Protein AF-A0A812UGV9-F1 (afdb_monomer_lite)

pLDDT: mean 77.9, std 18.25, range [23.45, 95.44]

Foldseek 3Di:
DFDKDWDPDDDLPCVVVVQVVVCVVVVNVGWAKFWDWPNDTDHDDSVVVVVVPDPDDDDPDRTTIIITTDDDDPVLVVLLVVLVPDALVVLLVVCLVDDLVPDDPVSLLSSLLRHVVSLQVNVVCLAPLSSLLSNLLNALLSLLSHDLVLLAPPSSLLSSLLRALLSLLNRDLVCLADPVSLLSSLLRALLSLLNHDLVVLADPVSLLSSLLNALLSLLNHDLVLLADQVSLQSSLLRALLSLLNHDLNLLADLVSLLSSLLRPLLSLQSHDLNNLADPNSLLSSLVRALLSLLNHDLNCLADLVSLLSSLLVALLSLLSHDLVLLAPPVSNQSSCLNALCSLVNRDPVRSADLVSNLSSLLPPLCSLQPHDVVQLVDPVSLQSSLLSALCNLQSNLVCLAPLNSNLSSLLRPLVSLLSHDLVCLADLVSLLVSLLRPLCNLVSRDPVQLPDPVSLLSSLQSPLLVLLVNLVCLAPLVSQLSSLLVPLCSVLSHDLVQLAPLVSVLSSCLRHVVNVVNRDLVLLVDLVSLLSSLLSPLCSLLSHDLVCLADLVSVLSSCLSPLQVLLNHDPVLLPDLVSVLSSCLNPLLVLLVRDVVCLPDLVSQLSSLLRPLLNLQNHDLVQLQDLVSQLSSCLSPLLVCLRSPHPDPVSLLSSLLSALLNLLRPPPCLAPLSSLLNSLLNALCSLQSHDLVLLAPPVSLQSSCVNALCNLQSRDLVVLAPCVNLQSSLLVALCSLVRHDLVCLQPLVSLLSNLLHPLCSLLSRDVVQLPDPVSLLSSLLNALLVLQRHDPCLAVLNSNLSSCVRPVLSVVSRDPVLLQDQVSLVVSCVVVPPPPPDPDDDDDDSVVSNVVSVVVNVVVVVCVVDVVVVVVVVPDDDDDDDDDDDDDDDDDDDDDDDDDDDDDDDDDD

Secondary structure (DSSP, 8-state):
---EEE-----TTHHHHHHHHHHHHHT-S--EEEEEETTEEE-S-HHHHHHHTS--S--SS---EEEEEE---HHHHHHHHHHHH--HHHHHHHHTTS-GGG--HHHHHHHHHH-GGGGGT-GGGTT-HHHHHHHHHH-GGGGGGS-TTTTS-HHHHHHHHHH-GGGGGTS-TTGGG-HHHHHHHHHH-GGGGGGS-HHHHS-HHHHHHHHHH-GGGGGGS-TTTTS-HHHHHHHHHH-GGGGGGS-HHHHH-HHHHHHHHHH-GGGGGGS-HHHHS-HHHHHHHHHH-GGGGGGS-HHHHT-HHHHHHHHHH-GGGGGGS-TTGGG-HHHHHHHHHH-GGGGGGS-HHHHT-HHHHHHHHTT-GGGGTSS-HHHHT-HHHHHHHHHH-GGGGGG-GGGTT-HHHHHHHHTT-GGGGGGS-TTGGG-HHHHHHHHTT-GGGGGGS-HHHHT-HHHHHHHHHH-GGGGGG-GGGTT-HHHHHHHHHH-GGGGGGS-HHHHH-HHHHHHHHHH-GGGGGGS-GGGGG-HHHHHHHHHH-GGGGGGS-HHHHH-HHHHHHHHHH-GGGGGGS-HHHHH-HHHHHHHHHH-GGGGGGS-TTGGG-HHHHHHHHHH-GGGGGGS-HHHHT-HHHHHHHHHH-GGGGGTS----HHHHHHHHHH-GGGGGG-GGGGG-HHHHHHHHHH-GGGGGGS-TTGGG-HHHHHHHHHH-GGGGGTS-GGGSS-HHHHHHHHHH-GGGGGGS-HHHHT-HHHHHHHHTT-GGGGGGS-HHHHT-HHHHHHHHHH-GGGGGG--GGGG-HHHHHHHHHH-GGGGGGS-HHHHT-HHHHHHHHHHTT--SS----S---HHHHHHHHHHHHHHHHHHTT-TTHHHHHTT----------------------------------

Sequence (909 aa):
MGQSFEVRAAVAEELGCFKQRLAEKFGVPTLGIRLEHNKKILLDDTLALEALLQPGEESTDPPQLTLQFGLRDAEETCQLQKLTSCSSDEVIRFLGKLPIMELSKDVILAAVSRAPEALGRIGSWQDDKEVVLAAVAHDGMALELASEALKEDEEVLLTAVAQNGFALEFAARAARADAKVVAVAVDQTGTALRHTTDGLRADRVPVLAAVSRDGLALRHASDELRADEEVVLTAVRQCGEALRFARAVCKATAAVVAEAVRCKGRALRHAASSCRADAVILSIAVEQDALALEFASDEGKSDKELVLAAVRQNGLALEFAAPSLRSDPEVVLAAVDNHGQALQHAADVLRWDHRMVLRAVAQDVAVLMDAPETLKGDRSFALEAVRVCGSALKHLPAFASDREVVLSAVQQNAGVLGWASAELRRDPSLICAFLRYDSSAVLYAAETLTRNREFVLLALSVNPQALAYLQDFQRDRQMVLQAVLGDGSNLRFASEELRMDEDFVLEAFATAPECLRHAAALLFEDDDFLLRAVTCNPCALGLASHDVRSDPKFMLQAIEVNPAVFQYSTFELRQDHDFLFKAACQTPAVLQHVDDQRRLDDGFLLDIIAVRAEAVSCMPDGRRADKDFGLRAVQRNASALRYLGINDMNFALEALQLRGDALAYAGELQADKTAVLQAVRSSGAALSYASAALRADPDVCLAAVQSDPMALQFVAESFKVDRRFVLPAVEKNGRALDYVSEELRGDEELVLAALSTDPGALLQAPSSLRSQRQFVCRAVRQAGMSLEHVGSERNDEEVVKEALSQDASAFQFIGEQLRNSSGFLWDVLLRFGLSDDFAAEPECDIQELLHKVQILEGAEAMAKSDRDVVVKLRTVCPSEFSCASVAQHRDAPGPRGRRVLFGPCVVLP

Radius of gyration: 62.9 Å; chains: 1; bounding box: 144×75×160 Å

Structure (mmCIF, N/CA/C/O backbone):
data_AF-A0A812UGV9-F1
#
_entry.id   AF-A0A812UGV9-F1
#
loop_
_atom_site.group_PDB
_atom_site.id
_atom_site.type_symbol
_atom_site.label_atom_id
_atom_site.label_alt_id
_atom_site.label_comp_id
_atom_site.label_asym_id
_atom_site.label_entity_id
_atom_site.label_seq_id
_atom_site.pdbx_PDB_ins_code
_atom_site.Cartn_x
_atom_site.Cartn_y
_atom_site.Cartn_z
_atom_site.occupancy
_atom_site.B_iso_or_equiv
_atom_site.auth_seq_id
_atom_site.auth_comp_id
_atom_site.auth_asym_id
_atom_site.auth_atom_id
_atom_site.pdbx_PDB_model_num
ATOM 1 N N . MET A 1 1 ? 32.172 28.421 67.153 1.00 31.47 1 MET A N 1
ATOM 2 C CA . MET A 1 1 ? 31.326 27.625 68.069 1.00 31.47 1 MET A CA 1
ATOM 3 C C . MET A 1 1 ? 30.076 28.434 68.378 1.00 31.47 1 MET A C 1
ATOM 5 O O . MET A 1 1 ? 30.234 29.579 68.779 1.00 31.47 1 MET A O 1
ATOM 9 N N . GLY A 1 2 ? 28.880 27.885 68.139 1.00 40.22 2 GLY A N 1
ATOM 10 C CA . GLY A 1 2 ? 27.602 28.506 68.530 1.00 40.22 2 GLY A CA 1
ATOM 11 C C . GLY A 1 2 ? 27.223 29.810 67.816 1.00 40.22 2 GLY A C 1
ATOM 12 O O . GLY A 1 2 ? 26.464 30.595 68.369 1.00 40.22 2 GLY A O 1
ATOM 13 N N . GLN A 1 3 ? 27.762 30.072 66.623 1.00 37.75 3 GLN A N 1
ATOM 14 C CA . GLN A 1 3 ? 27.439 31.271 65.844 1.00 37.75 3 GLN A CA 1
ATOM 15 C C . GLN A 1 3 ? 26.481 30.898 64.710 1.00 37.75 3 GLN A C 1
ATOM 17 O O . GLN A 1 3 ? 26.796 30.025 63.899 1.00 37.75 3 GLN A O 1
ATOM 22 N N . SER A 1 4 ? 25.312 31.537 64.679 1.00 37.62 4 SER A N 1
ATOM 23 C CA . SER A 1 4 ? 24.395 31.520 63.542 1.00 37.62 4 SER A CA 1
ATOM 24 C C . SER A 1 4 ? 24.862 32.540 62.510 1.00 37.62 4 SER A C 1
ATOM 26 O O . SER A 1 4 ? 25.205 33.671 62.858 1.00 37.62 4 SER A O 1
ATOM 28 N N . PHE A 1 5 ? 24.880 32.143 61.241 1.00 40.97 5 PHE A N 1
ATOM 29 C CA . PHE A 1 5 ? 25.209 33.043 60.140 1.00 40.97 5 PHE A CA 1
ATOM 30 C C . PHE A 1 5 ? 23.992 33.157 59.225 1.00 40.97 5 PHE A C 1
ATOM 32 O O . PHE A 1 5 ? 23.459 32.149 58.760 1.00 40.97 5 PHE A O 1
ATOM 39 N N . GLU A 1 6 ? 23.545 34.386 58.977 1.00 38.66 6 GLU A N 1
ATOM 40 C CA . GLU A 1 6 ? 22.583 34.659 57.913 1.00 38.66 6 GLU A CA 1
ATOM 41 C C . GLU A 1 6 ? 23.330 34.658 56.584 1.00 38.66 6 GLU A C 1
ATOM 43 O O . GLU A 1 6 ? 24.237 35.465 56.365 1.00 38.66 6 GLU A O 1
ATOM 48 N N . VAL A 1 7 ? 22.958 33.742 55.694 1.00 42.66 7 VAL A N 1
ATOM 49 C CA . VAL A 1 7 ? 23.528 33.677 54.351 1.00 42.66 7 VAL A CA 1
ATOM 50 C C . VAL A 1 7 ? 22.405 33.924 53.357 1.00 42.66 7 VAL A C 1
ATOM 52 O O . VAL A 1 7 ? 21.495 33.116 53.206 1.00 42.66 7 VAL A O 1
ATOM 55 N N . ARG A 1 8 ? 22.477 35.059 52.658 1.00 37.84 8 ARG A N 1
ATOM 56 C CA . ARG A 1 8 ? 21.662 35.316 51.467 1.00 37.84 8 ARG A CA 1
ATOM 57 C C . ARG A 1 8 ? 22.357 34.655 50.280 1.00 37.84 8 ARG A C 1
ATOM 59 O O . ARG A 1 8 ? 23.212 35.279 49.662 1.00 37.84 8 ARG A O 1
ATOM 66 N N . ALA A 1 9 ? 22.052 33.391 50.006 1.00 39.38 9 ALA A N 1
ATOM 67 C CA . ALA A 1 9 ? 22.621 32.683 48.861 1.00 39.38 9 ALA A CA 1
ATOM 68 C C . ALA A 1 9 ? 21.611 32.606 47.713 1.00 39.38 9 ALA A C 1
ATOM 70 O O . ALA A 1 9 ? 20.509 32.088 47.878 1.00 39.38 9 ALA A O 1
ATOM 71 N N . ALA A 1 10 ? 22.026 33.087 46.543 1.00 39.28 10 ALA A N 1
ATOM 72 C CA . ALA A 1 10 ? 21.517 32.599 45.276 1.00 39.28 10 ALA A CA 1
ATOM 73 C C . ALA A 1 10 ? 22.359 31.370 44.885 1.00 39.28 10 ALA A C 1
ATOM 75 O O . ALA A 1 10 ? 23.582 31.448 44.892 1.00 39.28 10 ALA A O 1
ATOM 76 N N . VAL A 1 11 ? 21.683 30.288 44.493 1.00 44.09 11 VAL A N 1
ATOM 77 C CA . VAL A 1 11 ? 22.210 29.107 43.779 1.00 44.09 11 VAL A CA 1
ATOM 78 C C . VAL A 1 11 ? 22.939 28.048 44.634 1.00 44.09 11 VAL A C 1
ATOM 80 O O . VAL A 1 11 ? 23.988 28.267 45.233 1.00 44.09 11 VAL A O 1
ATOM 83 N N . ALA A 1 12 ? 22.355 26.844 44.645 1.00 43.12 12 ALA A N 1
ATOM 84 C CA . ALA A 1 12 ? 22.723 25.663 45.430 1.00 43.12 12 ALA A CA 1
ATOM 85 C C . ALA A 1 12 ? 24.118 25.061 45.133 1.00 43.12 12 ALA A C 1
ATOM 87 O O . ALA A 1 12 ? 24.609 24.251 45.921 1.00 43.12 12 ALA A O 1
ATOM 88 N N . GLU A 1 13 ? 24.786 25.465 44.049 1.00 44.47 13 GLU A N 1
ATOM 89 C CA . GLU A 1 13 ? 26.068 24.881 43.619 1.00 44.47 13 GLU A CA 1
ATOM 90 C C . GLU A 1 13 ? 27.256 25.228 44.537 1.00 44.47 13 GLU A C 1
ATOM 92 O O . GLU A 1 13 ? 28.220 24.464 44.618 1.00 44.47 13 GLU A O 1
ATOM 97 N N . GLU A 1 14 ? 27.202 26.321 45.306 1.00 51.03 14 GLU A N 1
ATOM 98 C CA . GLU A 1 14 ? 28.333 26.723 46.158 1.00 51.03 14 GLU A CA 1
ATOM 99 C C . GLU A 1 14 ? 28.343 26.064 47.550 1.00 51.03 14 GLU A C 1
ATOM 101 O O . GLU A 1 14 ? 29.381 26.057 48.219 1.00 51.03 14 GLU A O 1
ATOM 106 N N . LEU A 1 15 ? 27.235 25.456 47.999 1.00 51.78 15 LEU A N 1
ATOM 107 C CA . LEU A 1 15 ? 27.119 24.959 49.378 1.00 51.78 15 LEU A CA 1
ATOM 108 C C . LEU A 1 15 ? 28.018 23.738 49.644 1.00 51.78 15 LEU A C 1
ATOM 110 O O . LEU A 1 15 ? 28.602 23.621 50.723 1.00 51.78 15 LEU A O 1
ATOM 114 N N . GLY A 1 16 ? 28.173 22.847 48.658 1.00 50.47 16 GLY A N 1
ATOM 115 C CA . GLY A 1 16 ? 29.063 21.682 48.758 1.00 50.47 16 GLY A CA 1
ATOM 116 C C . GLY A 1 16 ? 30.539 22.084 48.842 1.00 50.47 16 GLY A C 1
ATOM 117 O O . GLY A 1 16 ? 31.274 21.620 49.715 1.00 50.47 16 GLY A O 1
ATOM 118 N N . CYS A 1 17 ? 30.948 23.034 47.998 1.00 51.59 17 CYS A N 1
ATOM 119 C CA . CYS A 1 17 ? 32.309 23.573 47.969 1.00 51.59 17 CYS A CA 1
ATOM 120 C C . CYS A 1 17 ? 32.623 24.373 49.252 1.00 51.59 17 CYS A C 1
ATOM 122 O O . CYS A 1 17 ? 33.730 24.314 49.796 1.00 51.59 17 CYS A O 1
ATOM 124 N N . PHE A 1 18 ? 31.617 25.069 49.795 1.00 55.19 18 PHE A N 1
ATOM 125 C CA . PHE A 1 18 ? 31.701 25.777 51.071 1.00 55.19 18 PHE A CA 1
ATOM 126 C C . PHE A 1 18 ? 31.819 24.825 52.275 1.00 55.19 18 PHE A C 1
ATOM 128 O O . PHE A 1 18 ? 32.682 25.044 53.131 1.00 55.19 18 PHE A O 1
ATOM 135 N N . LYS A 1 19 ? 31.035 23.729 52.312 1.00 53.19 19 LYS A N 1
ATOM 136 C CA . LYS A 1 19 ? 31.157 22.651 53.321 1.00 53.19 19 LYS A CA 1
ATOM 137 C C . LYS A 1 19 ? 32.590 22.097 53.351 1.00 53.19 19 LYS A C 1
ATOM 139 O O . LYS A 1 19 ? 33.177 21.974 54.426 1.00 53.19 19 LYS A O 1
ATOM 144 N N . GLN A 1 20 ? 33.171 21.826 52.180 1.00 54.25 20 GLN A N 1
ATOM 145 C CA . GLN A 1 20 ? 34.497 21.213 52.057 1.00 54.25 20 GLN A CA 1
ATOM 146 C C . GLN A 1 20 ? 35.628 22.141 52.534 1.00 54.25 20 GLN A C 1
ATOM 148 O O . GLN A 1 20 ? 36.479 21.728 53.321 1.00 54.25 20 GLN A O 1
ATOM 153 N N . ARG A 1 21 ? 35.591 23.429 52.163 1.00 55.09 21 ARG A N 1
ATOM 154 C CA . ARG A 1 21 ? 36.593 24.417 52.610 1.00 55.09 21 ARG A CA 1
ATOM 155 C C . ARG A 1 21 ? 36.543 24.691 54.113 1.00 55.09 21 ARG A C 1
ATOM 157 O O . ARG A 1 21 ? 37.583 24.934 54.725 1.00 55.09 21 ARG A O 1
ATOM 164 N N . LEU A 1 22 ? 35.355 24.678 54.720 1.00 54.91 22 LEU A N 1
ATOM 165 C CA . LEU A 1 22 ? 35.223 24.820 56.173 1.00 54.91 22 LEU A CA 1
ATOM 166 C C . LEU A 1 22 ? 35.751 23.585 56.913 1.00 54.91 22 LEU A C 1
ATOM 168 O O . LEU A 1 22 ? 36.455 23.743 57.911 1.00 54.91 22 LEU A O 1
ATOM 172 N N . ALA A 1 23 ? 35.468 22.382 56.408 1.00 53.50 23 ALA A N 1
ATOM 173 C CA . ALA A 1 23 ? 35.992 21.136 56.967 1.00 53.50 23 ALA A CA 1
ATOM 174 C C . ALA A 1 23 ? 37.534 21.106 56.951 1.00 53.50 23 ALA A C 1
ATOM 176 O O . ALA A 1 23 ? 38.155 20.828 57.978 1.00 53.50 23 ALA A O 1
ATOM 177 N N . GLU A 1 24 ? 38.156 21.499 55.832 1.00 54.84 24 GLU A N 1
ATOM 178 C CA . GLU A 1 24 ? 39.619 21.588 55.703 1.00 54.84 24 GLU A CA 1
ATOM 179 C C . GLU A 1 24 ? 40.234 22.642 56.631 1.00 54.84 24 GLU A C 1
ATOM 181 O O . GLU A 1 24 ? 41.239 22.384 57.294 1.00 54.84 24 GLU A O 1
ATOM 186 N N . LYS A 1 25 ? 39.625 23.832 56.723 1.00 50.62 25 LYS A N 1
ATOM 187 C CA . LYS A 1 25 ? 40.174 24.948 57.507 1.00 50.62 25 LYS A CA 1
ATOM 188 C C . LYS A 1 25 ? 40.142 24.704 59.017 1.00 50.62 25 LYS A C 1
ATOM 190 O O . LYS A 1 25 ? 41.005 25.214 59.729 1.00 50.62 25 LYS A O 1
ATOM 195 N N . PHE A 1 26 ? 39.151 23.962 59.507 1.00 52.91 26 PHE A N 1
ATOM 196 C CA . PHE A 1 26 ? 38.988 23.680 60.935 1.00 52.91 26 PHE A CA 1
ATOM 197 C C . PHE A 1 26 ? 39.429 22.265 61.339 1.00 52.91 26 PHE A C 1
ATOM 199 O O . PHE A 1 26 ? 39.367 21.938 62.521 1.00 52.91 26 PHE A O 1
ATOM 206 N N . GLY A 1 27 ? 39.906 21.446 60.393 1.00 40.97 27 GLY A N 1
ATOM 207 C CA . GLY A 1 27 ? 40.410 20.097 60.665 1.00 40.97 27 GLY A CA 1
ATOM 208 C C . GLY A 1 27 ? 39.343 19.135 61.198 1.00 40.97 27 GLY A C 1
ATOM 209 O O . GLY A 1 27 ? 39.674 18.217 61.945 1.00 40.97 27 GLY A O 1
ATOM 210 N N . VAL A 1 28 ? 38.069 19.357 60.852 1.00 47.28 28 VAL A N 1
ATOM 211 C CA . VAL A 1 28 ? 36.934 18.543 61.316 1.00 47.28 28 VAL A CA 1
ATOM 212 C C . VAL A 1 28 ? 36.348 17.802 60.112 1.00 47.28 28 VAL A C 1
ATOM 214 O O . VAL A 1 28 ? 35.980 18.461 59.140 1.00 47.28 28 VAL A O 1
ATOM 217 N N . PRO A 1 29 ? 36.246 16.460 60.138 1.00 41.78 29 PRO A N 1
ATOM 218 C CA . PRO A 1 29 ? 35.919 15.678 58.945 1.00 41.78 29 PRO A CA 1
ATOM 219 C C . PRO A 1 29 ? 34.485 15.882 58.426 1.00 41.78 29 PRO A C 1
ATOM 221 O O . PRO A 1 29 ? 34.241 15.632 57.250 1.00 41.78 29 PRO A O 1
ATOM 224 N N . THR A 1 30 ? 33.545 16.369 59.248 1.00 46.47 30 THR A N 1
ATOM 225 C CA . THR A 1 30 ? 32.159 16.653 58.828 1.00 46.47 30 THR A CA 1
ATOM 226 C C . THR A 1 30 ? 31.544 17.818 59.614 1.00 46.47 30 THR A C 1
ATOM 228 O O . THR A 1 30 ? 31.496 17.768 60.842 1.00 46.47 30 THR A O 1
ATOM 231 N N . LEU A 1 31 ? 31.020 18.837 58.920 1.00 46.72 31 LEU A N 1
ATOM 232 C CA . LEU A 1 31 ? 30.152 19.882 59.488 1.00 46.72 31 LEU A CA 1
ATOM 233 C C . LEU A 1 31 ? 28.684 19.547 59.186 1.00 46.72 31 LEU A C 1
ATOM 235 O O . LEU A 1 31 ? 28.297 19.482 58.019 1.00 46.72 31 LEU A O 1
ATOM 239 N N . GLY A 1 32 ? 27.868 19.361 60.227 1.00 43.84 32 GLY A N 1
ATOM 240 C CA . GLY A 1 32 ? 26.414 19.262 60.083 1.00 43.84 32 GLY A CA 1
ATOM 241 C C . GLY A 1 32 ? 25.810 20.643 59.830 1.00 43.84 32 GLY A C 1
ATOM 242 O O . GLY A 1 32 ? 26.146 21.598 60.533 1.00 43.84 32 GLY A O 1
ATOM 243 N N . ILE A 1 33 ? 24.932 20.757 58.830 1.00 48.19 33 ILE A N 1
ATOM 244 C CA . ILE A 1 33 ? 24.200 21.994 58.546 1.00 48.19 33 ILE A CA 1
ATOM 245 C C . ILE A 1 33 ? 22.727 21.771 58.876 1.00 48.19 33 ILE A C 1
ATOM 247 O O . ILE A 1 33 ? 22.085 20.902 58.291 1.00 48.19 33 ILE A O 1
ATOM 251 N N . ARG A 1 34 ? 22.181 22.569 59.799 1.00 43.12 34 ARG A N 1
ATOM 252 C CA . ARG A 1 34 ? 20.732 22.668 59.996 1.00 43.12 34 ARG A CA 1
ATOM 253 C C . ARG A 1 34 ? 20.223 23.830 59.148 1.00 43.12 34 ARG A C 1
ATOM 255 O O . ARG A 1 34 ? 20.645 24.968 59.360 1.00 43.12 34 ARG A O 1
ATOM 262 N N . LEU A 1 35 ? 19.385 23.522 58.161 1.00 46.31 35 LEU A N 1
ATOM 263 C CA . LEU A 1 35 ? 18.708 24.508 57.325 1.00 46.31 35 LEU A CA 1
ATOM 264 C C . LEU A 1 35 ? 17.318 24.740 57.907 1.00 46.31 35 LEU A C 1
ATOM 266 O O . LEU A 1 35 ? 16.509 23.817 57.974 1.00 46.31 35 LEU A O 1
ATOM 270 N N . GLU A 1 36 ? 17.045 25.966 58.333 1.00 44.81 36 GLU A N 1
ATOM 271 C CA . GLU A 1 36 ? 15.709 26.375 58.754 1.00 44.81 36 GLU A CA 1
ATOM 272 C C . GLU A 1 36 ? 15.133 27.362 57.740 1.00 44.81 36 GLU A C 1
ATOM 274 O O . GLU A 1 36 ? 15.780 28.348 57.377 1.00 44.81 36 GLU A O 1
ATOM 279 N N . HIS A 1 37 ? 13.903 27.100 57.296 1.00 43.72 37 HIS A N 1
ATOM 280 C CA . HIS A 1 37 ? 13.109 28.040 56.512 1.00 43.72 37 HIS A CA 1
ATOM 281 C C . HIS A 1 37 ? 11.779 28.284 57.232 1.00 43.72 37 HIS A C 1
ATOM 283 O O . HIS A 1 37 ? 11.046 27.338 57.515 1.00 43.72 37 HIS A O 1
ATOM 289 N N . ASN A 1 38 ? 11.479 29.540 57.588 1.00 41.56 38 ASN A N 1
ATOM 290 C CA . ASN A 1 38 ? 10.269 29.919 58.338 1.00 41.56 38 ASN A CA 1
ATOM 291 C C . ASN A 1 38 ? 10.007 29.051 59.592 1.00 41.56 38 ASN A C 1
ATOM 293 O O . ASN A 1 38 ? 8.875 28.651 59.854 1.00 41.56 38 ASN A O 1
ATOM 297 N N . LYS A 1 39 ? 11.059 28.756 60.375 1.00 40.53 39 LYS A N 1
ATOM 298 C CA . LYS A 1 39 ? 11.025 27.901 61.583 1.00 40.53 39 LYS A CA 1
ATOM 299 C C . LYS A 1 39 ? 10.672 26.419 61.347 1.00 40.53 39 LYS A C 1
ATOM 301 O O . LYS A 1 39 ? 10.442 25.702 62.317 1.00 40.53 39 LYS A O 1
ATOM 306 N N . LYS A 1 40 ? 10.662 25.932 60.099 1.00 39.78 40 LYS A N 1
ATOM 307 C CA . LYS A 1 40 ? 10.645 24.494 59.773 1.00 39.78 40 LYS A CA 1
ATOM 308 C C . LYS A 1 40 ? 12.064 24.007 59.468 1.00 39.78 40 LYS A C 1
ATOM 310 O O . LYS A 1 40 ? 12.784 24.649 58.704 1.00 39.78 40 LYS A O 1
ATOM 315 N N . ILE A 1 41 ? 12.453 22.878 60.063 1.00 46.00 41 ILE A N 1
ATOM 316 C CA . ILE A 1 41 ? 13.769 22.250 59.878 1.00 46.00 41 ILE A CA 1
ATOM 317 C C . ILE A 1 41 ? 13.740 21.399 58.602 1.00 46.00 41 ILE A C 1
ATOM 319 O O . ILE A 1 41 ? 12.964 20.451 58.504 1.00 46.00 41 ILE A O 1
ATOM 323 N N . LEU A 1 42 ? 14.604 21.719 57.641 1.00 43.56 42 LEU A N 1
ATOM 324 C CA . LEU A 1 42 ? 14.850 20.929 56.437 1.00 43.56 42 LEU A CA 1
ATOM 325 C C . LEU A 1 42 ? 16.093 20.065 56.693 1.00 43.56 42 LEU A C 1
ATOM 327 O O . LEU A 1 42 ? 17.218 20.567 56.755 1.00 43.56 42 LEU A O 1
ATOM 331 N N . LEU A 1 43 ? 15.894 18.768 56.926 1.00 42.75 43 LEU A N 1
ATOM 332 C CA . LEU A 1 43 ? 16.984 17.821 57.170 1.00 42.75 43 LEU A CA 1
ATOM 333 C C . LEU A 1 43 ? 17.679 17.463 55.844 1.00 42.75 43 LEU A C 1
ATOM 335 O O . LEU A 1 43 ? 17.110 16.752 55.032 1.00 42.75 43 LEU A O 1
ATOM 339 N N . ASP A 1 44 ? 18.884 18.016 55.654 1.00 45.94 44 ASP A N 1
ATOM 340 C CA . ASP A 1 44 ? 20.072 17.557 54.888 1.00 45.94 44 ASP A CA 1
ATOM 341 C C . ASP A 1 44 ? 19.902 16.654 53.632 1.00 45.94 44 ASP A C 1
ATOM 343 O O . ASP A 1 44 ? 20.812 15.894 53.313 1.00 45.94 44 ASP A O 1
ATOM 347 N N . ASP A 1 45 ? 18.820 16.788 52.862 1.00 41.44 45 ASP A N 1
ATOM 348 C CA . ASP A 1 45 ? 18.726 16.268 51.493 1.00 41.44 45 ASP A CA 1
ATOM 349 C C . ASP A 1 45 ? 18.913 17.417 50.496 1.00 41.44 45 ASP A C 1
ATOM 351 O O . ASP A 1 45 ? 18.061 18.295 50.339 1.00 41.44 45 ASP A O 1
ATOM 355 N N . THR A 1 46 ? 20.035 17.407 49.776 1.00 40.56 46 THR A N 1
ATOM 356 C CA . THR A 1 46 ? 20.349 18.372 48.706 1.00 40.56 46 THR A CA 1
ATOM 357 C C . THR A 1 46 ? 19.260 18.452 47.626 1.00 40.56 46 THR A C 1
ATOM 359 O O . THR A 1 46 ? 19.123 19.489 46.986 1.00 40.56 46 THR A O 1
ATOM 362 N N . LEU A 1 47 ? 18.435 17.408 47.479 1.00 37.22 47 LEU A N 1
ATOM 363 C CA . LEU A 1 47 ? 17.297 17.345 46.552 1.00 37.22 47 LEU A CA 1
ATOM 364 C C . LEU A 1 47 ? 16.067 18.154 47.019 1.00 37.22 47 LEU A C 1
ATOM 366 O O . LEU A 1 47 ? 15.301 18.633 46.186 1.00 37.22 47 LEU A O 1
ATOM 370 N N . ALA A 1 48 ? 15.877 18.368 48.328 1.00 41.25 48 ALA A N 1
ATOM 371 C CA . ALA A 1 48 ? 14.748 19.151 48.850 1.00 41.25 48 ALA A CA 1
ATOM 372 C C . ALA A 1 48 ? 14.918 20.666 48.609 1.00 41.25 48 ALA A C 1
ATOM 374 O O . ALA A 1 48 ? 13.939 21.400 48.478 1.00 41.25 48 ALA A O 1
ATOM 375 N N . LEU A 1 49 ? 16.168 21.129 48.501 1.00 41.75 49 LEU A N 1
ATOM 376 C CA . LEU A 1 49 ? 16.515 22.515 48.175 1.00 41.75 49 LEU A CA 1
ATOM 377 C C . LEU A 1 49 ? 16.200 22.874 46.713 1.00 41.75 49 LEU A C 1
ATOM 379 O O . LEU A 1 49 ? 15.774 23.996 46.454 1.00 41.75 49 LEU A O 1
ATOM 383 N N . GLU A 1 50 ? 16.347 21.933 45.774 1.00 37.31 50 GLU A N 1
ATOM 384 C CA . GLU A 1 50 ? 15.991 22.142 44.359 1.00 37.31 50 GLU A CA 1
ATOM 385 C C . GLU A 1 50 ? 14.473 22.267 44.154 1.00 37.31 50 GLU A C 1
ATOM 387 O O . GLU A 1 50 ? 14.026 23.060 43.326 1.00 37.31 50 GLU A O 1
ATOM 392 N N . ALA A 1 51 ? 13.668 21.552 44.949 1.00 37.06 51 ALA A N 1
ATOM 393 C CA . ALA A 1 51 ? 12.207 21.646 44.905 1.00 37.06 51 ALA A CA 1
ATOM 394 C C . ALA A 1 51 ? 11.670 22.968 45.493 1.00 37.06 51 ALA A C 1
ATOM 396 O O . ALA A 1 51 ? 10.696 23.514 44.982 1.00 37.06 51 ALA A O 1
ATOM 397 N N . LEU A 1 52 ? 12.322 23.508 46.532 1.00 42.56 52 LEU A N 1
ATOM 398 C CA . LEU A 1 52 ? 11.975 24.793 47.165 1.00 42.56 52 LEU A CA 1
ATOM 399 C C . LEU A 1 52 ? 12.390 26.028 46.343 1.00 42.56 52 LEU A C 1
ATOM 401 O O . LEU A 1 52 ? 11.895 27.121 46.604 1.00 42.56 52 LEU A O 1
ATOM 405 N N . LEU A 1 53 ? 13.297 25.866 45.374 1.00 41.66 53 LEU A N 1
ATOM 406 C CA . LEU A 1 53 ? 13.826 26.936 44.517 1.00 41.66 53 LEU A CA 1
ATOM 407 C C . LEU A 1 53 ? 13.230 26.937 43.097 1.00 41.66 53 LEU A C 1
ATOM 409 O O . LEU A 1 53 ? 13.730 27.659 42.231 1.00 41.66 53 LEU A O 1
ATOM 413 N N . GLN A 1 54 ? 12.163 26.171 42.833 1.00 34.06 54 GLN A N 1
ATOM 414 C CA . GLN A 1 54 ? 11.435 26.321 41.571 1.00 34.06 54 GLN A CA 1
ATOM 415 C C . GLN A 1 54 ? 10.772 27.708 41.512 1.00 34.06 54 GLN A C 1
ATOM 417 O O . GLN A 1 54 ? 10.140 28.121 42.485 1.00 34.06 54 GLN A O 1
ATOM 422 N N . PRO A 1 55 ? 10.900 28.452 40.396 1.00 35.53 55 PRO A N 1
ATOM 423 C CA . PRO A 1 55 ? 10.357 29.797 40.285 1.00 35.53 55 PRO A CA 1
ATOM 424 C C . PRO A 1 55 ? 8.842 29.710 40.081 1.00 35.53 55 PRO A C 1
ATOM 426 O O . PRO A 1 55 ? 8.344 29.677 38.958 1.00 35.53 55 PRO A O 1
ATOM 429 N N . GLY A 1 56 ? 8.114 29.644 41.188 1.00 33.56 56 GLY A N 1
ATOM 430 C CA . GLY A 1 56 ? 6.665 29.717 41.237 1.00 33.56 56 GLY A CA 1
ATOM 431 C C . GLY A 1 56 ? 6.253 30.664 42.352 1.00 33.56 56 GLY A C 1
ATOM 432 O O . GLY A 1 56 ? 6.437 30.349 43.518 1.00 33.56 56 GLY A O 1
ATOM 433 N N . GLU A 1 57 ? 5.677 31.793 41.947 1.00 32.28 57 GLU A N 1
ATOM 434 C CA . GLU A 1 57 ? 5.022 32.825 42.760 1.00 32.28 57 GLU A CA 1
ATOM 435 C C . GLU A 1 57 ? 5.923 33.918 43.368 1.00 32.28 57 GLU A C 1
ATOM 437 O O . GLU A 1 57 ? 6.777 33.717 44.229 1.00 32.28 57 GLU A O 1
ATOM 442 N N . GLU A 1 58 ? 5.687 35.131 42.863 1.00 38.84 58 GLU A N 1
ATOM 443 C CA . GLU A 1 58 ? 6.281 36.408 43.244 1.00 38.84 58 GLU A CA 1
ATOM 444 C C . GLU A 1 58 ? 6.012 36.727 44.725 1.00 38.84 58 GLU A C 1
ATOM 446 O O . GLU A 1 58 ? 5.048 37.405 45.074 1.00 38.84 58 GLU A O 1
ATOM 451 N N . SER A 1 59 ? 6.889 36.266 45.616 1.00 36.34 59 SER A N 1
ATOM 452 C CA . SER A 1 59 ? 6.997 36.801 46.974 1.00 36.34 59 SER A CA 1
ATOM 453 C C . SER A 1 59 ? 8.183 37.770 47.023 1.00 36.34 59 SER A C 1
ATOM 455 O O . SER A 1 59 ? 9.319 37.402 46.724 1.00 36.34 59 SER A O 1
ATOM 457 N N . THR A 1 60 ? 7.912 39.034 47.351 1.00 34.78 60 THR A N 1
ATOM 458 C CA . THR A 1 60 ? 8.843 40.175 47.257 1.00 34.78 60 THR A CA 1
ATOM 459 C C . THR A 1 60 ? 9.942 40.215 48.326 1.00 34.78 60 THR A C 1
ATOM 461 O O . THR A 1 60 ? 10.702 41.180 48.361 1.00 34.78 60 THR A O 1
ATOM 464 N N . ASP A 1 61 ? 10.079 39.174 49.151 1.00 39.72 61 ASP A N 1
ATOM 465 C CA . ASP A 1 61 ? 11.159 39.029 50.129 1.00 39.72 61 ASP A CA 1
ATOM 466 C C . ASP A 1 61 ? 11.905 37.699 49.903 1.00 39.72 61 ASP A C 1
ATOM 468 O O . ASP A 1 61 ? 11.275 36.641 49.871 1.00 39.72 61 ASP A O 1
ATOM 472 N N . PRO A 1 62 ? 13.244 37.700 49.736 1.00 37.16 62 PRO A N 1
ATOM 473 C CA . PRO A 1 62 ? 13.991 36.464 49.533 1.00 37.16 62 PRO A CA 1
ATOM 474 C C . PRO A 1 62 ? 13.904 35.568 50.783 1.00 37.16 62 PRO A C 1
ATOM 476 O O . PRO A 1 62 ? 13.988 36.089 51.902 1.00 37.16 62 PRO A O 1
ATOM 479 N N . PRO A 1 63 ? 13.788 34.233 50.625 1.00 41.84 63 PRO A N 1
ATOM 480 C CA . PRO A 1 63 ? 13.659 33.312 51.747 1.00 41.84 63 PRO A CA 1
ATOM 481 C C . PRO A 1 63 ? 14.844 33.472 52.708 1.00 41.84 63 PRO A C 1
ATOM 483 O O . PRO A 1 63 ? 16.000 33.265 52.338 1.00 41.84 63 PRO A O 1
ATOM 486 N N . GLN A 1 64 ? 14.565 33.856 53.957 1.00 40.06 64 GLN A N 1
ATOM 487 C CA . GLN A 1 64 ? 15.579 33.916 55.007 1.00 40.06 64 GLN A CA 1
ATOM 488 C C . GLN A 1 64 ? 15.944 32.484 55.414 1.00 40.06 64 GLN A C 1
ATOM 490 O O . GLN A 1 64 ? 15.175 31.806 56.094 1.00 40.06 64 GLN A O 1
ATOM 495 N N . LEU A 1 65 ? 17.105 32.013 54.960 1.00 42.44 65 LEU A N 1
ATOM 496 C CA . LEU A 1 65 ? 17.708 30.755 55.393 1.00 42.44 65 LEU A CA 1
ATOM 497 C C . LEU A 1 65 ? 18.676 31.051 56.538 1.00 42.44 65 LEU A C 1
ATOM 499 O O . LEU A 1 65 ? 19.669 31.762 56.366 1.00 42.44 65 LEU A O 1
ATOM 503 N N . THR A 1 66 ? 18.382 30.519 57.721 1.00 38.44 66 THR A N 1
ATOM 504 C CA . THR A 1 66 ? 19.271 30.630 58.882 1.00 38.44 66 THR A CA 1
ATOM 505 C C . THR A 1 66 ? 20.105 29.357 58.978 1.00 38.44 66 THR A C 1
ATOM 507 O O . THR A 1 66 ? 19.560 28.264 59.110 1.00 38.44 66 THR A O 1
ATOM 510 N N . LEU A 1 67 ? 21.432 29.485 58.884 1.00 41.47 67 LEU A N 1
ATOM 511 C CA . LEU A 1 67 ? 22.358 28.356 58.996 1.00 41.47 67 LEU A CA 1
ATOM 512 C C . LEU A 1 67 ? 22.902 28.294 60.426 1.00 41.47 67 LEU A C 1
ATOM 514 O O . LEU A 1 67 ? 23.644 29.183 60.861 1.00 41.47 67 LEU A O 1
ATOM 518 N N . GLN A 1 68 ? 22.550 27.235 61.157 1.00 40.41 68 GLN A N 1
ATOM 519 C CA . GLN A 1 68 ? 23.182 26.908 62.435 1.00 40.41 68 GLN A CA 1
ATOM 520 C C . GLN A 1 68 ? 24.217 25.796 62.249 1.00 40.41 68 GLN A C 1
ATOM 522 O O . GLN A 1 68 ? 23.904 24.699 61.784 1.00 40.41 68 GLN A O 1
ATOM 527 N N . PHE A 1 69 ? 25.460 26.086 62.645 1.00 40.44 69 PHE A N 1
ATOM 528 C CA . PHE A 1 69 ? 26.565 25.129 62.639 1.00 40.44 69 PHE A CA 1
ATOM 529 C C . PHE A 1 69 ? 26.720 24.507 64.029 1.00 40.44 69 PHE A C 1
ATOM 531 O O . PHE A 1 69 ? 27.222 25.148 64.959 1.00 40.44 69 PHE A O 1
ATOM 538 N N . GLY A 1 70 ? 26.289 23.253 64.160 1.00 44.50 70 GLY A N 1
ATOM 539 C CA . GLY A 1 70 ? 26.520 22.416 65.336 1.00 44.50 70 GLY A CA 1
ATOM 540 C C . GLY A 1 70 ? 27.613 21.385 65.059 1.00 44.50 70 GLY A C 1
ATOM 541 O O . GLY A 1 70 ? 27.667 20.808 63.973 1.00 44.50 70 GLY A O 1
ATOM 542 N N . LEU A 1 71 ? 28.489 21.141 66.036 1.00 40.28 71 LEU A N 1
ATOM 543 C CA . LEU A 1 71 ? 29.309 19.930 66.040 1.00 40.28 71 LEU A CA 1
ATOM 544 C C . LEU A 1 71 ? 28.358 18.776 66.378 1.00 40.28 71 LEU A C 1
ATOM 546 O O . LEU A 1 71 ? 27.944 18.661 67.526 1.00 40.28 71 LEU A O 1
ATOM 550 N N . ARG A 1 72 ? 27.943 18.001 65.371 1.00 50.47 72 ARG A N 1
ATOM 551 C CA . ARG A 1 72 ? 27.280 16.710 65.596 1.00 50.47 72 ARG A CA 1
ATOM 552 C C . ARG A 1 72 ? 28.354 15.690 65.939 1.00 50.47 72 ARG A C 1
ATOM 554 O O . ARG A 1 72 ? 29.419 15.705 65.313 1.00 50.47 72 ARG A O 1
ATOM 561 N N . ASP A 1 73 ? 28.080 14.817 66.898 1.00 53.50 73 ASP A N 1
ATOM 562 C CA . ASP A 1 73 ? 29.002 13.731 67.203 1.00 53.50 73 ASP A CA 1
ATOM 563 C C . ASP A 1 73 ? 29.144 12.828 65.965 1.00 53.50 73 ASP A C 1
ATOM 565 O O . ASP A 1 73 ? 28.181 12.591 65.231 1.00 53.50 73 ASP A O 1
ATOM 569 N N . ALA A 1 74 ? 30.361 12.343 65.692 1.00 54.41 74 ALA A N 1
ATOM 570 C CA . ALA A 1 74 ? 30.660 11.537 64.498 1.00 54.41 74 ALA A CA 1
ATOM 571 C C . ALA A 1 74 ? 29.801 10.258 64.407 1.00 54.41 74 ALA A C 1
ATOM 573 O O . ALA A 1 74 ? 29.627 9.674 63.336 1.00 54.41 74 ALA A O 1
ATOM 574 N N . GLU A 1 75 ? 29.267 9.823 65.547 1.00 55.72 75 GLU A N 1
ATOM 575 C CA . GLU A 1 75 ? 28.348 8.703 65.652 1.00 55.72 75 GLU A CA 1
ATOM 576 C C . GLU A 1 75 ? 26.944 9.071 65.148 1.00 55.72 75 GLU A C 1
ATOM 578 O O . GLU A 1 75 ? 26.406 8.349 64.313 1.00 55.72 75 GLU A O 1
ATOM 583 N N . GLU A 1 76 ? 26.391 10.231 65.518 1.00 56.72 76 GLU A N 1
ATOM 584 C CA . GLU A 1 76 ? 25.080 10.703 65.039 1.00 56.72 76 GLU A CA 1
ATOM 585 C C . GLU A 1 76 ? 25.061 10.954 63.525 1.00 56.72 76 GLU A C 1
ATOM 587 O O . GLU A 1 76 ? 24.102 10.598 62.838 1.00 56.72 76 GLU A O 1
ATOM 592 N N . THR A 1 77 ? 26.133 11.528 62.967 1.00 58.53 77 THR A N 1
ATOM 593 C CA . THR A 1 77 ? 26.242 11.746 61.513 1.00 58.53 77 THR A CA 1
ATOM 594 C C . THR A 1 77 ? 26.322 10.429 60.742 1.00 58.53 77 THR A C 1
ATOM 596 O O . THR A 1 77 ? 25.686 10.291 59.696 1.00 58.53 77 THR A O 1
ATOM 599 N N . CYS A 1 78 ? 27.033 9.435 61.283 1.00 60.34 78 CYS A N 1
ATOM 600 C CA . CYS A 1 78 ? 27.090 8.078 60.741 1.00 60.34 78 CYS A CA 1
ATOM 601 C C . CYS A 1 78 ? 25.723 7.373 60.809 1.00 60.34 78 CYS A C 1
ATOM 603 O O . CYS A 1 78 ? 25.341 6.676 59.867 1.00 60.34 78 CYS A O 1
ATOM 605 N N . GLN A 1 79 ? 24.960 7.565 61.891 1.00 63.59 79 GLN A N 1
ATOM 606 C CA . GLN A 1 79 ? 23.608 7.014 62.034 1.00 63.59 79 GLN A CA 1
ATOM 607 C C . GLN A 1 79 ? 22.626 7.646 61.031 1.00 63.59 79 GLN A C 1
ATOM 609 O O . GLN A 1 79 ? 21.910 6.914 60.350 1.00 63.59 79 GLN A O 1
ATOM 614 N N . LEU A 1 80 ? 22.646 8.973 60.857 1.00 62.91 80 LEU A N 1
ATOM 615 C CA . LEU A 1 80 ? 21.805 9.676 59.877 1.00 62.91 80 LEU A CA 1
ATOM 616 C C . LEU A 1 80 ? 22.135 9.280 58.425 1.00 62.91 80 LEU A C 1
ATOM 618 O O . LEU A 1 80 ? 21.220 8.995 57.658 1.00 62.91 80 LEU A O 1
ATOM 622 N N . GLN A 1 81 ? 23.419 9.169 58.054 1.00 61.22 81 GLN A N 1
ATOM 623 C CA . GLN A 1 81 ? 23.828 8.685 56.721 1.00 61.22 81 GLN A CA 1
ATOM 624 C C . GLN A 1 81 ? 23.438 7.223 56.455 1.00 61.22 81 GLN A C 1
ATOM 626 O O . GLN A 1 81 ? 23.172 6.837 55.316 1.00 61.22 81 GLN A O 1
ATOM 631 N N . LYS A 1 82 ? 23.405 6.379 57.491 1.00 62.19 82 LYS A N 1
ATOM 632 C CA . LYS A 1 82 ? 22.884 5.014 57.350 1.00 62.19 82 LYS A CA 1
ATOM 633 C C . LYS A 1 82 ? 21.373 5.034 57.128 1.00 62.19 82 LYS A C 1
ATOM 635 O O . LYS A 1 82 ? 20.891 4.345 56.240 1.00 62.19 82 LYS A O 1
ATOM 640 N N . LEU A 1 83 ? 20.630 5.862 57.862 1.00 63.78 83 LEU A N 1
ATOM 641 C CA . LEU A 1 83 ? 19.173 5.968 57.720 1.00 63.78 83 LEU A CA 1
ATOM 642 C C . LEU A 1 83 ? 18.724 6.467 56.336 1.00 63.78 83 LEU A C 1
ATOM 644 O O . LEU A 1 83 ? 17.677 6.026 55.862 1.00 63.78 83 LEU A O 1
ATOM 648 N N . THR A 1 84 ? 19.507 7.314 55.658 1.00 58.19 84 THR A N 1
ATOM 649 C CA . THR A 1 84 ? 19.176 7.798 54.301 1.00 58.19 84 THR A CA 1
ATOM 650 C C . THR A 1 84 ? 19.281 6.716 53.220 1.00 58.19 84 THR A C 1
ATOM 652 O O . THR A 1 84 ? 18.581 6.799 52.213 1.00 58.19 84 THR A O 1
ATOM 655 N N . SER A 1 85 ? 20.095 5.675 53.433 1.00 59.19 85 SER A N 1
ATOM 656 C CA . SER A 1 85 ? 20.321 4.578 52.472 1.00 59.19 85 SER A CA 1
ATOM 657 C C . SER A 1 85 ? 19.570 3.277 52.797 1.00 59.19 85 SER A C 1
ATOM 659 O O . SER A 1 85 ? 19.548 2.367 51.970 1.00 59.19 85 SER A O 1
ATOM 661 N N . CYS A 1 86 ? 18.921 3.193 53.962 1.00 66.56 86 CYS A N 1
ATOM 662 C CA . CYS A 1 86 ? 18.186 2.010 54.415 1.00 66.56 86 CYS A CA 1
ATOM 663 C C . CYS A 1 86 ? 16.746 1.935 53.870 1.00 66.56 86 CYS A C 1
ATOM 665 O O . CYS A 1 86 ? 16.058 2.951 53.696 1.00 66.56 86 CYS A O 1
ATOM 667 N N . SER A 1 87 ? 16.270 0.700 53.689 1.00 68.88 87 SER A N 1
ATOM 668 C CA . SER A 1 87 ? 14.851 0.359 53.507 1.00 68.88 87 SER A CA 1
ATOM 669 C C . SER A 1 87 ? 14.065 0.453 54.827 1.00 68.88 87 SER A C 1
ATOM 671 O O . SER A 1 87 ? 14.651 0.393 55.910 1.00 68.88 87 SER A O 1
ATOM 673 N N . SER A 1 88 ? 12.733 0.579 54.766 1.00 67.94 88 SER A N 1
ATOM 674 C CA . SER A 1 88 ? 11.879 0.747 55.957 1.00 67.94 88 SER A CA 1
ATOM 675 C C . SER A 1 88 ? 12.057 -0.379 56.994 1.00 67.94 88 SER A C 1
ATOM 677 O O . SER A 1 88 ? 12.171 -0.103 58.187 1.00 67.94 88 SER A O 1
ATOM 679 N N . ASP A 1 89 ? 12.225 -1.632 56.556 1.00 68.62 89 ASP A N 1
ATOM 680 C CA . ASP A 1 89 ? 12.512 -2.781 57.434 1.00 68.62 89 ASP A CA 1
ATOM 681 C C . ASP A 1 89 ? 13.882 -2.691 58.125 1.00 68.62 89 ASP A C 1
ATOM 683 O O . ASP A 1 89 ? 14.057 -3.114 59.274 1.00 68.62 89 ASP A O 1
ATOM 687 N N . GLU A 1 90 ? 14.884 -2.158 57.427 1.00 72.25 90 GLU A N 1
ATOM 688 C CA . GLU A 1 90 ? 16.232 -1.973 57.964 1.00 72.25 90 GLU A CA 1
ATOM 689 C C . GLU A 1 90 ? 16.267 -0.844 58.989 1.00 72.25 90 GLU A C 1
ATOM 691 O O . GLU A 1 90 ? 16.924 -0.998 60.019 1.00 72.25 90 GLU A O 1
ATOM 696 N N . VAL A 1 91 ? 15.499 0.229 58.766 1.00 70.00 91 VAL A N 1
ATOM 697 C CA . VAL A 1 91 ? 15.286 1.307 59.744 1.00 70.00 91 VAL A CA 1
ATOM 698 C C . VAL A 1 91 ? 14.643 0.751 61.021 1.00 70.00 91 VAL A C 1
ATOM 700 O O . VAL A 1 91 ? 15.150 0.980 62.120 1.00 70.00 91 VAL A O 1
ATOM 703 N N . ILE A 1 92 ? 13.596 -0.071 60.900 1.00 69.19 92 ILE A N 1
ATOM 704 C CA . ILE A 1 92 ? 12.918 -0.688 62.055 1.00 69.19 92 ILE A CA 1
ATOM 705 C C . ILE A 1 92 ? 13.860 -1.635 62.822 1.00 69.19 92 ILE A C 1
ATOM 707 O O . ILE A 1 92 ? 13.899 -1.623 64.058 1.00 69.19 92 ILE A O 1
ATOM 711 N N . ARG A 1 93 ? 14.657 -2.456 62.120 1.00 68.38 93 ARG A N 1
ATOM 712 C CA . ARG A 1 93 ? 15.662 -3.337 62.753 1.00 68.38 93 ARG A CA 1
ATOM 713 C C . ARG A 1 93 ? 16.793 -2.559 63.414 1.00 68.38 93 ARG A C 1
ATOM 715 O O . ARG A 1 93 ? 17.308 -3.012 64.436 1.00 68.38 93 ARG A O 1
ATOM 722 N N . PHE A 1 94 ? 17.203 -1.446 62.818 1.00 70.69 94 PHE A N 1
ATOM 723 C CA . PHE A 1 94 ? 18.253 -0.580 63.337 1.00 70.69 94 PHE A CA 1
ATOM 724 C C . PHE A 1 94 ? 17.842 0.021 64.686 1.00 70.69 94 PHE A C 1
ATOM 726 O O . PHE A 1 94 ? 18.583 -0.102 65.660 1.00 70.69 94 PHE A O 1
ATOM 733 N N . LEU A 1 95 ? 16.616 0.537 64.782 1.00 67.56 95 LEU A N 1
ATOM 734 C CA . LEU A 1 95 ? 16.069 1.097 66.022 1.00 67.56 95 LEU A CA 1
ATOM 735 C C . LEU A 1 95 ? 15.834 0.032 67.101 1.00 67.56 95 LEU A C 1
ATOM 737 O O . LEU A 1 95 ? 16.019 0.299 68.281 1.00 67.56 95 LEU A O 1
ATOM 741 N N . GLY A 1 96 ? 15.488 -1.201 66.713 1.00 61.78 96 GLY A N 1
ATOM 742 C CA . GLY A 1 96 ? 15.290 -2.306 67.657 1.00 61.78 96 GLY A CA 1
ATOM 743 C C . GLY A 1 96 ? 16.568 -2.861 68.306 1.00 61.78 96 GLY A C 1
ATOM 744 O O . GLY A 1 96 ? 16.464 -3.641 69.250 1.00 61.78 96 GLY A O 1
ATOM 745 N N . LYS A 1 97 ? 17.761 -2.512 67.804 1.00 63.91 97 LYS A N 1
ATOM 746 C CA . LYS A 1 97 ? 19.056 -2.997 68.326 1.00 63.91 97 LYS A CA 1
ATOM 747 C C . LYS A 1 97 ? 19.734 -2.033 69.303 1.00 63.91 97 LYS A C 1
ATOM 749 O O . LYS A 1 97 ? 20.697 -2.437 69.950 1.00 63.91 97 LYS A O 1
ATOM 754 N N . LEU A 1 98 ? 19.268 -0.789 69.394 1.00 58.53 98 LEU A N 1
ATOM 755 C CA . LEU A 1 98 ? 19.896 0.265 70.188 1.00 58.53 98 LEU A CA 1
ATOM 756 C C . LEU A 1 98 ? 19.084 0.537 71.467 1.00 58.53 98 LEU A C 1
ATOM 758 O O . LEU A 1 98 ? 17.852 0.500 71.424 1.00 58.53 98 LEU A O 1
ATOM 762 N N . PRO A 1 99 ? 19.731 0.801 72.618 1.00 56.47 99 PRO A N 1
ATOM 763 C CA . PRO A 1 99 ? 19.022 1.245 73.811 1.00 56.47 99 PRO A CA 1
ATOM 764 C C . PRO A 1 99 ? 18.389 2.621 73.548 1.00 56.47 99 PRO A C 1
ATOM 766 O O . PRO A 1 99 ? 19.076 3.597 73.264 1.00 56.47 99 PRO A O 1
ATOM 769 N N . ILE A 1 100 ? 17.060 2.703 73.661 1.00 55.28 100 ILE A N 1
ATOM 770 C CA . ILE A 1 100 ? 16.236 3.875 73.290 1.00 55.28 100 ILE A CA 1
ATOM 771 C C . ILE A 1 100 ? 16.646 5.169 74.035 1.00 55.28 100 ILE A C 1
ATOM 773 O O . ILE A 1 100 ? 16.342 6.264 73.573 1.00 55.28 100 ILE A O 1
ATOM 777 N N . MET A 1 101 ? 17.377 5.066 75.153 1.00 51.38 101 MET A N 1
ATOM 778 C CA . MET A 1 101 ? 17.872 6.217 75.925 1.00 51.38 101 MET A CA 1
ATOM 779 C C . MET A 1 101 ? 19.099 6.929 75.320 1.00 51.38 101 MET A C 1
ATOM 781 O O . MET A 1 101 ? 19.494 7.962 75.852 1.00 51.38 101 MET A O 1
ATOM 785 N N . GLU A 1 102 ? 19.694 6.416 74.237 1.00 56.12 102 GLU A N 1
ATOM 786 C CA . GLU A 1 102 ? 20.920 6.974 73.630 1.00 56.12 102 GLU A CA 1
ATOM 787 C C . GLU A 1 102 ? 20.707 7.606 72.238 1.00 56.12 102 GLU A C 1
ATOM 789 O O . GLU A 1 102 ? 21.666 8.051 71.613 1.00 56.12 102 GLU A O 1
ATOM 794 N N . LEU A 1 103 ? 19.470 7.672 71.730 1.00 65.38 103 LEU A N 1
ATOM 795 C CA . LEU A 1 103 ? 19.166 8.224 70.401 1.00 65.38 103 LEU A CA 1
ATOM 796 C C . LEU A 1 103 ? 18.700 9.684 70.488 1.00 65.38 103 LEU A C 1
ATOM 798 O O . LEU A 1 103 ? 17.798 10.010 71.263 1.00 65.38 103 LEU A O 1
ATOM 802 N N . SER A 1 104 ? 19.271 10.565 69.661 1.00 70.19 104 SER A N 1
ATOM 803 C CA . SER A 1 104 ? 18.843 11.964 69.586 1.00 70.19 104 SER A CA 1
ATOM 804 C C . SER A 1 104 ? 17.546 12.142 68.794 1.00 70.19 104 SER A C 1
ATOM 806 O O . SER A 1 104 ? 17.216 11.369 67.890 1.00 70.19 104 SER A O 1
ATOM 808 N N . LYS A 1 105 ? 16.798 13.204 69.124 1.00 72.00 105 LYS A N 1
ATOM 809 C CA . LYS A 1 105 ? 15.502 13.522 68.502 1.00 72.00 105 LYS A CA 1
ATOM 810 C C . LYS A 1 105 ? 15.597 13.649 66.977 1.00 72.00 105 LYS A C 1
ATOM 812 O O . LYS A 1 105 ? 14.700 13.194 66.277 1.00 72.00 105 LYS A O 1
ATOM 817 N N . ASP A 1 106 ? 16.697 14.198 66.459 1.00 69.44 106 ASP A N 1
ATOM 818 C CA . ASP A 1 106 ? 16.930 14.348 65.016 1.00 69.44 106 ASP A CA 1
ATOM 819 C C . ASP A 1 106 ? 17.054 12.983 64.299 1.00 69.44 106 ASP A C 1
ATOM 821 O O . ASP A 1 106 ? 16.535 12.820 63.195 1.00 69.44 106 ASP A O 1
ATOM 825 N N . VAL A 1 107 ? 17.686 11.980 64.930 1.00 70.69 107 VAL A N 1
ATOM 826 C CA . VAL A 1 107 ? 17.794 10.606 64.394 1.00 70.69 107 VAL A CA 1
ATOM 827 C C . VAL A 1 107 ? 16.427 9.922 64.381 1.00 70.69 107 VAL A C 1
ATOM 829 O O . VAL A 1 107 ? 16.087 9.231 63.421 1.00 70.69 107 VAL A O 1
ATOM 832 N N . ILE A 1 108 ? 15.620 10.151 65.418 1.00 73.38 108 ILE A N 1
ATOM 833 C CA . ILE A 1 108 ? 14.268 9.593 65.534 1.00 73.38 108 ILE A CA 1
ATOM 834 C C . ILE A 1 108 ? 13.321 10.235 64.519 1.00 73.38 108 ILE A C 1
ATOM 836 O O . ILE A 1 108 ? 12.601 9.509 63.841 1.00 73.38 108 ILE A O 1
ATOM 840 N N . LEU A 1 109 ? 13.363 11.559 64.345 1.00 74.56 109 LEU A N 1
ATOM 841 C CA . LEU A 1 109 ? 12.586 12.261 63.319 1.00 74.56 109 LEU A CA 1
ATOM 842 C C . LEU A 1 109 ? 12.927 11.747 61.915 1.00 74.56 109 LEU A C 1
ATOM 844 O O . LEU A 1 109 ? 12.028 11.370 61.169 1.00 74.56 109 LEU A O 1
ATOM 848 N N . ALA A 1 110 ? 14.217 11.638 61.581 1.00 70.12 110 ALA A N 1
ATOM 849 C CA . ALA A 1 110 ? 14.656 11.114 60.287 1.00 70.12 110 ALA A CA 1
ATOM 850 C C . ALA A 1 110 ? 14.222 9.654 60.059 1.00 70.12 110 ALA A C 1
ATOM 852 O O . ALA A 1 110 ? 13.862 9.269 58.945 1.00 70.12 110 ALA A O 1
ATOM 853 N N . ALA A 1 111 ? 14.241 8.835 61.112 1.00 72.50 111 ALA A N 1
ATOM 854 C CA . ALA A 1 111 ? 13.819 7.446 61.034 1.00 72.50 111 ALA A CA 1
ATOM 855 C C . ALA A 1 111 ? 12.297 7.300 60.870 1.00 72.50 111 ALA A C 1
ATOM 857 O O . ALA A 1 111 ? 11.843 6.531 60.023 1.00 72.50 111 ALA A O 1
ATOM 858 N N . VAL A 1 112 ? 11.513 8.058 61.638 1.00 76.19 112 VAL A N 1
ATOM 859 C CA . VAL A 1 112 ? 10.044 8.014 61.640 1.00 76.19 112 VAL A CA 1
ATOM 860 C C . VAL A 1 112 ? 9.454 8.614 60.361 1.00 76.19 112 VAL A C 1
ATOM 862 O O . VAL A 1 112 ? 8.490 8.068 59.833 1.00 76.19 112 VAL A O 1
ATOM 865 N N . SER A 1 113 ? 10.074 9.649 59.786 1.00 75.94 113 SER A N 1
ATOM 866 C CA . SER A 1 113 ? 9.690 10.176 58.467 1.00 75.94 113 SER A CA 1
ATOM 867 C C . SER A 1 113 ? 9.845 9.158 57.329 1.00 75.94 113 SER A C 1
ATOM 869 O O . SER A 1 113 ? 9.153 9.252 56.320 1.00 75.94 113 SER A O 1
ATOM 871 N N . ARG A 1 114 ? 10.744 8.172 57.466 1.00 74.50 114 ARG A N 1
ATOM 872 C CA . ARG A 1 114 ? 10.965 7.116 56.457 1.00 74.50 114 ARG A CA 1
ATOM 873 C C . ARG A 1 114 ? 10.216 5.820 56.755 1.00 74.50 114 ARG A C 1
ATOM 875 O O . ARG A 1 114 ? 9.831 5.103 55.833 1.00 74.50 114 ARG A O 1
ATOM 882 N N . ALA A 1 115 ? 10.061 5.494 58.033 1.00 77.69 115 ALA A N 1
ATOM 883 C CA . ALA A 1 115 ? 9.371 4.305 58.511 1.00 77.69 115 ALA A CA 1
ATOM 884 C C . ALA A 1 115 ? 8.438 4.688 59.673 1.00 77.69 115 ALA A C 1
ATOM 886 O O . ALA A 1 115 ? 8.819 4.532 60.836 1.00 77.69 115 ALA A O 1
ATOM 887 N N . PRO A 1 116 ? 7.213 5.163 59.382 1.00 79.06 116 PRO A N 1
ATOM 888 C CA . PRO A 1 116 ? 6.257 5.585 60.409 1.00 79.06 116 PRO A CA 1
ATOM 889 C C . PRO A 1 116 ? 5.915 4.471 61.414 1.00 79.06 116 PRO A C 1
ATOM 891 O O . PRO A 1 116 ? 5.747 4.731 62.604 1.00 79.06 116 PRO A O 1
ATOM 894 N N . GLU A 1 117 ? 5.938 3.206 60.975 1.00 77.25 117 GLU A N 1
ATOM 895 C CA . GLU A 1 117 ? 5.756 2.010 61.815 1.00 77.25 117 GLU A CA 1
ATOM 896 C C . GLU A 1 117 ? 6.798 1.873 62.942 1.00 77.25 117 GLU A C 1
ATOM 898 O O . GLU A 1 117 ? 6.557 1.206 63.954 1.00 77.25 117 GLU A O 1
ATOM 903 N N . ALA A 1 118 ? 7.963 2.518 62.805 1.00 75.81 118 ALA A N 1
ATOM 904 C CA . ALA A 1 118 ? 8.989 2.526 63.839 1.00 75.81 118 ALA A CA 1
ATOM 905 C C . ALA A 1 118 ? 8.485 3.142 65.152 1.00 75.81 118 ALA A C 1
ATOM 907 O O . ALA A 1 118 ? 8.928 2.721 66.222 1.00 75.81 118 ALA A O 1
ATOM 908 N N . LEU A 1 119 ? 7.516 4.064 65.090 1.00 78.75 119 LEU A N 1
ATOM 909 C CA . LEU A 1 119 ? 6.917 4.712 66.258 1.00 78.75 119 LEU A CA 1
ATOM 910 C C . LEU A 1 119 ? 6.351 3.693 67.268 1.00 78.75 119 LEU A C 1
ATOM 912 O O . LEU A 1 119 ? 6.446 3.891 68.479 1.00 78.75 119 LEU A O 1
ATOM 916 N N . GLY A 1 120 ? 5.860 2.542 66.796 1.00 73.44 120 GLY A N 1
ATOM 917 C CA . GLY A 1 120 ? 5.347 1.463 67.646 1.00 73.44 120 GLY A CA 1
ATOM 918 C C . GLY A 1 120 ? 6.415 0.769 68.501 1.00 73.44 120 GLY A C 1
ATOM 919 O O . GLY A 1 120 ? 6.098 0.182 69.533 1.00 73.44 120 GLY A O 1
ATOM 920 N N . ARG A 1 121 ? 7.692 0.837 68.101 1.00 72.44 121 ARG A N 1
ATOM 921 C CA . ARG A 1 121 ? 8.814 0.221 68.835 1.00 72.44 121 ARG A CA 1
ATOM 922 C C . ARG A 1 121 ? 9.523 1.186 69.775 1.00 72.44 121 ARG A C 1
ATOM 924 O O . ARG A 1 121 ? 10.190 0.741 70.706 1.00 72.44 121 ARG A O 1
ATOM 931 N N . ILE A 1 122 ? 9.376 2.487 69.546 1.00 70.94 122 ILE A N 1
ATOM 932 C CA . ILE A 1 122 ? 10.056 3.533 70.306 1.00 70.94 122 ILE A CA 1
ATOM 933 C C . ILE A 1 122 ? 9.055 4.164 71.285 1.00 70.94 122 ILE A C 1
ATOM 935 O O . ILE A 1 122 ? 8.667 5.324 71.162 1.00 70.94 122 ILE A O 1
ATOM 939 N N . GLY A 1 123 ? 8.611 3.367 72.262 1.00 66.31 123 GLY A N 1
ATOM 940 C CA . GLY A 1 123 ? 7.471 3.698 73.127 1.00 66.31 123 GLY A CA 1
ATOM 941 C C . GLY A 1 123 ? 7.575 5.022 73.896 1.00 66.31 123 GLY A C 1
ATOM 942 O O . GLY A 1 123 ? 6.552 5.625 74.187 1.00 66.31 123 GLY A O 1
ATOM 943 N N . SER A 1 124 ? 8.781 5.528 74.183 1.00 73.75 124 SER A N 1
ATOM 944 C CA . SER A 1 124 ? 8.957 6.809 74.888 1.00 73.75 124 SER A CA 1
ATOM 945 C C . SER A 1 124 ? 8.658 8.050 74.038 1.00 73.75 124 SER A C 1
ATOM 947 O O . SER A 1 124 ? 8.532 9.133 74.595 1.00 73.75 124 SER A O 1
ATOM 949 N N . TRP A 1 125 ? 8.572 7.918 72.710 1.00 76.44 125 TRP A N 1
ATOM 950 C CA . TRP A 1 125 ? 8.383 9.043 71.781 1.00 76.44 125 TRP A CA 1
ATOM 951 C C . TRP A 1 125 ? 6.971 9.112 71.193 1.00 76.44 125 TRP A C 1
ATOM 953 O O . TRP A 1 125 ? 6.675 10.010 70.411 1.00 76.44 125 TRP A O 1
ATOM 963 N N . GLN A 1 126 ? 6.083 8.205 71.611 1.00 80.31 126 GLN A N 1
ATOM 964 C CA . GLN A 1 126 ? 4.660 8.218 71.247 1.00 80.31 126 GLN A CA 1
ATOM 965 C C . GLN A 1 126 ? 3.897 9.398 71.868 1.00 80.31 126 GLN A C 1
ATOM 967 O O . GLN A 1 126 ? 2.801 9.705 71.412 1.00 80.31 126 GLN A O 1
ATOM 972 N N . ASP A 1 127 ? 4.487 10.054 72.876 1.00 80.81 127 ASP A N 1
ATOM 973 C CA . ASP A 1 127 ? 3.982 11.267 73.529 1.00 80.81 127 ASP A CA 1
ATOM 974 C C . ASP A 1 127 ? 4.594 12.567 72.964 1.00 80.81 127 ASP A C 1
ATOM 976 O O . ASP A 1 127 ? 4.148 13.661 73.316 1.00 80.81 127 ASP A O 1
ATOM 980 N N . ASP A 1 128 ? 5.616 12.493 72.096 1.00 85.44 128 ASP A N 1
ATOM 981 C CA . ASP A 1 128 ? 6.251 13.687 71.521 1.00 85.44 128 ASP A CA 1
ATOM 982 C C . ASP A 1 128 ? 5.505 14.143 70.262 1.00 85.44 128 ASP A C 1
ATOM 984 O O . ASP A 1 128 ? 5.567 13.511 69.205 1.00 85.44 128 ASP A O 1
ATOM 988 N N . LYS A 1 129 ? 4.819 15.285 70.371 1.00 84.62 129 LYS A N 1
ATOM 989 C CA . LYS A 1 129 ? 3.993 15.851 69.299 1.00 84.62 129 LYS A CA 1
ATOM 990 C C . LYS A 1 129 ? 4.752 16.054 67.983 1.00 84.62 129 LYS A C 1
ATOM 992 O O . LYS A 1 129 ? 4.182 15.801 66.928 1.00 84.62 129 LYS A O 1
ATOM 997 N N . GLU A 1 130 ? 6.016 16.481 68.007 1.00 83.19 130 GLU A N 1
ATOM 998 C CA . GLU A 1 130 ? 6.776 16.740 66.772 1.00 83.19 130 GLU A CA 1
ATOM 999 C C . GLU A 1 130 ? 7.139 15.439 66.047 1.00 83.19 130 GLU A C 1
ATOM 1001 O O . GLU A 1 130 ? 7.067 15.375 64.820 1.00 83.19 130 GLU A O 1
ATOM 1006 N N . VAL A 1 131 ? 7.487 14.390 66.801 1.00 81.75 131 VAL A N 1
ATOM 1007 C CA . VAL A 1 131 ? 7.794 13.067 66.235 1.00 81.75 131 VAL A CA 1
ATOM 1008 C C . VAL A 1 131 ? 6.540 12.424 65.653 1.00 81.75 131 VAL A C 1
ATOM 1010 O O . VAL A 1 131 ? 6.580 11.896 64.541 1.00 81.75 131 VAL A O 1
ATOM 1013 N N . VAL A 1 132 ? 5.414 12.519 66.363 1.00 83.88 132 VAL A N 1
ATOM 1014 C CA . VAL A 1 132 ? 4.131 11.998 65.880 1.00 83.88 132 VAL A CA 1
ATOM 1015 C C . VAL A 1 132 ? 3.642 12.777 64.656 1.00 83.88 132 VAL A C 1
ATOM 1017 O O . VAL A 1 132 ? 3.234 12.149 63.684 1.00 83.88 132 VAL A O 1
ATOM 1020 N N . LEU A 1 133 ? 3.751 14.112 64.630 1.00 84.56 133 LEU A N 1
ATOM 1021 C CA . LEU A 1 133 ? 3.410 14.914 63.446 1.00 84.56 133 LEU A CA 1
ATOM 1022 C C . LEU A 1 133 ? 4.250 14.527 62.224 1.00 84.56 133 LEU A C 1
ATOM 1024 O O . LEU A 1 133 ? 3.705 14.423 61.128 1.00 84.56 133 LEU A O 1
ATOM 1028 N N . ALA A 1 134 ? 5.551 14.274 62.399 1.00 80.62 134 ALA A N 1
ATOM 1029 C CA . ALA A 1 134 ? 6.415 13.814 61.313 1.00 80.62 134 ALA A CA 1
ATOM 1030 C C . ALA A 1 134 ? 6.012 12.420 60.795 1.00 80.62 134 ALA A C 1
ATOM 1032 O O . ALA A 1 134 ? 6.020 12.201 59.585 1.00 80.62 134 ALA A O 1
ATOM 1033 N N . ALA A 1 135 ? 5.617 11.502 61.687 1.00 83.38 135 ALA A N 1
ATOM 1034 C CA . ALA A 1 135 ? 5.116 10.174 61.312 1.00 83.38 135 ALA A CA 1
ATOM 1035 C C . ALA A 1 135 ? 3.830 10.280 60.486 1.00 83.38 135 ALA A C 1
ATOM 1037 O O . ALA A 1 135 ? 3.719 9.742 59.386 1.00 83.38 135 ALA A O 1
ATOM 1038 N N . VAL A 1 136 ? 2.876 11.028 61.034 1.00 87.06 136 VAL A N 1
ATOM 1039 C CA . VAL A 1 136 ? 1.512 11.175 60.539 1.00 87.06 136 VAL A CA 1
ATOM 1040 C C . VAL A 1 136 ? 1.456 11.965 59.227 1.00 87.06 136 VAL A C 1
ATOM 1042 O O . VAL A 1 136 ? 0.629 11.675 58.366 1.00 87.06 136 VAL A O 1
ATOM 1045 N N . ALA A 1 137 ? 2.357 12.933 59.036 1.00 85.81 137 ALA A N 1
ATOM 1046 C CA . ALA A 1 137 ? 2.482 13.667 57.778 1.00 85.81 137 ALA A CA 1
ATOM 1047 C C . ALA A 1 137 ? 2.922 12.770 56.606 1.00 85.81 137 ALA A C 1
ATOM 1049 O O . ALA A 1 137 ? 2.569 13.050 55.460 1.00 85.81 137 ALA A O 1
ATOM 1050 N N . HIS A 1 138 ? 3.677 11.701 56.877 1.00 83.44 138 HIS A N 1
ATOM 1051 C CA . HIS A 1 138 ? 4.104 10.738 55.860 1.00 83.44 138 HIS A CA 1
ATOM 1052 C C . HIS A 1 138 ? 3.121 9.574 55.693 1.00 83.44 138 HIS A C 1
ATOM 1054 O O . HIS A 1 138 ? 2.847 9.185 54.557 1.00 83.44 138 HIS A O 1
ATOM 1060 N N . ASP A 1 139 ? 2.559 9.060 56.789 1.00 84.06 139 ASP A N 1
ATOM 1061 C CA . ASP A 1 139 ? 1.498 8.051 56.788 1.00 84.06 139 ASP A CA 1
ATOM 1062 C C . ASP A 1 139 ? 0.452 8.363 57.866 1.00 84.06 139 ASP A C 1
ATOM 1064 O O . ASP A 1 139 ? 0.697 8.193 59.060 1.00 84.06 139 ASP A O 1
ATOM 1068 N N . GLY A 1 140 ? -0.747 8.776 57.450 1.00 85.81 140 GLY A N 1
ATOM 1069 C CA . GLY A 1 140 ? -1.838 9.131 58.354 1.00 85.81 140 GLY A CA 1
ATOM 1070 C C . GLY A 1 140 ? -2.293 7.972 59.246 1.00 85.81 140 GLY A C 1
ATOM 1071 O O . GLY A 1 140 ? -2.817 8.211 60.334 1.00 85.81 140 GLY A O 1
ATOM 1072 N N . MET A 1 141 ? -2.043 6.715 58.851 1.00 86.88 141 MET A N 1
ATOM 1073 C CA . MET A 1 141 ? -2.352 5.539 59.678 1.00 86.88 141 MET A CA 1
ATOM 1074 C C . MET A 1 141 ? -1.426 5.412 60.894 1.00 86.88 141 MET A C 1
ATOM 1076 O O . MET A 1 141 ? -1.793 4.758 61.871 1.00 86.88 141 MET A O 1
ATOM 1080 N N . ALA A 1 142 ? -0.280 6.106 60.904 1.00 86.56 142 ALA A N 1
ATOM 1081 C CA . ALA A 1 142 ? 0.631 6.149 62.048 1.00 86.56 142 ALA A CA 1
ATOM 1082 C C . ALA A 1 142 ? -0.012 6.739 63.319 1.00 86.56 142 ALA A C 1
ATOM 1084 O O . ALA A 1 142 ? 0.517 6.553 64.415 1.00 86.56 142 ALA A O 1
ATOM 1085 N N . LEU A 1 143 ? -1.182 7.384 63.200 1.00 88.25 143 LEU A N 1
ATOM 1086 C CA . LEU A 1 143 ? -2.002 7.810 64.335 1.00 88.25 143 LEU A CA 1
ATOM 1087 C C . LEU A 1 143 ? -2.367 6.647 65.279 1.00 88.25 143 LEU A C 1
ATOM 1089 O O . LEU A 1 143 ? -2.522 6.870 66.479 1.00 88.25 143 LEU A O 1
ATOM 1093 N N . GLU A 1 144 ? -2.466 5.407 64.783 1.00 88.56 144 GLU A N 1
ATOM 1094 C CA . GLU A 1 144 ? -2.690 4.215 65.619 1.00 88.56 144 GLU A CA 1
ATOM 1095 C C . GLU A 1 144 ? -1.634 4.079 66.730 1.00 88.56 144 GLU A C 1
ATOM 1097 O O . GLU A 1 144 ? -1.960 3.715 67.865 1.00 88.56 144 GLU A O 1
ATOM 1102 N N . LEU A 1 145 ? -0.387 4.427 66.400 1.00 85.50 145 LEU A N 1
ATOM 1103 C CA . LEU A 1 145 ? 0.805 4.267 67.233 1.00 85.50 145 LEU A CA 1
ATOM 1104 C C . LEU A 1 145 ? 1.056 5.462 68.166 1.00 85.50 145 LEU A C 1
ATOM 1106 O O . LEU A 1 145 ? 1.962 5.401 68.996 1.00 85.50 145 LEU A O 1
ATOM 1110 N N . ALA A 1 146 ? 0.291 6.547 68.025 1.00 86.56 146 ALA A N 1
ATOM 1111 C CA . ALA A 1 146 ? 0.370 7.710 68.901 1.00 86.56 146 ALA A CA 1
ATOM 1112 C C . ALA A 1 146 ? -0.236 7.411 70.282 1.00 86.56 146 ALA A C 1
ATOM 1114 O O . ALA A 1 146 ? -1.082 6.523 70.434 1.00 86.56 146 ALA A O 1
ATOM 1115 N N . SER A 1 147 ? 0.157 8.176 71.300 1.00 87.31 147 SER A N 1
ATOM 1116 C CA . SER A 1 147 ? -0.478 8.069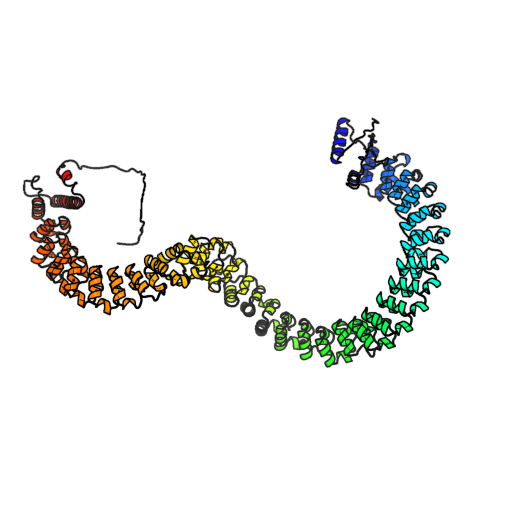 72.611 1.00 87.31 147 SER A CA 1
ATOM 1117 C C . SER A 1 147 ? -1.907 8.618 72.611 1.00 87.31 147 SER A C 1
ATOM 1119 O O . SER A 1 147 ? -2.286 9.441 71.776 1.00 87.31 147 SER A O 1
ATOM 1121 N N . GLU A 1 148 ? -2.721 8.182 73.576 1.00 84.06 148 GLU A N 1
ATOM 1122 C CA . GLU A 1 148 ? -4.130 8.592 73.675 1.00 84.06 148 GLU A CA 1
ATOM 1123 C C . GLU A 1 148 ? -4.299 10.114 73.809 1.00 84.06 148 GLU A C 1
ATOM 1125 O O . GLU A 1 148 ? -5.258 10.667 73.280 1.00 84.06 148 GLU A O 1
ATOM 1130 N N . ALA A 1 149 ? -3.338 10.805 74.434 1.00 85.19 149 ALA A N 1
ATOM 1131 C CA . ALA A 1 149 ? -3.348 12.263 74.536 1.00 85.19 149 ALA A CA 1
ATOM 1132 C C . ALA A 1 149 ? -3.171 12.947 73.167 1.00 85.19 149 ALA A C 1
ATOM 1134 O O . ALA A 1 149 ? -3.831 13.944 72.887 1.00 85.19 149 ALA A O 1
ATOM 1135 N N . LEU A 1 150 ? -2.313 12.408 72.292 1.00 86.44 150 LEU A N 1
ATOM 1136 C CA . LEU A 1 150 ? -2.087 12.960 70.951 1.00 86.44 150 LEU A CA 1
ATOM 1137 C C . LEU A 1 150 ? -3.143 12.515 69.931 1.00 86.44 150 LEU A C 1
ATOM 1139 O O . LEU A 1 150 ? -3.365 13.216 68.948 1.00 86.44 150 LEU A O 1
ATOM 1143 N N . LYS A 1 151 ? -3.862 11.417 70.191 1.00 86.25 151 LYS A N 1
ATOM 1144 C CA . LYS A 1 151 ? -5.077 11.031 69.446 1.00 86.25 151 LYS A CA 1
ATOM 1145 C C . LYS A 1 151 ? -6.271 11.963 69.692 1.00 86.25 151 LYS A C 1
ATOM 1147 O O . LYS A 1 151 ? -7.298 11.811 69.026 1.00 86.25 151 LYS A O 1
ATOM 1152 N N . GLU A 1 152 ? -6.156 12.892 70.641 1.00 84.94 152 GLU A N 1
ATOM 1153 C CA . GLU A 1 152 ? -7.106 13.983 70.897 1.00 84.94 152 GLU A CA 1
ATOM 1154 C C . GLU A 1 152 ? -6.595 15.349 70.409 1.00 84.94 152 GLU A C 1
ATOM 1156 O O . GLU A 1 152 ? -7.384 16.289 70.319 1.00 84.94 152 GLU A O 1
ATOM 1161 N N . ASP A 1 153 ? -5.305 15.476 70.071 1.00 89.94 153 ASP A N 1
ATOM 1162 C CA . ASP A 1 153 ? -4.718 16.749 69.645 1.00 89.94 153 ASP A CA 1
ATOM 1163 C C . ASP A 1 153 ? -5.217 17.140 68.246 1.00 89.94 153 ASP A C 1
ATOM 1165 O O . ASP A 1 153 ? -5.063 16.400 67.274 1.00 89.94 153 ASP A O 1
ATOM 1169 N N . GLU A 1 154 ? -5.815 18.329 68.146 1.00 87.50 154 GLU A N 1
ATOM 1170 C CA . GLU A 1 154 ? -6.455 18.823 66.922 1.00 87.50 154 GLU A CA 1
ATOM 1171 C C . GLU A 1 154 ? -5.470 18.916 65.744 1.00 87.50 154 GLU A C 1
ATOM 1173 O O . GLU A 1 154 ? -5.820 18.565 64.620 1.00 87.50 154 GLU A O 1
ATOM 1178 N N . GLU A 1 155 ? -4.224 19.333 65.980 1.00 89.06 155 GLU A N 1
ATOM 1179 C CA . GLU A 1 155 ? -3.224 19.508 64.919 1.00 89.06 155 GLU A CA 1
ATOM 1180 C C . GLU A 1 155 ? -2.723 18.160 64.390 1.00 89.06 155 GLU A C 1
ATOM 1182 O O . GLU A 1 155 ? -2.630 17.964 63.174 1.00 89.06 155 GLU A O 1
ATOM 1187 N N . VAL A 1 156 ? -2.455 17.207 65.290 1.00 87.56 156 VAL A N 1
ATOM 1188 C CA . VAL A 1 156 ? -2.078 15.834 64.919 1.00 87.56 156 VAL A CA 1
ATOM 1189 C C . VAL A 1 156 ? -3.209 15.160 64.144 1.00 87.56 156 VAL A C 1
ATOM 1191 O O . VAL A 1 156 ? -2.967 14.577 63.087 1.00 87.56 156 VAL A O 1
ATOM 1194 N N . LEU A 1 157 ? -4.450 15.293 64.619 1.00 89.69 157 LEU A N 1
ATOM 1195 C CA . LEU A 1 157 ? -5.628 14.713 63.979 1.00 89.69 157 LEU A CA 1
ATOM 1196 C C . LEU A 1 157 ? -5.894 15.295 62.594 1.00 89.69 157 LEU A C 1
ATOM 1198 O O . LEU A 1 157 ? -6.076 14.532 61.647 1.00 89.69 157 LEU A O 1
ATOM 1202 N N . LEU A 1 158 ? -5.905 16.623 62.450 1.00 88.81 158 LEU A N 1
ATOM 1203 C CA . LEU A 1 158 ? -6.135 17.261 61.153 1.00 88.81 158 LEU A CA 1
ATOM 1204 C C . LEU A 1 158 ? -5.044 16.886 60.148 1.00 88.81 158 LEU A C 1
ATOM 1206 O O . LEU A 1 158 ? -5.360 16.632 58.989 1.00 88.81 158 LEU A O 1
ATOM 1210 N N . THR A 1 159 ? -3.789 16.772 60.592 1.00 87.31 159 THR A N 1
ATOM 1211 C CA . THR A 1 159 ? -2.678 16.322 59.739 1.00 87.31 159 THR A CA 1
ATOM 1212 C C . THR A 1 159 ? -2.856 14.860 59.316 1.00 87.31 159 THR A C 1
ATOM 1214 O O . THR A 1 159 ? -2.715 14.550 58.133 1.00 87.31 159 THR A O 1
ATOM 1217 N N . ALA A 1 160 ? -3.243 13.972 60.242 1.00 90.12 160 ALA A N 1
ATOM 1218 C CA . ALA A 1 160 ? -3.472 12.549 59.956 1.00 90.12 160 ALA A CA 1
ATOM 1219 C C . ALA A 1 160 ? -4.586 12.334 58.947 1.00 90.12 160 ALA A C 1
ATOM 1221 O O . ALA A 1 160 ? -4.447 11.609 57.965 1.00 90.12 160 ALA A O 1
ATOM 1222 N N . VAL A 1 161 ? -5.703 12.993 59.214 1.00 91.19 161 VAL A N 1
ATOM 1223 C CA . VAL A 1 161 ? -6.949 12.825 58.491 1.00 91.19 161 VAL A CA 1
ATOM 1224 C C . VAL A 1 161 ? -6.885 13.492 57.113 1.00 91.19 161 VAL A C 1
ATOM 1226 O O . VAL A 1 161 ? -7.451 12.961 56.159 1.00 91.19 161 VAL A O 1
ATOM 1229 N N . ALA A 1 162 ? -6.165 14.612 56.981 1.00 90.69 162 ALA A N 1
ATOM 1230 C CA . ALA A 1 162 ? -5.894 15.233 55.685 1.00 90.69 162 ALA A CA 1
ATOM 1231 C C . ALA A 1 162 ? -4.983 14.368 54.798 1.00 90.69 162 ALA A C 1
ATOM 1233 O O . ALA A 1 162 ? -5.120 14.396 53.576 1.00 90.69 162 ALA A O 1
ATOM 1234 N N . GLN A 1 163 ? -4.072 13.590 55.393 1.00 89.50 163 GLN A N 1
ATOM 1235 C CA . GLN A 1 163 ? -3.221 12.650 54.661 1.00 89.50 163 GLN A CA 1
ATOM 1236 C C . GLN A 1 163 ? -4.010 11.389 54.263 1.00 89.50 163 GLN A C 1
ATOM 1238 O O . GLN A 1 163 ? -4.006 11.003 53.091 1.00 89.50 163 GLN A O 1
ATOM 1243 N N . ASN A 1 164 ? -4.749 10.791 55.207 1.00 88.50 164 ASN A N 1
ATOM 1244 C CA . ASN A 1 164 ? -5.593 9.617 54.988 1.00 88.50 164 ASN A CA 1
ATOM 1245 C C . ASN A 1 164 ? -6.855 9.668 55.863 1.00 88.50 164 ASN A C 1
ATOM 1247 O O . ASN A 1 164 ? -6.801 9.498 57.081 1.00 88.50 164 ASN A O 1
ATOM 1251 N N . GLY A 1 165 ? -8.025 9.811 55.238 1.00 88.31 165 GLY A N 1
ATOM 1252 C CA . GLY A 1 165 ? -9.311 9.932 55.924 1.00 88.31 165 GLY A CA 1
ATOM 1253 C C . GLY A 1 165 ? -9.687 8.712 56.773 1.00 88.31 165 GLY A C 1
ATOM 1254 O O . GLY A 1 165 ? -10.472 8.840 57.714 1.00 88.31 165 GLY A O 1
ATOM 1255 N N . PHE A 1 166 ? -9.105 7.531 56.517 1.00 89.06 166 PHE A N 1
ATOM 1256 C CA . PHE A 1 166 ? -9.302 6.355 57.373 1.00 89.06 166 PHE A CA 1
ATOM 1257 C C . PHE A 1 166 ? -8.592 6.452 58.727 1.00 89.06 166 PHE A C 1
ATOM 1259 O O . PHE A 1 166 ? -9.005 5.747 59.648 1.00 89.06 166 PHE A O 1
ATOM 1266 N N . ALA A 1 167 ? -7.625 7.362 58.895 1.00 90.25 167 ALA A N 1
ATOM 1267 C CA . ALA A 1 167 ? -6.963 7.614 60.176 1.00 90.25 167 ALA A CA 1
ATOM 1268 C C . ALA A 1 167 ? -7.960 7.978 61.293 1.00 90.25 167 ALA A C 1
ATOM 1270 O O . ALA A 1 167 ? -7.717 7.700 62.466 1.00 90.25 167 ALA A O 1
ATOM 1271 N N . LEU A 1 168 ? -9.138 8.507 60.933 1.00 90.38 168 LEU A N 1
ATOM 1272 C CA . LEU A 1 168 ? -10.240 8.775 61.859 1.00 90.38 168 LEU A CA 1
ATOM 1273 C C . LEU A 1 168 ? -10.652 7.543 62.698 1.00 90.38 168 LEU A C 1
ATOM 1275 O O . LEU A 1 168 ? -11.173 7.695 63.802 1.00 90.38 168 LEU A O 1
ATOM 1279 N N . GLU A 1 169 ? -10.396 6.323 62.211 1.00 91.12 169 GLU A N 1
ATOM 1280 C CA . GLU A 1 169 ? -10.618 5.069 62.945 1.00 91.12 169 GLU A CA 1
ATOM 1281 C C . GLU A 1 169 ? -9.841 4.978 64.260 1.00 91.12 169 GLU A C 1
ATOM 1283 O O . GLU A 1 169 ? -10.306 4.318 65.191 1.00 91.12 169 GLU A O 1
ATOM 1288 N N . PHE A 1 170 ? -8.689 5.642 64.354 1.00 89.06 170 PHE A N 1
ATOM 1289 C CA . PHE A 1 170 ? -7.814 5.609 65.527 1.00 89.06 170 PHE A CA 1
ATOM 1290 C C . PHE A 1 170 ? -7.952 6.842 66.418 1.00 89.06 170 PHE A C 1
ATOM 1292 O O . PHE A 1 170 ? -7.474 6.828 67.548 1.00 89.06 170 PHE A O 1
ATOM 1299 N N . ALA A 1 171 ? -8.650 7.880 65.954 1.00 88.94 171 ALA A N 1
ATOM 1300 C CA . ALA A 1 171 ? -8.928 9.074 66.742 1.00 88.94 171 ALA A CA 1
ATOM 1301 C C . ALA A 1 171 ? -9.755 8.744 67.997 1.00 88.94 171 ALA A C 1
ATOM 1303 O O . ALA A 1 171 ? -10.560 7.802 68.002 1.00 88.94 171 ALA A O 1
ATOM 1304 N N . ALA A 1 172 ? -9.626 9.543 69.054 1.00 87.81 172 ALA A N 1
ATOM 1305 C CA . ALA A 1 172 ? -10.462 9.389 70.241 1.00 87.81 172 ALA A CA 1
ATOM 1306 C C . ALA A 1 172 ? -11.955 9.599 69.921 1.00 87.81 172 ALA A C 1
ATOM 1308 O O . ALA A 1 172 ? -12.332 10.290 68.969 1.00 87.81 172 ALA A O 1
ATOM 1309 N N . ARG A 1 173 ? -12.851 9.026 70.736 1.00 84.19 173 ARG A N 1
ATOM 1310 C CA . ARG A 1 173 ? -14.308 9.098 70.495 1.00 84.19 173 ARG A CA 1
ATOM 1311 C C . ARG A 1 173 ? -14.830 10.540 70.422 1.00 84.19 173 ARG A C 1
ATOM 1313 O O . ARG A 1 173 ? -15.758 10.791 69.657 1.00 84.19 173 ARG A O 1
ATOM 1320 N N . ALA A 1 174 ? -14.242 11.462 71.189 1.00 85.19 174 ALA A N 1
ATOM 1321 C CA . ALA A 1 174 ? -14.582 12.883 71.149 1.00 85.19 174 ALA A CA 1
ATOM 1322 C C . ALA A 1 174 ? -14.248 13.514 69.785 1.00 85.19 174 ALA A C 1
ATOM 1324 O O . ALA A 1 174 ? -15.102 14.165 69.192 1.00 85.19 174 ALA A O 1
ATOM 1325 N N . ALA A 1 175 ? -13.067 13.224 69.231 1.00 83.81 175 ALA A N 1
ATOM 1326 C CA . ALA A 1 175 ? -12.648 13.695 67.911 1.00 83.81 175 ALA A CA 1
ATOM 1327 C C . ALA A 1 175 ? -13.496 13.109 66.765 1.00 83.81 175 ALA A C 1
ATOM 1329 O O . ALA A 1 175 ? -13.814 13.805 65.806 1.00 83.81 175 ALA A O 1
ATOM 1330 N N . ARG A 1 176 ? -13.968 11.859 66.888 1.00 87.38 176 ARG A N 1
ATOM 1331 C CA . ARG A 1 176 ? -14.927 11.255 65.932 1.00 87.38 176 ARG A CA 1
ATOM 1332 C C . ARG A 1 176 ? -16.340 11.846 66.000 1.00 87.38 176 ARG A C 1
ATOM 1334 O O . ARG A 1 176 ? -17.203 11.475 65.196 1.00 87.38 176 ARG A O 1
ATOM 1341 N N . ALA A 1 177 ? -16.603 12.697 66.988 1.00 86.50 177 ALA A N 1
ATOM 1342 C CA . ALA A 1 177 ? -17.818 13.493 67.111 1.00 86.50 177 ALA A CA 1
ATOM 1343 C C . ALA A 1 177 ? -17.595 14.969 66.733 1.00 86.50 177 ALA A C 1
ATOM 1345 O O . ALA A 1 177 ? -18.565 15.725 66.701 1.00 86.50 177 ALA A O 1
ATOM 1346 N N . ASP A 1 178 ? -16.361 15.379 66.424 1.00 88.69 178 ASP A N 1
ATOM 1347 C CA . ASP A 1 178 ? -16.060 16.740 65.991 1.00 88.69 178 ASP A CA 1
ATOM 1348 C C . ASP A 1 178 ? -16.345 16.903 64.494 1.00 88.69 178 ASP A C 1
ATOM 1350 O O . ASP A 1 178 ? -15.698 16.297 63.637 1.00 88.69 178 ASP A O 1
ATOM 1354 N N . ALA A 1 179 ? -17.309 17.765 64.175 1.00 85.62 179 ALA A N 1
ATOM 1355 C CA . ALA A 1 179 ? -17.706 18.056 62.807 1.00 85.62 179 ALA A CA 1
ATOM 1356 C C . ALA A 1 179 ? -16.549 18.588 61.941 1.00 85.62 179 ALA A C 1
ATOM 1358 O O . ALA A 1 179 ? -16.539 18.317 60.742 1.00 85.62 179 ALA A O 1
ATOM 1359 N N . LYS A 1 180 ? -15.570 19.309 62.509 1.00 87.25 180 LYS A N 1
ATOM 1360 C CA . LYS A 1 180 ? -14.435 19.854 61.745 1.00 87.25 180 LYS A CA 1
ATOM 1361 C C . LYS A 1 180 ? -13.476 18.758 61.294 1.00 87.25 180 LYS A C 1
ATOM 1363 O O . LYS A 1 180 ? -13.167 18.670 60.109 1.00 87.25 180 LYS A O 1
ATOM 1368 N N . VAL A 1 181 ? -13.044 17.906 62.225 1.00 87.88 181 VAL A N 1
ATOM 1369 C CA . VAL A 1 181 ? -12.132 16.787 61.936 1.00 87.88 181 VAL A CA 1
ATOM 1370 C C . VAL A 1 181 ? -12.803 15.805 60.977 1.00 87.88 181 VAL A C 1
ATOM 1372 O O . VAL A 1 181 ? -12.200 15.370 59.997 1.00 87.88 181 VAL A O 1
ATOM 1375 N N . VAL A 1 182 ? -14.087 15.513 61.205 1.00 88.44 182 VAL A N 1
ATOM 1376 C CA . VAL A 1 182 ? -14.870 14.637 60.329 1.00 88.44 182 VAL A CA 1
ATOM 1377 C C . VAL A 1 182 ? -15.058 15.237 58.937 1.00 88.44 182 VAL A C 1
ATOM 1379 O O . VAL A 1 182 ? -14.949 14.499 57.964 1.00 88.44 182 VAL A O 1
ATOM 1382 N N . ALA A 1 183 ? -15.293 16.546 58.804 1.00 87.81 183 ALA A N 1
ATOM 1383 C CA . ALA A 1 183 ? -15.415 17.184 57.493 1.00 87.81 183 ALA A CA 1
ATOM 1384 C C . ALA A 1 183 ? -14.139 17.013 56.655 1.00 87.81 183 ALA A C 1
ATOM 1386 O O . ALA A 1 183 ? -14.237 16.648 55.487 1.00 87.81 183 ALA A O 1
ATOM 1387 N N . VAL A 1 184 ? -12.957 17.187 57.258 1.00 88.50 184 VAL A N 1
ATOM 1388 C CA . VAL A 1 184 ? -11.669 16.956 56.577 1.00 88.50 184 VAL A CA 1
ATOM 1389 C C . VAL A 1 184 ? -11.494 15.476 56.213 1.00 88.50 184 VAL A C 1
ATOM 1391 O O . VAL A 1 184 ? -11.085 15.168 55.096 1.00 88.50 184 VAL A O 1
ATOM 1394 N N . ALA A 1 185 ? -11.880 14.551 57.102 1.00 90.44 185 ALA A N 1
ATOM 1395 C CA . ALA A 1 185 ? -11.798 13.106 56.841 1.00 90.44 185 ALA A CA 1
ATOM 1396 C C . ALA A 1 185 ? -12.635 12.681 55.645 1.00 90.44 185 ALA A C 1
ATOM 1398 O O . ALA A 1 185 ? -12.215 11.886 54.807 1.00 90.44 185 ALA A O 1
ATOM 1399 N N . VAL A 1 186 ? -13.851 13.205 55.618 1.00 91.06 186 VAL A N 1
ATOM 1400 C CA . VAL A 1 186 ? -14.877 12.872 54.649 1.00 91.06 186 VAL A CA 1
ATOM 1401 C C . VAL A 1 186 ? -14.592 13.521 53.295 1.00 91.06 186 VAL A C 1
ATOM 1403 O O . VAL A 1 186 ? -14.860 12.897 52.268 1.00 91.06 186 VAL A O 1
ATOM 1406 N N . ASP A 1 187 ? -14.037 14.734 53.281 1.00 89.56 187 ASP A N 1
ATOM 1407 C CA . ASP A 1 187 ? -13.598 15.396 52.049 1.00 89.56 187 ASP A CA 1
ATOM 1408 C C . ASP A 1 187 ? -12.444 14.633 51.381 1.00 89.56 187 ASP A C 1
ATOM 1410 O O . ASP A 1 187 ? -12.447 14.455 50.162 1.00 89.56 187 ASP A O 1
ATOM 1414 N N . GLN A 1 188 ? -11.517 14.097 52.185 1.00 89.25 188 GLN A N 1
ATOM 1415 C CA . GLN A 1 188 ? -10.411 13.266 51.705 1.00 89.25 188 GLN A CA 1
ATOM 1416 C C . GLN A 1 188 ? -10.896 11.880 51.240 1.00 89.25 188 GLN A C 1
ATOM 1418 O O . GLN A 1 188 ? -10.594 11.461 50.123 1.00 89.25 188 GLN A O 1
ATOM 1423 N N . THR A 1 189 ? -11.679 11.174 52.066 1.00 89.31 189 THR A N 1
ATOM 1424 C CA . THR A 1 189 ? -12.273 9.869 51.738 1.00 89.31 189 THR A CA 1
ATOM 1425 C C . THR A 1 189 ? -13.729 9.814 52.194 1.00 89.31 189 THR A C 1
ATOM 1427 O O . THR A 1 189 ? -14.019 9.622 53.374 1.00 89.31 189 THR A O 1
ATOM 1430 N N . GLY A 1 190 ? -14.678 9.844 51.252 1.00 87.94 190 GLY A N 1
ATOM 1431 C CA . GLY A 1 190 ? -16.115 9.843 51.571 1.00 87.94 190 GLY A CA 1
ATOM 1432 C C . GLY A 1 190 ? -16.576 8.668 52.451 1.00 87.94 190 GLY A C 1
ATOM 1433 O O . GLY A 1 190 ? -17.467 8.814 53.287 1.00 87.94 190 GLY A O 1
ATOM 1434 N N . THR A 1 191 ? -15.937 7.494 52.356 1.00 89.88 191 THR A N 1
ATOM 1435 C CA . THR A 1 191 ? -16.278 6.333 53.208 1.00 89.88 191 THR A CA 1
ATOM 1436 C C . THR A 1 191 ? -15.716 6.386 54.629 1.00 89.88 191 THR A C 1
ATOM 1438 O O . THR A 1 191 ? -16.106 5.540 55.443 1.00 89.88 191 THR A O 1
ATOM 1441 N N . ALA A 1 192 ? -14.890 7.385 54.965 1.00 90.62 192 ALA A N 1
ATOM 1442 C CA . ALA A 1 192 ? -14.444 7.657 56.334 1.00 90.62 192 ALA A CA 1
ATOM 1443 C C . ALA A 1 192 ? -15.623 7.929 57.284 1.00 90.62 192 ALA A C 1
ATOM 1445 O O . ALA A 1 192 ? -15.523 7.665 58.481 1.00 90.62 192 ALA A O 1
ATOM 1446 N N . LEU A 1 193 ? -16.784 8.323 56.738 1.00 90.94 193 LEU A N 1
ATOM 1447 C CA . LEU A 1 193 ? -18.057 8.450 57.454 1.00 90.94 193 LEU A CA 1
ATOM 1448 C C . LEU A 1 193 ? -18.406 7.215 58.310 1.00 90.94 193 LEU A C 1
ATOM 1450 O O . LEU A 1 193 ? -19.071 7.337 59.330 1.00 90.94 193 LEU A O 1
ATOM 1454 N N . ARG A 1 194 ? -17.947 6.010 57.943 1.00 91.06 194 ARG A N 1
ATOM 1455 C CA . ARG A 1 194 ? -18.195 4.780 58.723 1.00 91.06 194 ARG A CA 1
ATOM 1456 C C . ARG A 1 194 ? -17.611 4.810 60.138 1.00 91.06 194 ARG A C 1
ATOM 1458 O O . ARG A 1 194 ? -18.086 4.074 60.997 1.00 91.06 194 ARG A O 1
ATOM 1465 N N . HIS A 1 195 ? -16.576 5.621 60.344 1.00 90.12 195 HIS A N 1
ATOM 1466 C CA . HIS A 1 195 ? -15.805 5.694 61.583 1.00 90.12 195 HIS A CA 1
ATOM 1467 C C . HIS A 1 195 ? -16.289 6.807 62.517 1.00 90.12 195 HIS A C 1
ATOM 1469 O O . HIS A 1 195 ? -15.814 6.909 63.646 1.00 90.12 195 HIS A O 1
ATOM 1475 N N . THR A 1 196 ? -17.249 7.626 62.078 1.00 89.75 196 THR A N 1
ATOM 1476 C CA . THR A 1 196 ? -17.826 8.708 62.882 1.00 89.75 196 THR A CA 1
ATOM 1477 C C . THR A 1 196 ? -18.854 8.174 63.879 1.00 89.75 196 THR A C 1
ATOM 1479 O O . THR A 1 196 ? -19.348 7.048 63.779 1.00 89.75 196 THR A O 1
ATOM 1482 N N . THR A 1 197 ? -19.235 9.009 64.844 1.00 91.00 197 THR A N 1
ATOM 1483 C CA . THR A 1 197 ? -20.337 8.671 65.757 1.00 91.00 197 THR A CA 1
ATOM 1484 C C . THR A 1 197 ? -21.696 8.647 65.049 1.00 91.00 197 THR A C 1
ATOM 1486 O O . THR A 1 197 ? -21.907 9.342 64.055 1.00 91.00 197 THR A O 1
ATOM 1489 N N . ASP A 1 198 ? -22.643 7.874 65.589 1.00 87.00 198 ASP A N 1
ATOM 1490 C CA . ASP A 1 198 ? -24.005 7.734 65.044 1.00 87.00 198 ASP A CA 1
ATOM 1491 C C . ASP A 1 198 ? -24.729 9.077 64.895 1.00 87.00 198 ASP A C 1
ATOM 1493 O O . ASP A 1 198 ? -25.470 9.265 63.936 1.00 87.00 198 ASP A O 1
ATOM 1497 N N . GLY A 1 199 ? -24.460 10.031 65.795 1.00 88.44 199 GLY A N 1
ATOM 1498 C CA . GLY A 1 199 ? -25.020 11.381 65.726 1.00 88.44 199 GLY A CA 1
ATOM 1499 C C . GLY A 1 199 ? -24.633 12.116 64.442 1.00 88.44 199 GLY A C 1
ATOM 1500 O O . GLY A 1 199 ? -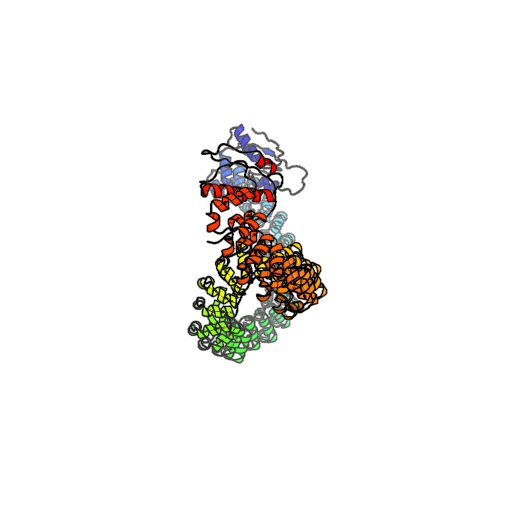25.502 12.663 63.776 1.00 88.44 199 GLY A O 1
ATOM 1501 N N . LEU A 1 200 ? -23.358 12.057 64.039 1.00 89.06 200 LEU A N 1
ATOM 1502 C CA . LEU A 1 200 ? -22.897 12.668 62.786 1.00 89.06 200 LEU A CA 1
ATOM 1503 C C . LEU A 1 200 ? -23.319 11.870 61.546 1.00 89.06 200 LEU A C 1
ATOM 1505 O O . LEU A 1 200 ? -23.473 12.449 60.478 1.00 89.06 200 LEU A O 1
ATOM 1509 N N . ARG A 1 201 ? -23.564 10.559 61.668 1.00 90.75 201 ARG A N 1
ATOM 1510 C CA . ARG A 1 201 ? -24.132 9.748 60.569 1.00 90.75 201 ARG A CA 1
ATOM 1511 C C . ARG A 1 201 ? -25.625 9.998 60.355 1.00 90.75 201 ARG A C 1
ATOM 1513 O O . ARG A 1 201 ? -26.149 9.616 59.309 1.00 90.75 201 ARG A O 1
ATOM 1520 N N . ALA A 1 202 ? -26.291 10.610 61.332 1.00 90.44 202 ALA A N 1
ATOM 1521 C CA . ALA A 1 202 ? -27.656 11.118 61.239 1.00 90.44 202 ALA A CA 1
ATOM 1522 C C . ALA A 1 202 ? -27.711 12.623 60.913 1.00 90.44 202 ALA A C 1
ATOM 1524 O O . ALA A 1 202 ? -28.790 13.144 60.633 1.00 90.44 202 ALA A O 1
ATOM 1525 N N . ASP A 1 203 ? -26.570 13.319 60.923 1.00 91.44 203 ASP A N 1
ATOM 1526 C CA . ASP A 1 203 ? -26.485 14.722 60.530 1.00 91.44 203 ASP A CA 1
ATOM 1527 C C . ASP A 1 203 ? -26.339 14.845 59.010 1.00 91.44 203 ASP A C 1
ATOM 1529 O O . ASP A 1 203 ? -25.527 14.187 58.358 1.00 91.44 203 ASP A O 1
ATOM 1533 N N . ARG A 1 204 ? -27.148 15.723 58.430 1.00 90.75 204 ARG A N 1
ATOM 1534 C CA . ARG A 1 204 ? -27.259 15.903 56.989 1.00 90.75 204 ARG A CA 1
ATOM 1535 C C . ARG A 1 204 ? -25.996 16.508 56.376 1.00 90.75 204 ARG A C 1
ATOM 1537 O O . ARG A 1 204 ? -25.639 16.132 55.264 1.00 90.75 204 ARG A O 1
ATOM 1544 N N . VAL A 1 205 ? -25.320 17.428 57.066 1.00 90.38 205 VAL A N 1
ATOM 1545 C CA . VAL A 1 205 ? -24.160 18.159 56.518 1.00 90.38 205 VAL A CA 1
ATOM 1546 C C . VAL A 1 205 ? -22.957 17.243 56.230 1.00 90.38 205 VAL A C 1
ATOM 1548 O O . VAL A 1 205 ? -22.531 17.191 55.072 1.00 90.38 205 VAL A O 1
ATOM 1551 N N . PRO A 1 206 ? -22.415 16.483 57.205 1.00 88.25 206 PRO A N 1
ATOM 1552 C CA . PRO A 1 206 ? -21.282 15.589 56.950 1.00 88.25 206 PRO A CA 1
ATOM 1553 C C . PRO A 1 206 ? -21.652 14.439 56.005 1.00 88.25 206 PRO A C 1
ATOM 1555 O O . PRO A 1 206 ? -20.823 14.015 55.201 1.00 88.25 206 PRO A O 1
ATOM 1558 N N . VAL A 1 207 ? -22.901 13.960 56.041 1.00 91.81 207 VAL A N 1
ATOM 1559 C CA . VAL A 1 207 ? -23.368 12.910 55.128 1.00 91.81 207 VAL A CA 1
ATOM 1560 C C . VAL A 1 207 ? -23.455 13.417 53.689 1.00 91.81 207 VAL A C 1
ATOM 1562 O O . VAL A 1 207 ? -22.993 12.721 52.790 1.00 91.81 207 VAL A O 1
ATOM 1565 N N . LEU A 1 208 ? -23.974 14.62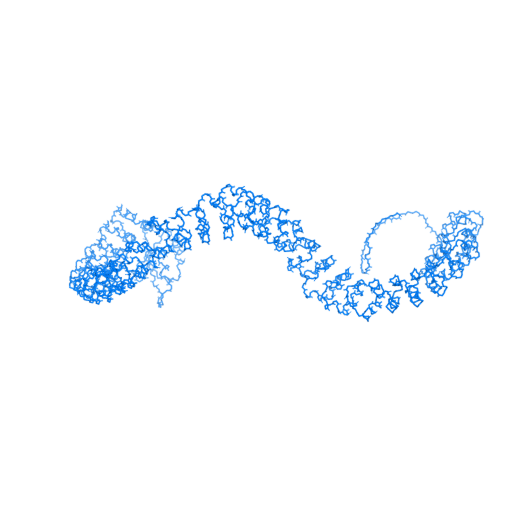4 53.440 1.00 91.31 208 LEU A N 1
ATOM 1566 C CA . LEU A 1 208 ? -23.980 15.208 52.093 1.00 91.31 208 LEU A CA 1
ATOM 1567 C C . LEU A 1 208 ? -22.562 15.414 51.557 1.00 91.31 208 LEU A C 1
ATOM 1569 O O . LEU A 1 208 ? -22.301 15.076 50.402 1.00 91.31 208 LEU A O 1
ATOM 1573 N N . ALA A 1 209 ? -21.638 15.901 52.394 1.00 89.31 209 ALA A N 1
ATOM 1574 C CA . ALA A 1 209 ? -20.231 16.012 52.021 1.00 89.31 209 ALA A CA 1
ATOM 1575 C C . ALA A 1 209 ? -19.662 14.638 51.620 1.00 89.31 209 ALA A C 1
ATOM 1577 O O . ALA A 1 209 ? -19.130 14.499 50.518 1.00 89.31 209 ALA A O 1
ATOM 1578 N N . ALA A 1 210 ? -19.890 13.600 52.434 1.00 92.25 210 ALA A N 1
ATOM 1579 C CA . ALA A 1 210 ? -19.417 12.236 52.175 1.00 92.25 210 ALA A CA 1
ATOM 1580 C C . ALA A 1 210 ? -19.936 11.664 50.868 1.00 92.25 210 ALA A C 1
ATOM 1582 O O . ALA A 1 210 ? -19.181 11.147 50.047 1.00 92.25 210 ALA A O 1
ATOM 1583 N N . VAL A 1 211 ? -21.241 11.786 50.684 1.00 93.94 211 VAL A N 1
ATOM 1584 C CA . VAL A 1 211 ? -21.970 11.236 49.555 1.00 93.94 211 VAL A CA 1
ATOM 1585 C C . VAL A 1 211 ? -21.628 11.972 48.254 1.00 93.94 211 VAL A C 1
ATOM 1587 O O . VAL A 1 211 ? -21.598 11.353 47.192 1.00 93.94 211 VAL A O 1
ATOM 1590 N N . SER A 1 212 ? -21.316 13.270 48.326 1.00 93.00 212 SER A N 1
ATOM 1591 C CA . SER A 1 212 ? -20.843 14.043 47.171 1.00 93.00 212 SER A CA 1
ATOM 1592 C C . SER A 1 212 ? -19.451 13.617 46.688 1.00 93.00 212 SER A C 1
ATOM 1594 O O . SER A 1 212 ? -19.144 13.771 45.507 1.00 93.00 212 SER A O 1
ATOM 1596 N N . ARG A 1 213 ? -18.609 13.090 47.588 1.00 91.94 213 ARG A N 1
ATOM 1597 C CA . ARG A 1 213 ? -17.271 12.569 47.272 1.00 91.94 213 ARG A CA 1
ATOM 1598 C C . ARG A 1 213 ? -17.337 11.116 46.795 1.00 91.94 213 ARG A C 1
ATOM 1600 O O . ARG A 1 213 ? -16.798 10.792 45.741 1.00 91.94 213 ARG A O 1
ATOM 1607 N N . ASP A 1 214 ? -18.032 10.260 47.545 1.00 91.94 214 ASP A N 1
ATOM 1608 C CA . ASP A 1 214 ? -18.273 8.849 47.224 1.00 91.94 214 ASP A CA 1
ATOM 1609 C C . ASP A 1 214 ? -19.739 8.482 47.493 1.00 91.94 214 ASP A C 1
ATOM 1611 O O . ASP A 1 214 ? -20.172 8.352 48.639 1.00 91.94 214 ASP A O 1
ATOM 1615 N N . GLY A 1 215 ? -20.512 8.241 46.435 1.00 91.56 215 GLY A N 1
ATOM 1616 C CA . GLY A 1 215 ? -21.931 7.908 46.517 1.00 91.56 215 GLY A CA 1
ATOM 1617 C C . GLY A 1 215 ? -22.204 6.608 47.278 1.00 91.56 215 GLY A C 1
ATOM 1618 O O . GLY A 1 215 ? -23.278 6.441 47.860 1.00 91.56 215 GLY A O 1
ATOM 1619 N N . LEU A 1 216 ? -21.231 5.691 47.368 1.00 92.88 216 LEU A N 1
ATOM 1620 C CA . LEU A 1 216 ? -21.361 4.472 48.171 1.00 92.88 216 LEU A CA 1
ATOM 1621 C C . LEU A 1 216 ? -21.250 4.742 49.680 1.00 92.88 216 LEU A C 1
ATOM 1623 O O . LEU A 1 216 ? -21.615 3.864 50.471 1.00 92.88 216 LEU A O 1
ATOM 1627 N N . ALA A 1 217 ? -20.815 5.938 50.098 1.00 94.00 217 ALA A N 1
ATOM 1628 C CA . ALA A 1 217 ? -20.822 6.363 51.499 1.00 94.00 217 ALA A CA 1
ATOM 1629 C C . ALA A 1 217 ? -22.237 6.387 52.099 1.00 94.00 217 ALA A C 1
ATOM 1631 O O . ALA A 1 217 ? -22.386 6.197 53.307 1.00 94.00 217 ALA A O 1
ATOM 1632 N N . LEU A 1 218 ? -23.280 6.486 51.259 1.00 94.00 218 LEU A N 1
ATOM 1633 C CA . LEU A 1 218 ? -24.688 6.414 51.664 1.00 94.00 218 LEU A CA 1
ATOM 1634 C C . LEU A 1 218 ? -25.003 5.178 52.525 1.00 94.00 218 LEU A C 1
ATOM 1636 O O . LEU A 1 218 ? -25.873 5.238 53.387 1.00 94.00 218 LEU A O 1
ATOM 1640 N N . ARG A 1 219 ? -24.284 4.058 52.346 1.00 94.38 219 ARG A N 1
ATOM 1641 C CA . ARG A 1 219 ? -24.480 2.830 53.144 1.00 94.38 219 ARG A CA 1
ATOM 1642 C C . ARG A 1 219 ? -24.237 3.010 54.644 1.00 94.38 219 ARG A C 1
ATOM 1644 O O . ARG A 1 219 ? -24.718 2.193 55.422 1.00 94.38 219 ARG A O 1
ATOM 1651 N N . HIS A 1 220 ? -23.465 4.029 55.022 1.00 93.19 220 HIS A N 1
ATOM 1652 C CA . HIS A 1 220 ? -23.070 4.297 56.405 1.00 93.19 220 HIS A CA 1
ATOM 1653 C C . HIS A 1 220 ? -23.957 5.339 57.088 1.00 93.19 220 HIS A C 1
ATOM 1655 O O . HIS A 1 220 ? -23.893 5.450 58.311 1.00 93.19 220 HIS A O 1
ATOM 1661 N N . ALA A 1 221 ? -24.772 6.068 56.320 1.00 93.19 221 ALA A N 1
ATOM 1662 C CA . ALA A 1 221 ? -25.719 7.053 56.829 1.00 93.19 221 ALA A CA 1
ATOM 1663 C C . ALA A 1 221 ? -26.868 6.398 57.615 1.00 93.19 221 ALA A C 1
ATOM 1665 O O . ALA A 1 221 ? -27.181 5.214 57.428 1.00 93.19 221 ALA A O 1
ATOM 1666 N N . SER A 1 222 ? -27.514 7.187 58.476 1.00 94.00 222 SER A N 1
ATOM 1667 C CA . SER A 1 222 ? -28.674 6.742 59.248 1.00 94.00 222 SER A CA 1
ATOM 1668 C C . SER A 1 222 ? -29.855 6.358 58.350 1.00 94.00 222 SER A C 1
ATOM 1670 O O . SER A 1 222 ? -29.922 6.684 57.162 1.00 94.00 222 SER A O 1
ATOM 1672 N N . ASP A 1 223 ? -30.811 5.630 58.915 1.00 91.06 223 ASP A N 1
ATOM 1673 C CA . ASP A 1 223 ? -31.969 5.138 58.171 1.00 91.06 223 ASP A CA 1
ATOM 1674 C C . ASP A 1 223 ? -32.847 6.264 57.632 1.00 91.06 223 ASP A C 1
ATOM 1676 O O . ASP A 1 223 ? -33.379 6.138 56.528 1.00 91.06 223 ASP A O 1
ATOM 1680 N N . GLU A 1 224 ? -32.943 7.356 58.387 1.00 92.62 224 GLU A N 1
ATOM 1681 C CA . GLU A 1 224 ? -33.675 8.565 58.031 1.00 92.62 224 GLU A CA 1
ATOM 1682 C C . GLU A 1 224 ? -33.047 9.235 56.805 1.00 92.62 224 GLU A C 1
ATOM 1684 O O . GLU A 1 224 ? -33.745 9.497 55.829 1.00 92.62 224 GLU A O 1
ATOM 1689 N N . LEU A 1 225 ? -31.722 9.425 56.794 1.00 93.00 225 LEU A N 1
ATOM 1690 C CA . LEU A 1 225 ? -31.018 10.054 55.669 1.00 93.00 225 LEU A CA 1
ATOM 1691 C C . LEU A 1 225 ? -30.933 9.151 54.432 1.00 93.00 225 LEU A C 1
ATOM 1693 O O . LEU A 1 225 ? -30.886 9.641 53.309 1.00 93.00 225 LEU A O 1
ATOM 1697 N N . ARG A 1 226 ? -30.986 7.824 54.598 1.00 94.12 226 ARG A N 1
ATOM 1698 C CA . ARG A 1 226 ? -31.138 6.888 53.467 1.00 94.12 226 ARG A CA 1
ATOM 1699 C C . ARG A 1 226 ? -32.553 6.868 52.881 1.00 94.12 226 ARG A C 1
ATOM 1701 O O . ARG A 1 226 ? -32.760 6.222 51.850 1.00 94.12 226 ARG A O 1
ATOM 1708 N N . ALA A 1 227 ? -33.518 7.504 53.543 1.00 91.94 227 ALA A N 1
ATOM 1709 C CA . ALA A 1 227 ? -34.857 7.772 53.026 1.00 91.94 227 ALA A CA 1
ATOM 1710 C C . ALA A 1 227 ? -35.037 9.232 52.565 1.00 91.94 227 ALA A C 1
ATOM 1712 O O . ALA A 1 227 ? -36.081 9.551 51.997 1.00 91.94 227 ALA A O 1
ATOM 1713 N N . ASP A 1 228 ? -34.046 10.098 52.797 1.00 94.19 228 ASP A N 1
ATOM 1714 C CA . ASP A 1 228 ? -34.061 11.490 52.357 1.00 94.19 228 ASP A CA 1
ATOM 1715 C C . ASP A 1 228 ? -33.770 11.572 50.855 1.00 94.19 228 ASP A C 1
ATOM 1717 O O . ASP A 1 228 ? -32.756 11.074 50.358 1.00 94.19 228 ASP A O 1
ATOM 1721 N N . GLU A 1 229 ? -34.688 12.188 50.115 1.00 93.00 229 GLU A N 1
ATOM 1722 C CA . GLU A 1 229 ? -34.610 12.258 48.659 1.00 93.00 229 GLU A CA 1
ATOM 1723 C C . GLU A 1 229 ? -33.378 13.032 48.177 1.00 93.00 229 GLU A C 1
ATOM 1725 O O . GLU A 1 229 ? -32.727 12.601 47.231 1.00 93.00 229 GLU A O 1
ATOM 1730 N N . GLU A 1 230 ? -33.008 14.134 48.829 1.00 93.38 230 GLU A N 1
ATOM 1731 C CA . GLU A 1 230 ? -31.913 14.997 48.381 1.00 93.38 230 GLU A CA 1
ATOM 1732 C C . GLU A 1 230 ? -30.546 14.350 48.626 1.00 93.38 230 GLU A C 1
ATOM 1734 O O . GLU A 1 230 ? -29.671 14.368 47.750 1.00 93.38 230 GLU A O 1
ATOM 1739 N N . VAL A 1 231 ? -30.376 13.715 49.789 1.00 93.44 231 VAL A N 1
ATOM 1740 C CA . VAL A 1 231 ? -29.161 12.955 50.115 1.00 93.44 231 VAL A CA 1
ATOM 1741 C C . VAL A 1 231 ? -28.994 11.786 49.147 1.00 93.44 231 VAL A C 1
ATOM 1743 O O . VAL A 1 231 ? -27.915 11.598 48.579 1.00 93.44 231 VAL A O 1
ATOM 1746 N N . VAL A 1 232 ? -30.062 11.020 48.905 1.00 94.38 232 VAL A N 1
ATOM 1747 C CA . VAL A 1 232 ? -30.013 9.878 47.985 1.00 94.38 232 VAL A CA 1
ATOM 1748 C C . VAL A 1 232 ? -29.805 10.335 46.539 1.00 94.38 232 VAL A C 1
ATOM 1750 O O . VAL A 1 232 ? -28.995 9.727 45.845 1.00 94.38 232 VAL A O 1
ATOM 1753 N N . LEU A 1 233 ? -30.449 11.414 46.078 1.00 93.44 233 LEU A N 1
ATOM 1754 C CA . LEU A 1 233 ? -30.214 11.979 44.741 1.00 93.44 233 LEU A CA 1
ATOM 1755 C C . LEU A 1 233 ? -28.752 12.379 44.548 1.00 93.44 233 LEU A C 1
ATOM 1757 O O . LEU A 1 233 ? -28.164 12.076 43.511 1.00 93.44 233 LEU A O 1
ATOM 1761 N N . THR A 1 234 ? -28.149 13.018 45.550 1.00 93.25 234 THR A N 1
ATOM 1762 C CA . THR A 1 234 ? -26.728 13.391 45.513 1.00 93.25 234 THR A CA 1
ATOM 1763 C C . THR A 1 234 ? -25.837 12.148 45.415 1.00 93.25 234 THR A C 1
ATOM 1765 O O . THR A 1 234 ? -24.915 12.120 44.601 1.00 93.25 234 THR A O 1
ATOM 1768 N N . ALA A 1 235 ? -26.164 11.082 46.158 1.00 94.31 235 ALA A N 1
ATOM 1769 C CA . ALA A 1 235 ? -25.438 9.807 46.111 1.00 94.31 235 ALA A CA 1
ATOM 1770 C C . ALA A 1 235 ? -25.499 9.149 44.742 1.00 94.31 235 ALA A C 1
ATOM 1772 O O . ALA A 1 235 ? -24.506 8.661 44.207 1.00 94.31 235 ALA A O 1
ATOM 1773 N N . VAL A 1 236 ? -26.706 9.123 44.198 1.00 94.06 236 VAL A N 1
ATOM 1774 C CA . VAL A 1 236 ? -27.044 8.437 42.966 1.00 94.06 236 VAL A CA 1
ATOM 1775 C C . VAL A 1 236 ? -26.431 9.141 41.755 1.00 94.06 236 VAL A C 1
ATOM 1777 O O . VAL A 1 236 ? -25.938 8.457 40.860 1.00 94.06 236 VAL A O 1
ATOM 1780 N N . ARG A 1 237 ? -26.389 10.481 41.757 1.00 93.94 237 ARG A N 1
ATOM 1781 C CA . ARG A 1 237 ? -25.686 11.278 40.738 1.00 93.94 237 ARG A CA 1
ATOM 1782 C C . ARG A 1 237 ? -24.192 10.997 40.697 1.00 93.94 237 ARG A C 1
ATOM 1784 O O . ARG A 1 237 ? -23.603 10.995 39.622 1.00 93.94 237 ARG A O 1
ATOM 1791 N N . GLN A 1 238 ? -23.584 10.772 41.861 1.00 93.19 238 GLN A N 1
ATOM 1792 C CA . GLN A 1 238 ? -22.173 10.412 41.946 1.00 93.19 238 GLN A CA 1
ATOM 1793 C C . GLN A 1 238 ? -21.958 8.963 41.476 1.00 93.19 238 GLN A C 1
ATOM 1795 O O . GLN A 1 238 ? -21.073 8.700 40.664 1.00 93.19 238 GLN A O 1
ATOM 1800 N N . CYS A 1 239 ? -22.791 8.024 41.939 1.00 92.50 239 CYS A N 1
ATOM 1801 C CA . CYS A 1 239 ? -22.725 6.619 41.550 1.00 92.50 239 CYS A CA 1
ATOM 1802 C C . CYS A 1 239 ? -24.116 5.977 41.567 1.00 92.50 239 CYS A C 1
ATOM 1804 O O . CYS A 1 239 ? -24.684 5.723 42.630 1.00 92.50 239 CYS A O 1
ATOM 1806 N N . GLY A 1 240 ? -24.638 5.600 40.393 1.00 90.69 240 GLY A N 1
ATOM 1807 C CA . GLY A 1 240 ? -25.976 4.999 40.266 1.00 90.69 240 GLY A CA 1
ATOM 1808 C C . GLY A 1 240 ? -26.179 3.714 41.088 1.00 90.69 240 GLY A C 1
ATOM 1809 O O . GLY A 1 240 ? -27.297 3.370 41.469 1.00 90.69 240 GLY A O 1
ATOM 1810 N N . GLU A 1 241 ? -25.098 3.015 41.454 1.00 91.94 241 GLU A N 1
ATOM 1811 C CA . GLU A 1 241 ? -25.152 1.846 42.343 1.00 91.94 241 GLU A CA 1
ATOM 1812 C C . GLU A 1 241 ? -25.498 2.181 43.799 1.00 91.94 241 GLU A C 1
ATOM 1814 O O . GLU A 1 241 ? -25.893 1.273 44.539 1.00 91.94 241 GLU A O 1
ATOM 1819 N N . ALA A 1 242 ? -25.385 3.448 44.211 1.00 94.06 242 ALA A N 1
ATOM 1820 C CA . ALA A 1 242 ? -25.756 3.921 45.542 1.00 94.06 242 ALA A CA 1
ATOM 1821 C C . ALA A 1 242 ? -27.237 3.659 45.858 1.00 94.06 242 ALA A C 1
ATOM 1823 O O . ALA A 1 242 ? -27.582 3.409 47.017 1.00 94.06 242 ALA A O 1
ATOM 1824 N N . LEU A 1 243 ? -28.097 3.584 44.829 1.00 94.00 243 LEU A N 1
ATOM 1825 C CA . LEU A 1 243 ? -29.520 3.256 44.959 1.00 94.00 243 LEU A CA 1
ATOM 1826 C C . LEU A 1 243 ? -29.759 1.959 45.752 1.00 94.00 243 LEU A C 1
ATOM 1828 O O . LEU A 1 243 ? -30.762 1.836 46.457 1.00 94.00 243 LEU A O 1
ATOM 1832 N N . ARG A 1 244 ? -28.825 0.996 45.715 1.00 94.56 244 ARG A N 1
ATOM 1833 C CA . ARG A 1 244 ? -28.936 -0.258 46.479 1.00 94.56 244 ARG A CA 1
ATOM 1834 C C . ARG A 1 244 ? -29.070 -0.030 47.989 1.00 94.56 244 ARG A C 1
ATOM 1836 O O . ARG A 1 244 ? -29.739 -0.820 48.659 1.00 94.56 244 ARG A O 1
ATOM 1843 N N . PHE A 1 245 ? -28.456 1.034 48.510 1.00 94.06 245 PHE A N 1
ATOM 1844 C CA . PHE A 1 245 ? -28.413 1.360 49.937 1.00 94.06 245 PHE A CA 1
ATOM 1845 C C . PHE A 1 245 ? -29.558 2.269 50.388 1.00 94.06 245 PHE A C 1
ATOM 1847 O O . PHE A 1 245 ? -29.825 2.345 51.591 1.00 94.06 245 PHE A O 1
ATOM 1854 N N . ALA A 1 246 ? -30.254 2.898 49.440 1.00 93.81 246 ALA A N 1
ATOM 1855 C CA . ALA A 1 246 ? -31.425 3.715 49.708 1.00 93.81 246 ALA A CA 1
ATOM 1856 C C . ALA A 1 246 ? -32.574 2.887 50.308 1.00 93.81 246 ALA A C 1
ATOM 1858 O O . ALA A 1 246 ? -32.691 1.666 50.105 1.00 93.81 246 ALA A O 1
ATOM 1859 N N . ARG A 1 247 ? -33.445 3.561 51.057 1.00 95.19 247 ARG A N 1
ATOM 1860 C CA . ARG A 1 247 ? -34.650 2.961 51.631 1.00 95.19 247 ARG A CA 1
ATOM 1861 C C . ARG A 1 247 ? -35.727 2.749 50.565 1.00 95.19 247 ARG A C 1
ATOM 1863 O O . ARG A 1 247 ? -35.665 3.290 49.463 1.00 95.19 247 ARG A O 1
ATOM 1870 N N . ALA A 1 248 ? -36.713 1.912 50.896 1.00 90.44 248 ALA A N 1
ATOM 1871 C CA . ALA A 1 248 ? -37.758 1.483 49.962 1.00 90.44 248 ALA A CA 1
ATOM 1872 C C . ALA A 1 248 ? -38.529 2.660 49.342 1.00 90.44 248 ALA A C 1
ATOM 1874 O O . ALA A 1 248 ? -38.890 2.583 48.174 1.00 90.44 248 ALA A O 1
ATOM 1875 N N . VAL A 1 249 ? -38.709 3.748 50.101 1.00 92.25 249 VAL A N 1
ATOM 1876 C CA . VAL A 1 249 ? -39.354 4.983 49.636 1.00 92.25 249 VAL A CA 1
ATOM 1877 C C . VAL A 1 249 ? -38.612 5.545 48.419 1.00 92.25 249 VAL A C 1
ATOM 1879 O O . VAL A 1 249 ? -39.186 5.597 47.340 1.00 92.25 249 VAL A O 1
ATOM 1882 N N . CYS A 1 250 ? -37.310 5.830 48.538 1.00 90.50 250 CYS A N 1
ATOM 1883 C CA . CYS A 1 250 ? -36.500 6.357 47.433 1.00 90.50 250 CYS A CA 1
ATOM 1884 C C . CYS A 1 250 ? -36.331 5.365 46.274 1.00 90.50 250 CYS A C 1
ATOM 1886 O O . CYS A 1 250 ? -36.235 5.776 45.123 1.00 90.50 250 CYS A O 1
ATOM 1888 N N . LYS A 1 251 ? -36.326 4.052 46.551 1.00 91.75 251 LYS A N 1
ATOM 1889 C CA . LYS A 1 251 ? -36.312 3.006 45.508 1.00 91.75 251 LYS A CA 1
ATOM 1890 C C . LYS A 1 251 ? -37.603 2.951 44.689 1.00 91.75 251 LYS A C 1
ATOM 1892 O O . LYS A 1 251 ? -37.588 2.372 43.605 1.00 91.75 251 LYS A O 1
ATOM 1897 N N . ALA A 1 252 ? -38.700 3.498 45.210 1.00 91.12 252 ALA A N 1
ATOM 1898 C CA . ALA A 1 252 ? -39.976 3.639 44.516 1.00 91.12 252 ALA A CA 1
ATOM 1899 C C . ALA A 1 252 ? -40.197 5.055 43.948 1.00 91.12 252 ALA A C 1
ATOM 1901 O O . ALA A 1 252 ? -41.174 5.277 43.235 1.00 91.12 252 ALA A O 1
ATOM 1902 N N . THR A 1 253 ? -39.306 6.009 44.237 1.00 93.62 253 THR A N 1
ATOM 1903 C CA . THR A 1 253 ? -39.388 7.376 43.717 1.00 93.62 253 THR A CA 1
ATOM 1904 C C . THR A 1 253 ? -38.850 7.432 42.291 1.00 93.62 253 THR A C 1
ATOM 1906 O O . THR A 1 253 ? -37.652 7.263 42.061 1.00 93.62 253 THR A O 1
ATOM 1909 N N . ALA A 1 254 ? -39.724 7.741 41.330 1.00 91.25 254 ALA A N 1
ATOM 1910 C CA . ALA A 1 254 ? -39.374 7.779 39.911 1.00 91.25 254 ALA A CA 1
ATOM 1911 C C . ALA A 1 254 ? -38.201 8.726 39.597 1.00 91.25 254 ALA A C 1
ATOM 1913 O O . ALA A 1 254 ? -37.320 8.353 38.832 1.00 91.25 254 ALA A O 1
ATOM 1914 N N . ALA A 1 255 ? -38.137 9.907 40.226 1.00 92.44 255 ALA A N 1
ATOM 1915 C CA . ALA A 1 255 ? -37.053 10.870 40.009 1.00 92.44 255 ALA A CA 1
ATOM 1916 C C . ALA A 1 255 ? -35.677 10.322 40.433 1.00 92.44 255 ALA A C 1
ATOM 1918 O O . ALA A 1 255 ? -34.714 10.407 39.672 1.00 92.44 255 ALA A O 1
ATOM 1919 N N . VAL A 1 256 ? -35.600 9.702 41.616 1.00 92.81 256 VAL A N 1
ATOM 1920 C CA . VAL A 1 256 ? -34.367 9.099 42.148 1.00 92.81 256 VAL A CA 1
ATOM 1921 C C . VAL A 1 256 ? -33.914 7.927 41.284 1.00 92.81 256 VAL A C 1
ATOM 1923 O O . VAL A 1 256 ? -32.737 7.815 40.944 1.00 92.81 256 VAL A O 1
ATOM 1926 N N . VAL A 1 257 ? -34.850 7.052 40.911 1.00 93.38 257 VAL A N 1
ATOM 1927 C CA . VAL A 1 257 ? -34.547 5.878 40.088 1.00 93.38 257 VAL A CA 1
ATOM 1928 C C . VAL A 1 257 ? -34.138 6.291 38.676 1.00 93.38 257 VAL A C 1
ATOM 1930 O O . VAL A 1 257 ? -33.149 5.766 38.174 1.00 93.38 257 VAL A O 1
ATOM 1933 N N . ALA A 1 258 ? -34.835 7.245 38.053 1.00 92.94 258 ALA A N 1
ATOM 1934 C CA . ALA A 1 258 ? -34.482 7.745 36.727 1.00 92.94 258 ALA A CA 1
ATOM 1935 C C . ALA A 1 258 ? -33.054 8.305 36.707 1.00 92.94 258 ALA A C 1
ATOM 1937 O O . ALA A 1 258 ? -32.291 7.992 35.798 1.00 92.94 258 ALA A O 1
ATOM 1938 N N . GLU A 1 259 ? -32.660 9.064 37.731 1.00 92.56 259 GLU A N 1
ATOM 1939 C CA . GLU A 1 259 ? -31.293 9.577 37.845 1.00 92.56 259 GLU A CA 1
ATOM 1940 C C . GLU A 1 259 ? -30.264 8.450 38.044 1.00 92.56 259 GLU A C 1
ATOM 1942 O O . GLU A 1 259 ? -29.208 8.453 37.413 1.00 92.56 259 GLU A O 1
ATOM 1947 N N . ALA A 1 260 ? -30.591 7.425 38.842 1.00 93.44 260 ALA A N 1
ATOM 1948 C CA . ALA A 1 260 ? -29.709 6.269 39.040 1.00 93.44 260 ALA A CA 1
ATOM 1949 C C . ALA A 1 260 ? -29.454 5.502 37.755 1.00 93.44 260 ALA A C 1
ATOM 1951 O O . ALA A 1 260 ? -28.323 5.109 37.463 1.00 93.44 260 ALA A O 1
ATOM 1952 N N . VAL A 1 261 ? -30.528 5.295 37.005 1.00 93.56 261 VAL A N 1
ATOM 1953 C CA . VAL A 1 261 ? -30.523 4.587 35.738 1.00 93.56 261 VAL A CA 1
ATOM 1954 C C . VAL A 1 261 ? -29.783 5.400 34.672 1.00 93.56 261 VAL A C 1
ATOM 1956 O O . VAL A 1 261 ? -29.010 4.810 33.922 1.00 93.56 261 VAL A O 1
ATOM 1959 N N . ARG A 1 262 ? -29.915 6.737 34.659 1.00 93.94 262 ARG A N 1
ATOM 1960 C CA . ARG A 1 262 ? -29.116 7.620 33.787 1.00 93.94 262 ARG A CA 1
ATOM 1961 C C . ARG A 1 262 ? -27.620 7.479 34.023 1.00 93.94 262 ARG A C 1
ATOM 1963 O O . ARG A 1 262 ? -26.863 7.421 33.064 1.00 93.94 262 ARG A O 1
ATOM 1970 N N . CYS A 1 263 ? -27.192 7.423 35.283 1.00 89.62 263 CYS A N 1
ATOM 1971 C CA . CYS A 1 263 ? -25.779 7.243 35.611 1.00 89.62 263 CYS A CA 1
ATOM 1972 C C . CYS A 1 263 ? -25.295 5.816 35.319 1.00 89.62 263 CYS A C 1
ATOM 1974 O O . CYS A 1 263 ? -24.128 5.613 34.987 1.00 89.62 263 CYS A O 1
ATOM 1976 N N . LYS A 1 264 ? -26.163 4.809 35.490 1.00 92.06 264 LYS A N 1
ATOM 1977 C CA . LYS A 1 264 ? -25.847 3.404 35.218 1.00 92.06 264 LYS A CA 1
ATOM 1978 C C . LYS A 1 264 ? -27.114 2.593 34.944 1.00 92.06 264 LYS A C 1
ATOM 1980 O O . LYS A 1 264 ? -27.824 2.247 35.887 1.00 92.06 264 LYS A O 1
ATOM 1985 N N . GLY A 1 265 ? -27.338 2.176 33.695 1.00 89.25 265 GLY A N 1
ATOM 1986 C CA . GLY A 1 265 ? -28.577 1.492 33.274 1.00 89.25 265 GLY A CA 1
ATOM 1987 C C . GLY A 1 265 ? -28.990 0.309 34.167 1.00 89.25 265 GLY A C 1
ATOM 1988 O O . GLY A 1 265 ? -30.130 0.221 34.625 1.00 89.25 265 GLY A O 1
ATOM 1989 N N . ARG A 1 266 ? -28.040 -0.555 34.560 1.00 91.38 266 ARG A N 1
ATOM 1990 C CA . ARG A 1 266 ? -28.297 -1.709 35.456 1.00 91.38 266 ARG A CA 1
ATOM 1991 C C . ARG A 1 266 ? -28.610 -1.358 36.913 1.00 91.38 266 ARG A C 1
ATOM 1993 O O . ARG A 1 266 ? -28.831 -2.270 37.718 1.00 91.38 266 ARG A O 1
ATOM 2000 N N . ALA A 1 267 ? -28.610 -0.083 37.301 1.00 93.12 267 ALA A N 1
ATOM 2001 C CA . ALA A 1 267 ? -29.101 0.344 38.611 1.00 93.12 267 ALA A CA 1
ATOM 2002 C C . ALA A 1 267 ? -30.598 0.027 38.785 1.00 93.12 267 ALA A C 1
ATOM 2004 O O . ALA A 1 267 ? -31.047 -0.171 39.916 1.00 93.12 267 ALA A O 1
ATOM 2005 N N . LEU A 1 268 ? -31.332 -0.142 37.675 1.00 93.19 268 LEU A N 1
ATOM 2006 C CA . LEU A 1 268 ? -32.735 -0.562 37.638 1.00 93.19 268 LEU A CA 1
ATOM 2007 C C . LEU A 1 268 ? -33.020 -1.811 38.495 1.00 93.19 268 LEU A C 1
ATOM 2009 O O . LEU A 1 268 ? -34.076 -1.907 39.122 1.00 93.19 268 LEU A O 1
ATOM 2013 N N . ARG A 1 269 ? -32.053 -2.732 38.627 1.00 93.44 269 ARG A N 1
ATOM 2014 C CA . ARG A 1 269 ? -32.180 -3.948 39.454 1.00 93.44 269 ARG A CA 1
ATOM 2015 C C . ARG A 1 269 ? -32.457 -3.689 40.935 1.00 93.44 269 ARG A C 1
ATOM 2017 O O . ARG A 1 269 ? -32.935 -4.585 41.629 1.00 93.44 269 ARG A O 1
ATOM 2024 N N . HIS A 1 270 ? -32.139 -2.491 41.427 1.00 93.44 270 HIS A N 1
ATOM 2025 C CA . HIS A 1 270 ? -32.361 -2.084 42.818 1.00 93.44 270 HIS A CA 1
ATOM 2026 C C . HIS A 1 270 ? -33.659 -1.296 43.016 1.00 93.44 270 HIS A C 1
ATOM 2028 O O . HIS A 1 270 ? -34.052 -1.075 44.162 1.00 93.44 270 HIS A O 1
ATOM 2034 N N . ALA A 1 271 ? -34.320 -0.884 41.931 1.00 92.94 271 ALA A N 1
ATOM 2035 C CA . ALA A 1 271 ? -35.572 -0.138 41.973 1.00 92.94 271 ALA A CA 1
ATOM 2036 C C . ALA A 1 271 ? -36.744 -1.019 42.432 1.00 92.94 271 ALA A C 1
ATOM 2038 O O . ALA A 1 271 ? -36.690 -2.251 42.333 1.00 92.94 271 ALA A O 1
ATOM 2039 N N . ALA A 1 272 ? -37.815 -0.396 42.919 1.00 92.75 272 ALA A N 1
ATOM 2040 C CA . ALA A 1 272 ? -39.070 -1.077 43.218 1.00 92.75 272 ALA A CA 1
ATOM 2041 C C . ALA A 1 272 ? -39.757 -1.575 41.933 1.00 92.75 272 ALA A C 1
ATOM 2043 O O . ALA A 1 272 ? -39.511 -1.055 40.844 1.00 92.75 272 ALA A O 1
ATOM 2044 N N . SER A 1 273 ? -40.640 -2.570 42.056 1.00 89.31 273 SER A N 1
ATOM 2045 C CA . SER A 1 273 ? -41.366 -3.150 40.916 1.00 89.31 273 SER A CA 1
ATOM 2046 C C . SER A 1 273 ? -42.173 -2.115 40.126 1.00 89.31 273 SER A C 1
ATOM 2048 O O . SER A 1 273 ? -42.213 -2.206 38.905 1.00 89.31 273 SER A O 1
ATOM 2050 N N . SER A 1 274 ? -42.734 -1.101 40.794 1.00 90.69 274 SER A N 1
ATOM 2051 C CA . SER A 1 274 ? -43.449 0.008 40.150 1.00 90.69 274 SER A CA 1
ATOM 2052 C C . SER A 1 274 ? -42.575 0.768 39.149 1.00 90.69 274 SER A C 1
ATOM 2054 O O . SER A 1 274 ? -43.005 1.022 38.033 1.00 90.69 274 SER A O 1
ATOM 2056 N N . CYS A 1 275 ? -41.326 1.078 39.509 1.00 91.12 275 CYS A N 1
ATOM 2057 C CA . CYS A 1 275 ? -40.390 1.784 38.630 1.00 91.12 275 CYS A CA 1
ATOM 2058 C C . CYS A 1 275 ? -39.800 0.884 37.538 1.00 91.12 275 CYS A C 1
ATOM 2060 O O . CYS A 1 275 ? -39.400 1.382 36.494 1.00 91.12 275 CYS A O 1
ATOM 2062 N N . ARG A 1 276 ? -39.746 -0.438 37.755 1.00 92.00 276 ARG A N 1
ATOM 2063 C CA . ARG A 1 276 ? -39.336 -1.412 36.723 1.00 92.00 276 ARG A CA 1
ATOM 2064 C C . ARG A 1 276 ? -40.406 -1.655 35.659 1.00 92.00 276 ARG A C 1
ATOM 2066 O O . ARG A 1 276 ? -40.103 -2.303 34.665 1.00 92.00 276 ARG A O 1
ATOM 2073 N N . ALA A 1 277 ? -41.633 -1.193 35.891 1.00 90.69 277 ALA A N 1
ATOM 2074 C CA . ALA A 1 277 ? -42.725 -1.212 34.922 1.00 90.69 277 ALA A CA 1
ATOM 2075 C C . ALA A 1 277 ? -42.957 0.159 34.262 1.00 90.69 277 ALA A C 1
ATOM 2077 O O . ALA A 1 277 ? -43.754 0.267 33.336 1.00 90.69 277 ALA A O 1
ATOM 2078 N N . ASP A 1 278 ? -42.274 1.210 34.724 1.00 93.19 278 ASP A N 1
ATOM 2079 C CA . ASP A 1 278 ? -42.432 2.557 34.183 1.00 93.19 278 ASP A CA 1
ATOM 2080 C C . ASP A 1 278 ? -41.727 2.681 32.826 1.00 93.19 278 ASP A C 1
ATOM 2082 O O . ASP A 1 278 ? -40.509 2.527 32.727 1.00 93.19 278 ASP A O 1
ATOM 2086 N N . ALA A 1 279 ? -42.497 2.981 31.779 1.00 90.06 279 ALA A N 1
ATOM 2087 C CA . ALA A 1 279 ? -41.998 3.045 30.408 1.00 90.06 279 ALA A CA 1
ATOM 2088 C C . ALA A 1 279 ? -40.879 4.085 30.210 1.00 90.06 279 ALA A C 1
ATOM 2090 O O . ALA A 1 279 ? -39.949 3.837 29.445 1.00 90.06 279 ALA A O 1
ATOM 2091 N N . VAL A 1 280 ? -40.924 5.222 30.919 1.00 92.62 280 VAL A N 1
ATOM 2092 C CA . VAL A 1 280 ? -39.916 6.289 30.795 1.00 92.62 280 VAL A CA 1
ATOM 2093 C C . VAL A 1 280 ? -38.614 5.872 31.470 1.00 92.62 280 VAL A C 1
ATOM 2095 O O . VAL A 1 280 ? -37.530 6.088 30.934 1.00 92.62 280 VAL A O 1
ATOM 2098 N N . ILE A 1 281 ? -38.692 5.251 32.648 1.00 93.19 281 ILE A N 1
ATOM 2099 C CA . ILE A 1 281 ? -37.497 4.738 33.332 1.00 93.19 281 ILE A CA 1
ATOM 2100 C C . ILE A 1 281 ? -36.867 3.606 32.517 1.00 93.19 281 ILE A C 1
ATOM 2102 O O . ILE A 1 281 ? -35.642 3.545 32.397 1.00 93.19 281 ILE A O 1
ATOM 2106 N N . LEU A 1 282 ? -37.690 2.730 31.940 1.00 93.31 282 LEU A N 1
ATOM 2107 C CA . LEU A 1 282 ? -37.228 1.635 31.096 1.00 93.31 282 LEU A CA 1
ATOM 2108 C C . LEU A 1 282 ? -36.548 2.126 29.818 1.00 93.31 282 LEU A C 1
ATOM 2110 O O . LEU A 1 282 ? -35.481 1.609 29.489 1.00 93.31 282 LEU A O 1
ATOM 2114 N N . SER A 1 283 ? -37.101 3.131 29.132 1.00 91.81 283 SER A N 1
ATOM 2115 C CA . SER A 1 283 ? -36.467 3.688 27.933 1.00 91.81 283 SER A CA 1
ATOM 2116 C C . SER A 1 283 ? -35.098 4.287 28.261 1.00 91.81 283 SER A C 1
ATOM 2118 O O . SER A 1 283 ? -34.121 3.966 27.593 1.00 91.81 283 SER A O 1
ATOM 2120 N N . ILE A 1 284 ? -34.989 5.044 29.360 1.00 92.56 284 ILE A N 1
ATOM 2121 C CA . ILE A 1 284 ? -33.708 5.583 29.847 1.00 92.56 284 ILE A CA 1
ATOM 2122 C C . ILE A 1 284 ? -32.729 4.448 30.199 1.00 92.56 284 ILE A C 1
ATOM 2124 O O . ILE A 1 284 ? -31.535 4.551 29.917 1.00 92.56 284 ILE A O 1
ATOM 2128 N N . ALA A 1 285 ? -33.212 3.360 30.814 1.00 93.62 285 ALA A N 1
ATOM 2129 C CA . ALA A 1 285 ? -32.376 2.215 31.182 1.00 93.62 285 ALA A CA 1
ATOM 2130 C C . ALA A 1 285 ? -31.783 1.523 29.962 1.00 93.62 285 ALA A C 1
ATOM 2132 O O . ALA A 1 285 ? -30.581 1.263 29.938 1.00 93.62 285 ALA A O 1
ATOM 2133 N N . VAL A 1 286 ? -32.628 1.252 28.968 1.00 93.31 286 VAL A N 1
ATOM 2134 C CA . VAL A 1 286 ? -32.249 0.597 27.718 1.00 93.31 286 VAL A CA 1
ATOM 2135 C C . VAL A 1 286 ? -31.338 1.488 26.880 1.00 93.31 286 VAL A C 1
ATOM 2137 O O . VAL A 1 286 ? -30.377 0.987 26.315 1.00 93.31 286 VAL A O 1
ATOM 2140 N N . GLU A 1 287 ? -31.584 2.799 26.834 1.00 93.44 287 GLU A N 1
ATOM 2141 C CA . GLU A 1 287 ? -30.696 3.750 26.153 1.00 93.44 287 GLU A CA 1
ATOM 2142 C C . GLU A 1 287 ? -29.274 3.732 26.735 1.00 93.44 287 GLU A C 1
ATOM 2144 O O . GLU A 1 287 ? -28.303 3.824 25.984 1.00 93.44 287 GLU A O 1
ATOM 2149 N N . GLN A 1 288 ? -29.136 3.591 28.059 1.00 93.12 288 GLN A N 1
ATOM 2150 C CA . GLN A 1 288 ? -27.831 3.533 28.727 1.00 93.12 288 GLN A CA 1
ATOM 2151 C C . GLN A 1 288 ? -27.159 2.156 28.648 1.00 93.12 288 GLN A C 1
ATOM 2153 O O . GLN A 1 288 ? -25.947 2.075 28.464 1.00 93.12 288 GLN A O 1
ATOM 2158 N N . ASP A 1 289 ? -27.915 1.074 28.832 1.00 93.00 289 ASP A N 1
ATOM 2159 C CA . ASP A 1 289 ? -27.435 -0.305 28.716 1.00 93.00 289 ASP A CA 1
ATOM 2160 C C . ASP A 1 289 ? -28.597 -1.216 28.306 1.00 93.00 289 ASP A C 1
ATOM 2162 O O . ASP A 1 289 ? -29.452 -1.547 29.126 1.00 93.00 289 ASP A O 1
ATOM 2166 N N . ALA A 1 290 ? -28.604 -1.683 27.059 1.00 92.75 290 ALA A N 1
ATOM 2167 C CA . ALA A 1 290 ? -29.609 -2.607 26.536 1.00 92.75 290 ALA A CA 1
ATOM 2168 C C . ALA A 1 290 ? -29.816 -3.869 27.389 1.00 92.75 290 ALA A C 1
ATOM 2170 O O . ALA A 1 290 ? -30.926 -4.402 27.440 1.00 92.75 290 ALA A O 1
ATOM 2171 N N . LEU A 1 291 ? -28.788 -4.346 28.102 1.00 93.19 291 LEU A N 1
ATOM 2172 C CA . LEU A 1 291 ? -28.909 -5.517 28.976 1.00 93.19 291 LEU A CA 1
ATOM 2173 C C . LEU A 1 291 ? -29.651 -5.193 30.285 1.00 93.19 291 LEU A C 1
ATOM 2175 O O . LEU A 1 291 ? -30.040 -6.104 31.011 1.00 93.19 291 LEU A O 1
ATOM 2179 N N . ALA A 1 292 ? -29.930 -3.916 30.577 1.00 93.88 292 ALA A N 1
ATOM 2180 C CA . ALA A 1 292 ? -30.812 -3.520 31.674 1.00 93.88 292 ALA A CA 1
ATOM 2181 C C . ALA A 1 292 ? -32.251 -4.041 31.498 1.00 93.88 292 ALA A C 1
ATOM 2183 O O . ALA A 1 292 ? -32.973 -4.151 32.493 1.00 93.88 292 ALA A O 1
ATOM 2184 N N . LEU A 1 293 ? -32.637 -4.436 30.275 1.00 93.75 293 LEU A N 1
ATOM 2185 C CA . LEU A 1 293 ? -33.896 -5.124 29.978 1.00 93.75 293 LEU A CA 1
ATOM 2186 C C . LEU A 1 293 ? -34.099 -6.390 30.837 1.00 93.75 293 LEU A C 1
ATOM 2188 O O . LEU A 1 293 ? -35.236 -6.731 31.160 1.00 93.75 293 LEU A O 1
ATOM 2192 N N . GLU A 1 294 ? -33.022 -7.047 31.288 1.00 94.94 294 GLU A N 1
ATOM 2193 C CA . GLU A 1 294 ? -33.068 -8.168 32.242 1.00 94.94 294 GLU A CA 1
ATOM 2194 C C . GLU A 1 294 ? -33.910 -7.842 33.488 1.00 94.94 294 GLU A C 1
ATOM 2196 O O . GLU A 1 294 ? -34.670 -8.687 33.979 1.00 94.94 294 GLU A O 1
ATOM 2201 N N . PHE A 1 295 ? -33.806 -6.603 33.977 1.00 93.50 295 PHE A N 1
ATOM 2202 C CA . PHE A 1 295 ? -34.432 -6.144 35.214 1.00 93.50 295 PHE A CA 1
ATOM 2203 C C . PHE A 1 295 ? -35.792 -5.472 35.008 1.00 93.50 295 PHE A C 1
ATOM 2205 O O . PHE A 1 295 ? -36.412 -5.082 35.998 1.00 93.50 295 PHE A O 1
ATOM 2212 N N . ALA A 1 296 ? -36.260 -5.334 33.767 1.00 93.00 296 ALA A N 1
ATOM 2213 C CA . ALA A 1 296 ? -37.591 -4.816 33.475 1.00 93.00 296 ALA A CA 1
ATOM 2214 C C . ALA A 1 296 ? -38.693 -5.757 33.996 1.00 93.00 296 ALA A C 1
ATOM 2216 O O . ALA A 1 296 ? -38.467 -6.957 34.198 1.00 93.00 296 ALA A O 1
ATOM 2217 N N . SER A 1 297 ? -39.892 -5.213 34.214 1.00 93.81 297 SER A N 1
ATOM 2218 C CA . SER A 1 297 ? -41.088 -6.021 34.471 1.00 93.81 297 SER A CA 1
ATOM 2219 C C . SER A 1 297 ? -41.441 -6.893 33.259 1.00 93.81 297 SER A C 1
ATOM 2221 O O . SER A 1 297 ? -40.995 -6.637 32.138 1.00 93.81 297 SER A O 1
ATOM 2223 N N . ASP A 1 298 ? -42.277 -7.912 33.462 1.00 91.19 298 ASP A N 1
ATOM 2224 C CA . ASP A 1 298 ? -42.743 -8.776 32.366 1.00 91.19 298 ASP A CA 1
ATOM 2225 C C . ASP A 1 298 ? -43.515 -7.989 31.289 1.00 91.19 298 ASP A C 1
ATOM 2227 O O . ASP A 1 298 ? -43.442 -8.316 30.104 1.00 91.19 298 ASP A O 1
ATOM 2231 N N . GLU A 1 299 ? -44.198 -6.913 31.691 1.00 90.12 299 GLU A N 1
ATOM 2232 C CA . GLU A 1 299 ? -44.868 -5.961 30.796 1.00 90.12 299 GLU A CA 1
ATOM 2233 C C . GLU A 1 299 ? -43.849 -5.229 29.913 1.00 90.12 299 GLU A C 1
ATOM 2235 O O . GLU A 1 299 ? -43.993 -5.231 28.694 1.00 90.12 299 GLU A O 1
ATOM 2240 N N . GLY A 1 300 ? -42.768 -4.699 30.500 1.00 89.50 300 GLY A N 1
ATOM 2241 C CA . GLY A 1 300 ? -41.691 -4.038 29.754 1.00 89.50 300 GLY A CA 1
ATOM 2242 C C . GLY A 1 300 ? -40.929 -4.992 28.829 1.00 89.50 300 GLY A C 1
ATOM 2243 O O . GLY A 1 300 ? -40.620 -4.648 27.694 1.00 89.50 300 GLY A O 1
ATOM 2244 N N . LYS A 1 301 ? -40.693 -6.238 29.258 1.00 93.00 301 LYS A N 1
ATOM 2245 C CA . LYS A 1 301 ? -40.092 -7.287 28.406 1.00 93.00 301 LYS A CA 1
ATOM 2246 C C . LYS A 1 301 ? -40.985 -7.709 27.242 1.00 93.00 301 LYS A C 1
ATOM 2248 O O . LYS A 1 301 ? -40.492 -8.337 26.305 1.00 93.00 301 LYS A O 1
ATOM 2253 N N . SER A 1 302 ? -42.281 -7.415 27.323 1.00 93.62 302 SER A N 1
ATOM 2254 C CA . SER A 1 302 ? -43.271 -7.677 26.277 1.00 93.62 302 SER A CA 1
ATOM 2255 C C . SER A 1 302 ? -43.546 -6.450 25.401 1.00 93.62 302 SER A C 1
ATOM 2257 O O . SER A 1 302 ? -44.263 -6.573 24.408 1.00 93.62 302 SER A O 1
ATOM 2259 N N . ASP A 1 303 ? -42.975 -5.288 25.731 1.00 94.44 303 ASP A N 1
ATOM 2260 C CA . ASP A 1 303 ? -43.082 -4.075 24.927 1.00 94.44 303 ASP A CA 1
ATOM 2261 C C . ASP A 1 303 ? -42.155 -4.163 23.708 1.00 94.44 303 ASP A C 1
ATOM 2263 O O . ASP A 1 303 ? -40.926 -4.132 23.808 1.00 94.44 303 ASP A O 1
ATOM 2267 N N . LYS A 1 304 ? -42.765 -4.278 22.526 1.00 93.94 304 LYS A N 1
ATOM 2268 C CA . LYS A 1 304 ? -42.044 -4.427 21.263 1.00 93.94 304 LYS A CA 1
ATOM 2269 C C . LYS A 1 304 ? -41.150 -3.224 20.956 1.00 93.94 304 LYS A C 1
ATOM 2271 O O . LYS A 1 304 ? -40.056 -3.433 20.437 1.00 93.94 304 LYS A O 1
ATOM 2276 N N . GLU A 1 305 ? -41.574 -1.994 21.250 1.00 94.38 305 GLU A N 1
ATOM 2277 C CA . GLU A 1 305 ? -40.784 -0.801 20.912 1.00 94.38 305 GLU A CA 1
ATOM 2278 C C . GLU A 1 305 ? -39.532 -0.706 21.785 1.00 94.38 305 GLU A C 1
ATOM 2280 O O . GLU A 1 305 ? -38.427 -0.512 21.269 1.00 94.38 305 GLU A O 1
ATOM 2285 N N . LEU A 1 306 ? -39.689 -0.944 23.090 1.00 94.25 306 LEU A N 1
ATOM 2286 C CA . LEU A 1 306 ? -38.581 -0.984 24.042 1.00 94.25 306 LEU A CA 1
ATOM 2287 C C . LEU A 1 306 ? -37.583 -2.100 23.702 1.00 94.25 306 LEU A C 1
ATOM 2289 O O . LEU A 1 306 ? -36.373 -1.869 23.667 1.00 94.25 306 LEU A O 1
ATOM 2293 N N . VAL A 1 307 ? -38.078 -3.310 23.419 1.00 95.12 307 VAL A N 1
ATOM 2294 C CA . VAL A 1 307 ? -37.222 -4.449 23.058 1.00 95.12 307 VAL A CA 1
ATOM 2295 C C . VAL A 1 307 ? -36.513 -4.202 21.728 1.00 95.12 307 VAL A C 1
ATOM 2297 O O . VAL A 1 307 ? -35.323 -4.485 21.631 1.00 95.12 307 VAL A O 1
ATOM 2300 N N . LEU A 1 308 ? -37.177 -3.624 20.721 1.00 94.50 308 LEU A N 1
ATOM 2301 C CA . LEU A 1 308 ? -36.519 -3.244 19.466 1.00 94.50 308 LEU A CA 1
ATOM 2302 C C . LEU A 1 308 ? -35.406 -2.217 19.692 1.00 94.50 308 LEU A C 1
ATOM 2304 O O . LEU A 1 308 ? -34.353 -2.331 19.065 1.00 94.50 308 LEU A O 1
ATOM 2308 N N . ALA A 1 309 ? -35.607 -1.235 20.575 1.00 93.06 309 ALA A N 1
ATOM 2309 C CA . ALA A 1 309 ? -34.561 -0.283 20.939 1.00 93.06 309 ALA A CA 1
ATOM 2310 C C . ALA A 1 309 ? -33.364 -0.987 21.606 1.00 93.06 309 ALA A C 1
ATOM 2312 O O . ALA A 1 309 ? -32.224 -0.764 21.196 1.00 93.06 309 ALA A O 1
ATOM 2313 N N . ALA A 1 310 ? -33.620 -1.900 22.552 1.00 94.81 310 ALA A N 1
ATOM 2314 C CA . ALA A 1 310 ? -32.576 -2.664 23.240 1.00 94.81 310 ALA A CA 1
ATOM 2315 C C . ALA A 1 310 ? -31.777 -3.546 22.275 1.00 94.81 310 ALA A C 1
ATOM 2317 O O . ALA A 1 310 ? -30.551 -3.505 22.237 1.00 94.81 310 ALA A O 1
ATOM 2318 N N . VAL A 1 311 ? -32.485 -4.312 21.453 1.00 95.44 311 VAL A N 1
ATOM 2319 C CA . VAL A 1 311 ? -31.914 -5.279 20.517 1.00 95.44 311 VAL A CA 1
ATOM 2320 C C . VAL A 1 311 ? -31.104 -4.598 19.407 1.00 95.44 311 VAL A C 1
ATOM 2322 O O . VAL A 1 311 ? -30.078 -5.123 18.982 1.00 95.44 311 VAL A O 1
ATOM 2325 N N . ARG A 1 312 ? -31.519 -3.405 18.962 1.00 94.62 312 ARG A N 1
ATOM 2326 C CA . ARG A 1 312 ? -30.752 -2.603 17.993 1.00 94.62 312 ARG A CA 1
ATOM 2327 C C . ARG A 1 312 ? -29.458 -2.043 18.575 1.00 94.62 312 ARG A C 1
ATOM 2329 O O . ARG A 1 312 ? -28.524 -1.808 17.812 1.00 94.62 312 ARG A O 1
ATOM 2336 N N . GLN A 1 313 ? -29.405 -1.806 19.885 1.00 93.56 313 GLN A N 1
ATOM 2337 C CA . GLN A 1 313 ? -28.181 -1.385 20.564 1.00 93.56 313 GLN A CA 1
ATOM 2338 C C . GLN A 1 313 ? -27.271 -2.586 20.867 1.00 93.56 313 GLN A C 1
ATOM 2340 O O . GLN A 1 313 ? -26.063 -2.499 20.654 1.00 93.56 313 GLN A O 1
ATOM 2345 N N . ASN A 1 314 ? -27.836 -3.700 21.342 1.00 93.38 314 ASN A N 1
ATOM 2346 C CA . ASN A 1 314 ? -27.121 -4.945 21.611 1.00 93.38 314 ASN A CA 1
ATOM 2347 C C . ASN A 1 314 ? -28.023 -6.155 21.323 1.00 93.38 314 ASN A C 1
ATOM 2349 O O . ASN A 1 314 ? -28.954 -6.436 22.081 1.00 93.38 314 ASN A O 1
ATOM 2353 N N . GLY A 1 315 ? -27.706 -6.914 20.271 1.00 92.25 315 GLY A N 1
ATOM 2354 C CA . GLY A 1 315 ? -28.502 -8.061 19.828 1.00 92.25 315 GLY A CA 1
ATOM 2355 C C . GLY A 1 315 ? -28.707 -9.138 20.901 1.00 92.25 315 GLY A C 1
ATOM 2356 O O . GLY A 1 315 ? -29.742 -9.804 20.910 1.00 92.25 315 GLY A O 1
ATOM 2357 N N . LEU A 1 316 ? -27.788 -9.269 21.868 1.00 93.50 316 LEU A N 1
ATOM 2358 C CA . LEU A 1 316 ? -27.919 -10.224 22.979 1.00 93.50 316 LEU A CA 1
ATOM 2359 C C . LEU A 1 316 ? -29.057 -9.874 23.950 1.00 93.50 316 LEU A C 1
ATOM 2361 O O . LEU A 1 316 ? -29.523 -10.747 24.679 1.00 93.50 316 LEU A O 1
ATOM 2365 N N . ALA A 1 317 ? -29.580 -8.642 23.924 1.00 94.94 317 ALA A N 1
ATOM 2366 C CA . ALA A 1 317 ? -30.746 -8.259 24.722 1.00 94.94 317 ALA A CA 1
ATOM 2367 C C . ALA A 1 317 ? -32.001 -9.095 24.394 1.00 94.94 317 ALA A C 1
ATOM 2369 O O . ALA A 1 317 ? -32.907 -9.194 25.226 1.00 94.94 317 ALA A O 1
ATOM 2370 N N . LEU A 1 318 ? -32.035 -9.759 23.229 1.00 94.62 318 LEU A N 1
ATOM 2371 C CA . LEU A 1 318 ? -33.088 -10.705 22.852 1.00 94.62 318 LEU A CA 1
ATOM 2372 C C . LEU A 1 318 ? -33.273 -11.831 23.888 1.00 94.62 318 LEU A C 1
ATOM 2374 O O . LEU A 1 318 ? -34.390 -12.320 24.064 1.00 94.62 318 LEU A O 1
ATOM 2378 N N . GLU A 1 319 ? -32.216 -12.210 24.617 1.00 95.19 319 GLU A N 1
ATOM 2379 C CA . GLU A 1 319 ? -32.278 -13.199 25.703 1.00 95.19 319 GLU A CA 1
ATOM 2380 C C . GLU A 1 319 ? -33.300 -12.832 26.787 1.00 95.19 319 GLU A C 1
ATOM 2382 O O . GLU A 1 319 ? -33.943 -13.714 27.364 1.00 95.19 319 GLU A O 1
ATOM 2387 N N . PHE A 1 320 ? -33.488 -11.538 27.047 1.00 94.38 320 PHE A N 1
ATOM 2388 C CA . PHE A 1 320 ? -34.351 -11.042 28.118 1.00 94.38 320 PHE A CA 1
ATOM 2389 C C . PHE A 1 320 ? -35.758 -10.669 27.650 1.00 94.38 320 PHE A C 1
ATOM 2391 O O . PHE A 1 320 ? -36.635 -10.461 28.488 1.00 94.38 320 PHE A O 1
ATOM 2398 N N . ALA A 1 321 ? -36.000 -10.628 26.338 1.00 94.69 321 ALA A N 1
ATOM 2399 C CA . ALA A 1 321 ? -37.315 -10.351 25.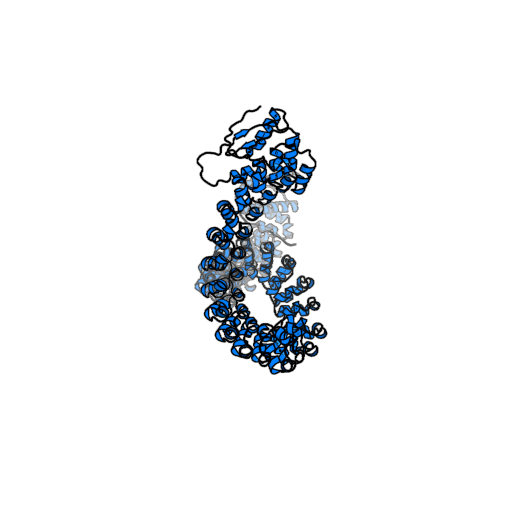772 1.00 94.69 321 ALA A CA 1
ATOM 2400 C C . ALA A 1 321 ? -38.339 -11.438 26.143 1.00 94.69 321 ALA A C 1
ATOM 2402 O O . ALA A 1 321 ? -37.984 -12.595 26.407 1.00 94.69 321 ALA A O 1
ATOM 2403 N N . ALA A 1 322 ? -39.626 -11.098 26.123 1.00 95.25 322 ALA A N 1
ATOM 2404 C CA . ALA A 1 322 ? -40.694 -12.071 26.327 1.00 95.25 322 ALA A CA 1
ATOM 2405 C C . ALA A 1 322 ? -40.689 -13.161 25.229 1.00 95.25 322 ALA A C 1
ATOM 2407 O O . ALA A 1 322 ? -40.334 -12.877 24.080 1.00 95.25 322 ALA A O 1
ATOM 2408 N N . PRO A 1 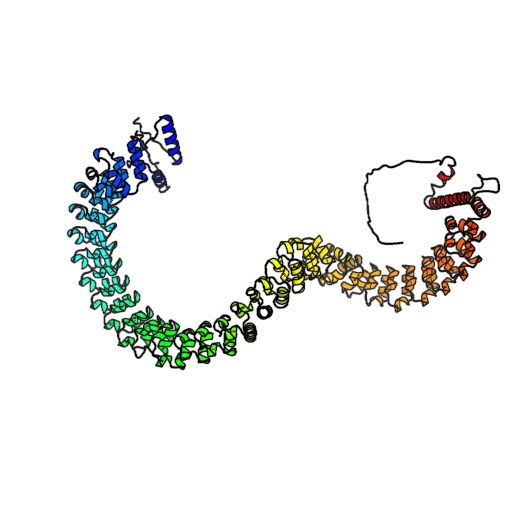323 ? -41.118 -14.407 25.525 1.00 93.31 323 PRO A N 1
ATOM 2409 C CA . PRO A 1 323 ? -41.146 -15.497 24.540 1.00 93.31 323 PRO A CA 1
ATOM 2410 C C . PRO A 1 323 ? -41.936 -15.178 23.259 1.00 93.31 323 PRO A C 1
ATOM 2412 O O . PRO A 1 323 ? -41.579 -15.646 22.177 1.00 93.31 323 PRO A O 1
ATOM 2415 N N . SER A 1 324 ? -42.982 -14.352 23.370 1.00 93.19 324 SER A N 1
ATOM 2416 C CA . SER A 1 324 ? -43.759 -13.847 22.232 1.00 93.19 324 SER A CA 1
ATOM 2417 C C . SER A 1 324 ? -42.899 -13.028 21.265 1.00 93.19 324 SER A C 1
ATOM 2419 O O . SER A 1 324 ? -42.969 -13.251 20.061 1.00 93.19 324 SER A O 1
ATOM 2421 N N . LEU A 1 325 ? -42.040 -12.142 21.779 1.00 94.25 325 LEU A N 1
ATOM 2422 C CA . LEU A 1 325 ? -41.151 -11.298 20.974 1.00 94.25 325 LEU A CA 1
ATOM 2423 C C . LEU A 1 325 ? -39.921 -12.050 20.455 1.00 94.25 325 LEU A C 1
ATOM 2425 O O . LEU A 1 325 ? -39.447 -11.754 19.364 1.00 94.25 325 LEU A O 1
ATOM 2429 N N . ARG A 1 326 ? -39.449 -13.089 21.158 1.00 94.00 326 ARG A N 1
ATOM 2430 C CA . ARG A 1 326 ? -38.433 -14.020 20.614 1.00 94.00 326 ARG A CA 1
ATOM 2431 C C . ARG A 1 326 ? -38.947 -14.869 19.448 1.00 94.00 326 ARG A C 1
ATOM 2433 O O . ARG A 1 326 ? -38.155 -15.526 18.774 1.00 94.00 326 ARG A O 1
ATOM 2440 N N . SER A 1 327 ? -40.262 -14.872 19.241 1.00 92.94 327 SER A N 1
ATOM 2441 C CA . SER A 1 327 ? -40.943 -15.503 18.109 1.00 92.94 327 SER A CA 1
ATOM 2442 C C . SER A 1 327 ? -41.408 -14.478 17.062 1.00 92.94 327 SER A C 1
ATOM 2444 O O . SER A 1 327 ? -42.052 -14.869 16.091 1.00 92.94 327 SER A O 1
ATOM 2446 N N . ASP A 1 328 ? -41.107 -13.185 17.241 1.00 94.31 328 ASP A N 1
ATOM 2447 C CA . ASP A 1 328 ? -41.417 -12.128 16.273 1.00 94.31 328 ASP A CA 1
ATOM 2448 C C . ASP A 1 328 ? -40.253 -11.997 15.265 1.00 94.31 328 ASP A C 1
ATOM 2450 O O . ASP A 1 328 ? -39.129 -11.673 15.664 1.00 94.31 328 ASP A O 1
ATOM 2454 N N . PRO A 1 329 ? -40.486 -12.230 13.957 1.00 92.44 329 PRO A N 1
ATOM 2455 C CA . PRO A 1 329 ? -39.432 -12.174 12.947 1.00 92.44 329 PRO A CA 1
ATOM 2456 C C . PRO A 1 329 ? -38.740 -10.814 12.834 1.00 92.44 329 PRO A C 1
ATOM 2458 O O . PRO A 1 329 ? -37.565 -10.767 12.492 1.00 92.44 329 PRO A O 1
ATOM 2461 N N . GLU A 1 330 ? -39.441 -9.709 13.096 1.00 94.44 330 GLU A N 1
ATOM 2462 C CA . GLU A 1 330 ? -38.879 -8.359 13.000 1.00 94.44 330 GLU A CA 1
ATOM 2463 C C . GLU A 1 330 ? -37.891 -8.095 14.139 1.00 94.44 330 GLU A C 1
ATOM 2465 O O . GLU A 1 330 ? -36.797 -7.580 13.907 1.00 94.44 330 GLU A O 1
ATOM 2470 N N . VAL A 1 331 ? -38.256 -8.497 15.361 1.00 94.19 331 VAL A N 1
ATOM 2471 C CA . VAL A 1 331 ? -37.404 -8.342 16.549 1.00 94.19 331 VAL A CA 1
ATOM 2472 C C . VAL A 1 331 ? -36.169 -9.232 16.442 1.00 94.19 331 VAL A C 1
ATOM 2474 O O . VAL A 1 331 ? -35.052 -8.763 16.657 1.00 94.19 331 VAL A O 1
ATOM 2477 N N . VAL A 1 332 ? -36.350 -10.500 16.060 1.00 93.69 332 VAL A N 1
ATOM 2478 C CA . VAL A 1 332 ? -35.236 -11.443 15.888 1.00 93.69 332 VAL A CA 1
ATOM 2479 C C . VAL A 1 332 ? -34.308 -10.998 14.760 1.00 93.69 332 VAL A C 1
ATOM 2481 O O . VAL A 1 332 ? -33.095 -11.010 14.944 1.00 93.69 332 VAL A O 1
ATOM 2484 N N . LEU A 1 333 ? -34.845 -10.550 13.619 1.00 92.19 333 LEU A N 1
ATOM 2485 C CA . LEU A 1 333 ? -34.018 -10.059 12.516 1.00 92.19 333 LEU A CA 1
ATOM 2486 C C . LEU A 1 333 ? -33.193 -8.840 12.936 1.00 92.19 333 LEU A C 1
ATOM 2488 O O . LEU A 1 333 ? -32.002 -8.802 12.650 1.00 92.19 333 LEU A O 1
ATOM 2492 N N . ALA A 1 334 ? -33.792 -7.884 13.656 1.00 92.56 334 ALA A N 1
ATOM 2493 C CA . ALA A 1 334 ? -33.063 -6.736 14.191 1.00 92.56 334 ALA A CA 1
ATOM 2494 C C . ALA A 1 334 ? -31.938 -7.160 15.154 1.00 92.56 334 ALA A C 1
ATOM 2496 O O . ALA A 1 334 ? -30.879 -6.534 15.162 1.00 92.56 334 ALA A O 1
ATOM 2497 N N . ALA A 1 335 ? -32.144 -8.234 15.927 1.00 93.69 335 ALA A N 1
ATOM 2498 C CA . ALA A 1 335 ? -31.129 -8.792 16.821 1.00 93.69 335 ALA A CA 1
ATOM 2499 C C . ALA A 1 335 ? -29.963 -9.397 16.057 1.00 93.69 335 ALA A C 1
ATOM 2501 O O . ALA A 1 335 ? -28.809 -9.104 16.355 1.00 93.69 335 ALA A O 1
ATOM 2502 N N . VAL A 1 336 ? -30.280 -10.226 15.064 1.00 91.56 336 VAL A N 1
ATOM 2503 C CA . VAL A 1 336 ? -29.296 -10.926 14.241 1.00 91.56 336 VAL A CA 1
ATOM 2504 C C . VAL A 1 336 ? -28.514 -9.942 13.384 1.00 91.56 336 VAL A C 1
ATOM 2506 O O . VAL A 1 336 ? -27.304 -10.085 13.276 1.00 91.56 336 VAL A O 1
ATOM 2509 N N . ASP A 1 337 ? -29.167 -8.921 12.822 1.00 90.94 337 ASP A N 1
ATOM 2510 C CA . ASP A 1 337 ? -28.502 -7.866 12.051 1.00 90.94 337 ASP A CA 1
ATOM 2511 C C . ASP A 1 337 ? -27.509 -7.060 12.912 1.00 90.94 337 ASP A C 1
ATOM 2513 O O . ASP A 1 337 ? -26.517 -6.572 12.376 1.00 90.94 337 ASP A O 1
ATOM 2517 N N . ASN A 1 338 ? -27.734 -6.941 14.228 1.00 91.19 338 ASN A N 1
ATOM 2518 C CA . ASN A 1 338 ? -26.783 -6.311 15.151 1.00 91.19 338 ASN A CA 1
ATOM 2519 C C . ASN A 1 338 ? -25.682 -7.277 15.627 1.00 91.19 338 ASN A C 1
ATOM 2521 O O . ASN A 1 338 ? -24.513 -6.900 15.635 1.00 91.19 338 ASN A O 1
ATOM 2525 N N . HIS A 1 339 ? -26.048 -8.500 16.029 1.00 89.88 339 HIS A N 1
ATOM 2526 C CA . HIS A 1 339 ? -25.120 -9.518 16.531 1.00 89.88 339 HIS A CA 1
ATOM 2527 C C . HIS A 1 339 ? -25.587 -10.929 16.156 1.00 89.88 339 HIS A C 1
ATOM 2529 O O . HIS A 1 339 ? -26.543 -11.451 16.732 1.00 89.88 339 HIS A O 1
ATOM 2535 N N . GLY A 1 340 ? -24.884 -11.590 15.232 1.00 86.19 340 GLY A N 1
ATOM 2536 C CA . GLY A 1 340 ? -25.289 -12.887 14.668 1.00 86.19 340 GLY A CA 1
ATOM 2537 C C . GLY A 1 340 ? -25.566 -14.000 15.693 1.00 86.19 340 GLY A C 1
ATOM 2538 O O . GLY A 1 340 ? -26.475 -14.807 15.495 1.00 86.19 340 GLY A O 1
ATOM 2539 N N . GLN A 1 341 ? -24.863 -14.016 16.833 1.00 86.62 341 GLN A N 1
ATOM 2540 C CA . GLN A 1 341 ? -25.083 -15.014 17.893 1.00 86.62 341 GLN A CA 1
ATOM 2541 C C . GLN A 1 341 ? -26.405 -14.819 18.648 1.00 86.62 341 GLN A C 1
ATOM 2543 O O . GLN A 1 341 ? -26.856 -15.742 19.321 1.00 86.62 341 GLN A O 1
ATOM 2548 N N . ALA A 1 342 ? -27.078 -13.671 18.507 1.00 90.81 342 ALA A N 1
ATOM 2549 C CA . ALA A 1 342 ? -28.400 -13.444 19.092 1.00 90.81 342 ALA A CA 1
ATOM 2550 C C . ALA A 1 342 ? -29.438 -14.484 18.629 1.00 90.81 342 ALA A C 1
ATOM 2552 O O . ALA A 1 342 ? -30.387 -14.780 19.358 1.00 90.81 342 ALA A O 1
ATOM 2553 N N . LEU A 1 343 ? -29.222 -15.105 17.462 1.00 90.06 343 LEU A N 1
ATOM 2554 C CA . LEU A 1 343 ? -30.056 -16.183 16.928 1.00 90.06 343 LEU A CA 1
ATOM 2555 C C . LEU A 1 343 ? -30.221 -17.360 17.912 1.00 90.06 343 LEU A C 1
ATOM 2557 O O . LEU A 1 343 ? -31.279 -17.991 17.945 1.00 90.06 343 LEU A O 1
ATOM 2561 N N . GLN A 1 344 ? -29.232 -17.612 18.780 1.00 89.62 344 GLN A N 1
ATOM 2562 C CA . GLN A 1 344 ? -29.302 -18.656 19.813 1.00 89.62 344 GLN A CA 1
ATOM 2563 C C . GLN A 1 344 ? -30.386 -18.401 20.874 1.00 89.62 344 GLN A C 1
ATOM 2565 O O . GLN A 1 344 ? -30.732 -19.310 21.625 1.00 89.62 344 GLN A O 1
ATOM 2570 N N . HIS A 1 345 ? -30.920 -17.179 20.964 1.00 91.06 345 HIS A N 1
ATOM 2571 C CA . HIS A 1 345 ? -31.991 -16.813 21.893 1.00 91.06 345 HIS A CA 1
ATOM 2572 C C . HIS A 1 345 ? -33.363 -16.711 21.212 1.00 91.06 345 HIS A C 1
ATOM 2574 O O . HIS A 1 345 ? -34.377 -16.610 21.905 1.00 91.06 345 HIS A O 1
ATOM 2580 N N . ALA A 1 346 ? -33.417 -16.779 19.877 1.00 91.62 346 ALA A N 1
ATOM 2581 C CA . ALA A 1 346 ? -34.668 -16.853 19.132 1.00 91.62 346 ALA A CA 1
ATOM 2582 C C . ALA A 1 346 ? -35.416 -18.164 19.425 1.00 91.62 346 ALA A C 1
ATOM 2584 O O . ALA A 1 346 ? -34.806 -19.176 19.800 1.00 91.62 346 ALA A O 1
ATOM 2585 N N . ALA A 1 347 ? -36.736 -18.142 19.231 1.00 91.06 347 ALA A N 1
ATOM 2586 C CA . ALA A 1 347 ? -37.572 -19.334 19.315 1.00 91.06 347 ALA A CA 1
ATOM 2587 C C . ALA A 1 347 ? -37.188 -20.365 18.239 1.00 91.06 347 ALA A C 1
ATOM 2589 O O . ALA A 1 347 ? -36.797 -19.994 17.131 1.00 91.06 347 ALA A O 1
ATOM 2590 N N . ASP A 1 348 ? -37.360 -21.655 18.539 1.00 84.56 348 ASP A N 1
ATOM 2591 C CA . ASP A 1 348 ? -36.909 -22.766 17.682 1.00 84.56 348 ASP A CA 1
ATOM 2592 C C . ASP A 1 348 ? -37.433 -22.684 16.238 1.00 84.56 348 ASP A C 1
ATOM 2594 O O . ASP A 1 348 ? -36.734 -23.064 15.302 1.00 84.56 348 ASP A O 1
ATOM 2598 N N . VAL A 1 349 ? -38.640 -22.135 16.051 1.00 85.50 349 VAL A N 1
ATOM 2599 C CA . VAL A 1 349 ? -39.273 -21.946 14.734 1.00 85.50 349 VAL A CA 1
ATOM 2600 C C . VAL A 1 349 ? -38.494 -20.964 13.850 1.00 85.50 349 VAL A C 1
ATOM 2602 O O . VAL A 1 349 ? -38.429 -21.161 12.641 1.00 85.50 349 VAL A O 1
ATOM 2605 N N . LEU A 1 350 ? -37.904 -19.915 14.436 1.00 87.00 350 LEU A N 1
ATOM 2606 C CA . LEU A 1 350 ? -37.163 -18.874 13.710 1.00 87.00 350 LEU A CA 1
ATOM 2607 C C . LEU A 1 350 ? -35.648 -19.079 13.741 1.00 87.00 350 LEU A C 1
ATOM 2609 O O . LEU A 1 350 ? -34.949 -18.558 12.874 1.00 87.00 350 LEU A O 1
ATOM 2613 N N . ARG A 1 351 ? -35.134 -19.839 14.717 1.00 84.69 351 ARG A N 1
ATOM 2614 C CA . ARG A 1 351 ? -33.695 -20.091 14.884 1.00 84.69 351 ARG A CA 1
ATOM 2615 C C . ARG A 1 351 ? -33.050 -20.673 13.626 1.00 84.69 351 ARG A C 1
ATOM 2617 O O . ARG A 1 351 ? -31.906 -20.351 13.331 1.00 84.69 351 ARG A O 1
ATOM 2624 N N . TRP A 1 352 ? -33.785 -21.500 12.885 1.00 85.69 352 TRP A N 1
ATOM 2625 C CA . TRP A 1 352 ? -33.293 -22.178 11.682 1.00 85.69 352 TRP A CA 1
ATOM 2626 C C . TRP A 1 352 ? -33.994 -21.737 10.396 1.00 85.69 352 TRP A C 1
ATOM 2628 O O . TRP A 1 352 ? -33.943 -22.445 9.393 1.00 85.69 352 TRP A O 1
ATOM 2638 N N . ASP A 1 353 ? -34.641 -20.570 10.409 1.00 88.88 353 ASP A N 1
ATOM 2639 C CA . ASP A 1 353 ? -35.167 -19.968 9.187 1.00 88.88 353 ASP A CA 1
ATOM 2640 C C . ASP A 1 353 ? -34.010 -19.563 8.255 1.00 88.88 353 ASP A C 1
ATOM 2642 O O . ASP A 1 353 ? -33.043 -18.929 8.691 1.00 88.88 353 ASP A O 1
ATOM 2646 N N . HIS A 1 354 ? -34.120 -19.894 6.962 1.00 87.69 354 HIS A N 1
ATOM 2647 C CA . HIS A 1 354 ? -33.085 -19.638 5.951 1.00 87.69 354 HIS A CA 1
ATOM 2648 C C . HIS A 1 354 ? -32.626 -18.181 5.988 1.00 87.69 354 HIS A C 1
ATOM 2650 O O . HIS A 1 354 ? -31.429 -17.896 6.002 1.00 87.69 354 HIS A O 1
ATOM 2656 N N . ARG A 1 355 ? -33.579 -17.245 6.063 1.00 88.88 355 ARG A N 1
ATOM 2657 C CA . ARG A 1 355 ? -33.281 -15.811 6.040 1.00 88.88 355 ARG A CA 1
ATOM 2658 C C . ARG A 1 355 ? -32.481 -15.365 7.266 1.00 88.88 355 ARG A C 1
ATOM 2660 O O . ARG A 1 355 ? -31.549 -14.577 7.114 1.00 88.88 355 ARG A O 1
ATOM 2667 N N . MET A 1 356 ? -32.840 -15.848 8.454 1.00 88.88 356 MET A N 1
ATOM 2668 C CA . MET A 1 356 ? -32.182 -15.468 9.709 1.00 88.88 356 MET A CA 1
ATOM 2669 C C . MET A 1 356 ? -30.770 -16.046 9.780 1.00 88.88 356 MET A C 1
ATOM 2671 O O . MET A 1 356 ? -29.819 -15.329 10.086 1.00 88.88 356 MET A O 1
ATOM 2675 N N . VAL A 1 357 ? -30.617 -17.323 9.416 1.00 88.88 357 VAL A N 1
ATOM 2676 C CA . VAL A 1 357 ? -29.316 -17.998 9.439 1.00 88.88 357 VAL A CA 1
ATOM 2677 C C . VAL A 1 357 ? -28.362 -17.371 8.422 1.00 88.88 357 VAL A C 1
ATOM 2679 O O . VAL A 1 357 ? -27.220 -17.098 8.771 1.00 88.88 357 VAL A O 1
ATOM 2682 N N . LEU A 1 358 ? -28.805 -17.056 7.198 1.00 89.19 358 LEU A N 1
ATOM 2683 C CA . LEU A 1 358 ? -27.943 -16.403 6.199 1.00 89.19 358 LEU A CA 1
ATOM 2684 C C . LEU A 1 358 ? -27.429 -15.033 6.667 1.00 89.19 358 LEU A C 1
ATOM 2686 O O . LEU A 1 358 ? -26.271 -14.695 6.419 1.00 89.19 358 LEU A O 1
ATOM 2690 N N . ARG A 1 359 ? -28.260 -14.256 7.377 1.00 88.81 359 ARG A N 1
ATOM 2691 C CA . ARG A 1 359 ? -27.838 -12.986 7.990 1.00 88.81 359 ARG A CA 1
ATOM 2692 C C . ARG A 1 359 ? -26.826 -13.194 9.111 1.00 88.81 359 ARG A C 1
ATOM 2694 O O . ARG A 1 359 ? -25.847 -12.456 9.170 1.00 88.81 359 ARG A O 1
ATOM 2701 N N . ALA A 1 360 ? -27.017 -14.217 9.939 1.00 89.56 360 ALA A N 1
ATOM 2702 C CA . ALA A 1 360 ? -26.071 -14.566 10.991 1.00 89.56 360 ALA A CA 1
ATOM 2703 C C . ALA A 1 360 ? -24.717 -15.035 10.418 1.00 89.56 360 ALA A C 1
ATOM 2705 O O . ALA A 1 360 ? -23.670 -14.580 10.873 1.00 89.56 360 ALA A O 1
ATOM 2706 N N . VAL A 1 361 ? -24.733 -15.860 9.361 1.00 88.44 361 VAL A N 1
ATOM 2707 C CA . VAL A 1 361 ? -23.535 -16.378 8.668 1.00 88.44 361 VAL A CA 1
ATOM 2708 C C . VAL A 1 361 ? -22.691 -15.270 8.042 1.00 88.44 361 VAL A C 1
ATOM 2710 O O . VAL A 1 361 ? -21.470 -15.404 7.971 1.00 88.44 361 VAL A O 1
ATOM 2713 N N . ALA A 1 362 ? -23.316 -14.170 7.614 1.00 87.50 362 ALA A N 1
ATOM 2714 C CA . ALA A 1 362 ? -22.598 -13.002 7.106 1.00 87.50 362 ALA A CA 1
ATOM 2715 C C . ALA A 1 362 ? -21.668 -12.366 8.154 1.00 87.50 362 ALA A C 1
ATOM 2717 O O . ALA A 1 362 ? -20.675 -11.746 7.783 1.00 87.50 362 ALA A O 1
ATOM 2718 N N . GLN A 1 363 ? -21.987 -12.509 9.443 1.00 87.50 363 GLN A N 1
ATOM 2719 C CA . GLN A 1 363 ? -21.198 -11.957 10.546 1.00 87.50 363 GLN A CA 1
ATOM 2720 C C . GLN A 1 363 ? -20.294 -13.010 11.186 1.00 87.50 363 GLN A C 1
ATOM 2722 O O . GLN A 1 363 ? -19.107 -12.764 11.384 1.00 87.50 363 GLN A O 1
ATOM 2727 N N . ASP A 1 364 ? -20.851 -14.182 11.504 1.00 86.12 364 ASP A N 1
ATOM 2728 C CA . ASP A 1 364 ? -20.131 -15.279 12.143 1.00 86.12 364 ASP A CA 1
ATOM 2729 C C . ASP A 1 364 ? -20.572 -16.629 11.565 1.00 86.12 364 ASP A C 1
ATOM 2731 O O . ASP A 1 364 ? -21.691 -17.108 11.759 1.00 86.12 364 ASP A O 1
ATOM 2735 N N . VAL A 1 365 ? -19.650 -17.278 10.861 1.00 86.31 365 VAL A N 1
ATOM 2736 C CA . VAL A 1 365 ? -19.870 -18.591 10.245 1.00 86.31 365 VAL A CA 1
ATOM 2737 C C . VAL A 1 365 ? -20.018 -19.693 11.299 1.00 86.31 365 VAL A C 1
ATOM 2739 O O . VAL A 1 365 ? -20.627 -20.727 11.018 1.00 86.31 365 VAL A O 1
ATOM 2742 N N . ALA A 1 366 ? -19.513 -19.483 12.521 1.00 85.31 366 ALA A N 1
ATOM 2743 C CA . ALA A 1 366 ? -19.613 -20.447 13.612 1.00 85.31 366 ALA A CA 1
ATOM 2744 C C . ALA A 1 366 ? -21.070 -20.791 13.965 1.00 85.31 366 ALA A C 1
ATOM 2746 O O . ALA A 1 366 ? -21.328 -21.887 14.455 1.00 85.31 366 ALA A O 1
ATOM 2747 N N . VAL A 1 367 ? -22.030 -19.923 13.620 1.00 85.19 367 VAL A N 1
ATOM 2748 C CA . VAL A 1 367 ? -23.474 -20.172 13.766 1.00 85.19 367 VAL A CA 1
ATOM 2749 C C . VAL A 1 367 ? -23.923 -21.436 13.014 1.00 85.19 367 VAL A C 1
ATOM 2751 O O . VAL A 1 367 ? -24.858 -22.113 13.438 1.00 85.19 367 VAL A O 1
ATOM 2754 N N . LEU A 1 368 ? -23.229 -21.822 11.935 1.00 86.19 368 LEU A N 1
ATOM 2755 C CA . LEU A 1 368 ? -23.504 -23.077 11.229 1.00 86.19 368 LEU A CA 1
ATOM 2756 C C . LEU A 1 368 ? -23.101 -24.322 12.019 1.00 86.19 368 LEU A C 1
ATOM 2758 O O . LEU A 1 368 ? -23.568 -25.400 11.670 1.00 86.19 368 LEU A O 1
ATOM 2762 N N . MET A 1 369 ? -22.257 -24.235 13.053 1.00 84.81 369 MET A N 1
ATOM 2763 C CA . MET A 1 369 ? -21.885 -25.417 13.845 1.00 84.81 369 MET A CA 1
ATOM 2764 C C . MET A 1 369 ? -23.117 -26.073 14.463 1.00 84.81 369 MET A C 1
ATOM 2766 O O . MET A 1 369 ? -23.300 -27.284 14.311 1.00 84.81 369 MET A O 1
ATOM 2770 N N . ASP A 1 370 ? -23.991 -25.255 15.043 1.00 81.75 370 ASP A N 1
ATOM 2771 C CA . ASP A 1 370 ? -25.179 -25.701 15.769 1.00 81.75 370 ASP A CA 1
ATOM 2772 C C . ASP A 1 370 ? -26.391 -25.946 14.854 1.00 81.75 370 ASP A C 1
ATOM 2774 O O . ASP A 1 370 ? -27.413 -26.466 15.304 1.00 81.75 370 ASP A O 1
ATOM 2778 N N . ALA A 1 371 ? -26.288 -25.603 13.563 1.00 85.06 371 ALA A N 1
ATOM 2779 C CA . ALA A 1 371 ? -27.373 -25.773 12.604 1.00 85.06 371 ALA A CA 1
ATOM 2780 C C . ALA A 1 371 ? -27.732 -27.254 12.378 1.00 85.06 371 ALA A C 1
ATOM 2782 O O . ALA A 1 371 ? -26.836 -28.106 12.312 1.00 85.06 371 ALA A O 1
ATOM 2783 N N . PRO A 1 372 ? -29.027 -27.586 12.217 1.00 87.44 372 PRO A N 1
ATOM 2784 C CA . PRO A 1 372 ? -29.466 -28.957 12.007 1.00 87.44 372 PRO A CA 1
ATOM 2785 C C . PRO A 1 372 ? -28.972 -29.489 10.659 1.00 87.44 372 PRO A C 1
ATOM 2787 O O . PRO A 1 372 ? -28.922 -28.767 9.661 1.00 87.44 372 PRO A O 1
ATOM 2790 N N . GLU A 1 373 ? -28.675 -30.789 10.605 1.00 85.56 373 GLU A N 1
ATOM 2791 C CA . GLU A 1 373 ? -28.186 -31.449 9.385 1.00 85.56 373 GLU A CA 1
ATOM 2792 C C . GLU A 1 373 ? -29.182 -31.364 8.215 1.00 85.56 373 GLU A C 1
ATOM 2794 O O . GLU A 1 373 ? -28.781 -31.396 7.057 1.00 85.56 373 GLU A O 1
ATOM 2799 N N . THR A 1 374 ? -30.477 -31.176 8.492 1.00 87.69 374 THR A N 1
ATOM 2800 C CA . THR A 1 374 ? -31.497 -30.923 7.461 1.00 87.69 374 THR A CA 1
ATOM 2801 C C . THR A 1 374 ? -31.256 -29.619 6.702 1.00 87.69 374 THR A C 1
ATOM 2803 O O . THR A 1 374 ? -31.446 -29.589 5.493 1.00 87.69 374 THR A O 1
ATOM 2806 N N . LEU A 1 375 ? -30.822 -28.560 7.398 1.00 87.25 375 LEU A N 1
ATOM 2807 C CA . LEU A 1 375 ? -30.507 -27.261 6.799 1.00 87.25 375 LEU A CA 1
ATOM 2808 C C . LEU A 1 375 ? -29.139 -27.307 6.109 1.00 87.25 375 LEU A C 1
ATOM 2810 O O . LEU A 1 375 ? -28.996 -26.869 4.972 1.00 87.25 375 LEU A O 1
ATOM 2814 N N . LYS A 1 376 ? -28.142 -27.910 6.770 1.00 86.19 376 LYS A N 1
ATOM 2815 C CA . LYS A 1 376 ? -26.803 -28.119 6.193 1.00 86.19 376 LYS A CA 1
ATOM 2816 C C . LYS A 1 376 ? -26.812 -29.021 4.962 1.00 86.19 376 LYS A C 1
ATOM 2818 O O . LYS A 1 376 ? -25.896 -28.923 4.157 1.00 86.19 376 LYS A O 1
ATOM 2823 N N . GLY A 1 377 ? -27.797 -29.909 4.832 1.00 85.69 377 GLY A N 1
ATOM 2824 C CA . GLY A 1 377 ? -27.987 -30.788 3.680 1.00 85.69 377 GLY A CA 1
ATOM 2825 C C . GLY A 1 377 ? -28.765 -30.155 2.523 1.00 85.69 377 GLY A C 1
ATOM 2826 O O . GLY A 1 377 ? -28.846 -30.765 1.456 1.00 85.69 377 GLY A O 1
ATOM 2827 N N . ASP A 1 378 ? -29.329 -28.955 2.692 1.00 91.31 378 ASP A N 1
ATOM 2828 C CA . ASP A 1 378 ? -30.002 -28.241 1.608 1.00 91.31 378 ASP A CA 1
ATOM 2829 C C . ASP A 1 378 ? -28.970 -27.550 0.707 1.00 91.31 378 ASP A C 1
ATOM 2831 O O . ASP A 1 378 ? -28.251 -26.631 1.108 1.00 91.31 378 ASP A O 1
ATOM 2835 N N . ARG A 1 379 ? -28.917 -27.988 -0.554 1.00 91.38 379 ARG A N 1
ATOM 2836 C CA . ARG A 1 379 ? -28.009 -27.439 -1.565 1.00 91.38 379 ARG A CA 1
ATOM 2837 C C . ARG A 1 379 ? -28.265 -25.956 -1.836 1.00 91.38 379 ARG A C 1
ATOM 2839 O O . ARG A 1 379 ? -27.313 -25.219 -2.086 1.00 91.38 379 ARG A O 1
ATOM 2846 N N . SER A 1 380 ? -29.527 -25.525 -1.834 1.00 91.56 380 SER A N 1
ATOM 2847 C CA . SER A 1 380 ? -29.894 -24.133 -2.121 1.00 91.56 380 SER A CA 1
ATOM 2848 C C . SER A 1 380 ? -29.370 -23.200 -1.031 1.00 91.56 380 SER A C 1
ATOM 2850 O O . SER A 1 380 ? -28.671 -22.233 -1.333 1.00 91.56 380 SER A O 1
ATOM 2852 N N . PHE A 1 381 ? -29.588 -23.581 0.229 1.00 91.62 381 PHE A N 1
ATOM 2853 C CA . PHE A 1 381 ? -29.041 -22.899 1.392 1.00 91.62 381 PHE A CA 1
ATOM 2854 C C . PHE A 1 381 ? -27.509 -22.901 1.384 1.00 91.62 381 PHE A C 1
ATOM 2856 O O . PHE A 1 381 ? -26.901 -21.850 1.563 1.00 91.62 381 PHE A O 1
ATOM 2863 N N . ALA A 1 382 ? -26.870 -24.047 1.126 1.00 88.75 382 ALA A N 1
ATOM 2864 C CA . ALA A 1 382 ? -25.412 -24.149 1.091 1.00 88.75 382 ALA A CA 1
ATOM 2865 C C . ALA A 1 382 ? -24.786 -23.205 0.052 1.00 88.75 382 ALA A C 1
ATOM 2867 O O . ALA A 1 382 ? -23.804 -22.522 0.341 1.00 88.75 382 ALA A O 1
ATOM 2868 N N . LEU A 1 383 ? -25.375 -23.128 -1.142 1.00 89.94 383 LEU A N 1
ATOM 2869 C CA . LEU A 1 383 ? -24.911 -22.249 -2.210 1.00 89.94 383 LEU A CA 1
ATOM 2870 C C . LEU A 1 383 ? -25.088 -20.762 -1.857 1.00 89.94 383 LEU A C 1
ATOM 2872 O O . LEU A 1 383 ? -24.200 -19.960 -2.143 1.00 89.94 383 LEU A O 1
ATOM 2876 N N . GLU A 1 384 ? -26.189 -20.382 -1.205 1.00 90.12 384 GLU A N 1
ATOM 2877 C CA . GLU A 1 384 ? -26.394 -19.013 -0.712 1.00 90.12 384 GLU A CA 1
ATOM 2878 C C . GLU A 1 384 ? -25.459 -18.665 0.454 1.00 90.12 384 GLU A C 1
ATOM 2880 O O . GLU A 1 384 ? -24.821 -17.612 0.429 1.00 90.12 384 GLU A O 1
ATOM 2885 N N . ALA A 1 385 ? -25.297 -19.562 1.429 1.00 90.00 385 ALA A N 1
ATOM 2886 C CA . ALA A 1 385 ? -24.414 -19.374 2.579 1.00 90.00 385 ALA A CA 1
ATOM 2887 C C . ALA A 1 385 ? -22.957 -19.178 2.145 1.00 90.00 385 ALA A C 1
ATOM 2889 O O . ALA A 1 385 ? -22.271 -18.288 2.641 1.00 90.00 385 ALA A O 1
ATOM 2890 N N . VAL A 1 386 ? -22.506 -19.962 1.164 1.00 89.69 386 VAL A N 1
ATOM 2891 C CA . VAL A 1 386 ? -21.162 -19.866 0.586 1.00 89.69 386 VAL A CA 1
ATOM 2892 C C . VAL A 1 386 ? -20.962 -18.580 -0.223 1.00 89.69 386 VAL A C 1
ATOM 2894 O O . VAL A 1 386 ? -19.873 -18.008 -0.201 1.00 89.69 386 VAL A O 1
ATOM 2897 N N . ARG A 1 387 ? -22.000 -18.089 -0.913 1.00 89.25 387 ARG A N 1
ATOM 2898 C CA . ARG A 1 387 ? -21.954 -16.786 -1.600 1.00 89.25 387 ARG A CA 1
ATOM 2899 C C . ARG A 1 387 ? -21.846 -15.620 -0.625 1.00 89.25 387 ARG A C 1
ATOM 2901 O O . ARG A 1 387 ? -21.182 -14.640 -0.946 1.00 89.25 387 ARG A O 1
ATOM 2908 N N . VAL A 1 388 ? -22.506 -15.725 0.527 1.00 89.06 388 VAL A N 1
ATOM 2909 C CA . VAL A 1 388 ? -22.420 -14.734 1.605 1.00 89.06 388 VAL A CA 1
ATOM 2910 C C . VAL A 1 388 ? -21.043 -14.784 2.267 1.00 89.06 388 VAL A C 1
ATOM 2912 O O . VAL A 1 388 ? -20.409 -13.748 2.435 1.00 89.06 388 VAL A O 1
ATOM 2915 N N . CYS A 1 389 ? -20.560 -15.979 2.614 1.00 87.62 389 CYS A N 1
ATOM 2916 C CA . CYS A 1 389 ? -19.242 -16.175 3.198 1.00 87.62 389 CYS A CA 1
ATOM 2917 C C . CYS A 1 389 ? -18.626 -17.497 2.722 1.00 87.62 389 CYS A C 1
ATOM 2919 O O . CYS A 1 389 ? -19.074 -18.579 3.105 1.00 87.62 389 CYS A O 1
ATOM 2921 N N . GLY A 1 390 ? -17.540 -17.424 1.942 1.00 85.31 390 GLY A N 1
ATOM 2922 C CA . GLY A 1 390 ? -16.871 -18.610 1.385 1.00 85.31 390 GLY A CA 1
ATOM 2923 C C . GLY A 1 390 ? -16.425 -19.623 2.450 1.00 85.31 390 GLY A C 1
ATOM 2924 O O . GLY A 1 390 ? -16.408 -20.829 2.200 1.00 85.31 390 GLY A O 1
ATOM 2925 N N . SER A 1 391 ? -16.156 -19.156 3.675 1.00 86.62 391 SER A N 1
ATOM 2926 C CA . SER A 1 391 ? -15.778 -20.002 4.812 1.00 86.62 391 SER A CA 1
ATOM 2927 C C . SER A 1 391 ? -16.879 -20.928 5.328 1.00 86.62 391 SER A C 1
ATOM 2929 O O . SER A 1 391 ? -16.577 -21.876 6.056 1.00 86.62 391 SER A O 1
ATOM 2931 N N . ALA A 1 392 ? -18.131 -20.721 4.911 1.00 87.94 392 ALA A N 1
ATOM 2932 C CA . ALA A 1 392 ? -19.247 -21.607 5.231 1.00 87.94 392 ALA A CA 1
ATOM 2933 C C . ALA A 1 392 ? -19.004 -23.056 4.776 1.00 87.94 392 ALA A C 1
ATOM 2935 O O . ALA A 1 392 ? -19.467 -23.985 5.440 1.00 87.94 392 ALA A O 1
ATOM 2936 N N . LEU A 1 393 ? -18.209 -23.272 3.715 1.00 88.00 393 LEU A N 1
ATOM 2937 C CA . LEU A 1 393 ? -17.901 -24.614 3.208 1.00 88.00 393 LEU A CA 1
ATOM 2938 C C . LEU A 1 393 ? -17.267 -25.525 4.275 1.00 88.00 393 LEU A C 1
ATOM 2940 O O . LEU A 1 393 ? -17.533 -26.725 4.287 1.00 88.00 393 LEU A O 1
ATOM 2944 N N . LYS A 1 394 ? -16.496 -24.967 5.221 1.00 88.81 394 LYS A N 1
ATOM 2945 C CA . LYS A 1 394 ? -15.888 -25.717 6.336 1.00 88.81 394 LYS A CA 1
ATOM 2946 C C . LYS A 1 394 ? -16.922 -26.497 7.158 1.00 88.81 394 LYS A C 1
ATOM 2948 O O . LYS A 1 394 ? -16.629 -27.590 7.635 1.00 88.81 394 LYS A O 1
ATOM 2953 N N . HIS A 1 395 ? -18.114 -25.929 7.330 1.00 88.12 395 HIS A N 1
ATOM 2954 C CA . HIS A 1 395 ? -19.209 -26.511 8.110 1.00 88.12 395 HIS A CA 1
ATOM 2955 C C . HIS A 1 395 ? -20.225 -27.266 7.237 1.00 88.12 395 HIS A C 1
ATOM 2957 O O . HIS A 1 395 ? -21.182 -27.829 7.764 1.00 88.12 395 HIS A O 1
ATOM 2963 N N . LEU A 1 396 ? -19.998 -27.313 5.918 1.00 87.88 396 LEU A N 1
ATOM 2964 C CA . LEU A 1 396 ? -20.850 -27.956 4.915 1.00 87.88 396 LEU A CA 1
ATOM 2965 C C . LEU A 1 396 ? -20.066 -29.033 4.130 1.00 87.88 396 LEU A C 1
ATOM 2967 O O . LEU A 1 396 ? -19.956 -28.957 2.902 1.00 87.88 396 LEU A O 1
ATOM 2971 N N . PRO A 1 397 ? -19.515 -30.066 4.803 1.00 84.62 397 PRO A N 1
ATOM 2972 C CA . PRO A 1 397 ? -18.621 -31.042 4.172 1.00 84.62 397 PRO A CA 1
ATOM 2973 C C . PRO A 1 397 ? -19.303 -31.882 3.082 1.00 84.62 397 PRO A C 1
ATOM 2975 O O . PRO A 1 397 ? -18.633 -32.345 2.162 1.00 84.62 397 PRO A O 1
ATOM 2978 N N . ALA A 1 398 ? -20.630 -32.046 3.140 1.00 87.62 398 ALA A N 1
ATOM 2979 C CA . ALA A 1 398 ? -21.403 -32.763 2.123 1.00 87.62 398 ALA A CA 1
ATOM 2980 C C . ALA A 1 398 ? -21.268 -32.143 0.717 1.00 87.62 398 ALA A C 1
ATOM 2982 O O . ALA A 1 398 ? -21.363 -32.857 -0.280 1.00 87.62 398 ALA A O 1
ATOM 2983 N N . PHE A 1 399 ? -20.990 -30.836 0.634 1.00 89.31 399 PHE A N 1
ATOM 2984 C CA . PHE A 1 399 ? -20.849 -30.098 -0.623 1.00 89.31 399 PHE A CA 1
ATOM 2985 C C . PHE A 1 399 ? -19.393 -29.814 -1.009 1.00 89.31 399 PHE A C 1
ATOM 2987 O O . PHE A 1 399 ? -19.144 -29.149 -2.011 1.00 89.31 399 PHE A O 1
ATOM 2994 N N . ALA A 1 400 ? -18.417 -30.370 -0.285 1.00 86.44 400 ALA A N 1
ATOM 2995 C CA . ALA A 1 400 ? -16.997 -30.244 -0.623 1.00 86.44 400 ALA A CA 1
ATOM 2996 C C . ALA A 1 400 ? -16.628 -30.879 -1.981 1.00 86.44 400 ALA A C 1
ATOM 2998 O O . ALA A 1 400 ? -15.560 -30.593 -2.527 1.00 86.44 400 ALA A O 1
ATOM 2999 N N . SER A 1 401 ? -17.488 -31.744 -2.527 1.00 86.88 401 SER A N 1
ATOM 3000 C CA . SER A 1 401 ? -17.356 -32.327 -3.871 1.00 86.88 401 SER A CA 1
ATOM 3001 C C . SER A 1 401 ? -18.241 -31.648 -4.924 1.00 86.88 401 SER A C 1
ATOM 3003 O O . SER A 1 401 ? -18.117 -31.966 -6.105 1.00 86.88 401 SER A O 1
ATOM 3005 N N . ASP A 1 402 ? -19.126 -30.720 -4.539 1.00 89.38 402 ASP A N 1
ATOM 3006 C CA . ASP A 1 402 ? -19.978 -30.000 -5.490 1.00 89.38 402 ASP A CA 1
ATOM 3007 C C . ASP A 1 402 ? -19.179 -28.873 -6.154 1.00 89.38 402 ASP A C 1
ATOM 3009 O O . ASP A 1 402 ? -18.801 -27.879 -5.528 1.00 89.38 402 ASP A O 1
ATOM 3013 N N . ARG A 1 403 ? -18.929 -29.036 -7.455 1.00 87.19 403 ARG A N 1
ATOM 3014 C CA . ARG A 1 403 ? -18.133 -28.106 -8.259 1.00 87.19 403 ARG A CA 1
ATOM 3015 C C . ARG A 1 403 ? -18.677 -26.676 -8.214 1.00 87.19 403 ARG A C 1
ATOM 3017 O O . ARG A 1 403 ? -17.880 -25.749 -8.125 1.00 87.19 403 ARG A O 1
ATOM 3024 N N . GLU A 1 404 ? -19.992 -26.473 -8.279 1.00 88.50 404 GLU A N 1
ATOM 3025 C CA . GLU A 1 404 ? -20.579 -25.124 -8.330 1.00 88.50 404 GLU A CA 1
ATOM 3026 C C . GLU A 1 404 ? -20.505 -24.410 -6.979 1.00 88.50 404 GLU A C 1
ATOM 3028 O O . GLU A 1 404 ? -20.216 -23.209 -6.922 1.00 88.50 404 GLU A O 1
ATOM 3033 N N . VAL A 1 405 ? -20.740 -25.151 -5.892 1.00 88.44 405 VAL A N 1
ATOM 3034 C CA . VAL A 1 405 ? -20.644 -24.619 -4.527 1.00 88.44 405 VAL A CA 1
ATOM 3035 C C . VAL A 1 405 ? -19.199 -24.224 -4.232 1.00 88.44 405 VAL A C 1
ATOM 3037 O O . VAL A 1 405 ? -18.950 -23.091 -3.826 1.00 88.44 405 VAL A O 1
ATOM 3040 N N . VAL A 1 406 ? -18.232 -25.100 -4.527 1.00 87.19 406 VAL A N 1
ATOM 3041 C CA . VAL A 1 406 ? -16.803 -24.804 -4.337 1.00 87.19 406 VAL A CA 1
ATOM 3042 C C . VAL A 1 406 ? -16.355 -23.635 -5.218 1.00 87.19 406 VAL A C 1
ATOM 3044 O O . VAL A 1 406 ? -15.662 -22.745 -4.729 1.00 87.19 406 VAL A O 1
ATOM 3047 N N . LEU A 1 407 ? -16.789 -23.572 -6.485 1.00 84.25 407 LEU A N 1
ATOM 3048 C CA . LEU A 1 407 ? -16.477 -22.441 -7.369 1.00 84.25 407 LEU A CA 1
ATOM 3049 C C . LEU A 1 407 ? -16.978 -21.106 -6.804 1.00 84.25 407 LEU A C 1
ATOM 3051 O O . LEU A 1 407 ? -16.236 -20.125 -6.813 1.00 84.25 407 LEU A O 1
ATOM 3055 N N . SER A 1 408 ? -18.206 -21.079 -6.281 1.00 85.81 408 SER A N 1
ATOM 3056 C CA . SER A 1 408 ? -18.787 -19.877 -5.666 1.00 85.81 408 SER A CA 1
ATOM 3057 C C . SER A 1 408 ? -18.055 -19.478 -4.379 1.00 85.81 408 SER A C 1
ATOM 3059 O O . SER A 1 408 ? -17.904 -18.291 -4.104 1.00 85.81 408 SER A O 1
ATOM 3061 N N . ALA A 1 409 ? -17.562 -20.455 -3.610 1.00 85.69 409 ALA A N 1
ATOM 3062 C CA . ALA A 1 409 ? -16.818 -20.214 -2.373 1.00 85.69 409 ALA A CA 1
ATOM 3063 C C . ALA A 1 409 ? -15.460 -19.558 -2.625 1.00 85.69 409 ALA A C 1
ATOM 3065 O O . ALA A 1 409 ? -15.060 -18.620 -1.934 1.00 85.69 409 ALA A O 1
ATOM 3066 N N . VAL A 1 410 ? -14.758 -20.059 -3.640 1.00 80.06 410 VAL A N 1
ATOM 3067 C CA . VAL A 1 410 ? -13.397 -19.634 -3.974 1.00 80.06 410 VAL A CA 1
ATOM 3068 C C . VAL A 1 410 ? -13.362 -18.220 -4.543 1.00 80.06 410 VAL A C 1
ATOM 3070 O O . VAL A 1 410 ? -12.394 -17.506 -4.304 1.00 80.06 410 VAL A O 1
ATOM 3073 N N . GLN A 1 411 ? -14.432 -17.777 -5.214 1.00 81.50 411 GLN A N 1
ATOM 3074 C CA . GLN A 1 411 ? -14.570 -16.376 -5.634 1.00 81.50 411 GLN A CA 1
ATOM 3075 C C . GLN A 1 411 ? -14.502 -15.390 -4.458 1.00 81.50 411 GLN A C 1
ATOM 3077 O O . GLN A 1 411 ? -14.101 -14.249 -4.660 1.00 81.50 411 GLN A O 1
ATOM 3082 N N . GLN A 1 412 ? -14.878 -15.819 -3.248 1.00 80.88 412 GLN A N 1
ATOM 3083 C CA . GLN A 1 412 ? -14.778 -15.003 -2.036 1.00 80.88 412 GLN A CA 1
ATOM 3084 C C . GLN A 1 412 ? -13.437 -15.198 -1.315 1.00 80.88 412 GLN A C 1
ATOM 3086 O O . GLN A 1 412 ? -12.868 -14.238 -0.803 1.00 80.88 412 GLN A O 1
ATOM 3091 N N . ASN A 1 413 ? -12.936 -16.438 -1.237 1.00 78.44 413 ASN A N 1
ATOM 3092 C CA . ASN A 1 413 ? -11.683 -16.760 -0.550 1.00 78.44 413 ASN A CA 1
ATOM 3093 C C . ASN A 1 413 ? -11.042 -18.039 -1.116 1.00 78.44 413 ASN A C 1
ATOM 3095 O O . ASN A 1 413 ? -11.588 -19.133 -0.970 1.00 78.44 413 ASN A O 1
ATOM 3099 N N . ALA A 1 414 ? -9.844 -17.939 -1.696 1.00 72.75 414 ALA A N 1
ATOM 3100 C CA . ALA A 1 414 ? -9.148 -19.094 -2.266 1.00 72.75 414 ALA A CA 1
ATOM 3101 C C . ALA A 1 414 ? -8.667 -20.117 -1.228 1.00 72.75 414 ALA A C 1
ATOM 3103 O O . ALA A 1 414 ? -8.546 -21.299 -1.551 1.00 72.75 414 ALA A O 1
ATOM 3104 N N . GLY A 1 415 ? -8.495 -19.710 0.036 1.00 74.75 415 GLY A N 1
ATOM 3105 C CA . GLY A 1 415 ? -8.182 -20.618 1.144 1.00 74.75 415 GLY A CA 1
ATOM 3106 C C . GLY A 1 415 ? -9.244 -21.696 1.383 1.00 74.75 415 GLY A C 1
ATOM 3107 O O . GLY A 1 415 ? -8.955 -22.745 1.960 1.00 74.75 415 GLY A O 1
ATOM 3108 N N . VAL A 1 416 ? -10.457 -21.485 0.862 1.00 81.62 416 VAL A N 1
ATOM 3109 C CA . VAL A 1 416 ? -11.563 -22.448 0.898 1.00 81.62 416 VAL A CA 1
ATOM 3110 C C . VAL A 1 416 ? -11.237 -23.735 0.131 1.00 81.62 416 VAL A C 1
ATOM 3112 O O . VAL A 1 416 ? -11.779 -24.794 0.452 1.00 81.62 416 VAL A O 1
ATOM 3115 N N . LEU A 1 417 ? -10.300 -23.693 -0.826 1.00 80.50 417 LEU A N 1
ATOM 3116 C CA . LEU A 1 417 ? -9.844 -24.884 -1.549 1.00 80.50 417 LEU A CA 1
ATOM 3117 C C . LEU A 1 417 ? -9.294 -25.970 -0.627 1.00 80.50 417 LEU A C 1
ATOM 3119 O O . LEU A 1 417 ? -9.439 -27.151 -0.936 1.00 80.50 417 LEU A O 1
ATOM 3123 N N . GLY A 1 418 ? -8.721 -25.600 0.522 1.00 81.25 418 GLY A N 1
ATOM 3124 C CA . GLY A 1 418 ? -8.268 -26.562 1.524 1.00 81.25 418 GLY A CA 1
ATOM 3125 C C . GLY A 1 418 ? -9.390 -27.456 2.069 1.00 81.25 418 GLY A C 1
ATOM 3126 O O . GLY A 1 418 ? -9.121 -28.585 2.479 1.00 81.25 418 GLY A O 1
ATOM 3127 N N . TRP A 1 419 ? -10.641 -26.987 2.034 1.00 84.31 419 TRP A N 1
ATOM 3128 C CA . TRP A 1 419 ? -11.824 -27.741 2.467 1.00 84.31 419 TRP A CA 1
ATOM 3129 C C . TRP A 1 419 ? -12.523 -28.487 1.329 1.00 84.31 419 TRP A C 1
ATOM 3131 O O . TRP A 1 419 ? -13.413 -29.293 1.594 1.00 84.31 419 TRP A O 1
ATOM 3141 N N . ALA A 1 420 ? -12.121 -28.265 0.076 1.00 86.31 420 ALA A N 1
ATOM 3142 C CA . ALA A 1 420 ? -12.635 -29.020 -1.056 1.00 86.31 420 ALA A CA 1
ATOM 3143 C C . ALA A 1 420 ? -12.140 -30.478 -1.033 1.00 86.31 420 ALA A C 1
ATOM 3145 O O . ALA A 1 420 ? -11.059 -30.813 -0.522 1.00 86.31 420 ALA A O 1
ATOM 3146 N N . SER A 1 421 ? -12.932 -31.361 -1.638 1.00 87.31 421 SER A N 1
ATOM 3147 C CA . SER A 1 421 ? -12.596 -32.776 -1.773 1.00 87.31 421 SER A CA 1
ATOM 3148 C C . SER A 1 421 ? -11.257 -32.979 -2.494 1.00 87.31 421 SER A C 1
ATOM 3150 O O . SER A 1 421 ? -10.824 -32.175 -3.325 1.00 87.31 421 SER A O 1
ATOM 3152 N N . ALA A 1 422 ? -10.580 -34.087 -2.187 1.00 84.06 422 ALA A N 1
ATOM 3153 C CA . ALA A 1 422 ? -9.303 -34.420 -2.818 1.00 84.06 422 ALA A CA 1
ATOM 3154 C C . ALA A 1 422 ? -9.421 -34.610 -4.344 1.00 84.06 422 ALA A C 1
ATOM 3156 O O . ALA A 1 422 ? -8.438 -34.423 -5.055 1.00 84.06 422 ALA A O 1
ATOM 3157 N N . GLU A 1 423 ? -10.607 -34.968 -4.845 1.00 86.00 423 GLU A N 1
ATOM 3158 C CA . GLU A 1 423 ? -10.887 -35.112 -6.277 1.00 86.00 423 GLU A CA 1
ATOM 3159 C C . GLU A 1 423 ? -10.863 -33.759 -6.991 1.00 86.00 423 GLU A C 1
ATOM 3161 O O . GLU A 1 423 ? -10.145 -33.600 -7.975 1.00 86.00 423 GLU A O 1
ATOM 3166 N N . LEU A 1 424 ? -11.563 -32.754 -6.453 1.00 85.31 424 LEU A N 1
ATOM 3167 C CA . LEU A 1 424 ? -11.577 -31.406 -7.029 1.00 85.31 424 LEU A CA 1
ATOM 3168 C C . LEU A 1 424 ? -10.206 -30.726 -6.948 1.00 85.31 424 LEU A C 1
ATOM 3170 O O . LEU A 1 424 ? -9.804 -30.034 -7.879 1.00 85.31 424 LEU A O 1
ATOM 3174 N N . ARG A 1 425 ? -9.437 -30.989 -5.885 1.00 86.50 425 ARG A N 1
ATOM 3175 C CA . ARG A 1 425 ? -8.047 -30.516 -5.757 1.00 86.50 425 ARG A CA 1
ATOM 3176 C C . ARG A 1 425 ? -7.067 -31.168 -6.742 1.00 86.50 425 ARG A C 1
ATOM 3178 O O . ARG A 1 425 ? -5.926 -30.720 -6.844 1.00 86.50 425 ARG A O 1
ATOM 3185 N N . ARG A 1 426 ? -7.485 -32.227 -7.445 1.00 87.00 426 ARG A N 1
ATOM 3186 C CA . ARG A 1 426 ? -6.727 -32.898 -8.515 1.00 87.00 426 ARG A CA 1
ATOM 3187 C C . ARG A 1 426 ? -7.186 -32.504 -9.920 1.00 87.00 426 ARG A C 1
ATOM 3189 O O . ARG A 1 426 ? -6.561 -32.966 -10.869 1.00 87.00 426 ARG A O 1
ATOM 3196 N N . ASP A 1 427 ? -8.227 -31.684 -10.075 1.00 88.25 427 ASP A N 1
ATOM 3197 C CA . ASP A 1 427 ? -8.699 -31.214 -11.385 1.00 88.25 427 ASP A CA 1
ATOM 3198 C C . ASP A 1 427 ? -7.882 -29.984 -11.842 1.00 88.25 427 ASP A C 1
ATOM 3200 O O . ASP A 1 427 ? -8.059 -28.894 -11.287 1.00 88.25 427 ASP A O 1
ATOM 3204 N N . PRO A 1 428 ? -7.019 -30.105 -12.873 1.00 86.50 428 PRO A N 1
ATOM 3205 C CA . PRO A 1 428 ? -6.211 -28.990 -13.367 1.00 86.50 428 PRO A CA 1
ATOM 3206 C C . PRO A 1 428 ? -7.064 -27.823 -13.866 1.00 86.50 428 PRO A C 1
ATOM 3208 O O . PRO A 1 428 ? -6.716 -26.664 -13.653 1.00 86.50 428 PRO A O 1
ATOM 3211 N N . SER A 1 429 ? -8.194 -28.122 -14.519 1.00 86.62 429 SER A N 1
ATOM 3212 C CA . SER A 1 429 ? -9.066 -27.106 -15.116 1.00 86.62 429 SER A CA 1
ATOM 3213 C C . SER A 1 429 ? -9.693 -26.218 -14.045 1.00 86.62 429 SER A C 1
ATOM 3215 O O . SER A 1 429 ? -9.809 -25.004 -14.218 1.00 86.62 429 SER A O 1
ATOM 3217 N N . LEU A 1 430 ? -10.048 -26.831 -12.915 1.00 85.12 430 LEU A N 1
ATOM 3218 C CA . LEU A 1 430 ? -10.634 -26.166 -11.768 1.00 85.12 430 LEU A CA 1
ATOM 3219 C C . LEU A 1 430 ? -9.594 -25.282 -11.068 1.00 85.12 430 LEU A C 1
ATOM 3221 O O . LEU A 1 430 ? -9.850 -24.099 -10.858 1.00 85.12 430 LEU A O 1
ATOM 3225 N N . ILE A 1 431 ? -8.395 -25.813 -10.793 1.00 86.81 431 ILE A N 1
ATOM 3226 C CA . ILE A 1 431 ? -7.316 -25.022 -10.183 1.00 86.81 431 ILE A CA 1
ATOM 3227 C C . ILE A 1 431 ? -6.912 -23.848 -11.085 1.00 86.81 431 ILE A C 1
ATOM 3229 O O . ILE A 1 431 ? -6.762 -22.731 -10.598 1.00 86.81 431 ILE A O 1
ATOM 3233 N N . CYS A 1 432 ? -6.819 -24.042 -12.403 1.00 85.88 432 CYS A N 1
ATOM 3234 C CA . CYS A 1 432 ? -6.561 -22.943 -13.336 1.00 85.88 432 CYS A CA 1
ATOM 3235 C C . CYS A 1 432 ? -7.686 -21.899 -13.358 1.00 85.88 432 CYS A C 1
ATOM 3237 O O . CYS A 1 432 ? -7.404 -20.712 -13.506 1.00 85.88 432 CYS A O 1
ATOM 3239 N N . ALA A 1 433 ? -8.952 -22.297 -13.197 1.00 84.12 433 ALA A N 1
ATOM 3240 C CA . ALA A 1 433 ? -10.044 -21.335 -13.046 1.00 84.12 433 ALA A CA 1
ATOM 3241 C C . ALA A 1 433 ? -9.874 -20.488 -11.773 1.00 84.12 433 ALA A C 1
ATOM 3243 O O . ALA A 1 433 ? -10.149 -19.291 -11.804 1.00 84.12 433 ALA A O 1
ATOM 3244 N N . PHE A 1 434 ? -9.362 -21.080 -10.692 1.00 84.88 434 PHE A N 1
ATOM 3245 C CA . PHE A 1 434 ? -9.096 -20.384 -9.430 1.00 84.88 434 PHE A CA 1
ATOM 3246 C C . PHE A 1 434 ? -7.878 -19.473 -9.472 1.00 84.88 434 PHE A C 1
ATOM 3248 O O . PHE A 1 434 ? -7.921 -18.383 -8.907 1.00 84.88 434 PHE A O 1
ATOM 3255 N N . LEU A 1 435 ? -6.836 -19.862 -10.208 1.00 87.62 435 LEU A N 1
ATOM 3256 C CA . LEU A 1 435 ? -5.631 -19.049 -10.373 1.00 87.62 435 LEU A CA 1
ATOM 3257 C C . LEU A 1 435 ? -5.901 -17.683 -11.002 1.00 87.62 435 LEU A C 1
ATOM 3259 O O . LEU A 1 435 ? -5.154 -16.741 -10.755 1.00 87.62 435 LEU A O 1
ATOM 3263 N N . ARG A 1 436 ? -6.988 -17.548 -11.769 1.00 85.06 436 ARG A N 1
ATOM 3264 C CA . ARG A 1 436 ? -7.434 -16.256 -12.313 1.00 85.06 436 ARG A CA 1
ATOM 3265 C C . ARG A 1 436 ? -7.834 -15.254 -11.229 1.00 85.06 436 ARG A C 1
ATOM 3267 O O . ARG A 1 436 ? -7.812 -14.060 -11.502 1.00 85.06 436 ARG A O 1
ATOM 3274 N N . TYR A 1 437 ? -8.223 -15.730 -10.048 1.00 83.25 437 TYR A N 1
ATOM 3275 C CA . TYR A 1 437 ? -8.657 -14.897 -8.928 1.00 83.25 437 TYR A CA 1
ATOM 3276 C C . TYR A 1 437 ? -7.562 -14.742 -7.868 1.00 83.25 437 TYR A C 1
ATOM 3278 O O . TYR A 1 437 ? -7.371 -13.641 -7.363 1.00 83.25 437 TYR A O 1
ATOM 3286 N N . ASP A 1 438 ? -6.834 -15.818 -7.547 1.00 85.38 438 ASP A N 1
ATOM 3287 C CA . ASP A 1 438 ? -5.770 -15.799 -6.537 1.00 85.38 438 ASP A CA 1
ATOM 3288 C C . ASP A 1 438 ? -4.619 -16.752 -6.900 1.00 85.38 438 ASP A C 1
ATOM 3290 O O . ASP A 1 438 ? -4.827 -17.925 -7.217 1.00 85.38 438 ASP A O 1
ATOM 3294 N N . SER A 1 439 ? -3.386 -16.255 -6.798 1.00 86.19 439 SER A N 1
ATOM 3295 C CA . SER A 1 439 ? -2.159 -17.023 -7.028 1.00 86.19 439 SER A CA 1
ATOM 3296 C C . SER A 1 439 ? -1.893 -18.075 -5.943 1.00 86.19 439 SER A C 1
ATOM 3298 O O . SER A 1 439 ? -1.248 -19.089 -6.222 1.00 86.19 439 SER A O 1
ATOM 3300 N N . SER A 1 440 ? -2.438 -17.896 -4.732 1.00 87.00 440 SER A N 1
ATOM 3301 C CA . SER A 1 440 ? -2.282 -18.839 -3.615 1.00 87.00 440 SER A CA 1
ATOM 3302 C C . SER A 1 440 ? -3.023 -20.167 -3.823 1.00 87.00 440 SER A C 1
ATOM 3304 O O . SER A 1 440 ? -2.733 -21.151 -3.139 1.00 87.00 440 SER A O 1
ATOM 3306 N N . ALA A 1 441 ? -3.925 -20.243 -4.813 1.00 85.50 441 ALA A N 1
ATOM 3307 C CA . ALA A 1 441 ? -4.714 -21.435 -5.121 1.00 85.50 441 ALA A CA 1
ATOM 3308 C C . ALA A 1 441 ? -3.856 -22.689 -5.388 1.00 85.50 441 ALA A C 1
ATOM 3310 O O . ALA A 1 441 ? -4.294 -23.806 -5.103 1.00 85.50 441 ALA A O 1
ATOM 3311 N N . VAL A 1 442 ? -2.618 -22.523 -5.876 1.00 86.12 442 VAL A N 1
ATOM 3312 C CA . VAL A 1 442 ? -1.688 -23.642 -6.121 1.00 86.12 442 VAL A CA 1
ATOM 3313 C C . VAL A 1 442 ? -1.291 -24.368 -4.833 1.00 86.12 442 VAL A C 1
ATOM 3315 O O . VAL A 1 442 ? -1.108 -25.582 -4.872 1.00 86.12 442 VAL A O 1
ATOM 3318 N N . LEU A 1 443 ? -1.227 -23.679 -3.685 1.00 84.19 443 LEU A N 1
ATOM 3319 C CA . LEU A 1 443 ? -0.891 -24.297 -2.390 1.00 84.19 443 LEU A CA 1
ATOM 3320 C C . LEU A 1 443 ? -1.887 -25.382 -1.974 1.00 84.19 443 LEU A C 1
ATOM 3322 O O . LEU A 1 443 ? -1.538 -26.310 -1.247 1.00 84.19 443 LEU A O 1
ATOM 3326 N N . TYR A 1 444 ? -3.135 -25.250 -2.419 1.00 83.50 444 TYR A N 1
ATOM 3327 C CA . TYR A 1 444 ? -4.208 -26.174 -2.077 1.00 83.50 444 TYR A CA 1
ATOM 3328 C C . TYR A 1 444 ? -4.393 -27.271 -3.122 1.00 83.50 444 TYR A C 1
ATOM 3330 O O . TYR A 1 444 ? -5.162 -28.200 -2.881 1.00 83.50 444 TYR A O 1
ATOM 3338 N N . ALA A 1 445 ? -3.713 -27.202 -4.268 1.00 85.06 445 ALA A N 1
ATOM 3339 C CA . ALA A 1 445 ? -3.741 -28.273 -5.253 1.00 85.06 445 ALA A CA 1
ATOM 3340 C C . ALA A 1 445 ? -3.063 -29.538 -4.703 1.00 85.06 445 ALA A C 1
ATOM 3342 O O . ALA A 1 445 ? -2.224 -29.495 -3.802 1.00 85.06 445 ALA A O 1
ATOM 3343 N N . ALA A 1 446 ? -3.431 -30.700 -5.241 1.00 84.94 446 ALA A N 1
ATOM 3344 C CA . ALA A 1 446 ? -2.762 -31.942 -4.877 1.00 84.94 446 ALA A CA 1
ATOM 3345 C C . ALA A 1 446 ? -1.268 -31.888 -5.243 1.00 84.94 446 ALA A C 1
ATOM 3347 O O . ALA A 1 446 ? -0.908 -31.438 -6.329 1.00 84.94 446 ALA A O 1
ATOM 3348 N N . GLU A 1 447 ? -0.408 -32.439 -4.385 1.00 83.38 447 GLU A N 1
ATOM 3349 C CA . GLU A 1 447 ? 1.050 -32.464 -4.590 1.00 83.38 447 GLU A CA 1
ATOM 3350 C C . GLU A 1 447 ? 1.459 -33.116 -5.927 1.00 83.38 447 GLU A C 1
ATOM 3352 O O . GLU A 1 447 ? 2.439 -32.739 -6.565 1.00 83.38 447 GLU A O 1
ATOM 3357 N N . THR A 1 448 ? 0.656 -34.068 -6.410 1.00 86.88 448 THR A N 1
ATOM 3358 C CA . THR A 1 448 ? 0.839 -34.696 -7.725 1.00 86.88 448 THR A CA 1
ATOM 3359 C C . THR A 1 448 ? 0.694 -33.715 -8.890 1.00 86.88 448 THR A C 1
ATOM 3361 O O . THR A 1 448 ? 1.337 -33.905 -9.917 1.00 86.88 448 THR A O 1
ATOM 3364 N N . LEU A 1 449 ? -0.158 -32.690 -8.756 1.00 86.38 449 LEU A N 1
ATOM 3365 C CA . LEU A 1 449 ? -0.316 -31.635 -9.759 1.00 86.38 449 LEU A CA 1
ATOM 3366 C C . LEU A 1 449 ? 0.779 -30.584 -9.639 1.00 86.38 449 LEU A C 1
ATOM 3368 O O . LEU A 1 449 ? 1.349 -30.203 -10.654 1.00 86.38 449 LEU A O 1
ATOM 3372 N N . THR A 1 450 ? 1.097 -30.133 -8.424 1.00 84.19 450 THR A N 1
ATOM 3373 C CA . THR A 1 450 ? 2.097 -29.072 -8.223 1.00 84.19 450 THR A CA 1
ATOM 3374 C C . THR A 1 450 ? 3.499 -29.503 -8.642 1.00 84.19 450 THR A C 1
ATOM 3376 O O . THR A 1 450 ? 4.282 -28.656 -9.049 1.00 84.19 450 THR A O 1
ATOM 3379 N N . ARG A 1 451 ? 3.801 -30.809 -8.636 1.00 86.31 451 ARG A N 1
ATOM 3380 C CA . ARG A 1 451 ? 5.043 -31.374 -9.195 1.00 86.31 451 ARG A CA 1
ATOM 3381 C C . ARG A 1 451 ? 4.997 -31.640 -10.707 1.00 86.31 451 ARG A C 1
ATOM 3383 O O . ARG A 1 451 ? 6.029 -31.957 -11.298 1.00 86.31 451 ARG A O 1
ATOM 3390 N N . ASN A 1 452 ? 3.834 -31.549 -11.353 1.00 90.25 452 ASN A N 1
ATOM 3391 C CA . ASN A 1 452 ? 3.704 -31.777 -12.792 1.00 90.25 452 ASN A CA 1
ATOM 3392 C C . ASN A 1 452 ? 4.118 -30.517 -13.573 1.00 90.25 452 ASN A C 1
ATOM 3394 O O . ASN A 1 452 ? 3.433 -29.496 -13.520 1.00 90.25 452 ASN A O 1
ATOM 3398 N N . ARG A 1 453 ? 5.203 -30.612 -14.357 1.00 91.00 453 ARG A N 1
ATOM 3399 C CA . ARG A 1 453 ? 5.710 -29.502 -15.188 1.00 91.00 453 ARG A CA 1
ATOM 3400 C C . ARG A 1 453 ? 4.659 -28.915 -16.128 1.00 91.00 453 ARG A C 1
ATOM 3402 O O . ARG A 1 453 ? 4.602 -27.700 -16.262 1.00 91.00 453 ARG A O 1
ATOM 3409 N N . GLU A 1 454 ? 3.856 -29.745 -16.791 1.00 90.56 454 GLU A N 1
ATOM 3410 C CA . GLU A 1 454 ? 2.871 -29.264 -17.771 1.00 90.56 454 GLU A CA 1
ATOM 3411 C C . GLU A 1 454 ? 1.794 -28.417 -17.094 1.00 90.56 454 GLU A C 1
ATOM 3413 O O . GLU A 1 454 ? 1.420 -27.353 -17.587 1.00 90.56 454 GLU A O 1
ATOM 3418 N N . PHE A 1 455 ? 1.345 -28.863 -15.919 1.00 91.56 455 PHE A N 1
ATOM 3419 C CA . PHE A 1 455 ? 0.403 -28.104 -15.111 1.00 91.56 455 PHE A CA 1
ATOM 3420 C C . PHE A 1 455 ? 1.020 -26.802 -14.604 1.00 91.56 455 PHE A C 1
ATOM 3422 O O . PHE A 1 455 ? 0.369 -25.768 -14.680 1.00 91.56 455 PHE A O 1
ATOM 3429 N N . VAL A 1 456 ? 2.264 -26.829 -14.118 1.00 90.69 456 VAL A N 1
ATOM 3430 C CA . VAL A 1 456 ? 2.945 -25.620 -13.632 1.00 90.69 456 VAL A CA 1
ATOM 3431 C C . VAL A 1 456 ? 3.112 -24.590 -14.750 1.00 90.69 456 VAL A C 1
ATOM 3433 O O . VAL A 1 456 ? 2.807 -23.421 -14.532 1.00 90.69 456 VAL A O 1
ATOM 3436 N N . LEU A 1 457 ? 3.495 -25.001 -15.963 1.00 89.25 457 LEU A N 1
ATOM 3437 C CA . LEU A 1 457 ? 3.555 -24.095 -17.117 1.00 89.25 457 LEU A CA 1
ATOM 3438 C C . LEU A 1 457 ? 2.190 -23.467 -17.419 1.00 89.25 457 LEU A C 1
ATOM 3440 O O . LEU A 1 457 ? 2.095 -22.255 -17.618 1.00 89.25 457 LEU A O 1
ATOM 3444 N N . LEU A 1 458 ? 1.124 -24.274 -17.405 1.00 90.38 458 LEU A N 1
ATOM 3445 C CA . LEU A 1 458 ? -0.238 -23.776 -17.583 1.00 90.38 458 LEU A CA 1
ATOM 3446 C C . LEU A 1 458 ? -0.628 -22.809 -16.453 1.00 90.38 458 LEU A C 1
ATOM 3448 O O . LEU A 1 458 ? -1.172 -21.741 -16.723 1.00 90.38 458 LEU A O 1
ATOM 3452 N N . ALA A 1 459 ? -0.316 -23.139 -15.201 1.00 90.31 459 ALA A N 1
ATOM 3453 C CA . ALA A 1 459 ? -0.597 -22.310 -14.036 1.00 90.31 459 ALA A CA 1
ATOM 3454 C C . ALA A 1 459 ? 0.103 -20.947 -14.123 1.00 90.31 459 ALA A C 1
ATOM 3456 O O . ALA A 1 459 ? -0.558 -19.925 -13.954 1.00 90.31 459 ALA A O 1
ATOM 3457 N N . LEU A 1 460 ? 1.393 -20.924 -14.473 1.00 91.44 460 LEU A N 1
ATOM 3458 C CA . LEU A 1 460 ? 2.171 -19.695 -14.659 1.00 91.44 460 LEU A CA 1
ATOM 3459 C C . LEU A 1 460 ? 1.676 -18.870 -15.852 1.00 91.44 460 LEU A C 1
ATOM 3461 O O . LEU A 1 460 ? 1.685 -17.647 -15.784 1.00 91.44 460 LEU A O 1
ATOM 3465 N N . SER A 1 461 ? 1.179 -19.517 -16.912 1.00 90.81 461 SER A N 1
ATOM 3466 C CA . SER A 1 461 ? 0.558 -18.805 -18.038 1.00 90.81 461 SER A CA 1
ATOM 3467 C C . SER A 1 461 ? -0.766 -18.122 -17.672 1.00 90.81 461 SER A C 1
ATOM 3469 O O . SER A 1 461 ? -1.137 -17.128 -18.289 1.00 90.81 461 SER A O 1
ATOM 3471 N N . VAL A 1 462 ? -1.490 -18.652 -16.677 1.00 91.50 462 VAL A N 1
ATOM 3472 C CA . VAL A 1 462 ? -2.749 -18.073 -16.190 1.00 91.50 462 VAL A CA 1
ATOM 3473 C C . VAL A 1 462 ? -2.488 -17.000 -15.136 1.00 91.50 462 VAL A C 1
ATOM 3475 O O . VAL A 1 462 ? -3.116 -15.945 -15.182 1.00 91.50 462 VAL A O 1
ATOM 3478 N N . ASN A 1 463 ? -1.594 -17.275 -14.184 1.00 91.00 463 ASN A N 1
ATOM 3479 C CA . ASN A 1 463 ? -1.199 -16.340 -13.139 1.00 91.00 463 ASN A CA 1
ATOM 3480 C C . ASN A 1 463 ? 0.298 -16.502 -12.801 1.00 91.00 463 ASN A C 1
ATOM 3482 O O . ASN A 1 463 ? 0.667 -17.395 -12.030 1.00 91.00 463 ASN A O 1
ATOM 3486 N N . PRO A 1 464 ? 1.158 -15.621 -13.335 1.00 91.00 464 PRO A N 1
ATOM 3487 C CA . PRO A 1 464 ? 2.606 -15.675 -13.138 1.00 91.00 464 PRO A CA 1
ATOM 3488 C C . PRO A 1 464 ? 3.070 -15.618 -11.676 1.00 91.00 464 PRO A C 1
ATOM 3490 O O . PRO A 1 464 ? 4.085 -16.218 -11.317 1.00 91.00 464 PRO A O 1
ATOM 3493 N N . GLN A 1 465 ? 2.302 -14.958 -10.802 1.00 90.88 465 GLN A N 1
ATOM 3494 C CA . GLN A 1 465 ? 2.641 -14.802 -9.385 1.00 90.88 465 GLN A CA 1
ATOM 3495 C C . GLN A 1 465 ? 2.588 -16.130 -8.610 1.00 90.88 465 GLN A C 1
ATOM 3497 O O . GLN A 1 465 ? 3.161 -16.240 -7.524 1.00 90.88 465 GLN A O 1
ATOM 3502 N N . ALA A 1 466 ? 1.967 -17.171 -9.178 1.00 90.31 466 ALA A N 1
ATOM 3503 C CA . ALA A 1 466 ? 1.943 -18.511 -8.595 1.00 90.31 466 ALA A CA 1
ATOM 3504 C C . ALA A 1 466 ? 3.350 -19.098 -8.355 1.00 90.31 466 ALA A C 1
ATOM 3506 O O . ALA A 1 466 ? 3.512 -19.947 -7.476 1.00 90.31 466 ALA A O 1
ATOM 3507 N N . LEU A 1 467 ? 4.379 -18.609 -9.066 1.00 91.00 467 LEU A N 1
ATOM 3508 C CA . LEU A 1 467 ? 5.780 -18.994 -8.855 1.00 91.00 467 LEU A CA 1
ATOM 3509 C C . LEU A 1 467 ? 6.247 -18.780 -7.402 1.00 91.00 467 LEU A C 1
ATOM 3511 O O . LEU A 1 467 ? 7.076 -19.541 -6.901 1.00 91.00 467 LEU A O 1
ATOM 3515 N N . ALA A 1 468 ? 5.682 -17.794 -6.696 1.00 89.75 468 ALA A N 1
ATOM 3516 C CA . ALA A 1 468 ? 5.995 -17.517 -5.293 1.00 89.75 468 ALA A CA 1
ATOM 3517 C C . ALA A 1 468 ? 5.767 -18.733 -4.375 1.00 89.75 468 ALA A C 1
ATOM 3519 O O . ALA A 1 468 ? 6.478 -18.913 -3.387 1.00 89.75 468 ALA A O 1
ATOM 3520 N N . TYR A 1 469 ? 4.795 -19.580 -4.722 1.00 87.31 469 TYR A N 1
ATOM 3521 C CA . TYR A 1 469 ? 4.394 -20.754 -3.947 1.00 87.31 469 TYR A CA 1
ATOM 3522 C C . TYR A 1 469 ? 5.026 -22.060 -4.452 1.00 87.31 469 TYR A C 1
ATOM 3524 O O . TYR A 1 469 ? 4.934 -23.090 -3.787 1.00 87.31 469 TYR A O 1
ATOM 3532 N N . LEU A 1 470 ? 5.689 -22.026 -5.610 1.00 88.12 470 LEU A N 1
ATOM 3533 C CA . LEU A 1 470 ? 6.286 -23.178 -6.287 1.00 88.12 470 LEU A CA 1
ATOM 3534 C C . LEU A 1 470 ? 7.810 -23.202 -6.109 1.00 88.12 470 LEU A C 1
ATOM 3536 O O . LEU A 1 470 ? 8.561 -23.055 -7.071 1.00 88.12 470 LEU A O 1
ATOM 3540 N N . GLN A 1 471 ? 8.265 -23.400 -4.868 1.00 85.12 471 GLN A N 1
ATOM 3541 C CA . GLN A 1 471 ? 9.687 -23.318 -4.491 1.00 85.12 471 GLN A CA 1
ATOM 3542 C C . GLN A 1 471 ? 10.601 -24.220 -5.338 1.00 85.12 471 GLN A C 1
ATOM 3544 O O . GLN A 1 471 ? 11.671 -23.784 -5.760 1.00 85.12 471 GLN A O 1
ATOM 3549 N N . ASP A 1 472 ? 10.152 -25.436 -5.663 1.00 85.75 472 ASP A N 1
ATOM 3550 C CA . ASP A 1 472 ? 10.923 -26.399 -6.462 1.00 85.75 472 ASP A CA 1
ATOM 3551 C C . ASP A 1 472 ? 11.249 -25.886 -7.880 1.00 85.75 472 ASP A C 1
ATOM 3553 O O . ASP A 1 472 ? 12.254 -26.283 -8.469 1.00 85.75 472 ASP A O 1
ATOM 3557 N N . PHE A 1 473 ? 10.431 -24.978 -8.426 1.00 89.00 473 PHE A N 1
ATOM 3558 C CA . PHE A 1 473 ? 10.571 -24.449 -9.787 1.00 89.00 473 PHE A CA 1
ATOM 3559 C C . PHE A 1 473 ? 11.220 -23.061 -9.846 1.00 89.00 473 PHE A C 1
ATOM 3561 O O . PHE A 1 473 ? 11.488 -22.566 -10.937 1.00 89.00 473 PHE A O 1
ATOM 3568 N N . GLN A 1 474 ? 11.545 -22.450 -8.704 1.00 90.62 474 GLN A N 1
ATOM 3569 C CA . GLN A 1 474 ? 12.231 -21.148 -8.646 1.00 90.62 474 GLN A CA 1
ATOM 3570 C C . GLN A 1 474 ? 13.684 -21.202 -9.143 1.00 90.62 474 GLN A C 1
ATOM 3572 O O . GLN A 1 474 ? 14.277 -20.164 -9.425 1.00 90.62 474 GLN A O 1
ATOM 3577 N N . ARG A 1 475 ? 14.260 -22.406 -9.253 1.00 90.69 475 ARG A N 1
ATOM 3578 C CA . ARG A 1 475 ? 15.577 -22.666 -9.863 1.00 90.69 475 ARG A CA 1
ATOM 3579 C C . ARG A 1 475 ? 15.489 -23.068 -11.335 1.00 90.69 475 ARG A C 1
ATOM 3581 O O . ARG A 1 475 ? 16.515 -23.223 -11.988 1.00 90.69 475 ARG A O 1
ATOM 3588 N N . ASP A 1 476 ? 14.286 -23.295 -11.855 1.00 92.50 476 ASP A N 1
ATOM 3589 C CA . ASP A 1 476 ? 14.109 -23.774 -13.218 1.00 92.50 476 ASP A CA 1
ATOM 3590 C C . ASP A 1 476 ? 14.038 -22.604 -14.201 1.00 92.50 476 ASP A C 1
ATOM 3592 O O . ASP A 1 476 ? 13.056 -21.860 -14.224 1.00 92.50 476 ASP A O 1
ATOM 3596 N N . ARG A 1 477 ? 15.069 -22.477 -15.044 1.00 91.81 477 ARG A N 1
ATOM 3597 C CA . ARG A 1 477 ? 15.201 -21.397 -16.035 1.00 91.81 477 ARG A CA 1
ATOM 3598 C C . ARG A 1 477 ? 13.927 -21.199 -16.863 1.00 91.81 477 ARG A C 1
ATOM 3600 O O . ARG A 1 477 ? 13.478 -20.071 -17.033 1.00 91.81 477 ARG A O 1
ATOM 3607 N N . GLN A 1 478 ? 13.318 -22.284 -17.349 1.00 91.75 478 GLN A N 1
ATOM 3608 C CA . GLN A 1 478 ? 12.156 -22.215 -18.238 1.00 91.75 478 GLN A CA 1
ATOM 3609 C C . GLN A 1 478 ? 10.901 -21.731 -17.501 1.00 91.75 478 GLN A C 1
ATOM 3611 O O . GLN A 1 478 ? 10.136 -20.933 -18.038 1.00 91.75 478 GLN A O 1
ATOM 3616 N N . MET A 1 479 ? 10.687 -22.208 -16.272 1.00 92.25 479 MET A N 1
ATOM 3617 C CA . MET A 1 479 ? 9.519 -21.828 -15.470 1.00 92.25 479 MET A CA 1
ATOM 3618 C C . MET A 1 479 ? 9.593 -20.369 -15.035 1.00 92.25 479 MET A C 1
ATOM 3620 O O . MET A 1 479 ? 8.609 -19.638 -15.146 1.00 92.25 479 MET A O 1
ATOM 3624 N N . VAL A 1 480 ? 10.769 -19.932 -14.580 1.00 91.31 480 VAL A N 1
ATOM 3625 C CA . VAL A 1 480 ? 10.984 -18.539 -14.185 1.00 91.31 480 VAL A CA 1
ATOM 3626 C C . VAL A 1 480 ? 10.820 -17.618 -15.392 1.00 91.31 480 VAL A C 1
ATOM 3628 O O . VAL A 1 480 ? 10.119 -16.617 -15.283 1.00 91.31 480 VAL A O 1
ATOM 3631 N N . LEU A 1 481 ? 11.377 -17.976 -16.555 1.00 90.56 481 LEU A N 1
ATOM 3632 C CA . LEU A 1 481 ? 11.214 -17.185 -17.776 1.00 90.56 481 LEU A CA 1
ATOM 3633 C C . LEU A 1 481 ? 9.739 -17.056 -18.174 1.00 90.56 481 LEU A C 1
ATOM 3635 O O . LEU A 1 481 ? 9.282 -15.956 -18.464 1.00 90.56 481 LEU A O 1
ATOM 3639 N N . GLN A 1 482 ? 8.960 -18.140 -18.094 1.00 91.00 482 GLN A N 1
ATOM 3640 C CA . GLN A 1 482 ? 7.520 -18.091 -18.361 1.00 91.00 482 GLN A CA 1
ATOM 3641 C C . GLN A 1 482 ? 6.765 -17.164 -17.393 1.00 91.00 482 GLN A C 1
ATOM 3643 O O . GLN A 1 482 ? 5.833 -16.476 -17.806 1.00 91.00 482 GLN A O 1
ATOM 3648 N N . ALA A 1 483 ? 7.156 -17.125 -16.117 1.00 91.50 483 ALA A N 1
ATOM 3649 C CA . ALA A 1 483 ? 6.563 -16.210 -15.143 1.00 91.50 483 ALA A CA 1
ATOM 3650 C C . ALA A 1 483 ? 6.958 -14.744 -15.410 1.00 91.50 483 ALA A C 1
ATOM 3652 O O . ALA A 1 483 ? 6.122 -13.847 -15.322 1.00 91.50 483 ALA A O 1
ATOM 3653 N N . VAL A 1 484 ? 8.217 -14.499 -15.776 1.00 91.69 484 VAL A N 1
ATOM 3654 C CA . VAL A 1 484 ? 8.725 -13.164 -16.130 1.00 91.69 484 VAL A CA 1
ATOM 3655 C C . VAL A 1 484 ? 8.056 -12.630 -17.399 1.00 91.69 484 VAL A C 1
ATOM 3657 O O . VAL A 1 484 ? 7.703 -11.457 -17.435 1.00 91.69 484 VAL A O 1
ATOM 3660 N N . LEU A 1 485 ? 7.799 -13.487 -18.395 1.00 89.62 485 LEU A N 1
ATOM 3661 C CA . LEU A 1 485 ? 7.069 -13.116 -19.615 1.00 89.62 485 LEU A CA 1
ATOM 3662 C C . LEU A 1 485 ? 5.659 -12.581 -19.333 1.00 89.62 485 LEU A C 1
ATOM 3664 O O . LEU A 1 485 ? 5.157 -11.750 -20.086 1.00 89.62 485 LEU A O 1
ATOM 3668 N N . GLY A 1 486 ? 4.999 -13.082 -18.285 1.00 86.62 486 GLY A N 1
ATOM 3669 C CA . GLY A 1 486 ? 3.679 -12.597 -17.890 1.00 86.62 486 GLY A CA 1
ATOM 3670 C C . GLY A 1 486 ? 3.725 -11.330 -17.030 1.00 86.62 486 GLY A C 1
ATOM 3671 O O . GLY A 1 486 ? 2.861 -10.470 -17.174 1.00 86.62 486 GLY A O 1
ATOM 3672 N N . ASP A 1 487 ? 4.713 -11.219 -16.139 1.00 88.38 487 ASP A N 1
ATOM 3673 C CA . ASP A 1 487 ? 5.005 -10.017 -15.349 1.00 88.38 487 ASP A CA 1
ATOM 3674 C C . ASP A 1 487 ? 6.468 -10.057 -14.884 1.00 88.38 487 ASP A C 1
ATOM 3676 O O . ASP A 1 487 ? 6.861 -10.937 -14.103 1.00 88.38 487 ASP A O 1
ATOM 3680 N N . GLY A 1 488 ? 7.271 -9.082 -15.327 1.00 86.94 488 GLY A N 1
ATOM 3681 C CA . GLY A 1 488 ? 8.702 -9.045 -15.045 1.00 86.94 488 GLY A CA 1
ATOM 3682 C C . GLY A 1 488 ? 9.052 -8.909 -13.561 1.00 86.94 488 GLY A C 1
ATOM 3683 O O . GLY A 1 488 ? 10.170 -9.244 -13.158 1.00 86.94 488 GLY A O 1
ATOM 3684 N N . SER A 1 489 ? 8.102 -8.508 -12.705 1.00 89.38 489 SER A N 1
ATOM 3685 C CA . SER A 1 489 ? 8.306 -8.460 -11.254 1.00 89.38 489 SER A CA 1
ATOM 3686 C C . SER A 1 489 ? 8.556 -9.841 -10.628 1.00 89.38 489 SER A C 1
ATOM 3688 O O . SER A 1 489 ? 9.168 -9.942 -9.560 1.00 89.38 489 SER A O 1
ATOM 3690 N N . ASN A 1 490 ? 8.158 -10.924 -11.309 1.00 91.31 490 ASN A N 1
ATOM 3691 C CA . ASN A 1 490 ? 8.305 -12.293 -10.813 1.00 91.31 490 ASN A CA 1
ATOM 3692 C C . ASN A 1 490 ? 9.749 -12.797 -10.781 1.00 91.31 490 ASN A C 1
ATOM 3694 O O . ASN A 1 490 ? 10.014 -13.784 -10.091 1.00 91.31 490 ASN A O 1
ATOM 3698 N N . LEU A 1 491 ? 10.699 -12.090 -11.411 1.00 91.56 491 LEU A N 1
ATOM 3699 C CA . LEU A 1 491 ? 12.125 -12.393 -11.267 1.00 91.56 491 LEU A CA 1
ATOM 3700 C C . LEU A 1 491 ? 12.559 -12.379 -9.791 1.00 91.56 491 LEU A C 1
ATOM 3702 O O . LEU A 1 491 ? 13.439 -13.140 -9.409 1.00 91.56 491 LEU A O 1
ATOM 3706 N N . ARG A 1 492 ? 11.888 -11.603 -8.923 1.00 90.81 492 ARG A N 1
ATOM 3707 C CA . ARG A 1 492 ? 12.150 -11.576 -7.470 1.00 90.81 492 ARG A CA 1
ATOM 3708 C C . ARG A 1 492 ? 11.995 -12.932 -6.773 1.00 90.81 492 ARG A C 1
ATOM 3710 O O . ARG A 1 492 ? 12.551 -13.113 -5.695 1.00 90.81 492 ARG A O 1
ATOM 3717 N N . PHE A 1 493 ? 11.201 -13.839 -7.344 1.00 90.50 493 PHE A N 1
ATOM 3718 C CA . PHE A 1 493 ? 10.974 -15.179 -6.804 1.00 90.50 493 PHE A CA 1
ATOM 3719 C C . PHE A 1 493 ? 11.978 -16.203 -7.335 1.00 90.50 493 PHE A C 1
ATOM 3721 O O . PHE A 1 493 ? 11.994 -17.329 -6.854 1.00 90.50 493 PHE A O 1
ATOM 3728 N N . ALA A 1 494 ? 12.801 -15.838 -8.319 1.00 91.38 494 ALA A N 1
ATOM 3729 C CA . ALA A 1 494 ? 13.846 -16.707 -8.828 1.00 91.38 494 ALA A CA 1
ATOM 3730 C C . ALA A 1 494 ? 14.949 -16.918 -7.783 1.00 91.38 494 ALA A C 1
ATOM 3732 O O . ALA A 1 494 ? 15.214 -16.057 -6.932 1.00 91.38 494 ALA A O 1
ATOM 3733 N N . SER A 1 495 ? 15.630 -18.060 -7.876 1.00 92.31 495 SER A N 1
ATOM 3734 C CA . SER A 1 495 ? 16.814 -18.325 -7.065 1.00 92.31 495 SER A CA 1
ATOM 3735 C C . SER A 1 495 ? 17.885 -17.253 -7.276 1.00 92.31 495 SER A C 1
ATOM 3737 O O . SER A 1 495 ? 17.981 -16.628 -8.330 1.00 92.31 495 SER A O 1
ATOM 3739 N N . GLU A 1 496 ? 18.717 -17.038 -6.258 1.00 88.25 496 GLU A N 1
ATOM 3740 C CA . GLU A 1 496 ? 19.832 -16.091 -6.349 1.00 88.25 496 GLU A CA 1
ATOM 3741 C C . GLU A 1 496 ? 20.795 -16.441 -7.493 1.00 88.25 496 GLU A C 1
ATOM 3743 O O . GLU A 1 496 ? 21.222 -15.544 -8.207 1.00 88.25 496 GLU A O 1
ATOM 3748 N N . GLU A 1 497 ? 21.030 -17.735 -7.736 1.00 89.69 497 GLU A N 1
ATOM 3749 C CA . GLU A 1 497 ? 21.827 -18.238 -8.864 1.00 89.69 497 GLU A CA 1
ATOM 3750 C C . GLU A 1 497 ? 21.309 -17.727 -10.217 1.00 89.69 497 GLU A C 1
ATOM 3752 O O . GLU A 1 497 ? 22.088 -17.205 -11.006 1.00 89.69 497 GLU A O 1
ATOM 3757 N N . LEU A 1 498 ? 19.996 -17.807 -10.474 1.00 91.38 498 LEU A N 1
ATOM 3758 C CA . LEU A 1 498 ? 19.414 -17.311 -11.726 1.00 91.38 498 LEU A CA 1
ATOM 3759 C C . LEU A 1 498 ? 19.402 -15.782 -11.795 1.00 91.38 498 LEU A C 1
ATOM 3761 O O . LEU A 1 498 ? 19.569 -15.219 -12.867 1.00 91.38 498 LEU A O 1
ATOM 3765 N N . ARG A 1 499 ? 19.224 -15.085 -10.666 1.00 91.38 499 ARG A N 1
ATOM 3766 C CA . ARG A 1 499 ? 19.265 -13.609 -10.633 1.00 91.38 499 ARG A CA 1
ATOM 3767 C C . ARG A 1 499 ? 20.670 -13.031 -10.833 1.00 91.38 499 ARG A C 1
ATOM 3769 O O . ARG A 1 499 ? 20.775 -11.828 -11.068 1.00 91.38 499 ARG A O 1
ATOM 3776 N N . MET A 1 500 ? 21.702 -13.864 -10.701 1.00 89.44 500 MET A N 1
ATOM 3777 C CA . MET A 1 500 ? 23.108 -13.553 -10.978 1.00 89.44 500 MET A CA 1
ATOM 3778 C C . MET A 1 500 ? 23.559 -14.033 -12.369 1.00 89.44 500 MET A C 1
ATOM 3780 O O . MET A 1 500 ? 24.615 -13.618 -12.826 1.00 89.44 500 MET A O 1
ATOM 3784 N N . ASP A 1 501 ? 22.796 -14.905 -13.037 1.00 92.25 501 ASP A N 1
ATOM 3785 C CA . ASP A 1 501 ? 23.108 -15.391 -14.387 1.00 92.25 501 ASP A CA 1
ATOM 3786 C C . ASP A 1 501 ? 22.835 -14.278 -15.413 1.00 92.25 501 ASP A C 1
ATOM 3788 O O . ASP A 1 501 ? 21.684 -13.961 -15.724 1.00 92.25 501 ASP A O 1
ATOM 3792 N N . GLU A 1 502 ? 23.909 -13.674 -15.927 1.00 90.94 502 GLU A N 1
ATOM 3793 C CA . GLU A 1 502 ? 23.865 -12.574 -16.895 1.00 90.94 502 GLU A CA 1
ATOM 3794 C C . GLU A 1 502 ? 23.036 -12.908 -18.137 1.00 90.94 502 GLU A C 1
ATOM 3796 O O . GLU A 1 502 ? 22.186 -12.117 -18.547 1.00 90.94 502 GLU A O 1
ATOM 3801 N N . ASP A 1 503 ? 23.249 -14.087 -18.728 1.00 90.81 503 ASP A N 1
ATOM 3802 C CA . ASP A 1 503 ? 22.578 -14.488 -19.964 1.00 90.81 503 ASP A CA 1
ATOM 3803 C C . ASP A 1 503 ? 21.082 -14.680 -19.726 1.00 90.81 503 ASP A C 1
ATOM 3805 O O . ASP A 1 503 ? 20.257 -14.308 -20.561 1.00 90.81 503 ASP A O 1
ATOM 3809 N N . PHE A 1 504 ? 20.721 -15.250 -18.575 1.00 91.88 504 PHE A N 1
ATOM 3810 C CA . PHE A 1 504 ? 19.325 -15.396 -18.186 1.00 91.88 504 PHE A CA 1
ATOM 3811 C C . PHE A 1 504 ? 18.647 -14.047 -17.927 1.00 91.88 504 PHE A C 1
ATOM 3813 O O . PHE A 1 504 ? 17.540 -13.811 -18.414 1.00 91.88 504 PHE A O 1
ATOM 3820 N N . VAL A 1 505 ? 19.296 -13.155 -17.176 1.00 90.88 505 VAL A N 1
ATOM 3821 C CA . VAL A 1 505 ? 18.742 -11.834 -16.853 1.00 90.88 505 VAL A CA 1
ATOM 3822 C C . VAL A 1 505 ? 18.590 -10.984 -18.115 1.00 90.88 505 VAL A C 1
ATOM 3824 O O . VAL A 1 505 ? 17.577 -10.299 -18.252 1.00 90.88 505 VAL A O 1
ATOM 3827 N N . LEU A 1 506 ? 19.531 -11.055 -19.061 1.00 89.31 506 LEU A N 1
ATOM 3828 C CA . LEU A 1 506 ? 19.426 -10.367 -20.352 1.00 89.31 506 LEU A CA 1
ATOM 3829 C C . LEU A 1 506 ? 18.302 -10.942 -21.227 1.00 89.31 506 LEU A C 1
ATOM 3831 O O . LEU A 1 506 ? 17.561 -10.174 -21.840 1.00 89.31 506 LEU A O 1
ATOM 3835 N N . GLU A 1 507 ? 18.124 -12.268 -21.252 1.00 89.44 507 GLU A N 1
ATOM 3836 C CA . GLU A 1 507 ? 17.012 -12.924 -21.960 1.00 89.44 507 GLU A CA 1
ATOM 3837 C C . GLU A 1 507 ? 15.650 -12.488 -21.388 1.00 89.44 507 GLU A C 1
ATOM 3839 O O . GLU A 1 507 ? 14.743 -12.111 -22.133 1.00 89.44 507 GLU A O 1
ATOM 3844 N N . ALA A 1 508 ? 15.531 -12.456 -20.058 1.00 89.38 508 ALA A N 1
ATOM 3845 C CA . ALA A 1 508 ? 14.371 -11.921 -19.353 1.00 89.38 508 ALA A CA 1
ATOM 3846 C C . ALA A 1 508 ? 14.134 -10.437 -19.688 1.00 89.38 508 ALA A C 1
ATOM 3848 O O . ALA A 1 508 ? 13.026 -10.052 -20.069 1.00 89.38 508 ALA A O 1
ATOM 3849 N N . PHE A 1 509 ? 15.181 -9.616 -19.616 1.00 89.12 509 PHE A N 1
ATOM 3850 C CA . PHE A 1 509 ? 15.115 -8.173 -19.842 1.00 89.12 509 PHE A CA 1
ATOM 3851 C C . PHE A 1 509 ? 14.689 -7.800 -21.263 1.00 89.12 509 PHE A C 1
ATOM 3853 O O . PHE A 1 509 ? 13.926 -6.850 -21.444 1.00 89.12 509 PHE A O 1
ATOM 3860 N N . ALA A 1 510 ? 15.125 -8.570 -22.264 1.00 86.50 510 ALA A N 1
ATOM 3861 C CA . ALA A 1 510 ? 14.726 -8.373 -23.654 1.00 86.50 510 ALA A CA 1
ATOM 3862 C C . ALA A 1 510 ? 13.202 -8.470 -23.851 1.00 86.50 510 ALA A C 1
ATOM 3864 O O . ALA A 1 510 ? 12.655 -7.854 -24.766 1.00 86.50 510 ALA A O 1
ATOM 3865 N N . THR A 1 511 ? 12.513 -9.224 -22.990 1.00 84.94 511 THR A N 1
ATOM 3866 C CA . THR A 1 511 ? 11.054 -9.398 -23.041 1.00 84.94 511 THR A CA 1
ATOM 3867 C C . THR A 1 511 ? 10.305 -8.482 -22.071 1.00 84.94 511 THR A C 1
ATOM 3869 O O . THR A 1 511 ? 9.259 -7.948 -22.438 1.00 84.94 511 THR A O 1
ATOM 3872 N N . ALA A 1 512 ? 10.844 -8.269 -20.867 1.00 86.75 512 ALA A N 1
ATOM 3873 C CA . ALA A 1 512 ? 10.189 -7.575 -19.759 1.00 86.75 512 ALA A CA 1
ATOM 3874 C C . ALA A 1 512 ? 11.165 -6.602 -19.060 1.00 86.75 512 ALA A C 1
ATOM 3876 O O . ALA A 1 512 ? 11.822 -6.973 -18.083 1.00 86.75 512 ALA A O 1
ATOM 3877 N N . PRO A 1 513 ? 11.284 -5.341 -19.525 1.00 85.88 513 PRO A N 1
ATOM 3878 C CA . PRO A 1 513 ? 12.306 -4.406 -19.050 1.00 85.88 513 PRO A CA 1
ATOM 3879 C C . PRO A 1 513 ? 12.275 -4.118 -17.541 1.00 85.88 513 PRO A C 1
ATOM 3881 O O . PRO A 1 513 ? 13.294 -3.825 -16.915 1.00 85.88 513 PRO A O 1
ATOM 3884 N N . GLU A 1 514 ? 11.101 -4.206 -16.923 1.00 85.31 514 GLU A N 1
ATOM 3885 C CA . GLU A 1 514 ? 10.912 -4.001 -15.493 1.00 85.31 514 GLU A CA 1
ATOM 3886 C C . GLU A 1 514 ? 11.622 -5.024 -14.603 1.00 85.31 514 GLU A C 1
ATOM 3888 O O . GLU A 1 514 ? 11.796 -4.732 -13.414 1.00 85.31 514 GLU A O 1
ATOM 3893 N N . CYS A 1 515 ? 12.021 -6.185 -15.138 1.00 89.38 515 CYS A N 1
ATOM 3894 C CA . CYS A 1 515 ? 12.591 -7.277 -14.354 1.00 89.38 515 CYS A CA 1
ATOM 3895 C C . CYS A 1 515 ? 13.950 -6.919 -13.739 1.00 89.38 515 CYS A C 1
ATOM 3897 O O . CYS A 1 515 ? 14.261 -7.399 -12.649 1.00 89.38 515 CYS A O 1
ATOM 3899 N N . LEU A 1 516 ? 14.728 -6.024 -14.368 1.00 86.06 516 LEU A N 1
ATOM 3900 C CA . LEU A 1 516 ? 16.071 -5.658 -13.898 1.00 86.06 516 LEU A CA 1
ATOM 3901 C C . LEU A 1 516 ? 16.080 -5.130 -12.465 1.00 86.06 516 LEU A C 1
ATOM 3903 O O . LEU A 1 516 ? 17.015 -5.404 -11.726 1.00 86.06 516 LEU A O 1
ATOM 3907 N N . ARG A 1 517 ? 15.013 -4.465 -12.005 1.00 86.06 517 ARG A N 1
ATOM 3908 C CA . ARG A 1 517 ? 14.927 -3.980 -10.613 1.00 86.06 517 ARG A CA 1
ATOM 3909 C C . ARG A 1 517 ? 15.055 -5.099 -9.563 1.00 86.06 517 ARG A C 1
ATOM 3911 O O . ARG A 1 517 ? 15.251 -4.817 -8.385 1.00 86.06 517 ARG A O 1
ATOM 3918 N N . HIS A 1 518 ? 14.847 -6.349 -9.975 1.00 89.31 518 HIS A N 1
ATOM 3919 C CA . HIS A 1 518 ? 14.912 -7.538 -9.133 1.00 89.31 518 HIS A CA 1
ATOM 3920 C C . HIS A 1 518 ? 16.128 -8.423 -9.428 1.00 89.31 518 HIS A C 1
ATOM 3922 O O . HIS A 1 518 ? 16.325 -9.407 -8.712 1.00 89.31 518 HIS A O 1
ATOM 3928 N N . ALA A 1 519 ? 16.932 -8.084 -10.440 1.00 89.12 519 ALA A N 1
ATOM 3929 C CA . ALA A 1 519 ? 18.218 -8.721 -10.685 1.00 89.12 519 ALA A CA 1
ATOM 3930 C C . ALA A 1 519 ? 19.196 -8.418 -9.539 1.00 89.12 519 ALA A C 1
ATOM 3932 O O . ALA A 1 519 ? 18.954 -7.556 -8.686 1.00 89.12 519 ALA A O 1
ATOM 3933 N N . ALA A 1 520 ? 20.289 -9.167 -9.478 1.00 88.06 520 ALA A N 1
ATOM 3934 C CA . ALA A 1 520 ? 21.288 -8.955 -8.451 1.00 88.06 520 ALA A CA 1
ATOM 3935 C C . ALA A 1 520 ? 21.990 -7.596 -8.581 1.00 88.06 520 ALA A C 1
ATOM 3937 O O . ALA A 1 520 ? 22.397 -7.201 -9.668 1.00 88.06 520 ALA A O 1
ATOM 3938 N N . ALA A 1 521 ? 22.196 -6.918 -7.447 1.00 84.12 521 ALA A N 1
ATOM 3939 C CA . ALA A 1 521 ? 22.830 -5.599 -7.409 1.00 84.12 521 ALA A CA 1
ATOM 3940 C C . ALA A 1 521 ? 24.249 -5.593 -8.010 1.00 84.12 521 ALA A C 1
ATOM 3942 O O . ALA A 1 521 ? 24.626 -4.625 -8.659 1.00 84.12 521 ALA A O 1
ATOM 3943 N N . LEU A 1 522 ? 24.992 -6.694 -7.835 1.00 86.00 522 LEU A N 1
ATOM 3944 C CA . LEU A 1 522 ? 26.364 -6.857 -8.328 1.00 86.00 522 LEU A CA 1
ATOM 3945 C C . LEU A 1 522 ? 26.472 -6.753 -9.856 1.00 86.00 522 LEU A C 1
ATOM 3947 O O . LEU A 1 522 ? 27.488 -6.287 -10.353 1.00 86.00 522 LEU A O 1
ATOM 3951 N N . LEU A 1 523 ? 25.423 -7.123 -10.600 1.00 87.12 523 LEU A N 1
ATOM 3952 C CA . LEU A 1 523 ? 25.422 -7.016 -12.064 1.00 87.12 523 LEU A CA 1
ATOM 3953 C C . LEU A 1 523 ? 25.456 -5.557 -12.540 1.00 87.12 523 LEU A C 1
ATOM 3955 O O . LEU A 1 523 ? 25.955 -5.271 -13.620 1.00 87.12 523 LEU A O 1
ATOM 3959 N N . PHE A 1 524 ? 24.956 -4.614 -11.735 1.00 85.56 524 PHE A N 1
ATOM 3960 C CA . PHE A 1 524 ? 24.963 -3.185 -12.073 1.00 85.56 524 PHE A CA 1
ATOM 3961 C C . PHE A 1 524 ? 26.294 -2.488 -11.760 1.00 85.56 524 PHE A C 1
ATOM 3963 O O . PHE A 1 524 ? 26.404 -1.277 -11.960 1.00 85.56 524 PHE A O 1
ATOM 3970 N N . GLU A 1 525 ? 27.279 -3.232 -11.254 1.00 82.75 525 GLU A N 1
ATOM 3971 C CA . GLU A 1 525 ? 28.673 -2.795 -11.128 1.00 82.75 525 GLU A CA 1
ATOM 3972 C C . GLU A 1 525 ? 29.558 -3.363 -12.252 1.00 82.75 525 GLU A C 1
ATOM 3974 O O . GLU A 1 525 ? 30.703 -2.937 -12.383 1.00 82.75 525 GLU A O 1
ATOM 3979 N N . ASP A 1 526 ? 29.047 -4.300 -13.063 1.00 88.31 526 ASP A N 1
ATOM 3980 C CA . ASP A 1 526 ? 29.779 -4.899 -14.180 1.00 88.31 526 ASP A CA 1
ATOM 3981 C C . ASP A 1 526 ? 29.535 -4.128 -15.487 1.00 88.31 526 ASP A C 1
ATOM 3983 O O . ASP A 1 526 ? 28.417 -4.067 -16.015 1.00 88.31 526 ASP A O 1
ATOM 3987 N N . ASP A 1 527 ? 30.608 -3.547 -16.022 1.00 87.44 527 ASP A N 1
ATOM 3988 C CA . ASP A 1 527 ? 30.585 -2.769 -17.257 1.00 87.44 527 ASP A CA 1
ATOM 3989 C C . ASP A 1 527 ? 30.163 -3.610 -18.478 1.00 87.44 527 ASP A C 1
ATOM 3991 O O . ASP A 1 527 ? 29.427 -3.107 -19.330 1.00 87.44 527 ASP A O 1
ATOM 3995 N N . ASP A 1 528 ? 30.580 -4.881 -18.584 1.00 89.62 528 ASP A N 1
ATOM 3996 C CA . ASP A 1 528 ? 30.255 -5.730 -19.744 1.00 89.62 528 ASP A CA 1
ATOM 3997 C C . ASP A 1 528 ? 28.762 -6.065 -19.769 1.00 89.62 528 ASP A C 1
ATOM 3999 O O . ASP A 1 528 ? 28.084 -5.892 -20.791 1.00 89.62 528 ASP A O 1
ATOM 4003 N N . PHE A 1 529 ? 28.219 -6.442 -18.609 1.00 91.38 529 PHE A N 1
ATOM 4004 C CA . PHE A 1 529 ? 26.789 -6.683 -18.451 1.00 91.38 529 PHE A CA 1
ATOM 4005 C C . PHE A 1 529 ? 25.972 -5.436 -18.801 1.00 91.38 529 PHE A C 1
ATOM 4007 O O . PHE A 1 529 ? 25.006 -5.526 -19.565 1.00 91.38 529 PHE A O 1
ATOM 4014 N N . LEU A 1 530 ? 26.352 -4.262 -18.286 1.00 89.88 530 LEU A N 1
ATOM 4015 C CA . LEU A 1 530 ? 25.633 -3.016 -18.557 1.00 89.88 530 LEU A CA 1
ATOM 4016 C C . LEU A 1 530 ? 25.685 -2.624 -20.038 1.00 89.88 530 LEU A C 1
ATOM 4018 O O . LEU A 1 530 ? 24.657 -2.223 -20.590 1.00 89.88 530 LEU A O 1
ATOM 4022 N N . LEU A 1 531 ? 26.835 -2.776 -20.704 1.00 88.94 531 LEU A N 1
ATOM 4023 C CA . LEU A 1 531 ? 26.959 -2.520 -22.143 1.00 88.94 531 LEU A CA 1
ATOM 4024 C C . LEU A 1 531 ? 26.053 -3.456 -22.954 1.00 88.94 531 LEU A C 1
ATOM 4026 O O . LEU A 1 531 ? 25.344 -2.998 -23.854 1.00 88.94 531 LEU A O 1
ATOM 4030 N N . ARG A 1 532 ? 25.999 -4.746 -22.598 1.00 89.62 532 ARG A N 1
ATOM 4031 C CA . ARG A 1 532 ? 25.083 -5.719 -23.215 1.00 89.62 532 ARG A CA 1
ATOM 4032 C C . ARG A 1 532 ? 23.619 -5.384 -22.923 1.00 89.62 532 ARG A C 1
ATOM 4034 O O . ARG A 1 532 ? 22.804 -5.420 -23.842 1.00 89.62 532 ARG A O 1
ATOM 4041 N N . ALA A 1 533 ? 23.267 -4.989 -21.703 1.00 89.19 533 ALA A N 1
ATOM 4042 C CA . ALA A 1 533 ? 21.900 -4.613 -21.338 1.00 89.19 533 ALA A CA 1
ATOM 4043 C C . ALA A 1 533 ? 21.418 -3.370 -22.110 1.00 89.19 533 ALA A C 1
ATOM 4045 O O . ALA A 1 533 ? 20.291 -3.333 -22.608 1.00 89.19 533 ALA A O 1
ATOM 4046 N N . VAL A 1 534 ? 22.294 -2.382 -22.301 1.00 89.62 534 VAL A N 1
ATOM 4047 C CA . VAL A 1 534 ? 22.012 -1.158 -23.066 1.00 89.62 534 VAL A CA 1
ATOM 4048 C C . VAL A 1 534 ? 21.665 -1.439 -24.538 1.00 89.62 534 VAL A C 1
ATOM 4050 O O . VAL A 1 534 ? 20.869 -0.692 -25.123 1.00 89.62 534 VAL A O 1
ATOM 4053 N N . THR A 1 535 ? 22.194 -2.522 -25.131 1.00 87.69 535 THR A N 1
ATOM 4054 C CA . THR A 1 535 ? 21.803 -2.952 -26.492 1.00 87.69 535 THR A CA 1
ATOM 4055 C C . THR A 1 535 ? 20.319 -3.314 -26.578 1.00 87.69 535 THR A C 1
ATOM 4057 O O . THR A 1 535 ? 19.687 -3.070 -27.604 1.00 87.69 535 THR A O 1
ATOM 4060 N N . CYS A 1 536 ? 19.756 -3.871 -25.502 1.00 84.62 536 CYS A N 1
ATOM 4061 C CA . CYS A 1 536 ? 18.360 -4.290 -25.443 1.00 84.62 536 CYS A CA 1
ATOM 4062 C C . CYS A 1 536 ? 17.447 -3.092 -25.165 1.00 84.62 536 CYS A C 1
ATOM 4064 O O . CYS A 1 536 ? 16.464 -2.879 -25.874 1.00 84.62 536 CYS A O 1
ATOM 4066 N N . ASN A 1 537 ? 17.764 -2.298 -24.136 1.00 85.19 537 ASN A N 1
ATOM 4067 C CA . ASN A 1 537 ? 16.997 -1.105 -23.786 1.00 85.19 537 ASN A CA 1
ATOM 4068 C C . ASN A 1 537 ? 17.854 -0.117 -22.968 1.00 85.19 537 ASN A C 1
ATOM 4070 O O . ASN A 1 537 ? 18.466 -0.514 -21.972 1.00 85.19 537 ASN A O 1
ATOM 4074 N N . PRO A 1 538 ? 17.868 1.184 -23.320 1.00 86.12 538 PRO A N 1
ATOM 4075 C CA . PRO A 1 538 ? 18.694 2.179 -22.635 1.00 86.12 538 PRO A CA 1
ATOM 4076 C C . PRO A 1 538 ? 18.315 2.382 -21.158 1.00 86.12 538 PRO A C 1
ATOM 4078 O O . PRO A 1 538 ? 19.131 2.893 -20.394 1.00 86.12 538 PRO A O 1
ATOM 4081 N N . CYS A 1 539 ? 17.109 1.982 -20.730 1.00 85.31 539 CYS A N 1
ATOM 4082 C CA . CYS A 1 539 ? 16.666 2.128 -19.341 1.00 85.31 539 CYS A CA 1
ATOM 4083 C C . CYS A 1 539 ? 17.485 1.309 -18.335 1.00 85.31 539 CYS A C 1
ATOM 4085 O O . CYS A 1 539 ? 17.482 1.663 -17.154 1.00 85.31 539 CYS A O 1
ATOM 4087 N N . ALA A 1 540 ? 18.214 0.279 -18.789 1.00 86.62 540 ALA A N 1
ATOM 4088 C CA . ALA A 1 540 ? 19.113 -0.515 -17.951 1.00 86.62 540 ALA A CA 1
ATOM 4089 C C . ALA A 1 540 ? 20.102 0.373 -17.185 1.00 86.62 540 ALA A C 1
ATOM 4091 O O . ALA A 1 540 ? 20.359 0.154 -16.002 1.00 86.62 540 ALA A O 1
ATOM 4092 N N . LEU A 1 541 ? 20.572 1.444 -17.831 1.00 86.69 541 LEU A N 1
ATOM 4093 C CA . LEU A 1 541 ? 21.518 2.361 -17.219 1.00 86.69 541 LEU A CA 1
ATOM 4094 C C . LEU A 1 541 ? 20.900 3.198 -16.095 1.00 86.69 541 LEU A C 1
ATOM 4096 O O . LEU A 1 541 ? 21.620 3.650 -15.219 1.00 86.69 541 LEU A O 1
ATOM 4100 N N . GLY A 1 542 ? 19.577 3.367 -16.044 1.00 83.75 542 GLY A N 1
ATOM 4101 C CA . GLY A 1 542 ? 18.917 4.065 -14.938 1.00 83.75 542 GLY A CA 1
ATOM 4102 C C . GLY A 1 542 ? 19.091 3.380 -13.575 1.00 83.75 542 GLY A C 1
ATOM 4103 O O . GLY A 1 542 ? 18.972 4.048 -12.550 1.00 83.75 542 GLY A O 1
ATOM 4104 N N . LEU A 1 543 ? 19.382 2.074 -13.561 1.00 81.94 543 LEU A N 1
ATOM 4105 C CA . LEU A 1 543 ? 19.638 1.284 -12.350 1.00 81.94 543 LEU A CA 1
ATOM 4106 C C . LEU A 1 543 ? 21.127 1.222 -11.976 1.00 81.94 543 LEU A C 1
ATOM 4108 O O . LEU A 1 543 ? 21.451 0.785 -10.873 1.00 81.94 543 LEU A O 1
ATOM 4112 N N . ALA A 1 544 ? 22.020 1.670 -12.864 1.00 86.88 544 ALA A N 1
ATOM 4113 C CA . ALA A 1 544 ? 23.453 1.702 -12.608 1.00 86.88 544 ALA A CA 1
ATOM 4114 C C . ALA A 1 544 ? 23.813 2.732 -11.525 1.00 86.88 544 ALA A C 1
ATOM 4116 O O . ALA A 1 544 ? 23.143 3.763 -11.344 1.00 86.88 544 ALA A O 1
ATOM 4117 N N . SER A 1 545 ? 24.908 2.461 -10.813 1.00 87.56 545 SER A N 1
ATOM 4118 C CA . SER A 1 545 ? 25.417 3.345 -9.767 1.00 87.56 545 SER A CA 1
ATOM 4119 C C . SER A 1 545 ? 25.753 4.738 -10.319 1.00 87.56 545 SER A C 1
ATOM 4121 O O . SER A 1 545 ? 25.936 4.948 -11.522 1.00 87.56 545 SER A O 1
ATOM 4123 N N . HIS A 1 546 ? 25.803 5.735 -9.433 1.00 86.62 546 HIS A N 1
ATOM 4124 C CA . HIS A 1 546 ? 26.199 7.085 -9.834 1.00 86.62 546 HIS A CA 1
ATOM 4125 C C . HIS A 1 546 ? 27.616 7.102 -10.428 1.00 86.62 546 HIS A C 1
ATOM 4127 O O . HIS A 1 546 ? 27.850 7.819 -11.396 1.00 86.62 546 HIS A O 1
ATOM 4133 N N . ASP A 1 547 ? 28.520 6.280 -9.890 1.00 87.38 547 ASP A N 1
ATOM 4134 C CA . ASP A 1 547 ? 29.921 6.217 -10.303 1.00 87.38 547 ASP A CA 1
ATOM 4135 C C . ASP A 1 547 ? 30.050 5.786 -11.768 1.00 87.38 547 ASP A C 1
ATOM 4137 O O . ASP A 1 547 ? 30.653 6.514 -12.557 1.00 87.38 547 ASP A O 1
ATOM 4141 N N . VAL A 1 548 ? 29.369 4.704 -12.168 1.00 87.69 548 VAL A N 1
ATOM 4142 C CA . VAL A 1 548 ? 29.351 4.217 -13.561 1.00 87.69 548 VAL A CA 1
ATOM 4143 C C . VAL A 1 548 ? 28.763 5.268 -14.508 1.00 87.69 548 VAL A C 1
ATOM 4145 O O . VAL A 1 548 ? 29.332 5.572 -15.554 1.00 87.69 548 VAL A O 1
ATOM 4148 N N . ARG A 1 549 ? 27.649 5.905 -14.120 1.00 89.38 549 ARG A N 1
ATOM 4149 C CA . ARG A 1 549 ? 26.994 6.944 -14.941 1.00 89.38 549 ARG A CA 1
ATOM 4150 C C . ARG A 1 549 ? 27.785 8.245 -15.033 1.00 89.38 549 ARG A C 1
ATOM 4152 O O . ARG A 1 549 ? 27.443 9.083 -15.868 1.00 89.38 549 ARG A O 1
ATOM 4159 N N . SER A 1 550 ? 28.771 8.432 -14.157 1.00 90.25 550 SER A N 1
ATOM 4160 C CA . SER A 1 550 ? 29.657 9.595 -14.106 1.00 90.25 550 SER A CA 1
ATOM 4161 C C . SER A 1 550 ? 31.019 9.354 -14.762 1.00 90.25 550 SER A C 1
ATOM 4163 O O . SER A 1 550 ? 31.748 10.322 -14.972 1.00 90.25 550 SER A O 1
ATOM 4165 N N . ASP A 1 551 ? 31.360 8.109 -15.126 1.00 91.88 551 ASP A N 1
ATOM 4166 C CA . ASP A 1 551 ? 32.601 7.802 -15.840 1.00 91.88 551 ASP A CA 1
ATOM 4167 C C . ASP A 1 551 ? 32.493 8.194 -17.329 1.00 91.88 551 ASP A C 1
ATOM 4169 O O . ASP A 1 551 ? 31.723 7.586 -18.084 1.00 91.88 551 ASP A O 1
ATOM 4173 N N . PRO A 1 552 ? 33.292 9.172 -17.807 1.00 90.25 552 PRO A N 1
ATOM 4174 C CA . PRO A 1 552 ? 33.286 9.564 -19.209 1.00 90.25 552 PRO A CA 1
ATOM 4175 C C . PRO A 1 552 ? 33.657 8.419 -20.160 1.00 90.25 552 PRO A C 1
ATOM 4177 O O . PRO A 1 552 ? 33.194 8.411 -21.299 1.00 90.25 552 PRO A O 1
ATOM 4180 N N . LYS A 1 553 ? 34.523 7.480 -19.749 1.00 91.94 553 LYS A N 1
ATOM 4181 C CA . LYS A 1 553 ? 34.997 6.412 -20.646 1.00 91.94 553 LYS A CA 1
ATOM 4182 C C . LYS A 1 553 ? 33.898 5.400 -20.918 1.00 91.94 553 LYS A C 1
ATOM 4184 O O . LYS A 1 553 ? 33.582 5.166 -22.085 1.00 91.94 553 LYS A O 1
ATOM 4189 N N . PHE A 1 554 ? 33.306 4.866 -19.854 1.00 93.06 554 PHE A N 1
ATOM 4190 C CA . PHE A 1 554 ? 32.167 3.967 -19.950 1.00 93.06 554 PHE A CA 1
ATOM 4191 C C . PHE A 1 554 ? 31.004 4.625 -20.708 1.00 93.06 554 PHE A C 1
ATOM 4193 O O . PHE A 1 554 ? 30.467 4.046 -21.651 1.00 93.06 554 PHE A O 1
ATOM 4200 N N . MET A 1 555 ? 30.662 5.880 -20.384 1.00 92.81 555 MET A N 1
ATOM 4201 C CA . MET A 1 555 ? 29.551 6.564 -21.050 1.00 92.81 555 MET A CA 1
ATOM 4202 C C . MET A 1 555 ? 29.767 6.761 -22.555 1.00 92.81 555 MET A C 1
ATOM 4204 O O . MET A 1 555 ? 28.804 6.643 -23.309 1.00 92.81 555 MET A O 1
ATOM 4208 N N . LEU A 1 556 ? 30.996 7.024 -23.020 1.00 90.94 556 LEU A N 1
ATOM 4209 C CA . LEU A 1 556 ? 31.282 7.091 -24.461 1.00 90.94 556 LEU A CA 1
ATOM 4210 C C . LEU A 1 556 ? 31.071 5.731 -25.148 1.00 90.94 556 LEU A C 1
ATOM 4212 O O . LEU A 1 556 ? 30.467 5.688 -26.217 1.00 90.94 556 LEU A O 1
ATOM 4216 N N . GLN A 1 557 ? 31.498 4.631 -24.519 1.00 91.50 557 GLN A N 1
ATOM 4217 C CA . GLN A 1 557 ? 31.276 3.274 -25.039 1.00 91.50 557 GLN A CA 1
ATOM 4218 C C . GLN A 1 557 ? 29.783 2.918 -25.076 1.00 91.50 557 GLN A C 1
ATOM 4220 O O . GLN A 1 557 ? 29.285 2.419 -26.082 1.00 91.50 557 GLN A O 1
ATOM 4225 N N . ALA A 1 558 ? 29.037 3.234 -24.015 1.00 91.50 558 ALA A N 1
ATOM 4226 C CA . ALA A 1 558 ? 27.598 2.990 -23.963 1.00 91.50 558 ALA A CA 1
ATOM 4227 C C . ALA A 1 558 ? 26.838 3.797 -25.033 1.00 91.50 558 ALA A C 1
ATOM 4229 O O . ALA A 1 558 ? 25.895 3.295 -25.644 1.00 91.50 558 ALA A O 1
ATOM 4230 N N . ILE A 1 559 ? 27.263 5.037 -25.289 1.00 91.50 559 ILE A N 1
ATOM 4231 C CA . ILE A 1 559 ? 26.710 5.910 -26.332 1.00 91.50 559 ILE A CA 1
ATOM 4232 C C . ILE A 1 559 ? 26.980 5.370 -27.742 1.00 91.50 559 ILE A C 1
ATOM 4234 O O . ILE A 1 559 ? 26.128 5.510 -28.622 1.00 91.50 559 ILE A O 1
ATOM 4238 N N . GLU A 1 560 ? 28.153 4.777 -27.970 1.00 89.88 560 GLU A N 1
ATOM 4239 C CA . GLU A 1 560 ? 28.494 4.122 -29.237 1.00 89.88 560 GLU A CA 1
ATOM 4240 C C . GLU A 1 560 ? 27.536 2.964 -29.539 1.00 89.88 560 GLU A C 1
ATOM 4242 O O . GLU A 1 560 ? 27.090 2.808 -30.676 1.00 89.88 560 GLU A O 1
ATOM 4247 N N . VAL A 1 561 ? 27.151 2.212 -28.505 1.00 90.50 561 VAL A N 1
ATOM 4248 C CA . VAL A 1 561 ? 26.172 1.125 -28.604 1.00 90.50 561 VAL A CA 1
ATOM 4249 C C . VAL A 1 561 ? 24.746 1.656 -28.789 1.00 90.50 561 VAL A C 1
ATOM 4251 O O . VAL A 1 561 ? 24.014 1.177 -29.657 1.00 90.50 561 VAL A O 1
ATOM 4254 N N . ASN A 1 562 ? 24.325 2.626 -27.971 1.00 89.44 562 ASN A N 1
ATOM 4255 C CA . ASN A 1 562 ? 22.977 3.187 -28.009 1.00 89.44 562 ASN A CA 1
ATOM 4256 C C . ASN A 1 562 ? 22.968 4.680 -27.614 1.00 89.44 562 ASN A C 1
ATOM 4258 O O . ASN A 1 562 ? 23.082 5.001 -26.430 1.00 89.44 562 ASN A O 1
ATOM 4262 N N . PRO A 1 563 ? 22.731 5.613 -28.555 1.00 89.44 563 PRO A N 1
ATOM 4263 C CA . PRO A 1 563 ? 22.776 7.055 -28.290 1.00 89.44 563 PRO A CA 1
ATOM 4264 C C . PRO A 1 563 ? 21.790 7.538 -27.216 1.00 89.44 563 PRO A C 1
ATOM 4266 O O . PRO A 1 563 ? 22.044 8.544 -26.547 1.00 89.44 563 PRO A O 1
ATOM 4269 N N . ALA A 1 564 ? 20.670 6.831 -27.031 1.00 87.94 564 ALA A N 1
ATOM 4270 C CA . ALA A 1 564 ? 19.625 7.218 -26.088 1.00 87.94 564 ALA A CA 1
ATOM 4271 C C . ALA A 1 564 ? 20.084 7.143 -24.625 1.00 87.94 564 ALA A C 1
ATOM 4273 O O . ALA A 1 564 ? 19.494 7.805 -23.770 1.00 87.94 564 ALA A O 1
ATOM 4274 N N . VAL A 1 565 ? 21.157 6.401 -24.313 1.00 91.12 565 VAL A N 1
ATOM 4275 C CA . VAL A 1 565 ? 21.689 6.322 -22.940 1.00 91.12 565 VAL A CA 1
ATOM 4276 C C . VAL A 1 565 ? 22.225 7.643 -22.416 1.00 91.12 565 VAL A C 1
ATOM 4278 O O . VAL A 1 565 ? 22.317 7.821 -21.202 1.00 91.12 565 VAL A O 1
ATOM 4281 N N . PHE A 1 566 ? 22.522 8.596 -23.304 1.00 89.19 566 PHE A N 1
ATOM 4282 C CA . PHE A 1 566 ? 22.960 9.929 -22.911 1.00 89.19 566 PHE A CA 1
ATOM 4283 C C . PHE A 1 566 ? 21.982 10.587 -21.919 1.00 89.19 566 PHE A C 1
ATOM 4285 O O . PHE A 1 566 ? 22.420 11.282 -21.003 1.00 89.19 566 PHE A O 1
ATOM 4292 N N . GLN A 1 567 ? 20.676 10.301 -22.000 1.00 87.00 567 GLN A N 1
ATOM 4293 C CA . GLN A 1 567 ? 19.682 10.830 -21.055 1.00 87.00 567 GLN A CA 1
ATOM 4294 C C . GLN A 1 567 ? 19.881 10.354 -19.602 1.00 87.00 567 GLN A C 1
ATOM 4296 O O . GLN A 1 567 ? 19.441 11.027 -18.673 1.00 87.00 567 GLN A O 1
ATOM 4301 N N . TYR A 1 568 ? 20.562 9.224 -19.391 1.00 88.12 568 TYR A N 1
ATOM 4302 C CA . TYR A 1 568 ? 20.821 8.643 -18.069 1.00 88.12 568 TYR A CA 1
ATOM 4303 C C . TYR A 1 568 ? 22.182 9.040 -17.475 1.00 88.12 568 TYR A C 1
ATOM 4305 O O . TYR A 1 568 ? 22.425 8.762 -16.297 1.00 88.12 568 TYR A O 1
ATOM 4313 N N . SER A 1 569 ? 23.036 9.733 -18.243 1.00 88.56 569 SER A N 1
ATOM 4314 C CA . SER A 1 569 ? 24.281 10.333 -17.731 1.00 88.56 569 SER A CA 1
ATOM 4315 C C . SER A 1 569 ? 24.017 11.261 -16.537 1.00 88.56 569 SER A C 1
ATOM 4317 O O . SER A 1 569 ? 22.886 11.707 -16.297 1.00 88.56 569 SER A O 1
ATOM 4319 N N . THR A 1 570 ? 25.047 11.563 -15.750 1.00 89.69 570 THR A N 1
ATOM 4320 C CA . THR A 1 570 ? 24.896 12.542 -14.669 1.00 89.69 570 THR A CA 1
ATOM 4321 C C . THR A 1 570 ? 24.798 13.969 -15.208 1.00 89.69 570 THR A C 1
ATOM 4323 O O . THR A 1 570 ? 25.143 14.264 -16.355 1.00 89.69 570 THR A O 1
ATOM 4326 N N . PHE A 1 571 ? 24.284 14.883 -14.383 1.00 86.31 571 PHE A N 1
ATOM 4327 C CA . PHE A 1 571 ? 24.149 16.284 -14.777 1.00 86.31 571 PHE A CA 1
ATOM 4328 C C . PHE A 1 571 ? 25.514 16.923 -15.072 1.00 86.31 571 PHE A C 1
ATOM 4330 O O . PHE A 1 571 ? 25.617 17.708 -16.011 1.00 86.31 571 PHE A O 1
ATOM 4337 N N . GLU A 1 572 ? 26.560 16.552 -14.329 1.00 87.38 572 GLU A N 1
ATOM 4338 C CA . GLU A 1 572 ? 27.915 17.073 -14.516 1.00 87.38 572 GLU A CA 1
ATOM 4339 C C . GLU A 1 572 ? 28.464 16.715 -15.901 1.00 87.38 572 GLU A C 1
ATOM 4341 O O . GLU A 1 572 ? 28.923 17.602 -16.620 1.00 87.38 572 GLU A O 1
ATOM 4346 N N . LEU A 1 573 ? 28.341 15.448 -16.318 1.00 87.19 573 LEU A N 1
ATOM 4347 C CA . LEU A 1 573 ? 28.784 15.001 -17.643 1.00 87.19 573 LEU A CA 1
ATOM 4348 C C . LEU A 1 573 ? 27.991 15.650 -18.777 1.00 87.19 573 LEU A C 1
ATOM 4350 O O . LEU A 1 573 ? 28.570 16.011 -19.800 1.00 87.19 573 LEU A O 1
ATOM 4354 N N . ARG A 1 574 ? 26.678 15.853 -18.605 1.00 84.88 574 ARG A N 1
ATOM 4355 C CA . ARG A 1 574 ? 25.871 16.576 -19.605 1.00 84.88 574 ARG A CA 1
ATOM 4356 C C . ARG A 1 574 ? 26.298 18.029 -19.777 1.00 84.88 574 ARG A C 1
ATOM 4358 O O . ARG A 1 574 ? 26.050 18.605 -20.832 1.00 84.88 574 ARG A O 1
ATOM 4365 N N . GLN A 1 575 ? 26.910 18.635 -18.762 1.00 83.12 575 GLN A N 1
ATOM 4366 C CA . GLN A 1 575 ? 27.430 19.998 -18.846 1.00 83.12 575 GLN A CA 1
ATOM 4367 C C . GLN A 1 575 ? 28.889 20.059 -19.327 1.00 83.12 575 GLN A C 1
ATOM 4369 O O . GLN A 1 575 ? 29.362 21.137 -19.699 1.00 83.12 575 GLN A O 1
ATOM 4374 N N . ASP A 1 576 ? 29.605 18.940 -19.382 1.00 88.44 576 ASP A N 1
ATOM 4375 C CA . ASP A 1 576 ? 30.981 18.912 -19.870 1.00 88.44 576 ASP A CA 1
ATOM 4376 C C . ASP A 1 576 ? 31.023 19.082 -21.402 1.00 88.44 576 ASP A C 1
ATOM 4378 O O . ASP A 1 576 ? 30.500 18.271 -22.170 1.00 88.44 576 ASP A O 1
ATOM 4382 N N . HIS A 1 577 ? 31.639 20.180 -21.853 1.00 84.44 577 HIS A N 1
ATOM 4383 C CA . HIS A 1 577 ? 31.802 20.494 -23.273 1.00 84.44 577 HIS A CA 1
ATOM 4384 C C . HIS A 1 577 ? 32.713 19.503 -24.001 1.00 84.44 577 HIS A C 1
ATOM 4386 O O . HIS A 1 577 ? 32.406 19.134 -25.135 1.00 84.44 577 HIS A O 1
ATOM 4392 N N . ASP A 1 578 ? 33.800 19.058 -23.370 1.00 87.94 578 ASP A N 1
ATOM 4393 C CA . ASP A 1 578 ? 34.779 18.175 -24.007 1.00 87.94 578 ASP A CA 1
ATOM 4394 C C . ASP A 1 578 ? 34.201 16.771 -24.181 1.00 87.94 578 ASP A C 1
ATOM 4396 O O . ASP A 1 578 ? 34.395 16.131 -25.220 1.00 87.94 578 ASP A O 1
ATOM 4400 N N . PHE A 1 579 ? 33.461 16.298 -23.176 1.00 90.38 579 PHE A N 1
ATOM 4401 C CA . PHE A 1 579 ? 32.733 15.036 -23.249 1.00 90.38 579 PHE A CA 1
ATOM 4402 C C . PHE A 1 579 ? 31.669 15.072 -24.350 1.00 90.38 579 PHE A C 1
ATOM 4404 O O . PHE A 1 579 ? 31.675 14.216 -25.236 1.00 90.38 579 PHE A O 1
ATOM 4411 N N . LEU A 1 580 ? 30.805 16.092 -24.344 1.00 87.25 580 LEU A N 1
ATOM 4412 C CA . LEU A 1 580 ? 29.758 16.264 -25.351 1.00 87.25 580 LEU A CA 1
ATOM 4413 C C . LEU A 1 580 ? 30.315 16.358 -26.773 1.00 87.25 580 LEU A C 1
ATOM 4415 O O . LEU A 1 580 ? 29.766 15.748 -27.690 1.00 87.25 580 LEU A O 1
ATOM 4419 N N . PHE A 1 581 ? 31.408 17.100 -26.958 1.00 87.06 581 PHE A N 1
ATOM 4420 C CA . PHE A 1 581 ? 32.075 17.213 -28.250 1.00 87.06 581 PHE A CA 1
ATOM 4421 C C . PHE A 1 581 ? 32.575 15.847 -28.739 1.00 87.06 581 PHE A C 1
ATOM 4423 O O . PHE A 1 581 ? 32.306 15.464 -29.879 1.00 87.06 581 PHE A O 1
ATOM 4430 N N . LYS A 1 582 ? 33.250 15.077 -27.872 1.00 88.50 582 LYS A N 1
ATOM 4431 C CA . LYS A 1 582 ? 33.732 13.724 -28.201 1.00 88.50 582 LYS A CA 1
ATOM 4432 C C . LYS A 1 582 ? 32.580 12.770 -28.522 1.00 88.50 582 LYS A C 1
ATOM 4434 O O . LYS A 1 582 ? 32.641 12.097 -29.550 1.00 88.50 582 LYS A O 1
ATOM 4439 N N . ALA A 1 583 ? 31.528 12.769 -27.702 1.00 88.69 583 ALA A N 1
ATOM 4440 C CA . ALA A 1 583 ? 30.345 11.933 -27.895 1.00 88.69 583 ALA A CA 1
ATOM 4441 C C . ALA A 1 583 ? 29.648 12.236 -29.231 1.00 88.69 583 ALA A C 1
ATOM 4443 O O . ALA A 1 583 ? 29.356 11.319 -29.994 1.00 88.69 583 ALA A O 1
ATOM 4444 N N . ALA A 1 584 ? 29.447 13.517 -29.561 1.00 86.75 584 ALA A N 1
ATOM 4445 C CA . ALA A 1 584 ? 28.802 13.928 -30.808 1.00 86.75 584 ALA A CA 1
ATOM 4446 C C . ALA A 1 584 ? 29.663 13.651 -32.056 1.00 86.75 584 ALA A C 1
ATOM 4448 O O . ALA A 1 584 ? 29.126 13.344 -33.121 1.00 86.75 584 ALA A O 1
ATOM 4449 N N . CYS A 1 585 ? 30.994 13.731 -31.944 1.00 86.94 585 CYS A N 1
ATOM 4450 C CA . CYS A 1 585 ? 31.896 13.378 -33.044 1.00 86.94 585 CYS A CA 1
ATOM 4451 C C . CYS A 1 585 ? 31.900 11.866 -33.333 1.00 86.94 585 CYS A C 1
ATOM 4453 O O . CYS A 1 585 ? 31.949 11.461 -34.500 1.00 86.94 585 CYS A O 1
ATOM 4455 N N . GLN A 1 586 ? 31.846 11.033 -32.288 1.00 87.19 586 GLN A N 1
ATOM 4456 C CA . GLN A 1 586 ? 31.766 9.574 -32.418 1.00 87.19 586 GLN A CA 1
ATOM 4457 C C . GLN A 1 586 ? 30.391 9.140 -32.939 1.00 87.19 586 GLN A C 1
ATOM 4459 O O . GLN A 1 586 ? 30.311 8.464 -33.967 1.00 87.19 586 GLN A O 1
ATOM 4464 N N . THR A 1 587 ? 29.325 9.620 -32.295 1.00 89.25 587 THR A N 1
ATOM 4465 C CA . THR A 1 587 ? 27.941 9.216 -32.560 1.00 89.25 587 THR A CA 1
ATOM 4466 C C . THR A 1 587 ? 27.035 10.447 -32.670 1.00 89.25 587 THR A C 1
ATOM 4468 O O . THR A 1 587 ? 26.487 10.921 -31.672 1.00 89.25 587 THR A O 1
ATOM 4471 N N . PRO A 1 588 ? 26.807 10.976 -33.886 1.00 86.19 588 PRO A N 1
ATOM 4472 C CA . PRO A 1 588 ? 26.059 12.222 -34.058 1.00 86.19 588 PRO A CA 1
ATOM 4473 C C . PRO A 1 588 ? 24.595 12.176 -33.601 1.00 86.19 588 PRO A C 1
ATOM 4475 O O . PRO A 1 588 ? 24.028 13.212 -33.253 1.00 86.19 588 PRO A O 1
ATOM 4478 N N . ALA A 1 589 ? 23.996 10.982 -33.539 1.00 87.19 589 ALA A N 1
ATOM 4479 C CA . ALA A 1 589 ? 22.633 10.772 -33.048 1.00 87.19 589 ALA A CA 1
ATOM 4480 C C . ALA A 1 589 ? 22.433 11.225 -31.589 1.00 87.19 589 ALA A C 1
ATOM 4482 O O . ALA A 1 589 ? 21.320 11.582 -31.211 1.00 87.19 589 ALA A O 1
ATOM 4483 N N . VAL A 1 590 ? 23.505 11.309 -30.788 1.00 87.31 590 VAL A N 1
ATOM 4484 C CA . VAL A 1 590 ? 23.463 11.836 -29.409 1.00 87.31 590 VAL A CA 1
ATOM 4485 C C . VAL A 1 590 ? 22.903 13.251 -29.363 1.00 87.31 590 VAL A C 1
ATOM 4487 O O . VAL A 1 590 ? 22.224 13.607 -28.402 1.00 87.31 590 VAL A O 1
ATOM 4490 N N . LEU A 1 591 ? 23.117 14.049 -30.417 1.00 84.69 591 LEU A N 1
ATOM 4491 C CA . LEU A 1 591 ? 22.589 15.408 -30.499 1.00 84.69 591 LEU A CA 1
ATOM 4492 C C . LEU A 1 591 ? 21.063 15.444 -30.342 1.00 84.69 591 LEU A C 1
ATOM 4494 O O . LEU A 1 591 ? 20.573 16.416 -29.781 1.00 84.69 591 LEU A O 1
ATOM 4498 N N . GLN A 1 592 ? 20.330 14.382 -30.706 1.00 84.25 592 GLN A N 1
ATOM 4499 C CA . GLN A 1 592 ? 18.876 14.248 -30.504 1.00 84.25 592 GLN A CA 1
ATOM 4500 C C . GLN A 1 592 ? 18.452 14.046 -29.040 1.00 84.25 592 GLN A C 1
ATOM 4502 O O . GLN A 1 592 ? 17.260 14.128 -28.730 1.00 84.25 592 GLN A O 1
ATOM 4507 N N . HIS A 1 593 ? 19.406 13.876 -28.121 1.00 82.94 593 HIS A N 1
ATOM 4508 C CA . HIS A 1 593 ? 19.177 13.745 -26.678 1.00 82.94 593 HIS A CA 1
ATOM 4509 C C . HIS A 1 593 ? 19.827 14.863 -25.836 1.00 82.94 593 HIS A C 1
ATOM 4511 O O . HIS A 1 593 ? 19.608 14.915 -24.632 1.00 82.94 593 HIS A O 1
ATOM 4517 N N . VAL A 1 594 ? 20.592 15.778 -26.450 1.00 83.06 594 VAL A N 1
ATOM 4518 C CA . VAL A 1 594 ? 21.201 16.953 -25.779 1.00 83.06 594 VAL A CA 1
ATOM 4519 C C . VAL A 1 594 ? 20.167 18.057 -25.513 1.00 83.06 594 VAL A C 1
ATOM 4521 O O . VAL A 1 594 ? 19.226 18.192 -26.279 1.00 83.06 594 VAL A O 1
ATOM 4524 N N . ASP A 1 595 ? 20.329 18.881 -24.478 1.00 77.00 595 ASP A N 1
ATOM 4525 C CA . ASP A 1 595 ? 19.416 20.002 -24.202 1.00 77.00 595 ASP A CA 1
ATOM 4526 C C . ASP A 1 595 ? 19.371 21.046 -25.339 1.00 77.00 595 ASP A C 1
ATOM 4528 O O . ASP A 1 595 ? 20.392 21.380 -25.955 1.00 77.00 595 ASP A O 1
ATOM 4532 N N . ASP A 1 596 ? 18.194 21.639 -25.569 1.00 71.06 596 ASP A N 1
ATOM 4533 C CA . ASP A 1 596 ? 17.947 22.559 -26.691 1.00 71.06 596 ASP A CA 1
ATOM 4534 C C . ASP A 1 596 ? 18.856 23.801 -26.694 1.00 71.06 596 ASP A C 1
ATOM 4536 O O . ASP A 1 596 ? 19.197 24.308 -27.758 1.00 71.06 596 ASP A O 1
ATOM 4540 N N . GLN A 1 597 ? 19.321 24.270 -25.529 1.00 72.38 597 GLN A N 1
ATOM 4541 C CA . GLN A 1 597 ? 20.231 25.422 -25.449 1.00 72.38 597 GLN A CA 1
ATOM 4542 C C . GLN A 1 597 ? 21.577 25.162 -26.141 1.00 72.38 597 GLN A C 1
ATOM 4544 O O . GLN A 1 597 ? 22.074 26.032 -26.852 1.00 72.38 597 GLN A O 1
ATOM 4549 N N . ARG A 1 598 ? 22.159 23.965 -25.979 1.00 68.19 598 ARG A N 1
ATOM 4550 C CA . ARG A 1 598 ? 23.434 23.605 -26.627 1.00 68.19 598 ARG A CA 1
ATOM 4551 C C . ARG A 1 598 ? 23.250 23.176 -28.079 1.00 68.19 598 ARG A C 1
ATOM 4553 O O . ARG A 1 598 ? 24.153 23.369 -28.885 1.00 68.19 598 ARG A O 1
ATOM 4560 N N . ARG A 1 599 ? 22.066 22.668 -28.439 1.00 65.56 599 ARG A N 1
ATOM 4561 C CA . ARG A 1 599 ? 21.677 22.426 -29.841 1.00 65.56 599 ARG A CA 1
ATOM 4562 C C . ARG A 1 599 ? 21.517 23.701 -30.669 1.00 65.56 599 ARG A C 1
ATOM 4564 O O . ARG A 1 599 ? 21.325 23.603 -31.876 1.00 65.56 599 ARG A O 1
ATOM 4571 N N . LEU A 1 600 ? 21.532 24.873 -30.043 1.00 65.56 600 LEU A N 1
ATOM 4572 C CA . LEU A 1 600 ? 21.393 26.165 -30.714 1.00 65.56 600 LEU A CA 1
ATOM 4573 C C . LEU A 1 600 ? 22.692 26.983 -30.701 1.00 65.56 600 LEU A C 1
ATOM 4575 O O . LEU A 1 600 ? 22.718 28.076 -31.264 1.00 65.56 600 LEU A O 1
ATOM 4579 N N . ASP A 1 601 ? 23.768 26.470 -30.093 1.00 83.12 601 ASP A N 1
ATOM 4580 C CA . ASP A 1 601 ? 25.074 27.126 -30.114 1.00 83.12 601 ASP A CA 1
ATOM 4581 C C . ASP A 1 601 ? 25.810 26.831 -31.429 1.00 83.12 601 ASP A C 1
ATOM 4583 O O . ASP A 1 601 ? 26.344 25.742 -31.657 1.00 83.12 601 ASP A O 1
ATOM 4587 N N . ASP A 1 602 ? 25.855 27.839 -32.297 1.00 81.69 602 ASP A N 1
ATOM 4588 C CA . ASP A 1 602 ? 26.527 27.766 -33.590 1.00 81.69 602 ASP A CA 1
ATOM 4589 C C . ASP A 1 602 ? 28.011 27.416 -33.479 1.00 81.69 602 ASP A C 1
ATOM 4591 O O . ASP A 1 602 ? 28.537 26.752 -34.371 1.00 81.69 602 ASP A O 1
ATOM 4595 N N . GLY A 1 603 ? 28.706 27.882 -32.435 1.00 83.00 603 GLY A N 1
ATOM 4596 C CA . GLY A 1 603 ? 30.135 27.611 -32.272 1.00 83.00 603 GLY A CA 1
ATOM 4597 C C . GLY A 1 603 ? 30.375 26.117 -32.092 1.00 83.00 603 GLY A C 1
ATOM 4598 O O . GLY A 1 603 ? 31.091 25.494 -32.876 1.00 83.00 603 GLY A O 1
ATOM 4599 N N . PHE A 1 604 ? 29.672 25.540 -31.121 1.00 85.25 604 PHE A N 1
ATOM 4600 C CA . PHE A 1 604 ? 29.729 24.119 -30.801 1.00 85.25 604 PHE A CA 1
ATOM 4601 C C . PHE A 1 604 ? 29.319 23.229 -31.985 1.00 85.25 604 PHE A C 1
ATOM 4603 O O . PHE A 1 604 ? 30.030 22.283 -32.332 1.00 85.25 604 PHE A O 1
ATOM 4610 N N . LEU A 1 605 ? 28.207 23.546 -32.656 1.00 85.50 605 LEU A N 1
ATOM 4611 C CA . LEU A 1 605 ? 27.730 22.754 -33.792 1.00 85.50 605 LEU A CA 1
ATOM 4612 C C . LEU A 1 605 ? 28.675 22.814 -34.998 1.00 85.50 605 LEU A C 1
ATOM 4614 O O . LEU A 1 605 ? 28.907 21.791 -35.645 1.00 85.50 605 LEU A O 1
ATOM 4618 N N . LEU A 1 606 ? 29.234 23.986 -35.312 1.00 86.19 606 LEU A N 1
ATOM 4619 C CA . LEU A 1 606 ? 30.165 24.132 -36.434 1.00 86.19 606 LEU A CA 1
ATOM 4620 C C . LEU A 1 606 ? 31.495 23.416 -36.184 1.00 86.19 606 LEU A C 1
ATOM 4622 O O . LEU A 1 606 ? 32.081 22.896 -37.137 1.00 86.19 606 LEU A O 1
ATOM 4626 N N . ASP A 1 607 ? 31.952 23.354 -34.932 1.00 87.06 607 ASP A N 1
ATOM 4627 C CA . ASP A 1 607 ? 33.146 22.593 -34.563 1.00 87.06 607 ASP A CA 1
ATOM 4628 C C . ASP A 1 607 ? 32.920 21.081 -34.735 1.00 87.06 607 ASP A C 1
ATOM 4630 O O . ASP A 1 607 ? 33.803 20.387 -35.245 1.00 87.06 607 ASP A O 1
ATOM 4634 N N . ILE A 1 608 ? 31.719 20.570 -34.427 1.00 87.56 608 ILE A N 1
ATOM 4635 C CA . ILE A 1 608 ? 31.350 19.172 -34.717 1.00 87.56 608 ILE A CA 1
ATOM 4636 C C . ILE A 1 608 ? 31.295 18.932 -36.230 1.00 87.56 608 ILE A C 1
ATOM 4638 O O . ILE A 1 608 ? 31.884 17.970 -36.718 1.00 87.56 608 ILE A O 1
ATOM 4642 N N . ILE A 1 609 ? 30.635 19.809 -36.998 1.00 88.06 609 ILE A N 1
ATOM 4643 C CA . ILE A 1 609 ? 30.497 19.681 -38.464 1.00 88.06 609 ILE A CA 1
ATOM 4644 C C . ILE A 1 609 ? 31.862 19.681 -39.162 1.00 88.06 609 ILE A C 1
ATOM 4646 O O . ILE A 1 609 ? 32.055 18.971 -40.156 1.00 88.06 609 ILE A O 1
ATOM 4650 N N . ALA A 1 610 ? 32.819 20.457 -38.642 1.00 88.31 610 ALA A N 1
ATOM 4651 C CA . ALA A 1 610 ? 34.180 20.488 -39.161 1.00 88.31 610 ALA A CA 1
ATOM 4652 C C . ALA A 1 610 ? 34.840 19.098 -39.132 1.00 88.31 610 ALA A C 1
ATOM 4654 O O . ALA A 1 610 ? 35.571 18.765 -40.063 1.00 88.31 610 ALA A O 1
ATOM 4655 N N . VAL A 1 611 ? 34.541 18.277 -38.119 1.00 89.19 611 VAL A N 1
ATOM 4656 C CA . VAL A 1 611 ? 35.031 16.895 -37.998 1.00 89.19 611 VAL A CA 1
ATOM 4657 C C . VAL A 1 611 ? 34.098 15.905 -38.706 1.00 89.19 611 VAL A C 1
ATOM 4659 O O . VAL A 1 611 ? 34.565 15.042 -39.449 1.00 89.19 611 VAL A O 1
ATOM 4662 N N . ARG A 1 612 ? 32.778 16.031 -38.516 1.00 87.88 612 ARG A N 1
ATOM 4663 C CA . ARG A 1 612 ? 31.765 15.091 -39.017 1.00 87.88 612 ARG A CA 1
ATOM 4664 C C . ARG A 1 612 ? 30.501 15.804 -39.499 1.00 87.88 612 ARG A C 1
ATOM 4666 O O . ARG A 1 612 ? 29.595 16.113 -38.731 1.00 87.88 612 ARG A O 1
ATOM 4673 N N . ALA A 1 613 ? 30.394 15.982 -40.813 1.00 85.50 613 ALA A N 1
ATOM 4674 C CA . ALA A 1 613 ? 29.261 16.663 -41.444 1.00 85.50 613 ALA A CA 1
ATOM 4675 C C . ALA A 1 613 ? 27.907 15.946 -41.298 1.00 85.50 613 ALA A C 1
ATOM 4677 O O . ALA A 1 613 ? 26.866 16.593 -41.368 1.00 85.50 613 ALA A O 1
ATOM 4678 N N . GLU A 1 614 ? 27.903 14.629 -41.072 1.00 86.56 614 GLU A N 1
ATOM 4679 C CA . GLU A 1 614 ? 26.682 13.842 -40.832 1.00 86.56 614 GLU A CA 1
ATOM 4680 C C . GLU A 1 614 ? 25.880 14.363 -39.631 1.00 86.56 614 GLU A C 1
ATOM 4682 O O . GLU A 1 614 ? 24.655 14.248 -39.619 1.00 86.56 614 GLU A O 1
ATOM 4687 N N . ALA A 1 615 ? 26.544 15.012 -38.667 1.00 86.12 615 ALA A N 1
ATOM 4688 C CA . ALA A 1 615 ? 25.897 15.609 -37.506 1.00 86.12 615 ALA A CA 1
ATOM 4689 C C . ALA A 1 615 ? 24.788 16.597 -37.862 1.00 86.12 615 ALA A C 1
ATOM 4691 O O . ALA A 1 615 ? 23.822 16.701 -37.110 1.00 86.12 615 ALA A O 1
ATOM 4692 N N . VAL A 1 616 ? 24.866 17.242 -39.033 1.00 85.38 616 VAL A N 1
ATOM 4693 C CA . VAL A 1 616 ? 23.801 18.110 -39.547 1.00 85.38 616 VAL A CA 1
ATOM 4694 C C . VAL A 1 616 ? 22.462 17.377 -39.591 1.00 85.38 616 VAL A C 1
ATOM 4696 O O . VAL A 1 616 ? 21.460 17.963 -39.208 1.00 85.38 616 VAL A O 1
ATOM 4699 N N . SER A 1 617 ? 22.425 16.098 -39.979 1.00 85.19 617 SER A N 1
ATOM 4700 C CA . SER A 1 617 ? 21.181 15.314 -40.091 1.00 85.19 617 SER A CA 1
ATOM 4701 C C . SER A 1 617 ? 20.432 15.131 -38.766 1.00 85.19 617 SER A C 1
ATOM 4703 O O . SER A 1 617 ? 19.218 14.947 -38.771 1.00 85.19 617 SER A O 1
ATOM 4705 N N . CYS A 1 618 ? 21.150 15.204 -37.644 1.00 83.31 618 CYS A N 1
ATOM 4706 C CA . CYS A 1 618 ? 20.616 15.021 -36.297 1.00 83.31 618 CYS A CA 1
ATOM 4707 C C . CYS A 1 618 ? 20.209 16.348 -35.634 1.00 83.31 618 CYS A C 1
ATOM 4709 O O . CYS A 1 618 ? 19.747 16.344 -34.493 1.00 83.31 618 CYS A O 1
ATOM 4711 N N . MET A 1 619 ? 20.387 17.479 -36.326 1.00 84.44 619 MET A N 1
ATOM 4712 C CA . MET A 1 619 ? 20.015 18.807 -35.839 1.00 84.44 619 MET A CA 1
ATOM 4713 C C . MET A 1 619 ? 18.528 19.110 -36.101 1.00 84.44 619 MET A C 1
ATOM 4715 O O . MET A 1 619 ? 17.957 18.590 -37.065 1.00 84.44 619 MET A O 1
ATOM 4719 N N . PRO A 1 620 ? 17.896 19.991 -35.300 1.00 80.75 620 PRO A N 1
ATOM 4720 C CA . PRO A 1 620 ? 16.505 20.390 -35.503 1.00 80.75 620 PRO A CA 1
ATOM 4721 C C . PRO A 1 620 ? 16.244 20.963 -36.904 1.00 80.75 620 PRO A C 1
ATOM 4723 O O . PRO A 1 620 ? 17.044 21.748 -37.419 1.00 80.75 620 PRO A O 1
ATOM 4726 N N . ASP A 1 621 ? 15.086 20.645 -37.489 1.00 77.94 621 ASP A N 1
ATOM 4727 C CA . ASP A 1 621 ? 14.686 21.068 -38.844 1.00 77.94 621 ASP A CA 1
ATOM 4728 C C . ASP A 1 621 ? 14.791 22.581 -39.053 1.00 77.94 621 ASP A C 1
ATOM 4730 O O . ASP A 1 621 ? 15.293 23.038 -40.078 1.00 77.94 621 ASP A O 1
ATOM 4734 N N . GLY A 1 622 ? 14.386 23.366 -38.049 1.00 79.19 622 GLY A N 1
ATOM 4735 C CA . GLY A 1 622 ? 14.468 24.826 -38.098 1.00 79.19 622 GLY A CA 1
ATOM 4736 C C . GLY A 1 622 ? 15.898 25.356 -38.230 1.00 79.19 622 GLY A C 1
ATOM 4737 O O . GLY A 1 622 ? 16.108 26.381 -38.871 1.00 79.19 622 GLY A O 1
ATOM 4738 N N . ARG A 1 623 ? 16.893 24.647 -37.677 1.00 82.62 623 ARG A N 1
ATOM 4739 C CA . ARG A 1 623 ? 18.310 25.019 -37.799 1.00 82.62 623 ARG A CA 1
ATOM 4740 C C . ARG A 1 623 ? 18.914 24.526 -39.110 1.00 82.62 623 ARG A C 1
ATOM 4742 O O . ARG A 1 623 ? 19.685 25.258 -39.719 1.00 82.62 623 ARG A O 1
ATOM 4749 N N . ARG A 1 624 ? 18.520 23.337 -39.578 1.00 81.00 624 ARG A N 1
ATOM 4750 C CA . ARG A 1 624 ? 18.913 22.821 -40.902 1.00 81.00 624 ARG A CA 1
ATOM 4751 C C . ARG A 1 624 ? 18.412 23.700 -42.049 1.00 81.00 624 ARG A C 1
ATOM 4753 O O . ARG A 1 624 ? 19.105 23.834 -43.048 1.00 81.00 624 ARG A O 1
ATOM 4760 N N . ALA A 1 625 ? 17.240 24.314 -41.887 1.00 80.38 625 ALA A N 1
ATOM 4761 C CA . ALA A 1 625 ? 16.647 25.223 -42.865 1.00 80.38 625 ALA A CA 1
ATOM 4762 C C . ALA A 1 625 ? 17.242 26.647 -42.850 1.00 80.38 625 ALA A C 1
ATOM 4764 O O . ALA A 1 625 ? 16.937 27.437 -43.747 1.00 80.38 625 ALA A O 1
ATOM 4765 N N . ASP A 1 626 ? 18.069 26.999 -41.856 1.00 87.19 626 ASP A N 1
ATOM 4766 C CA . ASP A 1 626 ? 18.723 28.307 -41.809 1.00 87.19 626 ASP A CA 1
ATOM 4767 C C . ASP A 1 626 ? 19.863 28.371 -42.833 1.00 87.19 626 ASP A C 1
ATOM 4769 O O . ASP A 1 626 ? 20.867 27.659 -42.745 1.00 87.19 626 ASP A O 1
ATOM 4773 N N . LYS A 1 627 ? 19.703 29.269 -43.805 1.00 84.94 627 LYS A N 1
ATOM 4774 C CA . LYS A 1 627 ? 20.660 29.487 -44.887 1.00 84.94 627 LYS A CA 1
ATOM 4775 C C . LYS A 1 627 ? 22.004 30.005 -44.380 1.00 84.94 627 LYS A C 1
ATOM 4777 O O . LYS A 1 627 ? 23.026 29.551 -44.882 1.00 84.94 627 LYS A O 1
ATOM 4782 N N . ASP A 1 628 ? 22.033 30.906 -43.393 1.00 87.06 628 ASP A N 1
ATOM 4783 C CA . ASP A 1 628 ? 23.298 31.470 -42.891 1.00 87.06 628 ASP A CA 1
ATOM 4784 C C . ASP A 1 628 ? 24.139 30.388 -42.207 1.00 87.06 628 ASP A C 1
ATOM 4786 O O . ASP A 1 628 ? 25.318 30.184 -42.519 1.00 87.06 628 ASP A O 1
ATOM 4790 N N . PHE A 1 629 ? 23.489 29.609 -41.340 1.00 88.75 629 PHE A N 1
ATOM 4791 C CA . PHE A 1 629 ? 24.103 28.446 -40.714 1.00 88.75 629 PHE A CA 1
ATOM 4792 C C . PHE A 1 629 ? 24.553 27.416 -41.760 1.00 88.75 629 PHE A C 1
ATOM 4794 O O . PHE A 1 629 ? 25.684 26.932 -41.698 1.00 88.75 629 PHE A O 1
ATOM 4801 N N . GLY A 1 630 ? 23.709 27.124 -42.755 1.00 86.19 630 GLY A N 1
ATOM 4802 C CA . GLY A 1 630 ? 24.021 26.200 -43.844 1.00 86.19 630 GLY A CA 1
ATOM 4803 C C . GLY A 1 630 ? 25.271 26.597 -44.635 1.00 86.19 630 GLY A C 1
ATOM 4804 O O . GLY A 1 630 ? 26.135 25.752 -44.876 1.00 86.19 630 GLY A O 1
ATOM 4805 N N . LEU A 1 631 ? 25.431 27.880 -44.980 1.00 87.62 631 LEU A N 1
ATOM 4806 C CA . LEU A 1 631 ? 26.623 28.372 -45.682 1.00 87.62 631 LEU A CA 1
ATOM 4807 C C . LEU A 1 631 ? 27.880 28.248 -44.809 1.00 87.62 631 LEU A C 1
ATOM 4809 O O . LEU A 1 631 ? 28.915 27.770 -45.279 1.00 87.62 631 LEU A O 1
ATOM 4813 N N . ARG A 1 632 ? 27.789 28.602 -43.519 1.00 88.69 632 ARG A N 1
ATOM 4814 C CA . ARG A 1 632 ? 28.893 28.449 -42.550 1.00 88.69 632 ARG A CA 1
ATOM 4815 C C . ARG A 1 632 ? 29.280 26.979 -42.349 1.00 88.69 632 ARG A C 1
ATOM 4817 O O . ARG A 1 632 ? 30.467 26.671 -42.232 1.00 88.69 632 ARG A O 1
ATOM 4824 N N . ALA A 1 633 ? 28.307 26.068 -42.363 1.00 89.12 633 ALA A N 1
ATOM 4825 C CA . ALA A 1 633 ? 28.530 24.626 -42.291 1.00 89.12 633 ALA A CA 1
ATOM 4826 C C . ALA A 1 633 ? 29.273 24.103 -43.532 1.00 89.12 633 ALA A C 1
ATOM 4828 O O . ALA A 1 633 ? 30.291 23.425 -43.383 1.00 89.12 633 ALA A O 1
ATOM 4829 N N . VAL A 1 634 ? 28.839 24.482 -44.743 1.00 88.19 634 VAL A N 1
ATOM 4830 C CA . VAL A 1 634 ? 29.516 24.117 -46.005 1.00 88.19 634 VAL A CA 1
ATOM 4831 C C . VAL A 1 634 ? 30.929 24.697 -46.068 1.00 88.19 634 VAL A C 1
ATOM 4833 O O . VAL A 1 634 ? 31.863 24.014 -46.496 1.00 88.19 634 VAL A O 1
ATOM 4836 N N . GLN A 1 635 ? 31.121 25.922 -45.569 1.00 89.06 635 GLN A N 1
ATOM 4837 C CA . GLN A 1 635 ? 32.435 26.554 -45.465 1.00 89.06 635 GLN A CA 1
ATOM 4838 C C . GLN A 1 635 ? 33.375 25.802 -44.513 1.00 89.06 635 GLN A C 1
ATOM 4840 O O . GLN A 1 635 ? 34.588 25.827 -44.714 1.00 89.06 635 GLN A O 1
ATOM 4845 N N . ARG A 1 636 ? 32.861 25.119 -43.483 1.00 88.94 636 ARG A N 1
ATOM 4846 C CA . ARG A 1 636 ? 33.674 24.250 -42.617 1.00 88.94 636 ARG A CA 1
ATOM 4847 C C . ARG A 1 636 ? 33.898 22.888 -43.256 1.00 88.94 636 ARG A C 1
ATOM 4849 O O . ARG A 1 636 ? 35.053 22.505 -43.431 1.00 88.94 636 ARG A O 1
ATOM 4856 N N . ASN A 1 637 ? 32.856 22.233 -43.766 1.00 88.75 637 ASN A N 1
ATOM 4857 C CA . ASN A 1 637 ? 32.941 20.925 -44.423 1.00 88.75 637 ASN A CA 1
ATOM 4858 C C . ASN A 1 637 ? 32.023 20.836 -45.661 1.00 88.75 637 ASN A C 1
ATOM 4860 O O . ASN A 1 637 ? 30.806 20.918 -45.536 1.00 88.75 637 ASN A O 1
ATOM 4864 N N . ALA A 1 638 ? 32.595 20.617 -46.853 1.00 86.31 638 ALA A N 1
ATOM 4865 C CA . ALA A 1 638 ? 31.858 20.564 -48.123 1.00 86.31 638 ALA A CA 1
ATOM 4866 C C . ALA A 1 638 ? 30.756 19.489 -48.138 1.00 86.31 638 ALA A C 1
ATOM 4868 O O . ALA A 1 638 ? 29.702 19.669 -48.746 1.00 86.31 638 ALA A O 1
ATOM 4869 N N . SER A 1 639 ? 30.975 18.387 -47.413 1.00 88.38 639 SER A N 1
ATOM 4870 C CA . SER A 1 639 ? 30.017 17.282 -47.308 1.00 88.38 639 SER A CA 1
ATOM 4871 C C . SER A 1 639 ? 28.753 17.622 -46.515 1.00 88.38 639 SER A C 1
ATOM 4873 O O . SER A 1 639 ? 27.754 16.912 -46.639 1.00 88.38 639 SER A O 1
ATOM 4875 N N . ALA A 1 640 ? 28.742 18.736 -45.769 1.00 87.50 640 ALA A N 1
ATOM 4876 C CA . ALA A 1 640 ? 27.554 19.222 -45.064 1.00 87.50 640 ALA A CA 1
ATOM 4877 C C . ALA A 1 640 ? 26.390 19.512 -46.021 1.00 87.50 640 ALA A C 1
ATOM 4879 O O . ALA A 1 640 ? 25.236 19.309 -45.645 1.00 87.50 640 ALA A O 1
ATOM 4880 N N . LEU A 1 641 ? 26.683 19.892 -47.275 1.00 86.50 641 LEU A N 1
ATOM 4881 C CA . LEU A 1 641 ? 25.669 20.179 -48.292 1.00 86.50 641 LEU A CA 1
ATOM 4882 C C . LEU A 1 641 ? 24.699 19.004 -48.503 1.00 86.50 641 LEU A C 1
ATOM 4884 O O . LEU A 1 641 ? 23.507 19.229 -48.692 1.00 86.50 641 LEU A O 1
ATOM 4888 N N . ARG A 1 642 ? 25.177 17.757 -48.373 1.00 85.25 642 ARG A N 1
ATOM 4889 C CA . ARG A 1 642 ? 24.346 16.547 -48.489 1.00 85.25 642 ARG A CA 1
ATOM 4890 C C . ARG A 1 642 ? 23.221 16.489 -47.449 1.00 85.25 642 ARG A C 1
ATOM 4892 O O . ARG A 1 642 ? 22.165 15.936 -47.734 1.00 85.25 642 ARG A O 1
ATOM 4899 N N . TYR A 1 643 ? 23.456 16.999 -46.241 1.00 84.38 643 TYR A N 1
ATOM 4900 C CA . TYR A 1 643 ? 22.591 16.772 -45.076 1.00 84.38 643 TYR A CA 1
ATOM 4901 C C . TYR A 1 643 ? 21.690 17.964 -44.728 1.00 84.38 643 TYR A C 1
ATOM 4903 O O . TYR A 1 643 ? 20.760 17.811 -43.935 1.00 84.38 643 TYR A O 1
ATOM 4911 N N . LEU A 1 644 ? 21.951 19.139 -45.311 1.00 82.94 644 LEU A N 1
ATOM 4912 C CA . LEU A 1 644 ? 21.199 20.367 -45.035 1.00 82.94 644 LEU A CA 1
ATOM 4913 C C . LEU A 1 644 ? 19.756 20.313 -45.559 1.00 82.94 644 LEU A C 1
ATOM 4915 O O . LEU A 1 644 ? 18.890 20.975 -45.001 1.00 82.94 644 LEU A O 1
ATOM 4919 N N . GLY A 1 645 ? 19.470 19.511 -46.593 1.00 74.50 645 GLY A N 1
ATOM 4920 C CA . GLY A 1 645 ? 18.104 19.328 -47.110 1.00 74.50 645 GLY A CA 1
ATOM 4921 C C . GLY A 1 645 ? 17.445 20.611 -47.643 1.00 74.50 645 GLY A C 1
ATOM 4922 O O . GLY A 1 645 ? 16.227 20.656 -47.807 1.00 74.50 645 GLY A O 1
ATOM 4923 N N . ILE A 1 646 ? 18.231 21.665 -47.892 1.00 76.25 646 ILE A N 1
ATOM 4924 C CA . ILE A 1 646 ? 17.756 22.948 -48.413 1.00 76.25 646 ILE A CA 1
ATOM 4925 C C . ILE A 1 646 ? 17.563 22.816 -49.929 1.00 76.25 646 ILE A C 1
ATOM 4927 O O . ILE A 1 646 ? 18.525 22.847 -50.692 1.00 76.25 646 ILE A O 1
ATOM 4931 N N . ASN A 1 647 ? 16.307 22.720 -50.370 1.00 73.25 647 ASN A N 1
ATOM 4932 C CA . ASN A 1 647 ? 15.925 22.647 -51.788 1.00 73.25 647 ASN A CA 1
ATOM 4933 C C . ASN A 1 647 ? 15.818 24.038 -52.448 1.00 73.25 647 ASN A C 1
ATOM 4935 O O . ASN A 1 647 ? 14.885 24.306 -53.204 1.00 73.25 647 ASN A O 1
ATOM 4939 N N . ASP A 1 648 ? 16.736 24.951 -52.129 1.00 83.81 648 ASP A N 1
ATOM 4940 C CA . ASP A 1 648 ? 16.792 26.283 -52.735 1.00 83.81 648 ASP A CA 1
ATOM 4941 C C . ASP A 1 648 ? 17.998 26.383 -53.668 1.00 83.81 648 ASP A C 1
ATOM 4943 O O . ASP A 1 648 ? 19.150 26.293 -53.239 1.00 83.81 648 ASP A O 1
ATOM 4947 N N . MET A 1 649 ? 17.716 26.610 -54.950 1.00 81.56 649 MET A N 1
ATOM 4948 C CA . MET A 1 649 ? 18.735 26.760 -55.981 1.00 81.56 649 MET A CA 1
ATOM 4949 C C . MET A 1 649 ? 19.687 27.924 -55.682 1.00 81.56 649 MET A C 1
ATOM 4951 O O . MET A 1 649 ? 20.886 27.793 -55.899 1.00 81.56 649 MET A O 1
ATOM 4955 N N . ASN A 1 650 ? 19.198 29.040 -55.131 1.00 85.56 650 ASN A N 1
ATOM 4956 C CA . ASN A 1 650 ? 20.054 30.190 -54.821 1.00 85.56 650 ASN A CA 1
ATOM 4957 C C . ASN A 1 650 ? 21.056 29.860 -53.709 1.00 85.56 650 ASN A C 1
ATOM 4959 O O . ASN A 1 650 ? 22.233 30.188 -53.822 1.00 85.56 650 ASN A O 1
ATOM 4963 N N . PHE A 1 651 ? 20.602 29.149 -52.674 1.00 87.88 651 PHE A N 1
ATOM 4964 C CA . PHE A 1 651 ? 21.475 28.671 -51.603 1.00 87.88 651 PHE A CA 1
ATOM 4965 C C . PHE A 1 651 ? 22.536 27.703 -52.138 1.00 87.88 651 PHE A C 1
ATOM 4967 O O . PHE A 1 651 ? 23.712 27.832 -51.808 1.00 87.88 651 PHE A O 1
ATOM 4974 N N . ALA A 1 652 ? 22.139 26.748 -52.984 1.00 83.50 652 ALA A N 1
ATOM 4975 C CA . ALA A 1 652 ? 23.071 25.780 -53.549 1.00 83.50 652 ALA A CA 1
ATOM 4976 C C . ALA A 1 652 ? 24.136 26.455 -54.431 1.00 83.50 652 ALA A C 1
ATOM 4978 O O . ALA A 1 652 ? 25.312 26.110 -54.348 1.00 83.50 652 ALA A O 1
ATOM 4979 N N . LEU A 1 653 ? 23.744 27.454 -55.222 1.00 85.19 653 LEU A N 1
ATOM 4980 C CA . LEU A 1 653 ? 24.655 28.269 -56.025 1.00 85.19 653 LEU A CA 1
ATOM 4981 C C . LEU A 1 653 ? 25.645 29.060 -55.147 1.00 85.19 653 LEU A C 1
ATOM 4983 O O . LEU A 1 653 ? 26.855 28.996 -55.367 1.00 85.19 653 LEU A O 1
ATOM 4987 N N . GLU A 1 654 ? 25.169 29.725 -54.089 1.00 87.06 654 GLU A N 1
ATOM 4988 C CA . GLU A 1 654 ? 26.032 30.424 -53.120 1.00 87.06 654 GLU A CA 1
ATOM 4989 C C . GLU A 1 654 ? 27.007 29.467 -52.408 1.00 87.06 654 GLU A C 1
ATOM 4991 O O . GLU A 1 654 ? 28.195 29.771 -52.268 1.00 87.06 654 GLU A O 1
ATOM 4996 N N . ALA A 1 655 ? 26.542 28.277 -52.019 1.00 87.50 655 ALA A N 1
ATOM 4997 C CA . ALA A 1 655 ? 27.367 27.243 -51.400 1.00 87.50 655 ALA A CA 1
ATOM 4998 C C . ALA A 1 655 ? 28.474 26.738 -52.346 1.00 87.50 655 ALA A C 1
ATOM 5000 O O . ALA A 1 655 ? 29.628 26.615 -51.931 1.00 87.50 655 ALA A O 1
ATOM 5001 N N . LEU A 1 656 ? 28.148 26.497 -53.622 1.00 86.69 656 LEU A N 1
ATOM 5002 C CA . LEU A 1 656 ? 29.104 26.068 -54.652 1.00 86.69 656 LEU A CA 1
ATOM 5003 C C . LEU A 1 656 ? 30.096 27.172 -55.033 1.00 86.69 656 LEU A C 1
ATOM 5005 O O . LEU A 1 656 ? 31.247 26.885 -55.364 1.00 86.69 656 LEU A O 1
ATOM 5009 N N . GLN A 1 657 ? 29.677 28.437 -54.958 1.00 87.12 657 GLN A N 1
ATOM 5010 C CA . GLN A 1 657 ? 30.571 29.575 -55.140 1.00 87.12 657 GLN A CA 1
ATOM 5011 C C . GLN A 1 657 ? 31.594 29.664 -53.997 1.00 87.12 657 GLN A C 1
ATOM 5013 O O . GLN A 1 657 ? 32.782 29.869 -54.259 1.00 87.12 657 GLN A O 1
ATOM 5018 N N . LEU A 1 658 ? 31.158 29.469 -52.746 1.00 86.25 658 LEU A N 1
ATOM 5019 C CA . LEU A 1 658 ? 32.038 29.438 -51.571 1.00 86.25 658 LEU A CA 1
ATOM 5020 C C . LEU A 1 658 ? 32.993 28.236 -51.583 1.00 86.25 658 LEU A C 1
ATOM 5022 O O . LEU A 1 658 ? 34.148 28.377 -51.175 1.00 86.25 658 LEU A O 1
ATOM 5026 N N . ARG A 1 659 ? 32.519 27.064 -52.030 1.00 86.94 659 ARG A N 1
ATOM 5027 C CA . ARG A 1 659 ? 33.302 25.823 -52.083 1.00 86.94 659 ARG A CA 1
ATOM 5028 C C . ARG A 1 659 ? 32.917 24.935 -53.268 1.00 86.94 659 ARG A C 1
ATOM 5030 O O . ARG A 1 659 ? 31.915 24.223 -53.231 1.00 86.94 659 ARG A O 1
ATOM 5037 N N . GLY A 1 660 ? 33.744 24.941 -54.313 1.00 83.06 660 GLY A N 1
ATOM 5038 C CA . GLY A 1 660 ? 33.473 24.175 -55.537 1.00 83.06 660 GLY A CA 1
ATOM 5039 C C . GLY A 1 660 ? 33.470 22.647 -55.361 1.00 83.06 660 GLY A C 1
ATOM 5040 O O . GLY A 1 660 ? 32.756 21.945 -56.073 1.00 83.06 660 GLY A O 1
ATOM 5041 N N . ASP A 1 661 ? 34.204 22.116 -54.384 1.00 86.31 661 ASP A N 1
ATOM 5042 C CA . ASP A 1 661 ? 34.241 20.685 -54.039 1.00 86.31 661 ASP A CA 1
ATOM 5043 C C . ASP A 1 661 ? 32.919 20.162 -53.444 1.00 86.31 661 ASP A C 1
ATOM 5045 O O . ASP A 1 661 ? 32.648 18.960 -53.498 1.00 86.31 661 ASP A O 1
ATOM 5049 N N . ALA A 1 662 ? 32.047 21.050 -52.952 1.00 87.06 662 ALA A N 1
ATOM 5050 C CA . ALA A 1 662 ? 30.712 20.685 -52.483 1.00 87.06 662 ALA A CA 1
ATOM 5051 C C . ALA A 1 662 ? 29.827 20.098 -53.600 1.00 87.06 662 ALA A C 1
ATOM 5053 O O . ALA A 1 662 ? 28.873 19.375 -53.303 1.00 87.06 662 ALA A O 1
ATOM 5054 N N . LEU A 1 663 ? 30.183 20.302 -54.879 1.00 86.88 663 LEU A N 1
ATOM 5055 C CA . LEU A 1 663 ? 29.504 19.692 -56.029 1.00 86.88 663 LEU A CA 1
ATOM 5056 C C . LEU A 1 663 ? 29.454 18.156 -55.940 1.00 86.88 663 LEU A C 1
ATOM 5058 O O . LEU A 1 663 ? 28.474 17.543 -56.370 1.00 86.88 663 LEU A O 1
ATOM 5062 N N . ALA A 1 664 ? 30.449 17.526 -55.305 1.00 86.56 664 ALA A N 1
ATOM 5063 C CA . ALA A 1 664 ? 30.473 16.082 -55.050 1.00 86.56 664 ALA A CA 1
ATOM 5064 C C . ALA A 1 664 ? 29.240 15.576 -54.276 1.00 86.56 664 ALA A C 1
ATOM 5066 O O . ALA A 1 664 ? 28.840 14.418 -54.404 1.00 86.56 664 ALA A O 1
ATOM 5067 N N . TYR A 1 665 ? 28.617 16.456 -53.492 1.00 84.25 665 TYR A N 1
ATOM 5068 C CA . TYR A 1 665 ? 27.513 16.154 -52.586 1.00 84.25 665 TYR A CA 1
ATOM 5069 C C . TYR A 1 665 ? 26.172 16.744 -53.046 1.00 84.25 665 TYR A C 1
ATOM 5071 O O . TYR A 1 665 ? 25.168 16.564 -52.362 1.00 84.25 665 TYR A O 1
ATOM 5079 N N . ALA A 1 666 ? 26.149 17.406 -54.206 1.00 81.25 666 ALA A N 1
ATOM 5080 C CA . ALA A 1 666 ? 25.030 18.208 -54.699 1.00 81.25 666 ALA A CA 1
ATOM 5081 C C . ALA A 1 666 ? 24.007 17.439 -55.572 1.00 81.25 666 ALA A C 1
ATOM 5083 O O . ALA A 1 666 ? 23.110 18.050 -56.150 1.00 81.25 666 ALA A O 1
ATOM 5084 N N . GLY A 1 667 ? 24.124 16.107 -55.675 1.00 82.38 667 GLY A N 1
ATOM 5085 C CA . GLY A 1 667 ? 23.128 15.232 -56.312 1.00 82.38 667 GLY A CA 1
ATOM 5086 C C . GLY A 1 667 ? 22.759 15.652 -57.740 1.00 82.38 667 GLY A C 1
ATOM 5087 O O . GLY A 1 667 ? 23.605 15.647 -58.630 1.00 82.38 667 GLY A O 1
ATOM 5088 N N . GLU A 1 668 ? 21.496 16.034 -57.955 1.00 81.56 668 GLU A N 1
ATOM 5089 C CA . GLU A 1 668 ? 20.950 16.443 -59.262 1.00 81.56 668 GLU A CA 1
ATOM 5090 C C . GLU A 1 668 ? 21.681 17.646 -59.885 1.00 81.56 668 GLU A C 1
ATOM 5092 O O . GLU A 1 668 ? 21.771 17.753 -61.110 1.00 81.56 668 GLU A O 1
ATOM 5097 N N . LEU A 1 669 ? 22.293 18.509 -59.065 1.00 83.50 669 LEU A N 1
ATOM 5098 C CA . LEU A 1 669 ? 23.051 19.676 -59.533 1.00 83.50 669 LEU A CA 1
ATOM 5099 C C . LEU A 1 669 ? 24.342 19.302 -60.274 1.00 83.50 669 LEU A C 1
ATOM 5101 O O . LEU A 1 669 ? 24.901 20.133 -60.983 1.00 83.50 669 LEU A O 1
ATOM 5105 N N . GLN A 1 670 ? 24.794 18.048 -60.184 1.00 86.50 670 GLN A N 1
ATOM 5106 C CA . GLN A 1 670 ? 25.912 17.532 -60.984 1.00 86.50 670 GLN A CA 1
ATOM 5107 C C . GLN A 1 670 ? 25.583 17.453 -62.485 1.00 86.50 670 GLN A C 1
ATOM 5109 O O . GLN A 1 670 ? 26.490 17.371 -63.319 1.00 86.50 670 GLN A O 1
ATOM 5114 N N . ALA A 1 671 ? 24.295 17.457 -62.842 1.00 85.62 671 ALA A N 1
ATOM 5115 C CA . ALA A 1 671 ? 23.810 17.508 -64.219 1.00 85.62 671 ALA A CA 1
ATOM 5116 C C . ALA A 1 671 ? 23.334 18.910 -64.640 1.00 85.62 671 ALA A C 1
ATOM 5118 O O . ALA A 1 671 ? 23.047 19.120 -65.819 1.00 85.62 671 ALA A O 1
ATOM 5119 N N . ASP A 1 672 ? 23.289 19.876 -63.716 1.00 89.69 672 ASP A N 1
ATOM 5120 C CA . ASP A 1 672 ? 22.888 21.249 -64.011 1.00 89.69 672 ASP A CA 1
ATOM 5121 C C . ASP A 1 672 ? 24.082 22.093 -64.480 1.00 89.69 672 ASP A C 1
ATOM 5123 O O . ASP A 1 672 ? 25.069 22.288 -63.767 1.00 89.69 672 ASP A O 1
ATOM 5127 N N . LYS A 1 673 ? 23.989 22.642 -65.696 1.00 88.12 673 LYS A N 1
ATOM 5128 C CA . LYS A 1 673 ? 25.078 23.425 -66.299 1.00 88.12 673 LYS A CA 1
ATOM 5129 C C . LYS A 1 673 ? 25.426 24.675 -65.480 1.00 88.12 673 LYS A C 1
ATOM 5131 O O . LYS A 1 673 ? 26.597 25.043 -65.418 1.00 88.12 673 LYS A O 1
ATOM 5136 N N . THR A 1 674 ? 24.450 25.340 -64.858 1.00 88.56 674 THR A N 1
ATOM 5137 C CA . THR A 1 674 ? 24.685 26.595 -64.122 1.00 88.56 674 THR A CA 1
ATOM 5138 C C . THR A 1 674 ? 25.402 26.353 -62.797 1.00 88.56 674 THR A C 1
ATOM 5140 O O . THR A 1 674 ? 26.376 27.049 -62.498 1.00 88.56 674 THR A O 1
ATOM 5143 N N . ALA A 1 675 ? 24.991 25.319 -62.063 1.00 86.25 675 ALA A N 1
ATOM 5144 C CA . ALA A 1 675 ? 25.620 24.900 -60.817 1.00 86.25 675 ALA A CA 1
ATOM 5145 C C . ALA A 1 675 ? 27.054 24.405 -61.047 1.00 86.25 675 ALA A C 1
ATOM 5147 O O . ALA A 1 675 ? 27.981 24.845 -60.363 1.00 86.25 675 ALA A O 1
ATOM 5148 N N . VAL A 1 676 ? 27.263 23.563 -62.067 1.00 87.38 676 VAL A N 1
ATOM 5149 C CA . VAL A 1 676 ? 28.603 23.077 -62.420 1.00 87.38 676 VAL A CA 1
ATOM 5150 C C . VAL A 1 676 ? 29.511 24.231 -62.849 1.00 87.38 676 VAL A C 1
ATOM 5152 O O . VAL A 1 676 ? 30.646 24.299 -62.389 1.00 87.38 676 VAL A O 1
ATOM 5155 N N . LEU A 1 677 ? 29.032 25.189 -63.653 1.00 86.44 677 LEU A N 1
ATOM 5156 C CA . LEU A 1 677 ? 29.836 26.357 -64.040 1.00 86.44 677 LEU A CA 1
ATOM 5157 C C . LEU A 1 677 ? 30.281 27.198 -62.838 1.00 86.44 677 LEU A C 1
ATOM 5159 O O . LEU A 1 677 ? 31.411 27.686 -62.830 1.00 86.44 677 LEU A O 1
ATOM 5163 N N . GLN A 1 678 ? 29.426 27.388 -61.831 1.00 86.50 678 GLN A N 1
ATOM 5164 C CA . GLN A 1 678 ? 29.814 28.113 -60.620 1.00 86.50 678 GLN A CA 1
ATOM 5165 C C . GLN A 1 678 ? 30.833 27.340 -59.778 1.00 86.50 678 GLN A C 1
ATOM 5167 O O . GLN A 1 678 ? 31.850 27.915 -59.386 1.00 86.50 678 GLN A O 1
ATOM 5172 N N . ALA A 1 679 ? 30.607 26.041 -59.567 1.00 88.25 679 ALA A N 1
ATOM 5173 C CA . ALA A 1 679 ? 31.517 25.182 -58.813 1.00 88.25 679 ALA A CA 1
ATOM 5174 C C . ALA A 1 679 ? 32.911 25.122 -59.456 1.00 88.25 679 ALA A C 1
ATOM 5176 O O . ALA A 1 679 ? 33.925 25.290 -58.786 1.00 88.25 679 ALA A O 1
ATOM 5177 N N . VAL A 1 680 ? 32.953 24.962 -60.778 1.00 88.81 680 VAL A N 1
ATOM 5178 C CA . VAL A 1 680 ? 34.177 24.870 -61.580 1.00 88.81 680 VAL A CA 1
ATOM 5179 C C . VAL A 1 680 ? 34.959 26.191 -61.602 1.00 88.81 680 VAL A C 1
ATOM 5181 O O . VAL A 1 680 ? 36.191 26.196 -61.570 1.00 88.81 680 VAL A O 1
ATOM 5184 N N . ARG A 1 681 ? 34.261 27.334 -61.606 1.00 88.25 681 ARG A N 1
ATOM 5185 C CA . ARG A 1 681 ? 34.896 28.656 -61.467 1.00 88.25 681 ARG A CA 1
ATOM 5186 C C . ARG A 1 681 ? 35.517 28.867 -60.086 1.00 88.25 681 ARG A C 1
ATOM 5188 O O . ARG A 1 681 ? 36.515 29.570 -59.998 1.00 88.25 681 ARG A O 1
ATOM 5195 N N . SER A 1 682 ? 34.937 28.277 -59.038 1.00 86.44 682 SER A N 1
ATOM 5196 C CA . SER A 1 682 ? 35.493 28.288 -57.677 1.00 86.44 682 SER A CA 1
ATOM 5197 C C . SER A 1 682 ? 36.677 27.316 -57.540 1.00 86.44 682 SER A C 1
ATOM 5199 O O . SER A 1 682 ? 37.714 27.668 -56.984 1.00 86.44 682 SER A O 1
ATOM 5201 N N . SER A 1 683 ? 36.558 26.106 -58.100 1.00 86.88 683 SER A N 1
ATOM 5202 C CA . SER A 1 683 ? 37.612 25.087 -58.133 1.00 86.88 683 SER A CA 1
ATOM 5203 C C . SER A 1 683 ? 37.500 24.229 -59.396 1.00 86.88 683 SER A C 1
ATOM 5205 O O . SER A 1 683 ? 36.550 23.462 -59.545 1.00 86.88 683 SER A O 1
ATOM 5207 N N . GLY A 1 684 ? 38.476 24.314 -60.308 1.00 84.06 684 GLY A N 1
ATOM 5208 C CA . GLY A 1 684 ? 38.424 23.581 -61.583 1.00 84.06 684 GLY A CA 1
ATOM 5209 C C . GLY A 1 684 ? 38.386 22.052 -61.428 1.00 84.06 684 GLY A C 1
ATOM 5210 O O . GLY A 1 684 ? 37.760 21.367 -62.239 1.00 84.06 684 GLY A O 1
ATOM 5211 N N . ALA A 1 685 ? 38.936 21.511 -60.334 1.00 85.56 685 ALA A N 1
ATOM 5212 C CA . ALA A 1 685 ? 38.867 20.088 -59.989 1.00 85.56 685 ALA A CA 1
ATOM 5213 C C . ALA A 1 685 ? 37.434 19.576 -59.727 1.00 85.56 685 ALA A C 1
ATOM 5215 O O . ALA A 1 685 ? 37.181 18.370 -59.828 1.00 85.56 685 ALA A O 1
ATOM 5216 N N . ALA A 1 686 ? 36.475 20.473 -59.457 1.00 87.50 686 ALA A N 1
ATOM 5217 C CA . ALA A 1 686 ? 35.066 20.122 -59.286 1.00 87.50 686 ALA A CA 1
ATOM 5218 C C . ALA A 1 686 ? 34.460 19.466 -60.539 1.00 87.50 686 ALA A C 1
ATOM 5220 O O . ALA A 1 686 ? 33.489 18.719 -60.426 1.00 87.50 686 ALA A O 1
ATOM 5221 N N . LEU A 1 687 ? 35.062 19.669 -61.721 1.00 88.38 687 LEU A N 1
ATOM 5222 C CA . LEU A 1 687 ? 34.642 19.023 -62.967 1.00 88.38 687 LEU A CA 1
ATOM 5223 C C . LEU A 1 687 ? 34.583 17.490 -62.853 1.00 88.38 687 LEU A C 1
ATOM 5225 O O . LEU A 1 687 ? 33.747 16.864 -63.500 1.00 88.38 687 LEU A O 1
ATOM 5229 N N . SER A 1 688 ? 35.425 16.886 -62.010 1.00 89.19 688 SER A N 1
ATOM 5230 C CA . SER A 1 688 ? 35.421 15.440 -61.743 1.00 89.19 688 SER A CA 1
ATOM 5231 C C . SER A 1 688 ? 34.065 14.906 -61.265 1.00 89.19 688 SER A C 1
ATOM 5233 O O . SER A 1 688 ? 33.710 13.770 -61.581 1.00 89.19 688 SER A O 1
ATOM 5235 N N . TYR A 1 689 ? 33.287 15.736 -60.565 1.00 87.00 689 TYR A N 1
ATOM 5236 C CA . TYR A 1 689 ? 31.972 15.394 -60.024 1.00 87.00 689 TYR A CA 1
ATOM 5237 C C . TYR A 1 689 ? 30.816 15.725 -60.975 1.00 87.00 689 TYR A C 1
ATOM 5239 O O . TYR A 1 689 ? 29.668 15.408 -60.674 1.00 87.00 689 TYR A O 1
ATOM 5247 N N . ALA A 1 690 ? 31.090 16.366 -62.114 1.00 88.50 690 ALA A N 1
ATOM 5248 C CA . ALA A 1 690 ? 30.068 16.691 -63.098 1.00 88.50 690 ALA A CA 1
ATOM 5249 C C . ALA A 1 690 ? 29.634 15.450 -63.899 1.00 88.50 690 ALA A C 1
ATOM 5251 O O . ALA A 1 690 ? 30.408 14.517 -64.157 1.00 88.50 690 ALA A O 1
ATOM 5252 N N . SER A 1 691 ? 28.382 15.463 -64.357 1.00 88.44 691 SER A N 1
ATOM 5253 C CA . SER A 1 691 ? 27.841 14.420 -65.230 1.00 88.44 691 SER A CA 1
ATOM 5254 C C . SER A 1 691 ? 28.683 14.250 -66.502 1.00 88.44 691 SER A C 1
ATOM 5256 O O . SER A 1 691 ? 29.287 15.198 -67.006 1.00 88.44 691 SER A O 1
ATOM 5258 N N . ALA A 1 692 ? 28.703 13.038 -67.065 1.00 84.50 692 ALA A N 1
ATOM 5259 C CA . ALA A 1 692 ? 29.464 12.755 -68.287 1.00 84.50 692 ALA A CA 1
ATOM 5260 C C . ALA A 1 692 ? 29.071 13.672 -69.463 1.00 84.50 692 ALA A C 1
ATOM 5262 O O . ALA A 1 692 ? 29.928 14.036 -70.261 1.00 84.50 692 ALA A O 1
ATOM 5263 N N . ALA A 1 693 ? 27.800 14.089 -69.529 1.00 87.56 693 ALA A N 1
ATOM 5264 C CA . ALA A 1 693 ? 27.314 15.043 -70.522 1.00 87.56 693 ALA A CA 1
ATOM 5265 C C . ALA A 1 693 ? 27.976 16.424 -70.372 1.00 87.56 693 ALA A C 1
ATOM 5267 O O . ALA A 1 693 ? 28.413 17.001 -71.361 1.00 87.56 693 ALA A O 1
ATOM 5268 N N . LEU A 1 694 ? 28.111 16.931 -69.140 1.00 89.19 694 LEU A N 1
ATOM 5269 C CA . LEU A 1 694 ? 28.746 18.227 -68.873 1.00 89.19 694 LEU A CA 1
ATOM 5270 C C . LEU A 1 694 ? 30.277 18.170 -68.926 1.00 89.19 694 LEU A C 1
ATOM 5272 O O . LEU A 1 694 ? 30.907 19.156 -69.296 1.00 89.19 694 LEU A O 1
ATOM 5276 N N . ARG A 1 695 ? 30.884 17.008 -68.656 1.00 87.31 695 ARG A N 1
ATOM 5277 C CA . ARG A 1 695 ? 32.313 16.754 -68.936 1.00 87.31 695 ARG A CA 1
ATOM 5278 C C . ARG A 1 695 ? 32.633 16.691 -70.434 1.00 87.31 695 ARG A C 1
ATOM 5280 O O . ARG A 1 695 ? 33.804 16.633 -70.804 1.00 87.31 695 ARG A O 1
ATOM 5287 N N . ALA A 1 696 ? 31.606 16.709 -71.283 1.00 85.19 696 ALA A N 1
ATOM 5288 C CA . ALA A 1 696 ? 31.709 16.876 -72.724 1.00 85.19 696 ALA A CA 1
ATOM 5289 C C . ALA A 1 696 ? 31.117 18.217 -73.220 1.00 85.19 696 ALA A C 1
ATOM 5291 O O . ALA A 1 696 ? 31.016 18.424 -74.430 1.00 85.19 696 ALA A O 1
ATOM 5292 N N . ASP A 1 697 ? 30.723 19.129 -72.320 1.00 89.56 697 ASP A N 1
ATOM 5293 C CA . ASP A 1 697 ? 30.232 20.462 -72.687 1.00 89.56 697 ASP A CA 1
ATOM 5294 C C . ASP A 1 697 ? 31.418 21.436 -72.861 1.00 89.56 697 ASP A C 1
ATOM 5296 O O . ASP A 1 697 ? 32.216 21.598 -71.930 1.00 89.56 697 ASP A O 1
ATOM 5300 N N . PRO A 1 698 ? 31.549 22.105 -74.024 1.00 85.31 698 PRO A N 1
ATOM 5301 C CA . PRO A 1 698 ? 32.671 23.000 -74.314 1.00 85.31 698 PRO A CA 1
ATOM 5302 C C . PRO A 1 698 ? 32.836 24.153 -73.317 1.00 85.31 698 PRO A C 1
ATOM 5304 O O . PRO A 1 698 ? 33.961 24.468 -72.931 1.00 85.31 698 PRO A O 1
ATOM 5307 N N . ASP A 1 699 ? 31.736 24.777 -72.885 1.00 87.75 699 ASP A N 1
ATOM 5308 C CA . ASP A 1 699 ? 31.787 25.967 -72.027 1.00 87.75 699 ASP A CA 1
ATOM 5309 C C . ASP A 1 699 ? 32.227 25.591 -70.609 1.00 87.75 699 ASP A C 1
ATOM 5311 O O . ASP A 1 699 ? 33.024 26.293 -69.982 1.00 87.75 699 ASP A O 1
ATOM 5315 N N . VAL A 1 700 ? 31.717 24.460 -70.112 1.00 87.56 700 VAL A N 1
ATOM 5316 C CA . VAL A 1 700 ? 32.056 23.918 -68.791 1.00 87.56 700 VAL A CA 1
ATOM 5317 C C . VAL A 1 700 ? 33.515 23.472 -68.743 1.00 87.56 700 VAL A C 1
ATOM 5319 O O . VAL A 1 700 ? 34.239 23.840 -67.816 1.00 87.56 700 VAL A O 1
ATOM 5322 N N . CYS A 1 701 ? 33.970 22.728 -69.753 1.00 86.25 701 CYS A N 1
ATOM 5323 C CA . CYS A 1 701 ? 35.346 22.236 -69.818 1.00 86.25 701 CYS A CA 1
ATOM 5324 C C . CYS A 1 701 ? 36.355 23.383 -69.949 1.00 86.25 701 CYS A C 1
ATOM 5326 O O . CYS A 1 701 ? 37.389 23.373 -69.283 1.00 86.25 701 CYS A O 1
ATOM 5328 N N . LEU A 1 702 ? 36.042 24.405 -70.752 1.00 85.06 702 LEU A N 1
ATOM 5329 C CA . LEU A 1 702 ? 36.895 25.582 -70.901 1.00 85.06 702 LEU A CA 1
ATOM 5330 C C . LEU A 1 702 ? 36.990 26.378 -69.595 1.00 85.06 702 LEU A C 1
ATOM 5332 O O . LEU A 1 702 ? 38.091 26.749 -69.192 1.00 85.06 702 LEU A O 1
ATOM 5336 N N . ALA A 1 703 ? 35.870 26.587 -68.897 1.00 85.75 703 ALA A N 1
ATOM 5337 C CA . ALA A 1 703 ? 35.879 27.229 -67.583 1.00 85.75 703 ALA A CA 1
ATOM 5338 C C . ALA A 1 703 ? 36.710 26.435 -66.555 1.00 85.75 703 ALA A C 1
ATOM 5340 O O . ALA A 1 703 ? 37.427 27.041 -65.757 1.00 85.75 703 ALA A O 1
ATOM 5341 N N . ALA A 1 704 ? 36.662 25.098 -66.600 1.00 87.00 704 ALA A N 1
ATOM 5342 C CA . ALA A 1 704 ? 37.427 24.229 -65.703 1.00 87.00 704 ALA A CA 1
ATOM 5343 C C . ALA A 1 704 ? 38.923 24.324 -65.929 1.00 87.00 704 ALA A C 1
ATOM 5345 O O . ALA A 1 704 ? 39.661 24.599 -64.990 1.00 87.00 704 ALA A O 1
ATOM 5346 N N . VAL A 1 705 ? 39.346 24.171 -67.181 1.00 85.50 705 VAL A N 1
ATOM 5347 C CA . VAL A 1 705 ? 40.752 24.247 -67.582 1.00 85.50 705 VAL A CA 1
ATOM 5348 C C . VAL A 1 705 ? 41.328 25.644 -67.330 1.00 85.50 705 VAL A C 1
ATOM 5350 O O . VAL A 1 705 ? 42.496 25.790 -66.972 1.00 85.50 705 VAL A O 1
ATOM 5353 N N . GLN A 1 706 ? 40.515 26.695 -67.479 1.00 85.50 706 GLN A N 1
ATOM 5354 C CA . GLN A 1 706 ? 40.937 28.058 -67.163 1.00 85.50 706 GLN A CA 1
ATOM 5355 C C . GLN A 1 706 ? 41.158 28.289 -65.663 1.00 85.50 706 GLN A C 1
ATOM 5357 O O . GLN A 1 706 ? 42.078 29.042 -65.328 1.00 85.50 706 GLN A O 1
ATOM 5362 N N . SER A 1 707 ? 40.324 27.680 -64.812 1.00 86.56 707 SER A N 1
ATOM 5363 C CA . SER A 1 707 ? 40.383 27.754 -63.345 1.00 86.56 707 SER A CA 1
ATOM 5364 C C . SER A 1 707 ? 41.518 26.895 -62.775 1.00 86.56 707 SER A C 1
ATOM 5366 O O . SER A 1 707 ? 42.358 27.400 -62.033 1.00 86.56 707 SER A O 1
ATOM 5368 N N . ASP A 1 708 ? 41.594 25.626 -63.185 1.00 86.88 708 ASP A N 1
ATOM 5369 C CA . ASP A 1 708 ? 42.650 24.673 -62.834 1.00 86.88 708 ASP A CA 1
ATOM 5370 C C . ASP A 1 708 ? 43.070 23.871 -64.084 1.00 86.88 708 ASP A C 1
ATOM 5372 O O . ASP A 1 708 ? 42.301 23.033 -64.566 1.00 86.88 708 ASP A O 1
ATOM 5376 N N . PRO A 1 709 ? 44.294 24.069 -64.610 1.00 86.00 709 PRO A N 1
ATOM 5377 C CA . PRO A 1 709 ? 44.792 23.326 -65.768 1.00 86.00 709 PRO A CA 1
ATOM 5378 C C . PRO A 1 709 ? 44.793 21.799 -65.598 1.00 86.00 709 PRO A C 1
ATOM 5380 O O . PRO A 1 709 ? 44.699 21.075 -66.589 1.00 86.00 709 PRO A O 1
ATOM 5383 N N . MET A 1 710 ? 44.855 21.284 -64.362 1.00 85.06 710 MET A N 1
ATOM 5384 C CA . MET A 1 710 ? 44.796 19.840 -64.090 1.00 85.06 710 MET A CA 1
ATOM 5385 C C . MET A 1 710 ? 43.390 19.255 -64.262 1.00 85.06 710 MET A C 1
ATOM 5387 O O . MET A 1 710 ? 43.230 18.032 -64.274 1.00 85.06 710 MET A O 1
ATOM 5391 N N . ALA A 1 711 ? 42.364 20.089 -64.453 1.00 86.12 711 ALA A N 1
ATOM 5392 C CA . ALA A 1 711 ? 41.016 19.633 -64.784 1.00 86.12 711 ALA A CA 1
ATOM 5393 C C . ALA A 1 711 ? 40.947 18.914 -66.146 1.00 86.12 711 ALA A C 1
ATOM 5395 O O . ALA A 1 711 ? 39.992 18.174 -66.395 1.00 86.12 711 ALA A O 1
ATOM 5396 N N . LEU A 1 712 ? 41.976 19.057 -66.999 1.00 84.56 712 LEU A N 1
ATOM 5397 C CA . LEU A 1 712 ? 42.113 18.344 -68.275 1.00 84.56 712 LEU A CA 1
ATOM 5398 C C . LEU A 1 712 ? 42.067 16.811 -68.115 1.00 84.56 712 LEU A C 1
ATOM 5400 O O . LEU A 1 712 ? 41.679 16.095 -69.034 1.00 84.56 712 LEU A O 1
ATOM 5404 N N . GLN A 1 713 ? 42.392 16.277 -66.938 1.00 86.00 713 GLN A N 1
ATOM 5405 C CA . GLN A 1 713 ? 42.260 14.843 -66.676 1.00 86.00 713 GLN A CA 1
ATOM 5406 C C . GLN A 1 713 ? 40.799 14.351 -66.713 1.00 86.00 713 GLN A C 1
ATOM 5408 O O . GLN A 1 713 ? 40.549 13.193 -67.053 1.00 86.00 713 GLN A O 1
ATOM 5413 N N . PHE A 1 714 ? 39.836 15.228 -66.392 1.00 85.69 714 PHE A N 1
ATOM 5414 C CA . PHE A 1 714 ? 38.421 14.881 -66.223 1.00 85.69 714 PHE A CA 1
ATOM 5415 C C . PHE A 1 714 ? 37.552 15.179 -67.451 1.00 85.69 714 PHE A C 1
ATOM 5417 O O . PHE A 1 714 ? 36.427 14.674 -67.513 1.00 85.69 714 PHE A O 1
ATOM 5424 N N . VAL A 1 715 ? 38.036 15.974 -68.414 1.00 86.94 715 VAL A N 1
ATOM 5425 C CA . VAL A 1 715 ? 37.298 16.265 -69.658 1.00 86.94 715 VAL A CA 1
ATOM 5426 C C . VAL A 1 715 ? 37.163 15.011 -70.528 1.00 86.94 715 VAL A C 1
ATOM 5428 O O . VAL A 1 715 ? 37.974 14.086 -70.442 1.00 86.94 715 VAL A O 1
ATOM 5431 N N . ALA A 1 716 ? 36.138 14.968 -71.382 1.00 86.06 716 ALA A N 1
ATOM 5432 C CA . ALA A 1 716 ? 35.953 13.864 -72.320 1.00 86.06 716 ALA A CA 1
ATOM 5433 C C . ALA A 1 716 ? 37.133 13.735 -73.304 1.00 86.06 716 ALA A C 1
ATOM 5435 O O . ALA A 1 716 ? 37.726 14.732 -73.719 1.00 86.06 716 ALA A O 1
ATOM 5436 N N . GLU A 1 717 ? 37.432 12.500 -73.724 1.00 82.31 717 GLU A N 1
ATOM 5437 C CA . GLU A 1 717 ? 38.565 12.178 -74.610 1.00 82.31 717 GLU A CA 1
ATOM 5438 C C . GLU A 1 717 ? 38.580 12.997 -75.908 1.00 82.31 717 GLU A C 1
ATOM 5440 O O . GLU A 1 717 ? 39.643 13.387 -76.381 1.00 82.31 717 GLU A O 1
ATOM 5445 N N . SER A 1 718 ? 37.408 13.360 -76.439 1.00 83.31 718 SER A N 1
ATOM 5446 C CA . SER A 1 718 ? 37.286 14.216 -77.626 1.00 83.31 718 SER A CA 1
ATOM 5447 C C . SER A 1 718 ? 37.962 15.584 -77.472 1.00 83.31 718 SER A C 1
ATOM 5449 O O . SER A 1 718 ? 38.458 16.129 -78.452 1.00 83.31 718 SER A O 1
ATOM 5451 N N . PHE A 1 719 ? 38.005 16.140 -76.258 1.00 82.19 719 PHE A N 1
ATOM 5452 C CA . PHE A 1 719 ? 38.625 17.441 -75.981 1.00 82.19 719 PHE A CA 1
ATOM 5453 C C . PHE A 1 719 ? 40.122 17.338 -75.684 1.00 82.19 719 PHE A C 1
ATOM 5455 O O . PHE A 1 719 ? 40.840 18.321 -75.842 1.00 82.19 719 PHE A O 1
ATOM 5462 N N . LYS A 1 720 ? 40.618 16.146 -75.327 1.00 82.62 720 LYS A N 1
ATOM 5463 C CA . LYS A 1 720 ? 42.055 15.875 -75.139 1.00 82.62 720 LYS A CA 1
ATOM 5464 C C . LYS A 1 720 ? 42.828 15.796 -76.461 1.00 82.62 720 LYS A C 1
ATOM 5466 O O . LYS A 1 720 ? 44.057 15.728 -76.449 1.00 82.62 720 LYS A O 1
ATOM 5471 N N . VAL A 1 721 ? 42.114 15.789 -77.588 1.00 81.75 721 VAL A N 1
ATOM 5472 C CA . VAL A 1 721 ? 42.650 15.852 -78.961 1.00 81.75 721 VAL A CA 1
ATOM 5473 C C . VAL A 1 721 ? 42.497 17.263 -79.558 1.00 81.75 721 VAL A C 1
ATOM 5475 O O . VAL A 1 721 ? 43.113 17.586 -80.570 1.00 81.75 721 VAL A O 1
ATOM 5478 N N . ASP A 1 722 ? 41.706 18.150 -78.943 1.00 83.25 722 ASP A N 1
ATOM 5479 C CA . ASP A 1 722 ? 41.480 19.500 -79.467 1.00 83.25 722 ASP A CA 1
ATOM 5480 C C . ASP A 1 722 ? 42.526 20.491 -78.927 1.00 83.25 722 ASP A C 1
ATOM 5482 O O . ASP A 1 722 ? 42.523 20.867 -77.748 1.00 83.25 722 ASP A O 1
ATOM 5486 N N . ARG A 1 723 ? 43.397 20.987 -79.821 1.00 80.38 723 ARG A N 1
ATOM 5487 C CA . ARG A 1 723 ? 44.418 22.003 -79.499 1.00 80.38 723 ARG A CA 1
ATOM 5488 C C . ARG A 1 723 ? 43.832 23.249 -78.830 1.00 80.38 723 ARG A C 1
ATOM 5490 O O . ARG A 1 723 ? 44.541 23.882 -78.053 1.00 80.38 723 ARG A O 1
ATOM 5497 N N . ARG A 1 724 ? 42.563 23.603 -79.079 1.00 79.38 724 ARG A N 1
ATOM 5498 C CA . ARG A 1 724 ? 41.917 24.785 -78.472 1.00 79.38 724 ARG A CA 1
ATOM 5499 C C . ARG A 1 724 ? 41.792 24.692 -76.950 1.00 79.38 724 ARG A C 1
ATOM 5501 O O . ARG A 1 724 ? 41.821 25.726 -76.291 1.00 79.38 724 ARG A O 1
ATOM 5508 N N . PHE A 1 725 ? 41.654 23.484 -76.405 1.00 75.38 725 PHE A N 1
ATOM 5509 C CA . PHE A 1 725 ? 41.522 23.242 -74.962 1.00 75.38 725 PHE A CA 1
ATOM 5510 C C . PHE A 1 725 ? 42.862 22.905 -74.323 1.00 75.38 725 PHE A C 1
ATOM 5512 O O . PHE A 1 725 ? 43.161 23.348 -73.217 1.00 75.38 725 PHE A O 1
ATOM 5519 N N . VAL A 1 726 ? 43.674 22.134 -75.043 1.00 82.25 726 VAL A N 1
ATOM 5520 C CA . VAL A 1 726 ? 44.939 21.611 -74.539 1.00 82.25 726 VAL A CA 1
ATOM 5521 C C . VAL A 1 726 ? 46.011 22.700 -74.439 1.00 82.25 726 VAL A C 1
ATOM 5523 O O . VAL A 1 726 ? 46.705 22.777 -73.430 1.00 82.25 726 VAL A O 1
ATOM 5526 N N . LEU A 1 727 ? 46.127 23.579 -75.439 1.00 81.88 727 LEU A N 1
ATOM 5527 C CA . LEU A 1 727 ? 47.200 24.576 -75.489 1.00 81.88 727 LEU A CA 1
ATOM 5528 C C . LEU A 1 727 ? 47.138 25.586 -74.322 1.00 81.88 727 LEU A C 1
ATOM 5530 O O . LEU A 1 727 ? 48.141 25.712 -73.623 1.00 81.88 727 LEU A O 1
ATOM 5534 N N . PRO A 1 728 ? 45.981 26.198 -73.984 1.00 82.00 728 PRO A N 1
ATOM 5535 C CA . PRO A 1 728 ? 45.888 27.075 -72.812 1.00 82.00 728 PRO A CA 1
ATOM 5536 C C . PRO A 1 728 ? 46.142 26.368 -71.469 1.00 82.00 728 PRO A C 1
ATOM 5538 O O . PRO A 1 728 ? 46.568 27.011 -70.509 1.00 82.00 728 PRO A O 1
ATOM 5541 N N . ALA A 1 729 ? 45.854 25.063 -71.373 1.00 83.56 729 ALA A N 1
ATOM 5542 C CA . ALA A 1 729 ? 46.113 24.268 -70.170 1.00 83.56 729 ALA A CA 1
ATOM 5543 C C . ALA A 1 729 ? 47.619 24.050 -69.974 1.00 83.56 729 ALA A C 1
ATOM 5545 O O . ALA A 1 729 ? 48.160 24.304 -68.899 1.00 83.56 729 ALA A O 1
ATOM 5546 N N . VAL A 1 730 ? 48.284 23.614 -71.045 1.00 83.94 730 VAL A N 1
ATOM 5547 C CA . VAL A 1 730 ? 49.710 23.281 -71.080 1.00 83.94 730 VAL A CA 1
ATOM 5548 C C . VAL A 1 730 ? 50.583 24.526 -70.908 1.00 83.94 730 VAL A C 1
ATOM 5550 O O . VAL A 1 730 ? 51.576 24.475 -70.188 1.00 83.94 730 VAL A O 1
ATOM 5553 N N . GLU A 1 731 ? 50.184 25.663 -71.485 1.00 83.44 731 GLU A N 1
ATOM 5554 C CA . GLU A 1 731 ? 50.867 26.950 -71.283 1.00 83.44 731 GLU A CA 1
ATOM 5555 C C . GLU A 1 731 ? 50.815 27.434 -69.828 1.00 83.44 731 GLU A C 1
ATOM 5557 O O . GLU A 1 731 ? 51.739 28.101 -69.370 1.00 83.44 731 GLU A O 1
ATOM 5562 N N . LYS A 1 732 ? 49.742 27.121 -69.089 1.00 84.12 732 LYS A N 1
ATOM 5563 C CA . LYS A 1 732 ? 49.626 27.475 -67.667 1.00 84.12 732 LYS A CA 1
ATOM 5564 C C . LYS A 1 732 ? 50.327 26.474 -66.747 1.00 84.12 732 LYS A C 1
ATOM 5566 O O . LYS A 1 732 ? 50.825 26.879 -65.700 1.00 84.12 732 LYS A O 1
ATOM 5571 N N . ASN A 1 733 ? 50.312 25.183 -67.086 1.00 83.56 733 ASN A N 1
ATOM 5572 C CA . ASN A 1 733 ? 50.953 24.122 -66.312 1.00 83.56 733 ASN A CA 1
ATOM 5573 C C . ASN A 1 733 ? 51.355 22.948 -67.221 1.00 83.56 733 ASN A C 1
ATOM 5575 O O . ASN A 1 733 ? 50.501 22.175 -67.661 1.00 83.56 733 ASN A O 1
ATOM 5579 N N . GLY A 1 734 ? 52.659 22.776 -67.439 1.00 81.31 734 GLY A N 1
ATOM 5580 C CA . GLY A 1 734 ? 53.240 21.778 -68.338 1.00 81.31 734 GLY A CA 1
ATOM 5581 C C . GLY A 1 734 ? 52.898 20.333 -67.978 1.00 81.31 734 GLY A C 1
ATOM 5582 O O . GLY A 1 734 ? 52.804 19.491 -68.870 1.00 81.31 734 GLY A O 1
ATOM 5583 N N . ARG A 1 735 ? 52.565 20.057 -66.709 1.00 82.44 735 ARG A N 1
ATOM 5584 C CA . ARG A 1 735 ? 52.067 18.745 -66.251 1.00 82.44 735 ARG A CA 1
ATOM 5585 C C . ARG A 1 735 ? 50.719 18.363 -66.848 1.00 82.44 735 ARG A C 1
ATOM 5587 O O . ARG A 1 735 ? 50.347 17.195 -66.825 1.00 82.44 735 ARG A O 1
ATOM 5594 N N . ALA A 1 736 ? 49.978 19.318 -67.413 1.00 84.06 736 ALA A N 1
ATOM 5595 C CA . ALA A 1 736 ? 48.724 19.028 -68.101 1.00 84.06 736 ALA A CA 1
ATOM 5596 C C . ALA A 1 736 ? 48.947 18.100 -69.306 1.00 84.06 736 ALA A C 1
ATOM 5598 O O . ALA A 1 736 ? 48.028 17.373 -69.685 1.00 84.06 736 ALA A O 1
ATOM 5599 N N . LEU A 1 737 ? 50.170 18.074 -69.860 1.00 83.94 737 LEU A N 1
ATOM 5600 C CA . LEU A 1 737 ? 50.567 17.187 -70.952 1.00 83.94 737 LEU A CA 1
ATOM 5601 C C . LEU A 1 737 ? 50.383 15.696 -70.604 1.00 83.94 737 LEU A C 1
ATOM 5603 O O . LEU A 1 737 ? 50.060 14.909 -71.495 1.00 83.94 737 LEU A O 1
ATOM 5607 N N . ASP A 1 738 ? 50.474 15.322 -69.320 1.00 83.31 738 ASP A N 1
ATOM 5608 C CA . ASP A 1 738 ? 50.227 13.958 -68.815 1.00 83.31 738 ASP A CA 1
ATOM 5609 C C . ASP A 1 738 ? 48.831 13.428 -69.192 1.00 83.31 738 ASP A C 1
ATOM 5611 O O . ASP A 1 738 ? 48.626 12.217 -69.304 1.00 83.31 738 ASP A O 1
ATOM 5615 N N . TYR A 1 739 ? 47.865 14.327 -69.403 1.00 83.00 739 TYR A N 1
ATOM 5616 C CA . TYR A 1 739 ? 46.455 14.000 -69.633 1.00 83.00 739 TYR A CA 1
ATOM 5617 C C . TYR A 1 739 ? 45.987 14.251 -71.069 1.00 83.00 739 TYR A C 1
ATOM 5619 O O . TYR A 1 739 ? 44.819 14.030 -71.380 1.00 83.00 739 TYR A O 1
ATOM 5627 N N . VAL A 1 740 ? 46.883 14.698 -71.946 1.00 84.19 740 VAL A N 1
ATOM 5628 C CA . VAL A 1 740 ? 46.614 14.921 -73.373 1.00 84.19 740 VAL A CA 1
ATOM 5629 C C . VAL A 1 740 ? 46.612 13.584 -74.119 1.00 84.19 740 VAL A C 1
ATOM 5631 O O . VAL A 1 740 ? 47.271 12.637 -73.690 1.00 84.19 740 VAL A O 1
ATOM 5634 N N . SER A 1 741 ? 45.888 13.483 -75.233 1.00 83.62 741 SER A N 1
ATOM 5635 C CA . SER A 1 741 ? 45.926 12.297 -76.106 1.00 83.62 741 SER A CA 1
ATOM 5636 C C . SER A 1 741 ? 47.340 12.004 -76.634 1.00 83.62 741 SER A C 1
ATOM 5638 O O . SER A 1 741 ? 48.123 12.924 -76.872 1.00 83.62 741 SER A O 1
ATOM 5640 N N . GLU A 1 742 ? 47.678 10.728 -76.851 1.00 78.12 742 GLU A N 1
ATOM 5641 C CA . GLU A 1 742 ? 49.006 10.350 -77.370 1.00 78.12 742 GLU A CA 1
ATOM 5642 C C . GLU A 1 742 ? 49.323 10.989 -78.732 1.00 78.12 742 GLU A C 1
ATOM 5644 O O . GLU A 1 742 ? 50.477 11.320 -78.997 1.00 78.12 742 GLU A O 1
ATOM 5649 N N . GLU A 1 743 ? 48.303 11.231 -79.562 1.00 80.44 743 GLU A N 1
ATOM 5650 C CA . GLU A 1 743 ? 48.444 11.897 -80.862 1.00 80.44 743 GLU A CA 1
ATOM 5651 C C . GLU A 1 743 ? 49.030 13.309 -80.724 1.00 80.44 743 GLU A C 1
ATOM 5653 O O . GLU A 1 743 ? 49.978 13.661 -81.425 1.00 80.44 743 GLU A O 1
ATOM 5658 N N . LEU A 1 744 ? 48.515 14.103 -79.780 1.00 81.00 744 LEU A N 1
ATOM 5659 C CA . LEU A 1 744 ? 48.996 15.462 -79.527 1.00 81.00 744 LEU A CA 1
ATOM 5660 C C . LEU A 1 744 ? 50.271 15.507 -78.674 1.00 81.00 744 LEU A C 1
ATOM 5662 O O . LEU A 1 744 ? 51.007 16.487 -78.751 1.00 81.00 744 LEU A O 1
ATOM 5666 N N . ARG A 1 745 ? 50.597 14.459 -77.904 1.00 81.75 745 ARG A N 1
ATOM 5667 C CA . ARG A 1 745 ? 51.926 14.344 -77.260 1.00 81.75 745 ARG A CA 1
ATOM 5668 C C . ARG A 1 745 ? 53.057 14.211 -78.284 1.00 81.75 745 ARG A C 1
ATOM 5670 O O . ARG A 1 745 ? 54.212 14.453 -77.947 1.00 81.75 745 ARG A O 1
ATOM 5677 N N . GLY A 1 746 ? 52.731 13.826 -79.519 1.00 75.81 746 GLY A N 1
ATOM 5678 C CA . GLY A 1 746 ? 53.630 13.821 -80.673 1.00 75.81 746 GLY A CA 1
ATOM 5679 C C . GLY A 1 746 ? 53.815 15.183 -81.358 1.00 75.81 746 GLY A C 1
ATOM 5680 O O . GLY A 1 746 ? 54.572 15.268 -82.323 1.00 75.81 746 GLY A O 1
ATOM 5681 N N . ASP A 1 747 ? 53.129 16.234 -80.906 1.00 83.81 747 ASP A N 1
ATOM 5682 C CA . ASP A 1 747 ? 53.194 17.572 -81.495 1.00 83.81 747 ASP A CA 1
ATOM 5683 C C . ASP A 1 747 ? 54.358 18.376 -80.902 1.00 83.81 747 ASP A C 1
ATOM 5685 O O . ASP A 1 747 ? 54.350 18.741 -79.723 1.00 83.81 747 ASP A O 1
ATOM 5689 N N . GLU A 1 748 ? 55.369 18.663 -81.726 1.00 82.56 748 GLU A N 1
ATOM 5690 C CA . GLU A 1 748 ? 56.583 19.355 -81.286 1.00 82.56 748 GLU A CA 1
ATOM 5691 C C . GLU A 1 748 ? 56.290 20.699 -80.612 1.00 82.56 748 GLU A C 1
ATOM 5693 O O . GLU A 1 748 ? 56.907 21.026 -79.600 1.00 82.56 748 GLU A O 1
ATOM 5698 N N . GLU A 1 749 ? 55.359 21.490 -81.151 1.00 82.44 749 GLU A N 1
ATOM 5699 C CA . GLU A 1 749 ? 55.072 22.825 -80.620 1.00 82.44 749 GLU A CA 1
ATOM 5700 C C . GLU A 1 749 ? 54.382 22.761 -79.258 1.00 82.44 749 GLU A C 1
ATOM 5702 O O . GLU A 1 749 ? 54.656 23.588 -78.388 1.00 82.44 749 GLU A O 1
ATOM 5707 N N . LEU A 1 750 ? 53.510 21.769 -79.058 1.00 83.44 750 LEU A N 1
ATOM 5708 C CA . LEU A 1 750 ? 52.787 21.595 -77.803 1.00 83.44 750 LEU A CA 1
ATOM 5709 C C . LEU A 1 750 ? 53.713 21.105 -76.685 1.00 83.44 750 LEU A C 1
ATOM 5711 O O . LEU A 1 750 ? 53.636 21.602 -75.561 1.00 83.44 750 LEU A O 1
ATOM 5715 N N . VAL A 1 751 ? 54.613 20.167 -76.993 1.00 81.62 751 VAL A N 1
ATOM 5716 C CA . VAL A 1 751 ? 55.618 19.701 -76.028 1.00 81.62 751 VAL A CA 1
ATOM 5717 C C . VAL A 1 751 ? 56.575 20.841 -75.674 1.00 81.62 751 VAL A C 1
ATOM 5719 O O . VAL A 1 751 ? 56.844 21.055 -74.498 1.00 81.62 751 VAL A O 1
ATOM 5722 N N . LEU A 1 752 ? 57.026 21.640 -76.649 1.00 80.88 752 LEU A N 1
ATOM 5723 C CA . LEU A 1 752 ? 57.842 22.831 -76.378 1.00 80.88 752 LEU A CA 1
ATOM 5724 C C . LEU A 1 752 ? 57.095 23.854 -75.503 1.00 80.88 752 LEU A C 1
ATOM 5726 O O . LEU A 1 752 ? 57.682 24.415 -74.580 1.00 80.88 752 LEU A O 1
ATOM 5730 N N . ALA A 1 753 ? 55.794 24.068 -75.717 1.00 81.50 753 ALA A N 1
ATOM 5731 C CA . ALA A 1 753 ? 54.991 24.915 -74.833 1.00 81.50 753 ALA A CA 1
ATOM 5732 C C . ALA A 1 753 ? 54.941 24.366 -73.393 1.00 81.50 753 ALA A C 1
ATOM 5734 O O . ALA A 1 753 ? 55.106 25.137 -72.447 1.00 81.50 753 ALA A O 1
ATOM 5735 N N . ALA A 1 754 ? 54.808 23.047 -73.210 1.00 83.50 754 ALA A N 1
ATOM 5736 C CA . ALA A 1 754 ? 54.808 22.405 -71.890 1.00 83.50 754 ALA A CA 1
ATOM 5737 C C . ALA A 1 754 ? 56.142 22.577 -71.145 1.00 83.50 754 ALA A C 1
ATOM 5739 O O . ALA A 1 754 ? 56.160 22.886 -69.954 1.00 83.50 754 ALA A O 1
ATOM 5740 N N . LEU A 1 755 ? 57.259 22.450 -71.867 1.00 81.94 755 LEU A N 1
ATOM 5741 C CA . LEU A 1 755 ? 58.610 22.576 -71.313 1.00 81.94 755 LEU A CA 1
ATOM 5742 C C . LEU A 1 755 ? 58.921 23.972 -70.774 1.00 81.94 755 LEU A C 1
ATOM 5744 O O . LEU A 1 755 ? 59.804 24.117 -69.935 1.00 81.94 755 LEU A O 1
ATOM 5748 N N . SER A 1 756 ? 58.190 24.998 -71.223 1.00 79.75 756 SER A N 1
ATOM 5749 C CA . SER A 1 756 ? 58.341 26.355 -70.686 1.00 79.75 756 SER A CA 1
ATOM 5750 C C . SER A 1 756 ? 57.918 26.482 -69.219 1.00 79.75 756 SER A C 1
ATOM 5752 O O . SER A 1 756 ? 58.396 27.382 -68.530 1.00 79.75 756 SER A O 1
ATOM 5754 N N . THR A 1 757 ? 57.035 25.600 -68.740 1.00 81.25 757 THR A N 1
ATOM 5755 C CA . THR A 1 757 ? 56.492 25.643 -67.374 1.00 81.25 757 THR A CA 1
ATOM 5756 C C . THR A 1 757 ? 56.857 24.423 -66.534 1.00 81.25 757 THR A C 1
ATOM 5758 O O . THR A 1 757 ? 56.984 24.569 -65.320 1.00 81.25 757 THR A O 1
ATOM 5761 N N . ASP A 1 758 ? 57.070 23.249 -67.142 1.00 80.12 758 ASP A N 1
ATOM 5762 C CA . ASP A 1 758 ? 57.599 22.064 -66.458 1.00 80.12 758 ASP A CA 1
ATOM 5763 C C . ASP A 1 758 ? 58.614 21.297 -67.336 1.00 80.12 758 ASP A C 1
ATOM 5765 O O . ASP A 1 758 ? 58.219 20.659 -68.318 1.00 80.12 758 ASP A O 1
ATOM 5769 N N . PRO A 1 759 ? 59.913 21.291 -66.977 1.00 77.44 759 PRO A N 1
ATOM 5770 C CA . PRO A 1 759 ? 60.941 20.500 -67.662 1.00 77.44 759 PRO A CA 1
ATOM 5771 C C . PRO A 1 759 ? 60.658 18.985 -67.679 1.00 77.44 759 PRO A C 1
ATOM 5773 O O . PRO A 1 759 ? 61.102 18.279 -68.589 1.00 77.44 759 PRO A O 1
ATOM 5776 N N . GLY A 1 760 ? 59.888 18.478 -66.707 1.00 75.50 760 GLY A N 1
ATOM 5777 C CA . GLY A 1 760 ? 59.484 17.072 -66.611 1.00 75.50 760 GLY A CA 1
ATOM 5778 C C . GLY A 1 760 ? 58.540 16.616 -67.729 1.00 75.50 760 GLY A C 1
ATOM 5779 O O . GLY A 1 760 ? 58.458 15.423 -68.035 1.00 75.50 760 GLY A O 1
ATOM 5780 N N . ALA A 1 761 ? 57.879 17.560 -68.411 1.00 80.44 761 ALA A N 1
ATOM 5781 C CA . ALA A 1 761 ? 56.914 17.278 -69.471 1.00 80.44 761 ALA A CA 1
ATOM 5782 C C . ALA A 1 761 ? 57.526 16.508 -70.659 1.00 80.44 761 ALA A C 1
ATOM 5784 O O . ALA A 1 761 ? 56.808 15.798 -71.367 1.00 80.44 761 ALA A O 1
ATOM 5785 N N . LEU A 1 762 ? 58.856 16.568 -70.852 1.00 81.06 762 LEU A N 1
ATOM 5786 C CA . LEU A 1 762 ? 59.540 15.808 -71.905 1.00 81.06 762 LEU A CA 1
ATOM 5787 C C . LEU A 1 762 ? 59.310 14.296 -71.768 1.00 81.06 762 LEU A C 1
ATOM 5789 O O . LEU A 1 762 ? 59.272 13.598 -72.779 1.00 81.06 762 LEU A O 1
ATOM 5793 N N . LEU A 1 763 ? 59.131 13.782 -70.545 1.00 80.38 763 LEU A N 1
ATOM 5794 C CA . LEU A 1 763 ? 58.903 12.358 -70.289 1.00 80.38 763 LEU A CA 1
ATOM 5795 C C . LEU A 1 763 ? 57.670 11.816 -71.027 1.00 80.38 763 LEU A C 1
ATOM 5797 O O . LEU A 1 763 ? 57.686 10.670 -71.480 1.00 80.38 763 LEU A O 1
ATOM 5801 N N . GLN A 1 764 ? 56.634 12.647 -71.166 1.00 81.25 764 GLN A N 1
ATOM 5802 C CA . GLN A 1 764 ? 55.374 12.276 -71.810 1.00 81.25 764 GLN A CA 1
ATOM 5803 C C . GLN A 1 764 ? 55.441 12.288 -73.334 1.00 81.25 764 GLN A C 1
ATOM 5805 O O . GLN A 1 764 ? 54.541 11.755 -73.986 1.00 81.25 764 GLN A O 1
ATOM 5810 N N . ALA A 1 765 ? 56.489 12.876 -73.914 1.00 81.00 765 ALA A N 1
ATOM 5811 C CA . ALA A 1 765 ? 56.696 12.822 -75.348 1.00 81.00 765 ALA A CA 1
ATOM 5812 C C . ALA A 1 765 ? 57.056 11.382 -75.778 1.00 81.00 765 ALA A C 1
ATOM 5814 O O . ALA A 1 765 ? 57.845 10.694 -75.105 1.00 81.00 765 ALA A O 1
ATOM 5815 N N . PRO A 1 766 ? 56.524 10.903 -76.918 1.00 81.94 766 PRO A N 1
ATOM 5816 C CA . PRO A 1 766 ? 56.834 9.581 -77.437 1.00 81.94 766 PRO A CA 1
ATOM 5817 C C . PRO A 1 766 ? 58.341 9.420 -77.672 1.00 81.94 766 PRO A C 1
ATOM 5819 O O . PRO A 1 766 ? 59.061 10.374 -77.982 1.00 81.94 766 PRO A O 1
ATOM 5822 N N . SER A 1 767 ? 58.833 8.185 -77.547 1.00 77.06 767 SER A N 1
ATOM 5823 C CA . SER A 1 767 ? 60.255 7.862 -77.746 1.00 77.06 767 SER A CA 1
ATOM 5824 C C . SER A 1 767 ? 60.770 8.302 -79.122 1.00 77.06 767 SER A C 1
ATOM 5826 O O . SER A 1 767 ? 61.921 8.711 -79.239 1.00 77.06 767 SER A O 1
ATOM 5828 N N . SER A 1 768 ? 59.903 8.314 -80.140 1.00 80.50 768 SER A N 1
ATOM 5829 C CA . SER A 1 768 ? 60.196 8.824 -81.483 1.00 80.50 768 SER A CA 1
ATOM 5830 C C . SER A 1 768 ? 60.597 10.302 -81.511 1.00 80.50 768 SER A C 1
ATOM 583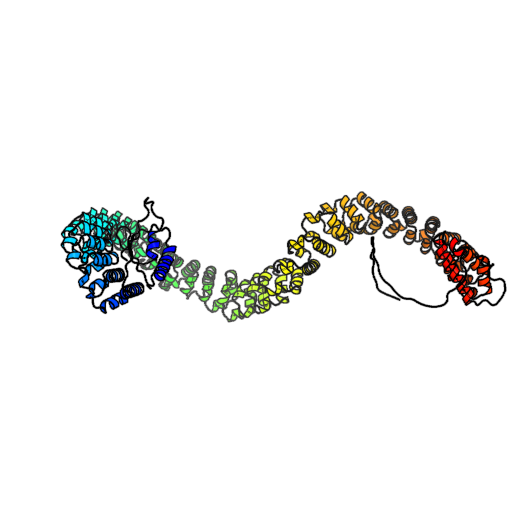2 O O . SER A 1 768 ? 61.436 10.661 -82.330 1.00 80.50 768 SER A O 1
ATOM 5834 N N . LEU A 1 769 ? 60.043 11.152 -80.639 1.00 81.19 769 LEU A N 1
ATOM 5835 C CA . LEU A 1 769 ? 60.451 12.555 -80.487 1.00 81.19 769 LEU A CA 1
ATOM 5836 C C . LEU A 1 769 ? 61.673 12.685 -79.576 1.00 81.19 769 LEU A C 1
ATOM 5838 O O . LEU A 1 769 ? 62.603 13.424 -79.889 1.00 81.19 769 LEU A O 1
ATOM 5842 N N . ARG A 1 770 ? 61.718 11.920 -78.477 1.00 77.31 770 ARG A N 1
ATOM 5843 C CA . ARG A 1 770 ? 62.846 11.937 -77.524 1.00 77.31 770 ARG A CA 1
ATOM 5844 C C . ARG A 1 770 ? 64.168 11.409 -78.094 1.00 77.31 770 ARG A C 1
ATOM 5846 O O . ARG A 1 770 ? 65.214 11.645 -77.496 1.00 77.31 770 ARG A O 1
ATOM 5853 N N . SER A 1 771 ? 64.131 10.707 -79.225 1.00 76.56 771 SER A N 1
ATOM 5854 C CA . SER A 1 771 ? 65.315 10.260 -79.974 1.00 76.56 771 SER A CA 1
ATOM 5855 C C . SER A 1 771 ? 65.664 11.160 -81.167 1.00 76.56 771 SER A C 1
ATOM 5857 O O . SER A 1 771 ? 66.676 10.932 -81.826 1.00 76.56 771 SER A O 1
ATOM 5859 N N . GLN A 1 772 ? 64.857 12.182 -81.478 1.00 82.00 772 GLN A N 1
ATOM 5860 C CA . GLN A 1 772 ? 65.172 13.126 -82.549 1.00 82.00 772 GLN A CA 1
ATOM 5861 C C . GLN A 1 772 ? 66.134 14.197 -82.048 1.00 82.00 772 GLN A C 1
ATOM 5863 O O . GLN A 1 772 ? 65.736 15.134 -81.358 1.00 82.00 772 GLN A O 1
ATOM 5868 N N . ARG A 1 773 ? 67.395 14.103 -82.476 1.00 79.19 773 ARG A N 1
ATOM 5869 C CA . ARG A 1 773 ? 68.463 15.051 -82.126 1.00 79.19 773 ARG A CA 1
ATOM 5870 C C . ARG A 1 773 ? 68.045 16.522 -82.266 1.00 79.19 773 ARG A C 1
ATOM 5872 O O . ARG A 1 773 ? 68.257 17.314 -81.357 1.00 79.19 773 ARG A O 1
ATOM 5879 N N . GLN A 1 774 ? 67.401 16.887 -83.380 1.00 80.19 774 GLN A N 1
ATOM 5880 C CA . GLN A 1 774 ? 66.971 18.271 -83.641 1.00 80.19 774 GLN A CA 1
ATOM 5881 C C . GLN A 1 774 ? 65.915 18.770 -82.644 1.00 80.19 774 GLN A C 1
ATOM 5883 O O . GLN A 1 774 ? 65.976 19.922 -82.214 1.00 80.19 774 GLN A O 1
ATOM 5888 N N . PHE A 1 775 ? 64.970 17.909 -82.262 1.00 82.75 775 PHE A N 1
ATOM 5889 C CA . PHE A 1 775 ? 63.937 18.233 -81.284 1.00 82.75 775 PHE A CA 1
ATOM 5890 C C . PHE A 1 775 ? 64.517 18.305 -79.868 1.00 82.75 775 PHE A C 1
ATOM 5892 O O . PHE A 1 775 ? 64.283 19.286 -79.167 1.00 82.75 775 PHE A O 1
ATOM 5899 N N . VAL A 1 776 ? 65.347 17.332 -79.477 1.00 79.25 776 VAL A N 1
ATOM 5900 C CA . VAL A 1 776 ? 66.018 17.310 -78.168 1.00 79.25 776 VAL A CA 1
ATOM 5901 C C . VAL A 1 776 ? 66.889 18.554 -77.975 1.00 79.25 776 VAL A C 1
ATOM 5903 O O . VAL A 1 776 ? 66.784 19.193 -76.933 1.00 79.25 776 VAL A O 1
ATOM 5906 N N . CYS A 1 777 ? 67.662 18.981 -78.984 1.00 78.75 777 CYS A N 1
ATOM 5907 C CA . CYS A 1 777 ? 68.399 20.250 -78.926 1.00 78.75 777 CYS A CA 1
ATOM 5908 C C . CYS A 1 777 ? 67.477 21.451 -78.649 1.00 78.75 777 CYS A C 1
ATOM 5910 O O . CYS A 1 777 ? 67.835 22.328 -77.870 1.00 78.75 777 CYS A O 1
ATOM 5912 N N . ARG A 1 778 ? 66.292 21.518 -79.275 1.00 79.25 778 ARG A N 1
ATOM 5913 C CA . ARG A 1 778 ? 65.324 22.612 -79.061 1.00 79.25 778 ARG A CA 1
ATOM 5914 C C . ARG A 1 778 ? 64.672 22.547 -77.676 1.00 79.25 778 ARG A C 1
ATOM 5916 O O . ARG A 1 778 ? 64.555 23.580 -77.028 1.00 79.25 778 ARG A O 1
ATOM 5923 N N . ALA A 1 779 ? 64.296 21.354 -77.220 1.00 79.12 779 ALA A N 1
ATOM 5924 C CA . ALA A 1 779 ? 63.715 21.115 -75.899 1.00 79.12 779 ALA A CA 1
ATOM 5925 C C . ALA A 1 779 ? 64.688 21.503 -74.775 1.00 79.12 779 ALA A C 1
ATOM 5927 O O . ALA A 1 779 ? 64.331 22.230 -73.852 1.00 79.12 779 ALA A O 1
ATOM 5928 N N . VAL A 1 780 ? 65.946 21.085 -74.906 1.00 80.06 780 VAL A N 1
ATOM 5929 C CA . VAL A 1 780 ? 67.029 21.385 -73.966 1.00 80.06 780 VAL A CA 1
ATOM 5930 C C . VAL A 1 780 ? 67.395 22.875 -73.966 1.00 80.06 780 VAL A C 1
ATOM 5932 O O . VAL A 1 780 ? 67.632 23.438 -72.901 1.00 80.06 780 VAL A O 1
ATOM 5935 N N . ARG A 1 781 ? 67.365 23.541 -75.133 1.00 80.81 781 ARG A N 1
ATOM 5936 C CA . ARG A 1 781 ? 67.507 25.009 -75.238 1.00 80.81 781 ARG A CA 1
ATOM 5937 C C . ARG A 1 781 ? 66.440 25.774 -74.475 1.00 80.81 781 ARG A C 1
ATOM 5939 O O . ARG A 1 781 ? 66.696 26.885 -74.030 1.00 80.81 781 ARG A O 1
ATOM 5946 N N . GLN A 1 782 ? 65.238 25.220 -74.399 1.00 78.75 782 GLN A N 1
ATOM 5947 C CA . GLN A 1 782 ? 64.116 25.869 -73.740 1.00 78.75 782 GLN A CA 1
ATOM 5948 C C . GLN A 1 782 ? 64.078 25.566 -72.238 1.00 78.75 782 GLN A C 1
ATOM 5950 O O . GLN A 1 782 ? 63.745 26.449 -71.452 1.00 78.75 782 GLN A O 1
ATOM 5955 N N . ALA A 1 783 ? 64.446 24.346 -71.840 1.00 76.69 783 ALA A N 1
ATOM 5956 C CA . ALA A 1 783 ? 64.534 23.927 -70.448 1.00 76.69 783 ALA A CA 1
ATOM 5957 C C . ALA A 1 783 ? 65.702 22.943 -70.254 1.00 76.69 783 ALA A C 1
ATOM 5959 O O . ALA A 1 783 ? 65.582 21.756 -70.571 1.00 76.69 783 ALA A O 1
ATOM 5960 N N . GLY A 1 784 ? 66.821 23.419 -69.690 1.00 72.25 784 GLY A N 1
ATOM 5961 C CA . GLY A 1 784 ? 68.054 22.629 -69.523 1.00 72.25 784 GLY A CA 1
ATOM 5962 C C . GLY A 1 784 ? 67.879 21.352 -68.691 1.00 72.25 784 GLY A C 1
ATOM 5963 O O . GLY A 1 784 ? 68.455 20.314 -69.012 1.00 72.25 784 GLY A O 1
ATOM 5964 N N . MET A 1 785 ? 66.995 21.385 -67.688 1.00 73.69 785 MET A N 1
ATOM 5965 C CA . MET A 1 785 ? 66.670 20.239 -66.822 1.00 73.69 785 MET A CA 1
ATOM 5966 C C . MET A 1 785 ? 65.955 19.090 -67.547 1.00 73.69 785 MET A C 1
ATOM 5968 O O . MET A 1 785 ? 65.939 17.966 -67.053 1.00 73.69 785 MET A O 1
ATOM 5972 N N . SER A 1 786 ? 65.440 19.319 -68.759 1.00 76.38 786 SER A N 1
ATOM 5973 C CA . SER A 1 786 ? 64.803 18.270 -69.568 1.00 76.38 786 SER A CA 1
ATOM 5974 C C . SER A 1 786 ? 65.773 17.140 -69.943 1.00 76.38 786 SER A C 1
ATOM 5976 O O . SER A 1 786 ? 65.331 16.053 -70.318 1.00 76.38 786 SER A O 1
ATOM 5978 N N . LEU A 1 787 ? 67.093 17.362 -69.807 1.00 77.19 787 LEU A N 1
ATOM 5979 C CA . LEU A 1 787 ? 68.130 16.342 -69.990 1.00 77.19 787 LEU A CA 1
ATOM 5980 C C . LEU A 1 787 ? 67.878 15.087 -69.127 1.00 77.19 787 LEU A C 1
ATOM 5982 O O . LEU A 1 787 ? 68.218 13.981 -69.550 1.00 77.19 787 LEU A O 1
ATOM 5986 N N . GLU A 1 788 ? 67.201 15.229 -67.979 1.00 77.62 788 GLU A N 1
ATOM 5987 C CA . GLU A 1 788 ? 66.777 14.127 -67.098 1.00 77.62 788 GLU A CA 1
ATOM 5988 C C . GLU A 1 788 ? 65.921 13.060 -67.793 1.00 77.62 788 GLU A C 1
ATOM 5990 O O . GLU A 1 788 ? 65.927 11.904 -67.368 1.00 77.62 788 GLU A O 1
ATOM 5995 N N . HIS A 1 789 ? 65.188 13.395 -68.856 1.00 74.88 789 HIS A N 1
ATOM 5996 C CA . HIS A 1 789 ? 64.236 12.476 -69.499 1.00 74.88 789 HIS A CA 1
ATOM 5997 C C . HIS A 1 789 ? 64.600 12.114 -70.947 1.00 74.88 789 HIS A C 1
ATOM 5999 O O . HIS A 1 789 ? 63.863 11.382 -71.619 1.00 74.88 789 HIS A O 1
ATOM 6005 N N . VAL A 1 790 ? 65.769 12.570 -71.407 1.00 75.44 790 VAL A N 1
ATOM 6006 C CA . VAL A 1 790 ? 66.359 12.248 -72.717 1.00 75.44 790 VAL A CA 1
ATOM 6007 C C . VAL A 1 790 ? 66.930 10.819 -72.718 1.00 75.44 790 VAL A C 1
ATOM 6009 O O . VAL A 1 790 ? 67.254 10.284 -71.664 1.00 75.44 790 VAL A O 1
ATOM 6012 N N . GLY A 1 791 ? 67.025 10.156 -73.873 1.00 73.44 791 GLY A N 1
ATOM 6013 C CA . GLY A 1 791 ? 67.618 8.815 -74.007 1.00 73.44 791 GLY A CA 1
ATOM 6014 C C . GLY A 1 791 ? 69.132 8.836 -74.277 1.00 73.44 791 GLY A C 1
ATOM 6015 O O . GLY A 1 791 ? 69.911 9.375 -73.495 1.00 73.44 791 GLY A O 1
ATOM 6016 N N . SER A 1 792 ? 69.544 8.258 -75.412 1.00 71.25 792 SER A N 1
ATOM 6017 C CA . SER A 1 792 ? 70.942 8.162 -75.877 1.00 71.25 792 SER A CA 1
ATOM 6018 C C . SER A 1 792 ? 71.649 9.508 -76.058 1.00 71.25 792 SER A C 1
ATOM 6020 O O . SER A 1 792 ? 72.863 9.584 -75.891 1.00 71.25 792 SER A O 1
ATOM 6022 N N . GLU A 1 793 ? 70.898 10.571 -76.351 1.00 73.75 793 GLU A N 1
ATOM 6023 C CA . GLU A 1 793 ? 71.437 11.911 -76.625 1.00 73.75 793 GLU A CA 1
ATOM 6024 C C . GLU A 1 793 ? 72.036 12.596 -75.379 1.00 73.75 793 GLU A C 1
ATOM 6026 O O . GLU A 1 793 ? 72.666 13.640 -75.500 1.00 73.75 793 GLU A O 1
ATOM 6031 N N . ARG A 1 794 ? 71.929 11.995 -74.180 1.00 73.25 794 ARG A N 1
ATOM 6032 C CA . ARG A 1 794 ? 72.696 12.420 -72.986 1.00 73.25 794 ARG A CA 1
ATOM 6033 C C . ARG A 1 794 ? 74.206 12.207 -73.112 1.00 73.25 794 ARG A C 1
ATOM 6035 O O . ARG A 1 794 ? 74.949 12.660 -72.244 1.00 73.25 794 ARG A O 1
ATOM 6042 N N . ASN A 1 795 ? 74.638 11.468 -74.134 1.00 72.81 795 ASN A N 1
ATOM 6043 C CA . ASN A 1 795 ? 76.040 11.298 -74.506 1.00 72.81 795 ASN A CA 1
ATOM 6044 C C . ASN A 1 795 ? 76.425 12.135 -75.747 1.00 72.81 795 ASN A C 1
ATOM 6046 O O . ASN A 1 795 ? 77.557 12.018 -76.209 1.00 72.81 795 ASN A O 1
ATOM 6050 N N . ASP A 1 796 ? 75.521 12.964 -76.300 1.00 79.00 796 ASP A N 1
ATOM 6051 C CA . ASP A 1 796 ? 75.864 13.925 -77.358 1.00 79.00 796 ASP A CA 1
ATOM 6052 C C . ASP A 1 796 ? 76.452 15.191 -76.725 1.00 79.00 796 ASP A C 1
ATOM 6054 O O . ASP A 1 796 ? 75.794 15.917 -75.976 1.00 79.00 796 ASP A O 1
ATOM 6058 N N . GLU A 1 797 ? 77.717 15.442 -77.041 1.00 74.50 797 GLU A N 1
ATOM 6059 C CA . GLU A 1 797 ? 78.506 16.548 -76.519 1.00 74.50 797 GLU A CA 1
ATOM 6060 C C . GLU A 1 797 ? 77.852 17.922 -76.756 1.00 74.50 797 GLU A C 1
ATOM 6062 O O . GLU A 1 797 ? 77.856 18.761 -75.856 1.00 74.50 797 GLU A O 1
ATOM 6067 N N . GLU A 1 798 ? 77.235 18.154 -77.918 1.00 76.56 798 GLU A N 1
ATOM 6068 C CA . GLU A 1 798 ? 76.617 19.445 -78.253 1.00 76.56 798 GLU A CA 1
ATOM 6069 C C . GLU A 1 798 ? 75.279 19.649 -77.525 1.00 76.56 798 GLU A C 1
ATOM 6071 O O . GLU A 1 798 ? 74.995 20.745 -77.041 1.00 76.56 798 GLU A O 1
ATOM 6076 N N . VAL A 1 799 ? 74.472 18.588 -77.387 1.00 76.75 799 VAL A N 1
ATOM 6077 C CA . VAL A 1 799 ? 73.192 18.621 -76.651 1.00 76.75 799 VAL A CA 1
ATOM 6078 C C . VAL A 1 799 ? 73.436 18.902 -75.172 1.00 76.75 799 VAL A C 1
ATOM 6080 O O . VAL A 1 799 ? 72.755 19.735 -74.576 1.00 76.75 799 VAL A O 1
ATOM 6083 N N . VAL A 1 800 ? 74.424 18.231 -74.579 1.00 74.44 800 VAL A N 1
ATOM 6084 C CA . VAL A 1 800 ? 74.757 18.412 -73.165 1.00 74.44 800 VAL A CA 1
ATOM 6085 C C . VAL A 1 800 ? 75.352 19.797 -72.909 1.00 74.44 800 VAL A C 1
ATOM 6087 O O . VAL A 1 800 ? 74.967 20.445 -71.939 1.00 74.44 800 VAL A O 1
ATOM 6090 N N . LYS A 1 801 ? 76.232 20.301 -73.783 1.00 72.00 801 LYS A N 1
ATOM 6091 C CA . LYS A 1 801 ? 76.764 21.673 -73.672 1.00 72.00 801 LYS A CA 1
ATOM 6092 C C . LYS A 1 801 ? 75.658 22.725 -73.699 1.00 72.00 801 LYS A C 1
ATOM 6094 O O . LYS A 1 801 ? 75.706 23.689 -72.941 1.00 72.00 801 LYS A O 1
ATOM 6099 N N . GLU A 1 802 ? 74.660 22.534 -74.553 1.00 74.81 802 GLU A N 1
ATOM 6100 C CA . GLU A 1 802 ? 73.497 23.412 -74.627 1.00 74.81 802 GLU A CA 1
ATOM 6101 C C . GLU A 1 802 ? 72.611 23.295 -73.367 1.00 74.81 802 GLU A C 1
ATOM 6103 O O . GLU A 1 802 ? 72.171 24.318 -72.849 1.00 74.81 802 GLU A O 1
ATOM 6108 N N . ALA A 1 803 ? 72.427 22.092 -72.801 1.00 73.81 803 ALA A N 1
ATOM 6109 C CA . ALA A 1 803 ? 71.700 21.886 -71.536 1.00 73.81 803 ALA A CA 1
ATOM 6110 C C . ALA A 1 803 ? 72.341 22.638 -70.372 1.00 73.81 803 ALA A C 1
ATOM 6112 O O . ALA A 1 803 ? 71.665 23.369 -69.649 1.00 73.81 803 ALA A O 1
ATOM 6113 N N . LEU A 1 804 ? 73.660 22.488 -70.245 1.00 71.06 804 LEU A N 1
ATOM 6114 C CA . LEU A 1 804 ? 74.463 23.140 -69.218 1.00 71.06 804 LEU A CA 1
ATOM 6115 C C . LEU A 1 804 ? 74.439 24.663 -69.360 1.00 71.06 804 LEU A C 1
ATOM 6117 O O . LEU A 1 804 ? 74.467 25.365 -68.356 1.00 71.06 804 LEU A O 1
ATOM 6121 N N . SER A 1 805 ? 74.328 25.183 -70.588 1.00 72.31 805 SER A N 1
ATOM 6122 C CA . SER A 1 805 ? 74.197 26.626 -70.823 1.00 72.31 805 SER A CA 1
ATOM 6123 C C . SER A 1 805 ? 72.875 27.218 -70.317 1.00 72.31 805 SER A C 1
ATOM 6125 O O . SER A 1 805 ? 72.823 28.407 -70.008 1.00 72.31 805 SER A O 1
ATOM 6127 N N . GLN A 1 806 ? 71.817 26.403 -70.225 1.00 73.56 806 GLN A N 1
ATOM 6128 C CA . GLN A 1 806 ? 70.501 26.823 -69.735 1.00 73.56 806 GLN A CA 1
ATOM 6129 C C . GLN A 1 806 ? 70.332 26.560 -68.234 1.00 73.56 806 GLN A C 1
ATOM 6131 O O . GLN A 1 806 ? 69.805 27.407 -67.511 1.00 73.56 806 GLN A O 1
ATOM 6136 N N . ASP A 1 807 ? 70.771 25.394 -67.749 1.00 69.50 807 ASP A N 1
ATOM 6137 C CA . ASP A 1 807 ? 70.777 25.062 -66.325 1.00 69.50 807 ASP A CA 1
ATOM 6138 C C . ASP A 1 807 ? 71.959 24.157 -65.962 1.00 69.50 807 ASP A C 1
ATOM 6140 O O . ASP A 1 807 ? 72.037 23.007 -66.396 1.00 69.50 807 ASP A O 1
ATOM 6144 N N . ALA A 1 808 ? 72.862 24.650 -65.117 1.00 66.69 808 ALA A N 1
ATOM 6145 C CA . ALA A 1 808 ? 74.027 23.893 -64.674 1.00 66.69 808 ALA A CA 1
ATOM 6146 C C . ALA A 1 808 ? 73.665 22.649 -63.850 1.00 66.69 808 ALA A C 1
ATOM 6148 O O . ALA A 1 808 ? 74.391 21.658 -63.881 1.00 66.69 808 ALA A O 1
ATOM 6149 N N . SER A 1 809 ? 72.499 22.642 -63.192 1.00 67.12 809 SER A N 1
ATOM 6150 C CA . SER A 1 809 ? 71.984 21.465 -62.481 1.00 67.12 809 SER A CA 1
ATOM 6151 C C . SER A 1 809 ? 71.607 20.303 -63.410 1.00 67.12 809 SER A C 1
ATOM 6153 O O . SER A 1 809 ? 71.315 19.209 -62.927 1.00 67.12 809 SER A O 1
ATOM 6155 N N . ALA A 1 810 ? 71.635 20.493 -64.735 1.00 69.50 810 ALA A N 1
ATOM 6156 C CA . ALA A 1 810 ? 71.498 19.404 -65.697 1.00 69.50 810 ALA A CA 1
ATOM 6157 C C . ALA A 1 810 ? 72.720 18.460 -65.706 1.00 69.50 810 ALA A C 1
ATOM 6159 O O . ALA A 1 810 ? 72.614 17.338 -66.209 1.00 69.50 810 ALA A O 1
ATOM 6160 N N . PHE A 1 811 ? 73.864 18.862 -65.129 1.00 71.38 811 PHE A N 1
ATOM 6161 C CA . PHE A 1 811 ? 75.088 18.052 -65.098 1.00 71.38 811 PHE A CA 1
ATOM 6162 C C . PHE A 1 811 ? 74.894 16.688 -64.403 1.00 71.38 811 PHE A C 1
ATOM 6164 O O . PHE A 1 811 ? 75.357 15.652 -64.902 1.00 71.38 811 PHE A O 1
ATOM 6171 N N . GLN A 1 812 ? 74.087 16.639 -63.340 1.00 69.38 812 GLN A N 1
ATOM 6172 C CA . GLN A 1 812 ? 73.699 15.399 -62.659 1.00 69.38 812 GLN A CA 1
ATOM 6173 C C . GLN A 1 812 ? 73.041 14.346 -63.575 1.00 69.38 812 GLN A C 1
ATOM 6175 O O . GLN A 1 812 ? 73.050 13.158 -63.242 1.00 69.38 812 GLN A O 1
ATOM 6180 N N . PHE A 1 813 ? 72.503 14.746 -64.732 1.00 73.31 813 PHE A N 1
ATOM 6181 C CA . PHE A 1 813 ? 71.797 13.863 -65.663 1.00 73.31 813 PHE A CA 1
ATOM 6182 C C . PHE A 1 813 ? 72.599 13.493 -66.912 1.00 73.31 813 PHE A C 1
ATOM 6184 O O . PHE A 1 813 ? 72.079 12.769 -67.757 1.00 73.31 813 PHE A O 1
ATOM 6191 N N . ILE A 1 814 ? 73.851 13.939 -67.034 1.00 76.75 814 ILE A N 1
ATOM 6192 C CA . ILE A 1 814 ? 74.741 13.578 -68.149 1.00 76.75 814 ILE A CA 1
ATOM 6193 C C . ILE A 1 814 ? 75.002 12.070 -68.164 1.00 76.75 814 ILE A C 1
ATOM 6195 O O . ILE A 1 814 ? 75.149 11.442 -67.112 1.00 76.75 814 ILE A O 1
ATOM 6199 N N . GLY A 1 815 ? 75.084 11.489 -69.362 1.00 73.44 815 GLY A N 1
ATOM 6200 C CA . GLY A 1 815 ? 75.380 10.073 -69.517 1.00 73.44 815 GLY A CA 1
ATOM 6201 C C . GLY A 1 815 ? 76.800 9.708 -69.065 1.00 73.44 815 GLY A C 1
ATOM 6202 O O . GLY A 1 815 ? 77.742 10.499 -69.139 1.00 73.44 815 GLY A O 1
ATOM 6203 N N . GLU A 1 816 ? 76.955 8.477 -68.581 1.00 72.81 816 GLU A N 1
ATOM 6204 C CA . GLU A 1 816 ? 78.186 7.981 -67.950 1.00 72.81 816 GLU A CA 1
ATOM 6205 C C . GLU A 1 816 ? 79.427 8.098 -68.857 1.00 72.81 816 GLU A C 1
ATOM 6207 O O . GLU A 1 816 ? 80.534 8.319 -68.371 1.00 72.81 816 GLU A O 1
ATOM 6212 N N . GLN A 1 817 ? 79.246 8.023 -70.181 1.00 76.06 817 GLN A N 1
ATOM 6213 C CA . GLN A 1 817 ? 80.342 8.119 -71.151 1.00 76.06 817 GLN A CA 1
ATOM 6214 C C . GLN A 1 817 ? 80.969 9.518 -71.186 1.00 76.06 817 GLN A C 1
ATOM 6216 O O . GLN A 1 817 ? 82.192 9.638 -71.166 1.00 76.06 817 GLN A O 1
ATOM 6221 N N . LEU A 1 818 ? 80.148 10.573 -71.205 1.00 71.88 818 LEU A N 1
ATOM 6222 C CA . LEU A 1 818 ? 80.635 11.954 -71.173 1.00 71.88 818 LEU A CA 1
ATOM 6223 C C . LEU A 1 818 ? 81.093 12.362 -69.771 1.00 71.88 818 LEU A C 1
ATOM 6225 O O . LEU A 1 818 ? 82.090 13.069 -69.644 1.00 71.88 818 LEU A O 1
ATOM 6229 N N . ARG A 1 819 ? 80.432 11.862 -68.716 1.00 67.19 819 ARG A N 1
ATOM 6230 C CA . ARG A 1 819 ? 80.852 12.090 -67.322 1.00 67.19 819 ARG A CA 1
ATOM 6231 C C . ARG A 1 819 ? 82.260 11.551 -67.037 1.00 67.19 819 ARG A C 1
ATOM 6233 O O . ARG A 1 819 ? 82.965 12.129 -66.224 1.00 67.19 819 ARG A O 1
ATOM 6240 N N . ASN A 1 820 ? 82.680 10.487 -67.720 1.00 67.50 820 ASN A N 1
ATOM 6241 C CA . ASN A 1 820 ? 84.015 9.898 -67.576 1.00 67.50 820 ASN A CA 1
ATOM 6242 C C . ASN A 1 820 ? 85.019 10.375 -68.649 1.00 67.50 820 ASN A C 1
ATOM 6244 O O . ASN A 1 820 ? 86.146 9.883 -68.692 1.00 67.50 820 ASN A O 1
ATOM 6248 N N . SER A 1 821 ? 84.639 11.318 -69.520 1.00 73.62 821 SER A N 1
ATOM 6249 C CA . SER A 1 821 ? 85.520 11.875 -70.553 1.00 73.62 821 SER A CA 1
ATOM 6250 C C . SER A 1 821 ? 86.263 13.101 -70.020 1.00 73.62 821 SER A C 1
ATOM 6252 O O . SER A 1 821 ? 85.682 14.174 -69.849 1.00 73.62 821 SER A O 1
ATOM 6254 N N . SER A 1 822 ? 87.569 12.958 -69.778 1.00 64.94 822 SER A N 1
ATOM 6255 C CA . SER A 1 822 ? 88.425 14.037 -69.261 1.00 64.94 822 SER A CA 1
ATOM 6256 C C . SER A 1 822 ? 88.437 15.274 -70.167 1.00 64.94 822 SER A C 1
ATOM 6258 O O . SER A 1 822 ? 88.382 16.394 -69.666 1.00 64.94 822 SER A O 1
ATOM 6260 N N . GLY A 1 823 ? 88.433 15.084 -71.492 1.00 68.38 823 GLY A N 1
ATOM 6261 C CA . GLY A 1 823 ? 88.384 16.181 -72.465 1.00 68.38 823 GLY A CA 1
ATOM 6262 C C . GLY A 1 823 ? 87.061 16.953 -72.448 1.00 68.38 823 GLY A C 1
ATOM 6263 O O . GLY A 1 823 ? 87.060 18.173 -72.570 1.00 68.38 823 GLY A O 1
ATOM 6264 N N . PHE A 1 824 ? 85.940 16.261 -72.226 1.00 72.19 824 PHE A N 1
ATOM 6265 C CA . PHE A 1 824 ? 84.622 16.891 -72.130 1.00 72.19 824 PHE A CA 1
ATOM 6266 C C . PHE A 1 824 ? 84.457 17.677 -70.824 1.00 72.19 824 PHE A C 1
ATOM 6268 O O . PHE A 1 824 ? 84.030 18.829 -70.849 1.00 72.19 824 PHE A O 1
ATOM 6275 N N . LEU A 1 825 ? 84.835 17.081 -69.685 1.00 66.25 825 LEU A N 1
ATOM 6276 C CA . LEU A 1 825 ? 84.807 17.758 -68.382 1.00 66.25 825 LEU A CA 1
ATOM 6277 C C . LEU A 1 825 ? 85.669 19.029 -68.388 1.00 66.25 825 LEU A C 1
ATOM 6279 O O . LEU A 1 825 ? 85.277 20.047 -67.820 1.00 66.25 825 LEU A O 1
ATOM 6283 N N . TRP A 1 826 ? 86.818 18.978 -69.064 1.00 65.69 826 TRP A N 1
ATOM 6284 C CA . TRP A 1 826 ? 87.696 20.128 -69.246 1.00 65.69 826 TRP A CA 1
ATOM 6285 C C . TRP A 1 826 ? 87.062 21.233 -70.103 1.00 65.69 826 TRP A C 1
ATOM 6287 O O . TRP A 1 826 ? 87.095 22.400 -69.716 1.00 65.69 826 TRP A O 1
ATOM 6297 N N . ASP A 1 827 ? 86.420 20.885 -71.223 1.00 67.00 827 ASP A N 1
ATOM 6298 C CA . ASP A 1 827 ? 85.733 21.861 -72.083 1.00 67.00 827 ASP A CA 1
ATOM 6299 C C . ASP A 1 827 ? 84.523 22.516 -71.387 1.00 67.00 827 ASP A C 1
ATOM 6301 O O . ASP A 1 827 ? 84.265 23.710 -71.558 1.00 67.00 827 ASP A O 1
ATOM 6305 N N . VAL A 1 828 ? 83.811 21.769 -70.534 1.00 66.69 828 VAL A N 1
ATOM 6306 C CA . VAL A 1 828 ? 82.751 22.313 -69.669 1.00 66.69 828 VAL A CA 1
ATOM 6307 C C . VAL A 1 828 ? 83.335 23.337 -68.684 1.00 66.69 828 VAL A C 1
ATOM 6309 O O . VAL A 1 828 ? 82.841 24.462 -68.626 1.00 66.69 828 VAL A O 1
ATOM 6312 N N . LEU A 1 829 ? 84.423 23.012 -67.975 1.00 63.56 829 LEU A N 1
ATOM 6313 C CA . LEU A 1 829 ? 85.094 23.932 -67.039 1.00 63.56 829 LEU A CA 1
ATOM 6314 C C . LEU A 1 829 ? 85.623 25.208 -67.722 1.00 63.56 829 LEU A C 1
ATOM 6316 O O . LEU A 1 829 ? 85.502 26.304 -67.167 1.00 63.56 829 LEU A O 1
ATOM 6320 N N . LEU A 1 830 ? 86.160 25.083 -68.942 1.00 65.00 830 LEU A N 1
ATOM 6321 C CA . LEU A 1 830 ? 86.613 26.216 -69.756 1.00 65.00 830 LEU A CA 1
ATOM 6322 C C . LEU A 1 830 ? 85.458 27.155 -70.137 1.00 65.00 830 LEU A C 1
ATOM 6324 O O . LEU A 1 830 ? 85.602 28.375 -70.043 1.00 65.00 830 LEU A O 1
ATOM 6328 N N . ARG A 1 831 ? 84.297 26.613 -70.530 1.00 62.28 831 ARG A N 1
ATOM 6329 C CA . ARG A 1 831 ? 83.122 27.413 -70.929 1.00 62.28 831 ARG A CA 1
ATOM 6330 C C . ARG A 1 831 ? 82.484 28.198 -69.782 1.00 62.28 831 ARG A C 1
ATOM 6332 O O . ARG A 1 831 ? 81.968 29.285 -70.032 1.00 62.28 831 ARG A O 1
ATOM 6339 N N . PHE A 1 832 ? 82.547 27.700 -68.546 1.00 59.59 832 PHE A N 1
ATOM 6340 C CA . PHE A 1 832 ? 82.072 28.421 -67.353 1.00 59.59 832 PHE A CA 1
ATOM 6341 C C . PHE A 1 832 ? 83.090 29.448 -66.802 1.00 59.59 832 PHE A C 1
ATOM 6343 O O . PHE A 1 832 ? 82.825 30.100 -65.792 1.00 59.59 832 PHE A O 1
ATOM 6350 N N . GLY A 1 833 ? 84.224 29.663 -67.489 1.00 54.50 833 GLY A N 1
ATOM 6351 C CA . GLY A 1 833 ? 85.131 30.792 -67.240 1.00 54.50 833 GLY A CA 1
ATOM 6352 C C . GLY A 1 833 ? 86.174 30.588 -66.135 1.00 54.50 833 GLY A C 1
ATOM 6353 O O . GLY A 1 833 ? 86.644 31.571 -65.569 1.00 54.50 833 GLY A O 1
ATOM 6354 N N . LEU A 1 834 ? 86.562 29.345 -65.831 1.00 51.38 834 LEU A N 1
ATOM 6355 C CA . LEU A 1 834 ? 87.625 29.015 -64.864 1.00 51.38 834 LEU A CA 1
ATOM 6356 C C . LEU A 1 834 ? 88.981 28.750 -65.548 1.00 51.38 834 LEU A C 1
ATOM 6358 O O . LEU A 1 834 ? 89.692 27.809 -65.205 1.00 51.38 834 LEU A O 1
ATOM 6362 N N . SER A 1 835 ? 89.339 29.562 -66.546 1.00 47.66 835 SER A N 1
ATOM 6363 C CA . SER A 1 835 ? 90.560 29.372 -67.344 1.00 47.66 835 SER A CA 1
ATOM 6364 C C . SER A 1 835 ? 91.853 29.857 -66.682 1.00 47.66 835 SER A C 1
ATOM 6366 O O . SER A 1 835 ? 92.929 29.536 -67.181 1.00 47.66 835 SER A O 1
ATOM 6368 N N . ASP A 1 836 ? 91.785 30.626 -65.594 1.00 47.09 836 ASP A N 1
ATOM 6369 C CA . ASP A 1 836 ? 92.951 31.408 -65.154 1.00 47.09 836 ASP A CA 1
ATOM 6370 C C . ASP A 1 836 ? 93.865 30.689 -64.144 1.00 47.09 836 ASP A C 1
ATOM 6372 O O . ASP A 1 836 ? 95.009 31.106 -63.975 1.00 47.09 836 ASP A O 1
ATOM 6376 N N . ASP A 1 837 ? 93.435 29.565 -63.555 1.00 47.69 837 ASP A N 1
ATOM 6377 C CA . ASP A 1 837 ? 94.239 28.834 -62.556 1.00 47.69 837 ASP A CA 1
ATOM 6378 C C . ASP A 1 837 ? 94.949 27.571 -63.089 1.00 47.69 837 ASP A C 1
ATOM 6380 O O . ASP A 1 837 ? 95.762 26.982 -62.376 1.00 47.69 837 ASP A O 1
ATOM 6384 N N . PHE A 1 838 ? 94.701 27.130 -64.331 1.00 50.28 838 PHE A N 1
ATOM 6385 C CA . PHE A 1 838 ? 95.177 25.813 -64.788 1.00 50.28 838 PHE A CA 1
ATOM 6386 C C . PHE A 1 838 ? 95.617 25.792 -66.262 1.00 50.28 838 PHE A C 1
ATOM 6388 O O . PHE A 1 838 ? 94.987 25.187 -67.127 1.00 50.28 838 PHE A O 1
ATOM 6395 N N . ALA A 1 839 ? 96.749 26.436 -66.553 1.00 37.69 839 ALA A N 1
ATOM 6396 C CA . ALA A 1 839 ? 97.440 26.334 -67.837 1.00 37.69 839 ALA A CA 1
ATOM 6397 C C . ALA A 1 839 ? 98.507 25.218 -67.818 1.00 37.69 839 ALA A C 1
ATOM 6399 O O . ALA A 1 839 ? 99.648 25.484 -67.446 1.00 37.69 839 ALA A O 1
ATOM 6400 N N . ALA A 1 840 ? 98.138 23.991 -68.216 1.00 41.72 840 ALA A N 1
ATOM 6401 C CA . ALA A 1 840 ? 98.978 22.985 -68.903 1.00 41.72 840 ALA A CA 1
ATOM 6402 C C . ALA A 1 840 ? 98.221 21.639 -69.037 1.00 41.72 840 ALA A C 1
ATOM 6404 O O . ALA A 1 840 ? 97.820 21.050 -68.040 1.00 41.72 840 ALA A O 1
ATOM 6405 N N . GLU A 1 841 ? 98.043 21.135 -70.260 1.00 40.38 841 GLU A N 1
ATOM 6406 C CA . GLU A 1 841 ? 97.562 19.767 -70.562 1.00 40.38 841 GLU A CA 1
ATOM 6407 C C . GLU A 1 841 ? 98.605 18.678 -70.185 1.00 40.38 841 GLU A C 1
ATOM 6409 O O . GLU A 1 841 ? 99.787 19.022 -70.073 1.00 40.38 841 GLU A O 1
ATOM 6414 N N . PRO A 1 842 ? 98.300 17.353 -70.170 1.00 48.03 842 PRO A N 1
ATOM 6415 C CA . PRO A 1 842 ? 97.036 16.627 -69.962 1.00 48.03 842 PRO A CA 1
ATOM 6416 C C . PRO A 1 842 ? 97.241 15.374 -69.062 1.00 48.03 842 PRO A C 1
ATOM 6418 O O . PRO A 1 842 ? 97.726 14.358 -69.539 1.00 48.03 842 PRO A O 1
ATOM 6421 N N . GLU A 1 843 ? 96.863 15.395 -67.782 1.00 46.94 843 GLU A N 1
ATOM 6422 C CA . GLU A 1 843 ? 96.706 14.174 -66.949 1.00 46.94 843 GLU A CA 1
ATOM 6423 C C . GLU A 1 843 ? 95.992 14.534 -65.627 1.00 46.94 843 GLU A C 1
ATOM 6425 O O . GLU A 1 843 ? 96.453 14.248 -64.527 1.00 46.94 843 GLU A O 1
ATOM 6430 N N . CYS A 1 844 ? 94.868 15.254 -65.708 1.00 55.16 844 CYS A N 1
ATOM 6431 C CA . CYS A 1 844 ? 94.046 15.515 -64.523 1.00 55.16 844 CYS A CA 1
ATOM 6432 C C . CYS A 1 844 ? 93.241 14.264 -64.151 1.00 55.16 844 CYS A C 1
ATOM 6434 O O . CYS A 1 844 ? 92.584 13.669 -65.009 1.00 55.16 844 CYS A O 1
ATOM 6436 N N . ASP A 1 845 ? 93.266 13.895 -62.867 1.00 59.12 845 ASP A N 1
ATOM 6437 C CA . ASP A 1 845 ? 92.441 12.815 -62.332 1.00 59.12 845 ASP A CA 1
ATOM 6438 C C . ASP A 1 845 ? 90.958 13.141 -62.570 1.00 59.12 845 ASP A C 1
ATOM 6440 O O . ASP A 1 845 ? 90.461 14.209 -62.199 1.00 59.12 845 ASP A O 1
ATOM 6444 N N . ILE A 1 846 ? 90.244 12.213 -63.211 1.00 59.75 846 ILE A N 1
ATOM 6445 C CA . ILE A 1 846 ? 88.813 12.332 -63.508 1.00 59.75 846 ILE A CA 1
ATOM 6446 C C . ILE A 1 846 ? 88.029 12.548 -62.206 1.00 59.75 846 ILE A C 1
ATOM 6448 O O . ILE A 1 846 ? 87.065 13.310 -62.201 1.00 59.75 846 ILE A O 1
ATOM 6452 N N . GLN A 1 847 ? 88.468 11.950 -61.090 1.00 56.59 847 GLN A N 1
ATOM 6453 C CA . GLN A 1 847 ? 87.866 12.155 -59.766 1.00 56.59 847 GLN A CA 1
ATOM 6454 C C . GLN A 1 847 ? 87.986 13.613 -59.296 1.00 56.59 847 GLN A C 1
ATOM 6456 O O . GLN A 1 847 ? 87.039 14.160 -58.733 1.00 56.59 847 GLN A O 1
ATOM 6461 N N . GLU A 1 848 ? 89.119 14.266 -59.561 1.00 61.56 848 GLU A N 1
ATOM 6462 C CA . GLU A 1 848 ? 89.357 15.658 -59.169 1.00 61.56 848 GLU A CA 1
ATOM 6463 C C . GLU A 1 848 ? 88.565 16.635 -60.051 1.00 61.56 848 GLU A C 1
ATOM 6465 O O . GLU A 1 848 ? 87.972 17.590 -59.543 1.00 61.56 848 GLU A O 1
ATOM 6470 N N . LEU A 1 849 ? 88.489 16.369 -61.360 1.00 60.69 849 LEU A N 1
ATOM 6471 C CA . LEU A 1 849 ? 87.654 17.132 -62.295 1.00 60.69 849 LEU A CA 1
ATOM 6472 C C . LEU A 1 849 ? 86.162 17.001 -61.951 1.00 60.69 849 LEU A C 1
ATOM 6474 O O . LEU A 1 849 ? 85.457 18.006 -61.903 1.00 60.69 849 LEU A O 1
ATOM 6478 N N . LEU A 1 850 ? 85.689 15.791 -61.640 1.00 58.12 850 LEU A N 1
ATOM 6479 C CA . LEU A 1 850 ? 84.309 15.544 -61.211 1.00 58.12 850 LEU A CA 1
ATOM 6480 C C . LEU A 1 850 ? 83.977 16.244 -59.892 1.00 58.12 850 LEU A C 1
ATOM 6482 O O . LEU A 1 850 ? 82.920 16.864 -59.788 1.00 58.12 850 LEU A O 1
ATOM 6486 N N . HIS A 1 851 ? 84.877 16.192 -58.907 1.00 60.91 851 HIS A N 1
ATOM 6487 C CA . HIS A 1 851 ? 84.683 16.879 -57.630 1.00 60.91 851 HIS A CA 1
ATOM 6488 C C . HIS A 1 851 ? 84.566 18.400 -57.816 1.00 60.91 851 HIS A C 1
ATOM 6490 O O . HIS A 1 851 ? 83.692 19.033 -57.227 1.00 60.91 851 HIS A O 1
ATOM 6496 N N . LYS A 1 852 ? 85.392 18.991 -58.688 1.00 60.19 852 LYS A N 1
ATOM 6497 C CA . LYS A 1 852 ? 85.353 20.431 -58.998 1.00 60.19 852 LYS A CA 1
ATOM 6498 C C . LYS A 1 852 ? 84.077 20.843 -59.738 1.00 60.19 852 LYS A C 1
ATOM 6500 O O . LYS A 1 852 ? 83.528 21.900 -59.437 1.00 60.19 852 LYS A O 1
ATOM 6505 N N . VAL A 1 853 ? 83.565 20.009 -60.645 1.00 60.31 853 VAL A N 1
ATOM 6506 C CA . VAL A 1 853 ? 82.283 20.276 -61.320 1.00 60.31 853 VAL A CA 1
ATOM 6507 C C . VAL A 1 853 ? 81.092 20.135 -60.360 1.00 60.31 853 VAL A C 1
ATOM 6509 O O . VAL A 1 853 ? 80.199 20.976 -60.380 1.00 60.31 853 VAL A O 1
ATOM 6512 N N . GLN A 1 854 ? 81.112 19.169 -59.436 1.00 60.38 854 GLN A N 1
ATOM 6513 C CA . GLN A 1 854 ? 80.081 19.032 -58.392 1.00 60.38 854 GLN A CA 1
ATOM 6514 C C . GLN A 1 854 ? 80.059 20.211 -57.406 1.00 60.38 854 GLN A C 1
ATOM 6516 O O . GLN A 1 854 ? 78.998 20.619 -56.931 1.00 60.38 854 GLN A O 1
ATOM 6521 N N . ILE A 1 855 ? 81.222 20.799 -57.103 1.00 59.81 855 ILE A N 1
ATOM 6522 C CA . ILE A 1 855 ? 81.300 22.032 -56.307 1.00 59.81 855 ILE A CA 1
ATOM 6523 C C . ILE A 1 855 ? 80.642 23.206 -57.052 1.00 59.81 855 ILE A C 1
ATOM 6525 O O . ILE A 1 855 ? 79.957 24.011 -56.420 1.00 59.81 855 ILE A O 1
ATOM 6529 N N . LEU A 1 856 ? 80.793 23.294 -58.380 1.00 56.94 856 LEU A N 1
ATOM 6530 C CA . LEU A 1 856 ? 80.125 24.311 -59.202 1.00 56.94 856 LEU A CA 1
ATOM 6531 C C . LEU A 1 856 ? 78.607 24.119 -59.251 1.00 56.94 856 LEU A C 1
ATOM 6533 O O . LEU A 1 856 ? 77.882 25.097 -59.074 1.00 56.94 856 LEU A O 1
ATOM 6537 N N . GLU A 1 857 ? 78.126 22.877 -59.383 1.00 54.66 857 GLU A N 1
ATOM 6538 C CA . GLU A 1 857 ? 76.695 22.556 -59.259 1.00 54.66 857 GLU A CA 1
ATOM 6539 C C . GLU A 1 857 ? 76.136 23.045 -57.914 1.00 54.66 857 GLU A C 1
ATOM 6541 O O . GLU A 1 857 ? 75.078 23.676 -57.864 1.00 54.66 857 GLU A O 1
ATOM 6546 N N . GLY A 1 858 ? 76.872 22.808 -56.821 1.00 53.62 858 GLY A N 1
ATOM 6547 C CA . GLY A 1 858 ? 76.501 23.262 -55.480 1.00 53.62 858 GLY A CA 1
ATOM 6548 C C . GLY A 1 858 ? 76.526 24.786 -55.312 1.00 53.62 858 GLY A C 1
ATOM 6549 O O . GLY A 1 858 ? 75.662 25.346 -54.636 1.00 53.62 858 GLY A O 1
ATOM 6550 N N . ALA A 1 859 ? 77.480 25.475 -55.941 1.00 49.56 859 ALA A N 1
ATOM 6551 C CA . ALA A 1 859 ? 77.632 26.926 -55.850 1.00 49.56 859 ALA A CA 1
ATOM 6552 C C . ALA A 1 859 ? 76.602 27.695 -56.701 1.00 49.56 859 ALA A C 1
ATOM 6554 O O . ALA A 1 859 ? 76.067 28.707 -56.243 1.00 49.56 859 ALA A O 1
ATOM 6555 N N . GLU A 1 860 ? 76.268 27.220 -57.905 1.00 49.53 860 GLU A N 1
ATOM 6556 C CA . GLU A 1 860 ? 75.251 27.849 -58.761 1.00 49.53 860 GLU A CA 1
ATOM 6557 C C . GLU A 1 860 ? 73.815 27.535 -58.319 1.00 49.53 860 GLU A C 1
ATOM 6559 O O . GLU A 1 860 ? 72.949 28.416 -58.390 1.00 49.53 860 GLU A O 1
ATOM 6564 N N . ALA A 1 861 ? 73.565 26.344 -57.759 1.00 47.59 861 ALA A N 1
ATOM 6565 C CA . ALA A 1 861 ? 72.295 26.037 -57.097 1.00 47.59 861 ALA A CA 1
ATOM 6566 C C . ALA A 1 861 ? 72.033 26.976 -55.901 1.00 47.59 861 ALA A C 1
ATOM 6568 O O . ALA A 1 861 ? 70.896 27.397 -55.686 1.00 47.59 861 ALA A O 1
ATOM 6569 N N . MET A 1 862 ? 73.083 27.384 -55.169 1.00 39.53 862 MET A N 1
ATOM 6570 C CA . MET A 1 862 ? 72.988 28.433 -54.143 1.00 39.53 862 MET A CA 1
ATOM 6571 C C . MET A 1 862 ? 72.865 29.848 -54.738 1.00 39.53 862 MET A C 1
ATOM 6573 O O . MET A 1 862 ? 72.111 30.663 -54.205 1.00 39.53 862 MET A O 1
ATOM 6577 N N . ALA A 1 863 ? 73.534 30.156 -55.855 1.00 43.59 863 ALA A N 1
ATOM 6578 C CA . ALA A 1 863 ? 73.500 31.479 -56.494 1.00 43.59 863 ALA A CA 1
ATOM 6579 C C . ALA A 1 863 ? 72.120 31.878 -57.056 1.00 43.59 863 ALA A C 1
ATOM 6581 O O . ALA A 1 863 ? 71.799 33.067 -57.113 1.00 43.59 863 ALA A O 1
ATOM 6582 N N . LYS A 1 864 ? 71.273 30.906 -57.425 1.00 44.62 864 LYS A N 1
ATOM 6583 C CA . LYS A 1 864 ? 69.865 31.152 -57.794 1.00 44.62 864 LYS A CA 1
ATOM 6584 C C . LYS A 1 864 ? 68.988 31.561 -56.594 1.00 44.62 864 LYS A C 1
ATOM 6586 O O . LYS A 1 864 ? 67.899 32.087 -56.814 1.00 44.62 864 LYS A O 1
ATOM 6591 N N . SER A 1 865 ? 69.453 31.370 -55.352 1.00 42.47 865 SER A N 1
ATOM 6592 C CA . SER A 1 865 ? 68.704 31.710 -54.130 1.00 42.47 865 SER A CA 1
ATOM 6593 C C . SER A 1 865 ? 69.061 33.069 -53.508 1.00 42.47 865 SER A C 1
ATOM 6595 O O . SER A 1 865 ? 68.210 33.642 -52.833 1.00 42.47 865 SER A O 1
ATOM 6597 N N . ASP A 1 866 ? 70.253 33.630 -53.766 1.00 38.16 866 ASP A N 1
ATOM 6598 C CA . ASP A 1 866 ? 70.637 34.946 -53.227 1.00 38.16 866 ASP A CA 1
ATOM 6599 C C . ASP A 1 866 ? 71.776 35.609 -54.038 1.00 38.16 866 ASP A C 1
ATOM 6601 O O . ASP A 1 866 ? 72.904 35.109 -54.103 1.00 38.16 866 ASP A O 1
ATOM 6605 N N . ARG A 1 867 ? 71.501 36.758 -54.678 1.00 33.62 867 ARG A N 1
ATOM 6606 C CA . ARG A 1 867 ? 72.429 37.431 -55.620 1.00 33.62 867 ARG A CA 1
ATOM 6607 C C . ARG A 1 867 ? 73.673 38.052 -54.959 1.00 33.62 867 ARG A C 1
ATOM 6609 O O . ARG A 1 867 ? 74.618 38.383 -55.672 1.00 33.62 867 ARG A O 1
ATOM 6616 N N . ASP A 1 868 ? 73.713 38.161 -53.632 1.00 39.00 868 ASP A N 1
ATOM 6617 C CA . ASP A 1 868 ? 74.820 38.788 -52.888 1.00 39.00 868 ASP A CA 1
ATOM 6618 C C . ASP A 1 868 ? 75.937 37.813 -52.460 1.00 39.00 868 ASP A C 1
ATOM 6620 O O . ASP A 1 868 ? 77.023 38.242 -52.055 1.00 39.00 868 ASP A O 1
ATOM 6624 N N . VAL A 1 869 ? 75.736 36.496 -52.588 1.00 42.44 869 VAL A N 1
ATOM 6625 C CA . VAL A 1 869 ? 76.740 35.486 -52.186 1.00 42.44 869 VAL A CA 1
ATOM 6626 C C . VAL A 1 869 ? 77.835 35.306 -53.251 1.00 42.44 869 VAL A C 1
ATOM 6628 O O . VAL A 1 869 ? 79.000 35.062 -52.927 1.00 42.44 869 VAL A O 1
ATOM 6631 N N . VAL A 1 870 ? 77.505 35.544 -54.524 1.00 34.69 870 VAL A N 1
ATOM 6632 C CA . VAL A 1 870 ? 78.408 35.371 -55.680 1.00 34.69 870 VAL A CA 1
ATOM 6633 C C . VAL A 1 870 ? 79.586 36.360 -55.668 1.00 34.69 870 VAL A C 1
ATOM 6635 O O . VAL A 1 870 ? 80.677 36.037 -56.136 1.00 34.69 870 VAL A O 1
ATOM 6638 N N . VAL A 1 871 ? 79.420 37.546 -55.071 1.00 38.53 871 VAL A N 1
ATOM 6639 C CA . VAL A 1 871 ? 80.507 38.538 -54.948 1.00 38.53 871 VAL A CA 1
ATOM 6640 C C . VAL A 1 871 ? 81.499 38.163 -53.839 1.00 38.53 871 VAL A C 1
ATOM 6642 O O . VAL A 1 871 ? 82.682 38.472 -53.957 1.00 38.53 871 VAL A O 1
ATOM 6645 N N . LYS A 1 872 ? 81.063 37.447 -52.793 1.00 38.66 872 LYS A N 1
ATOM 6646 C CA . LYS A 1 872 ? 81.938 37.026 -51.681 1.00 38.66 872 LYS A CA 1
ATOM 6647 C C . LYS A 1 872 ? 82.730 35.751 -51.976 1.00 38.66 872 LYS A C 1
ATOM 6649 O O . LYS A 1 872 ? 83.847 35.612 -51.483 1.00 38.66 872 LYS A O 1
ATOM 6654 N N . LEU A 1 873 ? 82.195 34.849 -52.801 1.00 34.91 873 LEU A N 1
ATOM 6655 C CA . LEU A 1 873 ? 82.889 33.612 -53.186 1.00 34.91 873 LEU A CA 1
ATOM 6656 C C . LEU A 1 873 ? 83.996 33.833 -54.234 1.00 34.91 873 LEU A C 1
ATOM 6658 O O . LEU A 1 873 ? 84.938 33.052 -54.286 1.00 34.91 873 LEU A O 1
ATOM 6662 N N . ARG A 1 874 ? 83.964 34.937 -54.997 1.00 31.92 874 ARG A N 1
ATOM 6663 C CA . ARG A 1 874 ? 85.042 35.317 -55.936 1.00 31.92 874 ARG A CA 1
ATOM 6664 C C . ARG A 1 874 ? 86.336 35.807 -55.272 1.00 31.92 874 ARG A C 1
ATOM 6666 O O . ARG A 1 874 ? 87.331 35.980 -55.964 1.00 31.92 874 ARG A O 1
ATOM 6673 N N . THR A 1 875 ? 86.341 36.055 -53.961 1.00 33.53 875 THR A N 1
ATOM 6674 C CA . THR A 1 875 ? 87.486 36.663 -53.255 1.00 33.53 875 THR A CA 1
ATOM 6675 C C . THR A 1 875 ? 88.280 35.713 -52.360 1.00 33.53 875 THR A C 1
ATOM 6677 O O . THR A 1 875 ? 89.225 36.164 -51.718 1.00 33.53 875 THR A O 1
ATOM 6680 N N . VAL A 1 876 ? 87.938 34.422 -52.287 1.00 32.91 876 VAL A N 1
ATOM 6681 C CA . VAL A 1 876 ? 88.634 33.495 -51.380 1.00 32.91 876 VAL A CA 1
ATOM 6682 C C . VAL A 1 876 ? 88.982 32.181 -52.078 1.00 32.91 876 VAL A C 1
ATOM 6684 O O . VAL A 1 876 ? 88.187 31.254 -52.137 1.00 32.91 876 VAL A O 1
ATOM 6687 N N . CYS A 1 877 ? 90.221 32.099 -52.542 1.00 27.16 877 CYS A N 1
ATOM 6688 C CA . CYS A 1 877 ? 91.029 30.881 -52.607 1.00 27.16 877 CYS A CA 1
ATOM 6689 C C . CYS A 1 877 ? 92.472 31.296 -52.260 1.00 27.16 877 CYS A C 1
ATOM 6691 O O . CYS A 1 877 ? 92.806 32.462 -52.490 1.00 27.16 877 CYS A O 1
ATOM 6693 N N . PRO A 1 878 ? 93.383 30.416 -51.801 1.00 37.69 878 PRO A N 1
ATOM 6694 C CA . PRO A 1 878 ? 93.233 29.061 -51.249 1.00 37.69 878 PRO A CA 1
ATOM 6695 C C . PRO A 1 878 ? 94.073 28.849 -49.957 1.00 37.69 878 PRO A C 1
ATOM 6697 O O . PRO A 1 878 ? 95.113 29.474 -49.802 1.00 37.69 878 PRO A O 1
ATOM 6700 N N . SER A 1 879 ? 93.682 27.929 -49.064 1.00 29.64 879 SER A N 1
ATOM 6701 C CA . SER A 1 879 ? 94.583 27.060 -48.263 1.00 29.64 879 SER A CA 1
ATOM 6702 C C . SER A 1 879 ? 93.846 26.458 -47.062 1.00 29.64 879 SER A C 1
ATOM 6704 O O . SER A 1 879 ? 93.118 27.165 -46.379 1.00 29.64 879 SER A O 1
ATOM 6706 N N . GLU A 1 880 ? 94.154 25.195 -46.764 1.00 28.78 880 GLU A N 1
ATOM 6707 C CA . GLU A 1 880 ? 93.815 24.456 -45.536 1.00 28.78 880 GLU A CA 1
ATOM 6708 C C . GLU A 1 880 ? 92.427 23.805 -45.481 1.00 28.78 880 GLU A C 1
ATOM 6710 O O . GLU A 1 880 ? 91.480 24.314 -44.897 1.00 28.78 880 GLU A O 1
ATOM 6715 N N . PHE A 1 881 ? 92.358 22.563 -45.960 1.00 26.81 881 PHE A N 1
ATOM 6716 C CA . PHE A 1 881 ? 91.601 21.543 -45.239 1.00 26.81 881 PHE A CA 1
ATOM 6717 C C . PHE A 1 881 ? 92.509 20.336 -45.004 1.00 26.81 881 PHE A C 1
ATOM 6719 O O . PHE A 1 881 ? 92.676 19.471 -45.859 1.00 26.81 881 PHE A O 1
ATOM 6726 N N . SER A 1 882 ? 93.114 20.300 -43.816 1.00 23.75 882 SER A N 1
ATOM 6727 C CA . SER A 1 882 ? 93.636 19.077 -43.213 1.00 23.75 882 SER A CA 1
ATOM 6728 C C . SER A 1 882 ? 92.917 18.845 -41.886 1.00 23.75 882 SER A C 1
ATOM 6730 O O . SER A 1 882 ? 92.863 19.747 -41.059 1.00 23.75 882 SER A O 1
ATOM 6732 N N . CYS A 1 883 ? 92.395 17.630 -41.727 1.00 25.34 883 CYS A N 1
ATOM 6733 C CA . CYS A 1 883 ? 92.130 16.888 -40.493 1.00 25.34 883 CYS A CA 1
ATOM 6734 C C . CYS A 1 883 ? 91.515 17.576 -39.249 1.00 25.34 883 CYS A C 1
ATOM 6736 O O . CYS A 1 883 ? 92.162 18.333 -38.538 1.00 25.34 883 CYS A O 1
ATOM 6738 N N . ALA A 1 884 ? 90.378 16.987 -38.855 1.00 24.92 884 ALA A N 1
ATOM 6739 C CA . ALA A 1 884 ? 90.037 16.537 -37.498 1.00 24.92 884 ALA A CA 1
ATOM 6740 C C . ALA A 1 884 ? 89.407 17.513 -36.480 1.00 24.92 884 ALA A C 1
ATOM 6742 O O . ALA A 1 884 ? 89.989 18.519 -36.094 1.00 24.92 884 ALA A O 1
ATOM 6743 N N . SER A 1 885 ? 88.320 16.998 -35.870 1.00 24.83 885 SER A N 1
ATOM 6744 C CA . SER A 1 885 ? 87.797 17.285 -34.515 1.00 24.83 885 SER A CA 1
ATOM 6745 C C . SER A 1 885 ? 87.119 18.669 -34.343 1.00 24.83 885 SER A C 1
ATOM 6747 O O . SER A 1 885 ? 87.504 19.623 -34.989 1.00 24.83 885 SER A O 1
ATOM 6749 N N . VAL A 1 886 ? 86.049 18.900 -33.572 1.00 27.89 886 VAL A N 1
ATOM 6750 C CA . VAL A 1 886 ? 85.682 18.440 -32.226 1.00 27.89 886 VAL A CA 1
ATOM 6751 C C . VAL A 1 886 ? 84.169 18.652 -31.983 1.00 27.89 886 VAL A C 1
ATOM 6753 O O . VAL A 1 886 ? 83.593 19.655 -32.384 1.00 27.89 886 VAL A O 1
ATOM 6756 N N . ALA A 1 887 ? 83.585 17.681 -31.280 1.00 26.05 887 ALA A N 1
ATOM 6757 C CA . ALA A 1 887 ? 82.475 17.685 -30.319 1.00 26.05 887 ALA A CA 1
ATOM 6758 C C . ALA A 1 887 ? 81.602 18.939 -30.019 1.00 26.05 887 ALA A C 1
ATOM 6760 O O . ALA A 1 887 ? 82.084 20.028 -29.741 1.00 26.05 887 ALA A O 1
ATOM 6761 N N . GLN A 1 888 ? 80.296 18.646 -29.905 1.00 27.95 888 GLN A N 1
ATOM 6762 C CA . GLN A 1 888 ? 79.383 18.879 -28.760 1.00 27.95 888 GLN A CA 1
ATOM 6763 C C . GLN A 1 888 ? 79.412 20.212 -27.977 1.00 27.95 888 GLN A C 1
ATOM 6765 O O . GLN A 1 888 ? 80.366 20.484 -27.263 1.00 27.95 888 GLN A O 1
ATOM 6770 N N . HIS A 1 889 ? 78.262 20.911 -27.956 1.00 25.16 889 HIS A N 1
ATOM 6771 C CA . HIS A 1 889 ? 77.468 21.371 -26.779 1.00 25.16 889 HIS A CA 1
ATOM 6772 C C . HIS A 1 889 ? 76.288 22.242 -27.305 1.00 25.16 889 HIS A C 1
ATOM 6774 O O . HIS A 1 889 ? 76.518 23.106 -28.142 1.00 25.16 889 HIS A O 1
ATOM 6780 N N . ARG A 1 890 ? 74.991 21.915 -27.096 1.00 27.08 890 ARG A N 1
ATOM 6781 C CA . ARG A 1 890 ? 74.100 22.280 -25.949 1.00 27.08 890 ARG A CA 1
ATOM 6782 C C . ARG A 1 890 ? 74.278 23.752 -25.511 1.00 27.08 890 ARG A C 1
ATOM 6784 O O . ARG A 1 890 ? 75.407 24.135 -25.265 1.00 27.08 890 ARG A O 1
ATOM 6791 N N . ASP A 1 891 ? 73.297 24.654 -25.385 1.00 25.89 891 ASP A N 1
ATOM 6792 C CA . ASP A 1 891 ? 71.861 24.612 -25.048 1.00 25.89 891 ASP A CA 1
ATOM 6793 C C . ASP A 1 891 ? 71.130 25.896 -25.553 1.00 25.89 891 ASP A C 1
ATOM 6795 O O . ASP A 1 891 ? 71.761 26.862 -25.976 1.00 25.89 891 ASP A O 1
ATOM 6799 N N . ALA A 1 892 ? 69.790 25.886 -25.497 1.00 29.48 892 ALA A N 1
ATOM 6800 C CA . ALA A 1 892 ? 68.821 26.923 -25.919 1.00 29.48 892 ALA A CA 1
ATOM 6801 C C . ALA A 1 892 ? 68.765 28.193 -25.006 1.00 29.48 892 ALA A C 1
ATOM 6803 O O . ALA A 1 892 ? 69.428 28.196 -23.968 1.00 29.48 892 ALA A O 1
ATOM 6804 N N . PRO A 1 893 ? 67.989 29.271 -25.329 1.00 36.53 893 PRO A N 1
ATOM 6805 C CA . PRO A 1 893 ? 66.507 29.275 -25.243 1.00 36.53 893 PRO A CA 1
ATOM 6806 C C . PRO A 1 893 ? 65.748 30.055 -26.362 1.00 36.53 893 PRO A C 1
ATOM 6808 O O . PRO A 1 893 ? 66.317 30.879 -27.070 1.00 36.53 893 PRO A O 1
ATOM 6811 N N . GLY A 1 894 ? 64.436 29.786 -26.516 1.00 30.78 894 GLY A N 1
ATOM 6812 C CA . GLY A 1 894 ? 63.495 30.454 -27.457 1.00 30.78 894 GLY A CA 1
ATOM 6813 C C . GLY A 1 894 ? 63.055 31.880 -27.036 1.00 30.78 894 GLY A C 1
ATOM 6814 O O . GLY A 1 894 ? 63.669 32.403 -26.106 1.00 30.78 894 GLY A O 1
ATOM 6815 N N . PRO A 1 895 ? 61.982 32.514 -27.604 1.00 40.22 895 PRO A N 1
ATOM 6816 C CA . PRO A 1 895 ? 60.728 31.876 -28.065 1.00 40.22 895 PRO A CA 1
ATOM 6817 C C . PRO A 1 895 ? 59.972 32.514 -29.283 1.00 40.22 895 PRO A C 1
ATOM 6819 O O . PRO A 1 895 ? 60.301 33.594 -29.757 1.00 40.22 895 PRO A O 1
ATOM 6822 N N . ARG A 1 896 ? 58.835 31.873 -29.642 1.00 27.12 896 ARG A N 1
ATOM 6823 C CA . ARG A 1 896 ? 57.675 32.314 -30.481 1.00 27.12 896 ARG A CA 1
ATOM 6824 C C . ARG A 1 896 ? 57.899 32.327 -32.007 1.00 27.12 896 ARG A C 1
ATOM 6826 O O . ARG A 1 896 ? 58.774 33.010 -32.496 1.00 27.12 896 ARG A O 1
ATOM 6833 N N . GLY A 1 897 ? 57.087 31.687 -32.847 1.00 25.05 897 GLY A N 1
ATOM 6834 C CA . GLY A 1 897 ? 55.873 30.903 -32.653 1.00 25.05 897 GLY A CA 1
ATOM 6835 C C . GLY A 1 897 ? 55.261 30.509 -34.008 1.00 25.05 897 GLY A C 1
ATOM 6836 O O . GLY A 1 897 ? 55.678 31.012 -35.044 1.00 25.05 897 GLY A O 1
ATOM 6837 N N . ARG A 1 898 ? 54.201 29.692 -33.925 1.00 26.12 898 ARG A N 1
ATOM 6838 C CA . ARG A 1 898 ? 53.268 29.216 -34.971 1.00 26.12 898 ARG A CA 1
ATOM 6839 C C . ARG A 1 898 ? 53.637 27.921 -35.710 1.00 26.12 898 ARG A C 1
ATOM 6841 O O . ARG A 1 898 ? 54.533 27.920 -36.533 1.00 26.12 898 ARG A O 1
ATOM 6848 N N . ARG A 1 899 ? 52.759 26.923 -35.467 1.00 25.39 899 ARG A N 1
ATOM 6849 C CA . ARG A 1 899 ? 52.033 26.073 -36.446 1.00 25.39 899 ARG A CA 1
ATOM 6850 C C . ARG A 1 899 ? 52.956 25.253 -37.376 1.00 25.39 899 ARG A C 1
ATOM 6852 O O . ARG A 1 899 ? 53.704 25.830 -38.136 1.00 25.39 899 ARG A O 1
ATOM 6859 N N . VAL A 1 900 ? 52.954 23.926 -37.443 1.00 27.12 900 VAL A N 1
ATOM 6860 C CA . VAL A 1 900 ? 51.878 22.931 -37.504 1.00 27.12 900 VAL A CA 1
ATOM 6861 C C . VAL A 1 900 ? 52.580 21.581 -37.312 1.00 27.12 900 VAL A C 1
ATOM 6863 O O . VAL A 1 900 ? 53.594 21.329 -37.957 1.00 27.12 900 VAL A O 1
ATOM 6866 N N . LEU A 1 901 ? 52.047 20.718 -36.450 1.00 24.31 901 LEU A N 1
ATOM 6867 C CA . LEU A 1 901 ? 52.419 19.309 -36.401 1.00 24.31 901 LEU A CA 1
ATOM 6868 C C . LEU A 1 901 ? 51.570 18.570 -37.440 1.00 24.31 901 LEU A C 1
ATOM 6870 O O . LEU A 1 901 ? 50.361 18.459 -37.266 1.00 24.31 901 LEU A O 1
ATOM 6874 N N . PHE A 1 902 ? 52.204 18.047 -38.486 1.00 24.22 902 PHE A N 1
ATOM 6875 C CA . PHE A 1 902 ? 51.866 16.709 -38.951 1.00 24.22 902 PHE A CA 1
ATOM 6876 C C . PHE A 1 902 ? 53.063 15.825 -38.637 1.00 24.22 902 PHE A C 1
ATOM 6878 O O . PHE A 1 902 ? 54.173 16.044 -39.114 1.00 24.22 902 PHE A O 1
ATOM 6885 N N . GLY A 1 903 ? 52.814 14.832 -37.803 1.00 24.62 903 GLY A N 1
ATOM 6886 C CA . GLY A 1 903 ? 53.613 13.634 -37.711 1.00 24.62 903 GLY A CA 1
ATOM 6887 C C . GLY A 1 903 ? 52.698 12.477 -37.300 1.00 24.62 903 GLY A C 1
ATOM 6888 O O . GLY A 1 903 ? 51.585 12.722 -36.837 1.00 24.62 903 GLY A O 1
ATOM 6889 N N . PRO A 1 904 ? 53.190 11.238 -37.350 1.00 39.78 904 PRO A N 1
ATOM 6890 C CA . PRO A 1 904 ? 53.894 10.717 -38.517 1.00 39.78 904 PRO A CA 1
ATOM 6891 C C . PRO A 1 904 ? 53.606 9.219 -38.766 1.00 39.78 904 PRO A C 1
ATOM 6893 O O . PRO A 1 904 ? 52.985 8.532 -37.962 1.00 39.78 904 PRO A O 1
ATOM 6896 N N . CYS A 1 905 ? 54.237 8.739 -39.838 1.00 23.45 905 CYS A N 1
ATOM 6897 C CA . CYS A 1 905 ? 54.866 7.424 -39.973 1.00 23.45 905 CYS A CA 1
ATOM 6898 C C . CYS A 1 905 ? 54.069 6.232 -40.524 1.00 23.45 905 CYS A C 1
ATOM 6900 O O . CYS A 1 905 ? 52.959 5.926 -40.105 1.00 23.45 905 CYS A O 1
ATOM 6902 N N . VAL A 1 906 ? 54.854 5.489 -41.328 1.00 23.91 906 VAL A N 1
ATOM 6903 C CA . VAL A 1 906 ? 54.919 4.032 -41.562 1.00 23.91 906 VAL A CA 1
ATOM 6904 C C . VAL A 1 906 ? 54.465 3.630 -42.982 1.00 23.91 906 VAL A C 1
ATOM 6906 O O . VAL A 1 906 ? 53.315 3.857 -43.319 1.00 23.91 906 VAL A O 1
ATOM 6909 N N . VAL A 1 907 ? 55.262 3.021 -43.885 1.00 26.48 907 VAL A N 1
ATOM 6910 C CA . VAL A 1 907 ? 56.641 2.472 -43.861 1.00 26.48 907 VAL A CA 1
ATOM 6911 C C . VAL A 1 907 ? 57.083 2.078 -45.305 1.00 26.48 907 VAL A C 1
ATOM 6913 O O . VAL A 1 907 ? 56.282 1.482 -46.014 1.00 26.48 907 VAL A O 1
ATOM 6916 N N . LEU A 1 908 ? 58.353 2.382 -45.648 1.00 26.31 908 LEU A N 1
ATOM 6917 C CA . LEU A 1 908 ? 59.375 1.692 -46.498 1.00 26.31 908 LEU A CA 1
ATOM 6918 C C . LEU A 1 908 ? 59.123 1.278 -47.975 1.00 26.31 908 LEU A C 1
ATOM 6920 O O . LEU A 1 908 ? 57.977 1.074 -48.370 1.00 26.31 908 LEU A O 1
ATOM 6924 N N . PRO A 1 909 ? 60.201 1.004 -48.760 1.00 38.84 909 PRO A N 1
ATOM 6925 C CA . PRO A 1 909 ? 61.649 1.124 -48.480 1.00 38.84 909 PRO A CA 1
ATOM 6926 C C . PRO A 1 909 ? 62.385 2.235 -49.239 1.00 38.84 909 PRO A C 1
ATOM 6928 O O . PRO A 1 909 ? 61.948 2.607 -50.350 1.00 38.84 909 PRO A O 1
#